Protein AF-A0A0K3CP54-F1 (afdb_monomer_lite)

InterPro domains:
  IPR011990 Tetratricopeptide-like helical domain superfamily [G3DSA:1.25.40.10] (167-336)

Structure (mmCIF, N/CA/C/O backbone):
data_AF-A0A0K3CP54-F1
#
_entry.id   AF-A0A0K3CP54-F1
#
loop_
_atom_site.group_PDB
_atom_site.id
_atom_site.type_symbol
_atom_site.label_atom_id
_atom_site.label_alt_id
_atom_site.label_comp_id
_atom_site.label_asym_id
_atom_site.label_entity_id
_atom_site.label_seq_id
_atom_site.pdbx_PDB_ins_code
_atom_site.Cartn_x
_atom_site.Cartn_y
_atom_site.Cartn_z
_atom_site.occupancy
_atom_site.B_iso_or_equiv
_atom_site.auth_seq_id
_atom_site.auth_comp_id
_atom_site.auth_asym_id
_atom_site.auth_atom_id
_atom_site.pdbx_PDB_model_num
ATOM 1 N N . MET A 1 1 ? 7.993 -23.540 60.158 1.00 32.91 1 MET A N 1
ATOM 2 C CA . MET A 1 1 ? 7.077 -23.022 61.196 1.00 32.91 1 MET A CA 1
ATOM 3 C C . MET A 1 1 ? 5.688 -22.881 60.593 1.00 32.91 1 MET A C 1
ATOM 5 O O . MET A 1 1 ? 5.549 -22.289 59.534 1.00 32.91 1 MET A O 1
ATOM 9 N N . LEU A 1 2 ? 4.711 -23.529 61.226 1.00 31.48 2 LEU A N 1
ATOM 10 C CA . LEU A 1 2 ? 3.292 -23.616 60.858 1.00 31.48 2 LEU A CA 1
ATOM 11 C C . LEU A 1 2 ? 2.544 -22.287 61.078 1.00 31.48 2 LEU A C 1
ATOM 13 O O . LEU A 1 2 ? 2.799 -21.629 62.081 1.00 31.48 2 LEU A O 1
ATOM 17 N N . ARG A 1 3 ? 1.497 -22.018 60.279 1.00 30.53 3 ARG A N 1
ATOM 18 C CA . ARG A 1 3 ? 0.096 -22.155 60.741 1.00 30.53 3 ARG A CA 1
ATOM 19 C C . ARG A 1 3 ? -0.923 -22.136 59.591 1.00 30.53 3 ARG A C 1
ATOM 21 O O . ARG A 1 3 ? -0.921 -21.265 58.734 1.00 30.53 3 ARG A O 1
ATOM 28 N N . LEU A 1 4 ? -1.781 -23.154 59.642 1.00 38.19 4 LEU A N 1
ATOM 29 C CA . LEU A 1 4 ? -2.969 -23.432 58.834 1.00 38.19 4 LEU A CA 1
ATOM 30 C C . LEU A 1 4 ? -4.186 -22.630 59.327 1.00 38.19 4 LEU A C 1
ATOM 32 O O . LEU A 1 4 ? -4.289 -22.325 60.515 1.00 38.19 4 LEU A O 1
ATOM 36 N N . SER A 1 5 ? -5.175 -22.419 58.455 1.00 34.72 5 SER A N 1
ATOM 37 C CA . SER A 1 5 ? -6.580 -22.191 58.835 1.00 34.72 5 SER A CA 1
ATOM 38 C C . SER A 1 5 ? -7.512 -22.811 57.787 1.00 34.72 5 SER A C 1
ATOM 40 O O . SER A 1 5 ? -7.303 -22.646 56.589 1.00 34.72 5 SER A O 1
ATOM 42 N N . ARG A 1 6 ? -8.493 -23.578 58.272 1.00 33.97 6 ARG A N 1
ATOM 43 C CA . ARG A 1 6 ? -9.498 -24.387 57.556 1.00 33.97 6 ARG A CA 1
ATOM 44 C C . ARG A 1 6 ? -10.851 -23.657 57.450 1.00 33.97 6 ARG A C 1
ATOM 46 O O . ARG A 1 6 ? -11.073 -22.723 58.212 1.00 33.97 6 ARG A O 1
ATOM 53 N N . LEU A 1 7 ? -11.754 -24.275 56.663 1.00 30.67 7 LEU A N 1
ATOM 54 C CA . LEU A 1 7 ? -13.245 -24.283 56.669 1.00 30.67 7 LEU A CA 1
ATOM 55 C C . LEU A 1 7 ? -13.860 -23.602 55.429 1.00 30.67 7 LEU A C 1
ATOM 57 O O . LEU A 1 7 ? -13.413 -22.531 55.052 1.00 30.67 7 LEU A O 1
ATOM 61 N N . ALA A 1 8 ? -14.900 -24.105 54.754 1.00 28.83 8 ALA A N 1
ATOM 62 C CA . ALA A 1 8 ? -15.665 -25.357 54.789 1.00 28.83 8 ALA A CA 1
ATOM 63 C C . ALA A 1 8 ? -16.544 -25.403 53.510 1.00 28.83 8 ALA A C 1
ATOM 65 O O . ALA A 1 8 ? -17.031 -24.361 53.080 1.00 28.83 8 ALA A O 1
ATOM 66 N N . LEU A 1 9 ? -16.789 -26.582 52.928 1.00 28.34 9 LEU A N 1
ATOM 67 C CA . LEU A 1 9 ? -17.832 -26.804 51.912 1.00 28.34 9 LEU A CA 1
ATOM 68 C C . LEU A 1 9 ? -18.626 -28.060 52.290 1.00 28.34 9 LEU A C 1
ATOM 70 O O . LEU A 1 9 ? -18.034 -29.095 52.592 1.00 28.34 9 LEU A O 1
ATOM 74 N N . CYS A 1 10 ? -19.956 -27.942 52.287 1.00 26.70 10 CYS A N 1
ATOM 75 C CA . CYS A 1 10 ? -20.904 -29.045 52.456 1.00 26.70 10 CYS A CA 1
ATOM 76 C C . CYS A 1 10 ? -21.560 -29.435 51.111 1.00 26.70 10 CYS A C 1
ATOM 78 O O . CYS A 1 10 ? -21.581 -28.607 50.199 1.00 26.70 10 CYS A O 1
ATOM 80 N N . PRO A 1 11 ? -22.086 -30.673 50.982 1.00 53.22 11 PRO A N 1
ATOM 81 C CA . PRO A 1 11 ? -22.366 -31.347 49.709 1.00 53.22 11 PRO A CA 1
ATOM 82 C C . PRO A 1 11 ? -23.869 -31.602 49.454 1.00 53.22 11 PRO A C 1
ATOM 84 O O . PRO A 1 11 ? -24.658 -31.489 50.383 1.00 53.22 11 PRO A O 1
ATOM 87 N N . CYS A 1 12 ? -24.235 -31.989 48.218 1.00 27.94 12 CYS A N 1
ATOM 88 C CA . CYS A 1 12 ? -25.393 -32.813 47.771 1.00 27.94 12 CYS A CA 1
ATOM 89 C C . CYS A 1 12 ? -25.499 -32.695 46.224 1.00 27.94 12 CYS A C 1
ATOM 91 O O . CYS A 1 12 ? -25.242 -31.614 45.712 1.00 27.94 12 CYS A O 1
ATOM 93 N N . ALA A 1 13 ? -25.923 -33.637 45.372 1.00 31.17 13 ALA A N 1
ATOM 94 C CA . ALA A 1 13 ? -26.057 -35.097 45.342 1.00 31.17 13 ALA A CA 1
ATOM 95 C C . ALA A 1 13 ? -26.439 -35.492 43.877 1.00 31.17 13 ALA A C 1
ATOM 97 O O . ALA A 1 13 ? -27.272 -34.822 43.283 1.00 31.17 13 ALA A O 1
ATOM 98 N N . THR A 1 14 ? -25.810 -36.549 43.325 1.00 33.56 14 THR A N 1
ATOM 99 C CA . THR A 1 14 ? -26.279 -37.607 42.367 1.00 33.56 14 THR A CA 1
ATOM 100 C C . THR A 1 14 ? -27.307 -37.293 41.244 1.00 33.56 14 THR A C 1
ATOM 102 O O . THR A 1 14 ? -28.375 -36.778 41.545 1.00 33.56 14 THR A O 1
ATOM 105 N N . ARG A 1 15 ? -27.165 -37.716 39.961 1.00 32.69 15 ARG A N 1
ATOM 106 C CA . ARG A 1 15 ? -27.228 -39.105 39.385 1.00 32.69 15 ARG A CA 1
ATOM 107 C C . ARG A 1 15 ? -27.112 -39.065 37.804 1.00 32.69 15 ARG A C 1
ATOM 109 O O . ARG A 1 15 ? -26.959 -37.963 37.295 1.00 32.69 15 ARG A O 1
ATOM 116 N N . PRO A 1 16 ? -27.165 -40.170 37.003 1.00 49.22 16 PRO A N 1
ATOM 117 C CA . PRO A 1 16 ? -26.013 -40.849 36.370 1.00 49.22 16 PRO A CA 1
ATOM 118 C C . PRO A 1 16 ? -25.980 -40.923 34.804 1.00 49.22 16 PRO A C 1
ATOM 120 O O . PRO A 1 16 ? -26.909 -40.508 34.122 1.00 49.22 16 PRO A O 1
ATOM 123 N N . LEU A 1 17 ? -24.879 -41.504 34.282 1.00 35.12 17 LEU A N 1
ATOM 124 C CA . LEU A 1 17 ? -24.493 -41.840 32.880 1.00 35.12 17 LEU A CA 1
ATOM 125 C C . LEU A 1 17 ? -25.379 -42.919 32.190 1.00 35.12 17 LEU A C 1
ATOM 127 O O . LEU A 1 17 ? -26.227 -43.499 32.874 1.00 35.12 17 LEU A O 1
ATOM 131 N N . PRO A 1 18 ? -25.167 -43.263 30.883 1.00 50.66 18 PRO A N 1
ATOM 132 C CA . PRO A 1 18 ? -24.215 -44.347 30.499 1.00 50.66 18 PRO A CA 1
ATOM 133 C C . PRO A 1 18 ? -23.519 -44.113 29.093 1.00 50.66 18 PRO A C 1
ATOM 135 O O . PRO A 1 18 ? -23.537 -42.979 28.626 1.00 50.66 18 PRO A O 1
ATOM 138 N N . PRO A 1 19 ? -22.802 -45.074 28.436 1.00 56.16 19 PRO A N 1
ATOM 139 C CA . PRO A 1 19 ? -21.325 -45.054 28.346 1.00 56.16 19 PRO A CA 1
ATOM 140 C C . PRO A 1 19 ? -20.718 -45.388 26.942 1.00 56.16 19 PRO A C 1
ATOM 142 O O . PRO A 1 19 ? -21.448 -45.607 25.980 1.00 56.16 19 PRO A O 1
ATOM 145 N N . ARG A 1 20 ? -19.374 -45.563 26.904 1.00 31.34 20 ARG A N 1
ATOM 146 C CA . ARG A 1 20 ? -18.455 -46.154 25.873 1.00 31.34 20 ARG A CA 1
ATOM 147 C C . ARG A 1 20 ? -17.582 -45.096 25.171 1.00 31.34 20 ARG A C 1
ATOM 149 O O . ARG A 1 20 ? -18.106 -44.095 24.721 1.00 31.34 20 ARG A O 1
ATOM 156 N N . SER A 1 21 ? -16.258 -45.212 25.035 1.00 30.94 21 SER A N 1
ATOM 157 C CA . SER A 1 21 ? -15.296 -46.312 25.217 1.00 30.94 21 SER A CA 1
ATOM 158 C C . SER A 1 21 ? -13.885 -45.744 25.461 1.00 30.94 21 SER A C 1
ATOM 160 O O . SER A 1 21 ? -13.481 -44.800 24.788 1.00 30.94 21 SER A O 1
ATOM 162 N N . LEU A 1 22 ? -13.140 -46.346 26.392 1.00 31.72 22 LEU A N 1
ATOM 163 C CA . LEU A 1 22 ? -11.732 -46.064 26.703 1.00 31.72 22 LEU A CA 1
ATOM 164 C C . LEU A 1 22 ? -10.788 -46.968 25.894 1.00 31.72 22 LEU A C 1
ATOM 166 O O . LEU A 1 22 ? -11.054 -48.161 25.767 1.00 31.72 22 LEU A O 1
ATOM 170 N N . ALA A 1 23 ? -9.644 -46.419 25.480 1.00 28.14 23 ALA A N 1
ATOM 171 C CA . ALA A 1 23 ? -8.369 -47.126 25.316 1.00 28.14 23 ALA A CA 1
ATOM 172 C C . ALA A 1 23 ? -7.199 -46.127 25.532 1.00 28.14 23 ALA A C 1
ATOM 174 O O . ALA A 1 23 ? -7.413 -44.925 25.364 1.00 28.14 23 ALA A O 1
ATOM 175 N N . PRO A 1 24 ? -6.012 -46.569 25.998 1.00 47.62 24 PRO A N 1
ATOM 176 C CA . PRO A 1 24 ? -5.316 -45.883 27.090 1.00 47.62 24 PRO A CA 1
ATOM 177 C C . PRO A 1 24 ? -3.963 -45.226 26.742 1.00 47.62 24 PRO A C 1
ATOM 179 O O . PRO A 1 24 ? -3.268 -45.635 25.822 1.00 47.62 24 PRO A O 1
ATOM 182 N N . LEU A 1 25 ? -3.617 -44.237 27.581 1.00 31.56 25 LEU A N 1
ATOM 183 C CA . LEU A 1 25 ? -2.307 -43.891 28.168 1.00 31.56 25 LEU A CA 1
ATOM 184 C C . LEU A 1 25 ? -1.015 -44.166 27.377 1.00 31.56 25 LEU A C 1
ATOM 186 O O . LEU A 1 25 ? -0.634 -45.316 27.209 1.00 31.56 25 LEU A O 1
ATOM 190 N N . LEU A 1 26 ? -0.218 -43.106 27.187 1.00 28.73 26 LEU A N 1
ATOM 191 C CA . LEU A 1 26 ? 1.211 -43.093 27.540 1.00 28.73 26 LEU A CA 1
ATOM 192 C C . LEU A 1 26 ? 1.627 -41.670 27.967 1.00 28.73 26 LEU A C 1
ATOM 194 O O . LEU A 1 26 ? 1.696 -40.746 27.162 1.00 28.73 26 LEU A O 1
ATOM 198 N N . LEU A 1 27 ? 1.863 -41.512 29.271 1.00 31.23 27 LEU A N 1
ATOM 199 C CA . LEU A 1 27 ? 2.502 -40.366 29.923 1.00 31.23 27 LEU A CA 1
ATOM 200 C C . LEU A 1 27 ? 4.019 -40.571 29.916 1.00 31.23 27 LEU A C 1
ATOM 202 O O . LEU A 1 27 ? 4.474 -41.640 30.320 1.00 31.23 27 LEU A O 1
ATOM 206 N N . SER A 1 28 ? 4.799 -39.549 29.559 1.00 28.50 28 SER A N 1
ATOM 207 C CA . SER A 1 28 ? 6.195 -39.389 30.004 1.00 28.50 28 SER A CA 1
ATOM 208 C C . SER A 1 28 ? 6.710 -37.969 29.666 1.00 28.50 28 SER A C 1
ATOM 210 O O . SER A 1 28 ? 6.070 -37.274 28.877 1.00 28.50 28 SER A O 1
ATOM 212 N N . PRO A 1 29 ? 7.753 -37.456 30.348 1.00 41.09 29 PRO A N 1
ATOM 213 C CA . PRO A 1 29 ? 7.616 -36.249 31.153 1.00 41.09 29 PRO A CA 1
ATOM 214 C C . PRO A 1 29 ? 8.476 -35.060 30.698 1.00 41.09 29 PRO A C 1
ATOM 216 O O . PRO A 1 29 ? 9.462 -35.182 29.976 1.00 41.09 29 PRO A O 1
ATOM 219 N N . SER A 1 30 ? 8.113 -33.893 31.226 1.00 36.06 30 SER A N 1
ATOM 220 C CA . SER A 1 30 ? 8.940 -32.688 31.325 1.00 36.06 30 SER A CA 1
ATOM 221 C C . SER A 1 30 ? 10.283 -32.937 32.023 1.00 36.06 30 SER A C 1
ATOM 223 O O . SER A 1 30 ? 10.314 -33.676 33.012 1.00 36.06 30 SER A O 1
ATOM 225 N N . PRO A 1 31 ? 11.320 -32.156 31.680 1.00 40.69 31 PRO A N 1
ATOM 226 C CA . PRO A 1 31 ? 12.270 -31.717 32.689 1.00 40.69 31 PRO A CA 1
ATOM 227 C C . PRO A 1 31 ? 12.441 -30.194 32.681 1.00 40.69 31 PRO A C 1
ATOM 229 O O . PRO A 1 31 ? 12.885 -29.577 31.715 1.00 40.69 31 PRO A O 1
ATOM 232 N N . SER A 1 32 ? 12.116 -29.601 33.822 1.00 32.12 32 SER A N 1
ATOM 233 C CA . SER A 1 32 ? 12.707 -28.361 34.308 1.00 32.12 32 SER A CA 1
ATOM 234 C C . SER A 1 32 ? 14.060 -28.649 34.970 1.00 32.12 32 SER A C 1
ATOM 236 O O . SER A 1 32 ? 14.199 -29.685 35.624 1.00 32.12 32 SER A O 1
ATOM 238 N N . SER A 1 33 ? 14.965 -27.663 34.885 1.00 31.12 33 SER A N 1
ATOM 239 C CA . SER A 1 33 ? 16.016 -27.295 35.860 1.00 31.12 33 SER A CA 1
ATOM 240 C C . SER A 1 33 ? 17.469 -27.353 35.358 1.00 31.12 33 SER A C 1
ATOM 242 O O . SER A 1 33 ? 18.035 -28.418 35.147 1.00 31.12 33 SER A O 1
ATOM 244 N N . SER A 1 34 ? 18.069 -26.156 35.327 1.00 29.42 34 SER A N 1
ATOM 245 C CA . SER A 1 34 ? 19.401 -25.823 35.862 1.00 29.42 34 SER A CA 1
ATOM 246 C C . SER A 1 34 ? 20.653 -26.432 35.222 1.00 29.42 34 SER A C 1
ATOM 248 O O . SER A 1 34 ? 20.990 -27.577 35.489 1.00 29.42 34 SER A O 1
ATOM 250 N N . LEU A 1 35 ? 21.470 -25.590 34.574 1.00 28.02 35 LEU A N 1
ATOM 251 C CA . LEU A 1 35 ? 22.932 -25.688 34.683 1.00 28.02 35 LEU A CA 1
ATOM 252 C C . LEU A 1 35 ? 23.609 -24.337 34.403 1.00 28.02 35 LEU A C 1
ATOM 254 O O . LEU A 1 35 ? 23.318 -23.651 33.426 1.00 28.02 35 LEU A O 1
ATOM 258 N N . ALA A 1 36 ? 24.486 -23.970 35.332 1.00 29.69 36 ALA A N 1
ATOM 259 C CA . ALA A 1 36 ? 25.336 -22.791 35.342 1.00 29.69 36 ALA A CA 1
ATOM 260 C C . ALA A 1 36 ? 26.689 -23.049 34.644 1.00 29.69 36 ALA A C 1
ATOM 262 O O . ALA A 1 36 ? 27.081 -24.201 34.474 1.00 29.69 36 ALA A O 1
ATOM 263 N N . LEU A 1 37 ? 27.419 -21.944 34.400 1.00 29.53 37 LEU A N 1
ATOM 264 C CA . LEU A 1 37 ? 28.841 -21.803 34.006 1.00 29.53 37 LEU A CA 1
ATOM 265 C C . LEU A 1 37 ? 29.150 -22.154 32.532 1.00 29.53 37 LEU A C 1
ATOM 267 O O . LEU A 1 37 ? 28.876 -23.244 32.064 1.00 29.53 37 LEU A O 1
ATOM 271 N N . ALA A 1 38 ? 29.720 -21.265 31.714 1.00 26.95 38 ALA A N 1
ATOM 272 C CA . ALA A 1 38 ? 31.077 -20.743 31.845 1.00 26.95 38 ALA A CA 1
ATOM 273 C C . ALA A 1 38 ? 31.374 -19.731 30.716 1.00 26.95 38 ALA A C 1
ATOM 275 O O . ALA A 1 38 ? 30.832 -19.804 29.614 1.00 26.95 38 ALA A O 1
ATOM 276 N N . LEU A 1 39 ? 32.279 -18.807 31.025 1.00 32.72 39 LEU A N 1
ATOM 277 C CA . LEU A 1 39 ? 32.849 -17.768 30.173 1.00 32.72 39 LEU A CA 1
ATOM 278 C C . LEU A 1 39 ? 33.627 -18.338 28.976 1.00 32.72 39 LEU A C 1
ATOM 280 O O . LEU A 1 39 ? 34.475 -19.206 29.157 1.00 32.72 39 LEU A O 1
ATOM 284 N N . ALA A 1 40 ? 33.459 -17.736 27.796 1.00 27.14 40 ALA A N 1
ATOM 285 C CA . ALA A 1 40 ? 34.523 -17.653 26.794 1.00 27.14 40 ALA A CA 1
ATOM 286 C C . ALA A 1 40 ? 34.302 -16.439 25.879 1.00 27.14 40 ALA A C 1
ATOM 288 O O . ALA A 1 40 ? 33.509 -16.456 24.940 1.00 27.14 40 ALA A O 1
ATOM 289 N N . SER A 1 41 ? 35.041 -15.367 26.163 1.00 33.88 41 SER A N 1
ATOM 290 C CA . SER A 1 41 ? 35.313 -14.298 25.211 1.00 33.88 41 SER A CA 1
ATOM 291 C C . SER A 1 41 ? 36.081 -14.863 24.019 1.00 33.88 41 SER A C 1
ATOM 293 O O . SER A 1 41 ? 37.152 -15.427 24.221 1.00 33.88 41 SER A O 1
ATOM 295 N N . THR A 1 42 ? 35.627 -14.645 22.787 1.00 29.69 42 THR A N 1
ATOM 296 C CA . THR A 1 42 ? 36.548 -14.581 21.645 1.00 29.69 42 THR A CA 1
ATOM 297 C C . THR A 1 42 ? 36.055 -13.613 20.580 1.00 29.69 42 THR A C 1
ATOM 299 O O . THR A 1 42 ? 34.870 -13.432 20.312 1.00 29.69 42 THR A O 1
ATOM 302 N N . SER A 1 43 ? 37.048 -12.920 20.053 1.00 31.47 43 SER A N 1
ATOM 303 C CA . SER A 1 43 ? 37.048 -11.788 19.151 1.00 31.47 43 SER A CA 1
ATOM 304 C C . SER A 1 43 ? 36.542 -12.093 17.740 1.00 31.47 43 SER A C 1
ATOM 306 O O . SER A 1 43 ? 36.691 -13.190 17.210 1.00 31.47 43 SER A O 1
ATOM 308 N N . ARG A 1 44 ? 36.031 -11.034 17.100 1.00 36.78 44 ARG A N 1
ATOM 309 C CA . ARG A 1 44 ? 35.786 -10.923 15.653 1.00 36.78 44 ARG A CA 1
ATOM 310 C C . ARG A 1 44 ? 37.010 -11.350 14.829 1.00 36.78 44 ARG A C 1
ATOM 312 O O . ARG A 1 44 ? 38.133 -11.044 15.231 1.00 36.78 44 ARG A O 1
ATOM 319 N N . PRO A 1 45 ? 36.787 -11.813 13.587 1.00 45.56 45 PRO A N 1
ATOM 320 C CA . PRO A 1 45 ? 37.645 -11.334 12.511 1.00 45.56 45 PRO A CA 1
ATOM 321 C C . PRO A 1 45 ? 36.882 -10.801 11.293 1.00 45.56 45 PRO A C 1
ATOM 323 O O . PRO A 1 45 ? 35.780 -11.218 10.941 1.00 45.56 45 PRO A O 1
ATOM 326 N N . PHE A 1 46 ? 37.541 -9.823 10.678 1.00 32.09 46 PHE A N 1
ATOM 327 C CA . PHE A 1 46 ? 37.236 -9.173 9.413 1.00 32.09 46 PHE A CA 1
ATOM 328 C C . PHE A 1 46 ? 37.218 -10.162 8.238 1.00 32.09 46 PHE A C 1
ATOM 330 O O . PHE A 1 46 ? 38.063 -11.048 8.143 1.00 32.09 46 PHE A O 1
ATOM 337 N N . SER A 1 47 ? 36.301 -9.944 7.293 1.00 30.67 47 SER A N 1
ATOM 338 C CA . SER A 1 47 ? 36.272 -10.625 5.999 1.00 30.67 47 SER A CA 1
ATOM 339 C C . SER A 1 47 ? 37.188 -9.924 4.990 1.00 30.67 47 SER A C 1
ATOM 341 O O . SER A 1 47 ? 36.901 -8.803 4.563 1.00 30.67 47 SER A O 1
ATOM 343 N N . THR A 1 48 ? 38.249 -10.602 4.562 1.00 31.75 48 THR A N 1
ATOM 344 C CA . THR A 1 48 ? 39.012 -10.283 3.349 1.00 31.75 48 THR A CA 1
ATOM 345 C C . THR A 1 48 ? 38.524 -11.135 2.176 1.00 31.75 48 THR A C 1
ATOM 347 O O . THR A 1 48 ? 38.275 -12.332 2.288 1.00 31.75 48 THR A O 1
ATOM 350 N N . THR A 1 49 ? 38.368 -10.480 1.029 1.00 39.59 49 THR A N 1
ATOM 351 C CA . THR A 1 49 ? 38.022 -11.041 -0.281 1.00 39.59 49 THR A CA 1
ATOM 352 C C . THR A 1 49 ? 39.066 -12.048 -0.768 1.00 39.59 49 THR A C 1
ATOM 354 O O . THR A 1 49 ? 40.220 -11.673 -0.968 1.00 39.59 49 THR A O 1
ATOM 357 N N . ALA A 1 50 ? 38.654 -13.291 -1.039 1.00 34.50 50 ALA A N 1
ATOM 358 C CA . ALA A 1 50 ? 39.476 -14.306 -1.699 1.00 34.50 50 ALA A CA 1
ATOM 359 C C . ALA A 1 50 ? 38.833 -14.760 -3.021 1.00 34.50 50 ALA A C 1
ATOM 361 O O . ALA A 1 50 ? 37.657 -15.122 -3.074 1.00 34.50 50 ALA A O 1
ATOM 362 N N . ALA A 1 51 ? 39.626 -14.724 -4.093 1.00 40.22 51 ALA A N 1
ATOM 363 C CA . ALA A 1 51 ? 39.283 -15.228 -5.416 1.00 40.22 51 ALA A CA 1
ATOM 364 C C . ALA A 1 51 ? 39.203 -16.767 -5.405 1.00 40.22 51 ALA A C 1
ATOM 366 O O . ALA A 1 51 ? 40.121 -17.445 -4.947 1.00 40.22 51 ALA A O 1
ATOM 367 N N . LEU A 1 52 ? 38.100 -17.320 -5.915 1.00 38.03 52 LEU A N 1
ATOM 368 C CA . LEU A 1 52 ? 37.815 -18.757 -5.907 1.00 38.03 52 LEU A CA 1
ATOM 369 C C . LEU A 1 52 ? 38.439 -19.474 -7.115 1.00 38.03 52 LEU A C 1
ATOM 371 O O . LEU A 1 52 ? 38.032 -19.273 -8.261 1.00 38.03 52 LEU A O 1
ATOM 375 N N . ALA A 1 53 ? 39.399 -20.355 -6.828 1.00 45.31 53 ALA A N 1
ATOM 376 C CA . ALA A 1 53 ? 39.899 -21.383 -7.735 1.00 45.31 53 ALA A CA 1
ATOM 377 C C . ALA A 1 53 ? 38.863 -22.510 -7.927 1.00 45.31 53 ALA A C 1
ATOM 379 O O . ALA A 1 53 ? 38.023 -22.761 -7.061 1.00 45.31 53 ALA A O 1
ATOM 380 N N . LYS A 1 54 ? 38.919 -23.194 -9.080 1.00 48.47 54 LYS A N 1
ATOM 381 C CA . LYS A 1 54 ? 38.022 -24.313 -9.422 1.00 48.47 54 LYS A CA 1
ATOM 382 C C . LYS A 1 54 ? 38.116 -25.441 -8.379 1.00 48.47 54 LYS A C 1
ATOM 384 O O . LYS A 1 54 ? 39.226 -25.749 -7.942 1.00 48.47 54 LYS A O 1
ATOM 389 N N . PRO A 1 55 ? 36.992 -26.090 -8.022 1.00 56.00 55 PRO A N 1
ATOM 390 C CA . PRO A 1 55 ? 37.013 -27.195 -7.076 1.00 56.00 55 PRO A CA 1
ATOM 391 C C . PRO A 1 55 ? 37.788 -28.393 -7.654 1.00 56.00 55 PRO A C 1
ATOM 393 O O . PRO A 1 55 ? 37.731 -28.639 -8.865 1.00 56.00 55 PRO A O 1
ATOM 396 N N . PRO A 1 56 ? 38.527 -29.136 -6.814 1.00 64.62 56 PRO A N 1
ATOM 397 C CA . PRO A 1 56 ? 39.230 -30.337 -7.240 1.00 64.62 56 PRO A CA 1
ATOM 398 C C . PRO A 1 56 ? 38.242 -31.419 -7.715 1.00 64.62 56 PRO A C 1
ATOM 400 O O . PRO A 1 56 ? 37.132 -31.505 -7.185 1.00 64.62 56 PRO A O 1
ATOM 403 N N . PRO A 1 57 ? 38.645 -32.267 -8.683 1.00 71.00 57 PRO A N 1
ATOM 404 C CA . PRO A 1 57 ? 37.804 -33.343 -9.194 1.00 71.00 57 PRO A CA 1
ATOM 405 C C . PRO A 1 57 ? 37.423 -34.304 -8.073 1.00 71.00 57 PRO A C 1
ATOM 407 O O . PRO A 1 57 ? 38.263 -34.647 -7.227 1.00 71.00 57 PRO A O 1
ATOM 410 N N . THR A 1 58 ? 36.164 -34.732 -8.092 1.00 81.50 58 THR A N 1
ATOM 411 C CA . THR A 1 58 ? 35.582 -35.582 -7.049 1.00 81.50 58 THR A CA 1
ATOM 412 C C . THR A 1 58 ? 36.285 -36.940 -6.997 1.00 81.50 58 THR A C 1
ATOM 414 O O . THR A 1 58 ? 36.916 -37.389 -7.961 1.00 81.50 58 THR A O 1
ATOM 417 N N . LEU A 1 59 ? 36.196 -37.626 -5.853 1.00 79.44 59 LEU A N 1
ATOM 418 C CA . LEU A 1 59 ? 36.754 -38.973 -5.689 1.00 79.44 59 LEU A CA 1
ATOM 419 C C . LEU A 1 59 ? 36.245 -39.928 -6.790 1.00 79.44 59 LEU A C 1
ATOM 421 O O . LEU A 1 59 ? 37.028 -40.705 -7.335 1.00 79.44 59 LEU A O 1
ATOM 425 N N . ALA A 1 60 ? 34.974 -39.783 -7.179 1.00 80.00 60 ALA A N 1
ATOM 426 C CA . ALA A 1 60 ? 34.338 -40.540 -8.252 1.00 80.00 60 ALA A CA 1
ATOM 427 C C . ALA A 1 60 ? 34.993 -40.287 -9.622 1.00 80.00 60 ALA A C 1
ATOM 429 O O . ALA A 1 60 ? 35.311 -41.234 -10.338 1.00 80.00 60 ALA A O 1
ATOM 430 N N . GLU A 1 61 ? 35.302 -39.033 -9.970 1.00 74.75 61 GLU A N 1
ATOM 431 C CA . GLU A 1 61 ? 36.017 -38.713 -11.216 1.00 74.75 61 GLU A CA 1
ATOM 432 C C . GLU A 1 61 ? 37.441 -39.279 -11.225 1.00 74.75 61 GLU A C 1
ATOM 434 O O . GLU A 1 61 ? 37.922 -39.771 -12.251 1.00 74.75 61 GLU A O 1
ATOM 439 N N . ARG A 1 62 ? 38.130 -39.256 -10.077 1.00 83.44 62 ARG A N 1
ATOM 440 C CA . ARG A 1 62 ? 39.467 -39.859 -9.952 1.00 83.44 62 ARG A CA 1
ATOM 441 C C . ARG A 1 62 ? 39.412 -41.378 -10.111 1.00 83.44 62 ARG A C 1
ATOM 443 O O . ARG A 1 62 ? 40.288 -41.943 -10.769 1.00 83.44 62 ARG A O 1
ATOM 450 N N . GLN A 1 63 ? 38.394 -42.028 -9.552 1.00 88.69 63 GLN A N 1
ATOM 451 C CA . GLN A 1 63 ? 38.179 -43.469 -9.683 1.00 88.69 63 GLN A CA 1
ATOM 452 C C . GLN A 1 63 ? 37.792 -43.858 -11.116 1.00 88.69 63 GLN A C 1
ATOM 454 O O . GLN A 1 63 ? 38.409 -44.764 -11.670 1.00 88.69 63 GLN A O 1
ATOM 459 N N . ALA A 1 64 ? 36.908 -43.108 -11.780 1.00 81.06 64 ALA A N 1
ATOM 460 C CA . ALA A 1 64 ? 36.554 -43.328 -13.186 1.00 81.06 64 ALA A CA 1
ATOM 461 C C . ALA A 1 64 ? 37.766 -43.174 -14.122 1.00 81.06 64 ALA A C 1
ATOM 463 O O . ALA A 1 64 ? 37.955 -43.943 -15.068 1.00 81.06 64 ALA A O 1
ATOM 464 N N . ARG A 1 65 ? 38.648 -42.209 -13.834 1.00 82.06 65 ARG A N 1
ATOM 465 C CA . ARG A 1 65 ? 39.876 -42.000 -14.613 1.00 82.06 65 ARG A CA 1
ATOM 466 C C . ARG A 1 65 ? 40.904 -43.112 -14.393 1.00 82.06 65 ARG A C 1
ATOM 468 O O . ARG A 1 65 ? 41.619 -43.459 -15.333 1.00 82.06 65 ARG A O 1
ATOM 475 N N . LYS A 1 66 ? 40.970 -43.689 -13.187 1.00 89.06 66 LYS A N 1
ATOM 476 C CA . LYS A 1 66 ? 41.766 -44.897 -12.912 1.00 89.06 66 LYS A CA 1
ATOM 477 C C . LYS A 1 66 ? 41.174 -46.125 -13.611 1.00 89.06 66 LYS A C 1
ATOM 479 O O . LYS A 1 66 ? 41.925 -46.835 -14.269 1.00 89.06 66 LYS A O 1
ATOM 484 N N . ALA A 1 67 ? 39.853 -46.303 -13.573 1.00 86.69 67 ALA A N 1
ATOM 485 C CA . ALA A 1 67 ? 39.158 -47.405 -14.237 1.00 86.69 67 ALA A CA 1
ATOM 486 C C . ALA A 1 67 ? 39.365 -47.390 -15.761 1.00 86.69 67 ALA A C 1
ATOM 488 O O . ALA A 1 67 ? 39.697 -48.416 -16.339 1.00 86.69 67 ALA A O 1
ATOM 489 N N . ARG A 1 68 ? 39.295 -46.219 -16.413 1.00 84.69 68 ARG A N 1
ATOM 490 C CA . ARG A 1 68 ? 39.588 -46.096 -17.857 1.00 84.69 68 ARG A CA 1
ATOM 491 C C . ARG A 1 68 ? 41.035 -46.442 -18.207 1.00 84.69 68 ARG A C 1
ATOM 493 O O . ARG A 1 68 ? 41.283 -47.073 -19.229 1.00 84.69 68 ARG A O 1
ATOM 500 N N . LYS A 1 69 ? 41.996 -4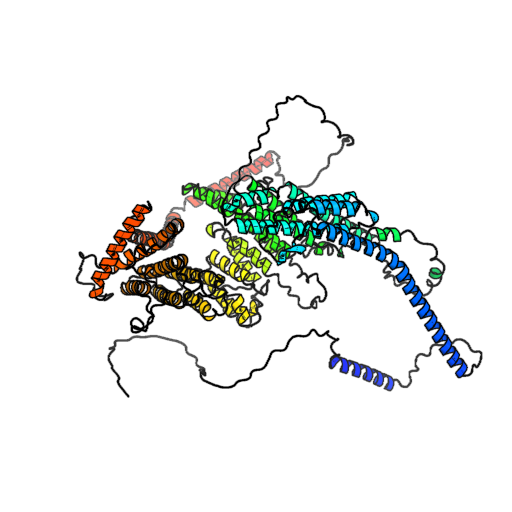6.046 -17.366 1.00 87.06 69 LYS A N 1
ATOM 501 C CA . LYS A 1 69 ? 43.409 -46.406 -17.568 1.00 87.06 69 LYS A CA 1
ATOM 502 C C . LYS A 1 69 ? 43.652 -47.900 -17.370 1.00 87.06 69 LYS A C 1
ATOM 504 O O . LYS A 1 69 ? 44.449 -48.468 -18.107 1.00 87.06 69 LYS A O 1
ATOM 509 N N . GLN A 1 70 ? 42.971 -48.514 -16.406 1.00 88.06 70 GLN A N 1
ATOM 510 C CA . GLN A 1 70 ? 43.055 -49.951 -16.173 1.00 88.06 70 GLN A CA 1
ATOM 511 C C . GLN A 1 70 ? 42.414 -50.729 -17.326 1.00 88.06 70 GLN A C 1
ATOM 513 O O . GLN A 1 70 ? 43.071 -51.582 -17.899 1.00 88.06 70 GLN A O 1
ATOM 518 N N . ALA A 1 71 ? 41.221 -50.333 -17.780 1.00 84.06 71 ALA A N 1
ATOM 519 C CA . ALA A 1 71 ? 40.556 -50.939 -18.933 1.00 84.06 71 ALA A CA 1
ATOM 520 C C . ALA A 1 71 ? 41.397 -50.851 -20.218 1.00 84.06 71 ALA A C 1
ATOM 522 O O . ALA A 1 71 ? 41.432 -51.795 -20.998 1.00 84.06 71 ALA A O 1
ATOM 523 N N . HIS A 1 72 ? 42.121 -49.747 -20.428 1.00 80.88 72 HIS A N 1
ATOM 524 C CA . HIS A 1 72 ? 43.034 -49.626 -21.565 1.00 80.88 72 HIS A CA 1
ATOM 525 C C . HIS A 1 72 ? 44.261 -50.546 -21.440 1.00 80.88 72 HIS A C 1
ATOM 527 O O . HIS A 1 72 ? 44.687 -51.131 -22.433 1.00 80.88 72 HIS A O 1
ATOM 533 N N . ARG A 1 73 ? 44.806 -50.722 -20.228 1.00 84.19 73 ARG A N 1
ATOM 534 C CA . ARG A 1 73 ? 45.897 -51.678 -19.969 1.00 84.19 73 ARG A CA 1
ATOM 535 C C . ARG A 1 73 ? 45.442 -53.122 -20.142 1.00 84.19 73 ARG A C 1
ATOM 537 O O . ARG A 1 73 ? 46.144 -53.894 -20.782 1.00 84.19 73 ARG A O 1
ATOM 544 N N . ASP A 1 74 ? 44.260 -53.456 -19.642 1.00 82.94 74 ASP A N 1
ATOM 545 C CA . ASP A 1 74 ? 43.676 -54.788 -19.779 1.00 82.94 74 ASP A CA 1
ATOM 546 C C . ASP A 1 74 ? 43.324 -55.081 -21.247 1.00 82.94 74 ASP A C 1
ATOM 548 O O . ASP A 1 74 ? 43.478 -56.207 -21.709 1.00 82.94 74 ASP A O 1
ATOM 552 N N . TRP A 1 75 ? 42.913 -54.064 -22.012 1.00 83.06 75 TRP A N 1
ATOM 553 C CA . TRP A 1 75 ? 42.691 -54.184 -23.454 1.00 83.06 75 TRP A CA 1
ATOM 554 C C . TRP A 1 75 ? 43.990 -54.456 -24.225 1.00 83.06 75 TRP A C 1
ATOM 556 O O . TRP A 1 75 ? 43.996 -55.328 -25.092 1.00 83.06 75 TRP A O 1
ATOM 566 N N . LEU A 1 76 ? 45.090 -53.771 -23.883 1.00 78.00 76 LEU A N 1
ATOM 567 C CA . LEU A 1 76 ? 46.414 -54.031 -24.466 1.00 78.00 76 LEU A CA 1
ATOM 568 C C . LEU A 1 76 ? 46.937 -55.426 -24.091 1.00 78.00 76 LEU A C 1
ATOM 570 O O . LEU A 1 76 ? 47.473 -56.124 -24.943 1.00 78.00 76 LEU A O 1
ATOM 574 N N . ALA A 1 77 ? 46.721 -55.866 -22.848 1.00 76.94 77 ALA A N 1
ATOM 575 C CA . ALA A 1 77 ? 47.123 -57.196 -22.389 1.00 76.94 77 ALA A CA 1
ATOM 576 C C . ALA A 1 77 ? 46.337 -58.334 -23.067 1.00 76.94 77 ALA A C 1
ATOM 578 O O . ALA A 1 77 ? 46.870 -59.425 -23.243 1.00 76.94 77 ALA A O 1
ATOM 579 N N . ARG A 1 78 ? 45.080 -58.088 -23.464 1.00 80.69 78 ARG A N 1
ATOM 580 C CA . ARG A 1 78 ? 44.232 -59.066 -24.172 1.00 80.69 78 ARG A CA 1
ATOM 581 C C . ARG A 1 78 ? 44.450 -59.106 -25.685 1.00 80.69 78 ARG A C 1
ATOM 583 O O . ARG A 1 78 ? 43.924 -60.005 -26.328 1.00 80.69 78 ARG A O 1
ATOM 590 N N . ASN A 1 79 ? 45.181 -58.149 -26.258 1.00 73.56 79 ASN A N 1
ATOM 591 C CA . ASN A 1 79 ? 45.425 -58.070 -27.702 1.00 73.56 79 ASN A CA 1
ATOM 592 C C . ASN A 1 79 ? 46.925 -57.878 -28.008 1.00 73.56 79 ASN A C 1
ATOM 594 O O . ASN A 1 79 ? 47.281 -56.873 -28.628 1.00 73.56 79 ASN A O 1
ATOM 598 N N . PRO A 1 80 ? 47.810 -58.804 -27.583 1.00 71.31 80 PRO A N 1
ATOM 599 C CA . PRO A 1 80 ? 49.258 -58.667 -27.775 1.00 71.31 80 PRO A CA 1
ATOM 600 C C . PRO A 1 80 ? 49.683 -58.683 -29.255 1.00 71.31 80 PRO A C 1
ATOM 602 O O . PRO A 1 80 ? 50.729 -58.132 -29.586 1.00 71.31 80 PRO A O 1
ATOM 605 N N . ASP A 1 81 ? 48.844 -59.226 -30.144 1.00 63.84 81 ASP A N 1
ATOM 606 C CA . ASP A 1 81 ? 49.174 -59.450 -31.559 1.00 63.84 81 ASP A CA 1
ATOM 607 C C . ASP A 1 81 ? 48.555 -58.425 -32.522 1.00 63.84 81 ASP A C 1
ATOM 609 O O . ASP A 1 81 ? 48.593 -58.609 -33.739 1.00 63.84 81 ASP A O 1
ATOM 613 N N . ARG A 1 82 ? 47.965 -57.330 -32.019 1.00 47.72 82 ARG A N 1
ATOM 614 C CA . ARG A 1 82 ? 47.414 -56.276 -32.886 1.00 47.72 82 ARG A CA 1
ATOM 615 C C . ARG A 1 82 ? 48.503 -55.246 -33.222 1.00 47.72 82 ARG A C 1
ATOM 617 O O . ARG A 1 82 ? 48.862 -54.458 -32.345 1.00 47.72 82 ARG A O 1
ATOM 624 N N . PRO A 1 83 ? 49.022 -55.194 -34.464 1.00 48.31 83 PRO A N 1
ATOM 625 C CA . PRO A 1 83 ? 49.983 -54.170 -34.847 1.00 48.31 83 PRO A CA 1
ATOM 626 C C . PRO A 1 83 ? 49.300 -52.797 -34.841 1.00 48.31 83 PRO A C 1
ATOM 628 O O . PRO A 1 83 ? 48.215 -52.626 -35.401 1.00 48.31 83 PRO A O 1
ATOM 631 N N . GLU A 1 84 ? 49.938 -51.810 -34.207 1.00 42.84 84 GLU A N 1
ATOM 632 C CA . GLU A 1 84 ? 49.563 -50.399 -34.346 1.00 42.84 84 GLU A CA 1
ATOM 633 C C . GLU A 1 84 ? 49.420 -50.036 -35.837 1.00 42.84 84 GLU A C 1
ATOM 635 O O . GLU A 1 84 ? 50.232 -50.493 -36.652 1.00 42.84 84 GLU A O 1
ATOM 640 N N . PRO A 1 85 ? 48.438 -49.200 -36.226 1.00 45.09 85 PRO A N 1
ATOM 641 C CA . PRO A 1 85 ? 48.285 -48.784 -37.611 1.00 45.09 85 PRO A CA 1
ATOM 642 C C . PRO A 1 85 ? 49.496 -47.941 -38.024 1.00 45.09 85 PRO A C 1
ATOM 644 O O . PRO A 1 85 ? 49.601 -46.747 -37.737 1.00 45.09 85 PRO A O 1
ATOM 647 N N . ARG A 1 86 ? 50.441 -48.593 -38.707 1.00 38.22 86 ARG A N 1
ATOM 648 C CA . ARG A 1 86 ? 51.533 -47.948 -39.428 1.00 38.22 86 ARG A CA 1
ATOM 649 C C . ARG A 1 86 ? 50.941 -47.186 -40.610 1.00 38.22 86 ARG A C 1
ATOM 651 O O . ARG A 1 86 ? 50.417 -47.783 -41.544 1.00 38.22 86 ARG A O 1
ATOM 658 N N . LEU A 1 87 ? 51.080 -45.864 -40.568 1.00 38.94 87 LEU A N 1
ATOM 659 C CA . LEU A 1 87 ? 50.977 -44.989 -41.732 1.00 38.94 87 LEU A CA 1
ATOM 660 C C . LEU A 1 87 ? 51.946 -45.482 -42.816 1.00 38.94 87 LEU A C 1
ATOM 662 O O . LEU A 1 87 ? 53.157 -45.568 -42.592 1.00 38.94 87 LEU A O 1
ATOM 666 N N . ALA A 1 88 ? 51.387 -45.828 -43.969 1.00 36.56 88 ALA A N 1
ATOM 667 C CA . ALA A 1 88 ? 52.108 -46.315 -45.127 1.00 36.56 88 ALA A CA 1
ATOM 668 C C . ALA A 1 88 ? 52.866 -45.189 -45.854 1.00 36.56 88 ALA A C 1
ATOM 670 O O . ALA A 1 88 ? 52.339 -44.110 -46.109 1.00 36.56 88 ALA A O 1
ATOM 671 N N . SER A 1 89 ? 54.122 -45.513 -46.165 1.00 38.38 89 SER A N 1
ATOM 672 C CA . SER A 1 89 ? 54.868 -45.246 -47.403 1.00 38.38 89 SER A CA 1
ATOM 673 C C . SER A 1 89 ? 54.806 -43.871 -48.080 1.00 38.38 89 SER A C 1
ATOM 675 O O . SER A 1 89 ? 53.825 -43.514 -48.722 1.00 38.38 89 SER A O 1
ATOM 677 N N . SER A 1 90 ? 55.975 -43.231 -48.164 1.00 35.03 90 SER A N 1
ATOM 678 C CA . SER A 1 90 ? 56.497 -42.727 -49.441 1.00 35.03 90 SER A CA 1
ATOM 679 C C . SER A 1 90 ? 57.984 -42.378 -49.312 1.00 35.03 90 SER A C 1
ATOM 681 O O . SER A 1 90 ? 58.399 -41.752 -48.338 1.00 35.03 90 SER A O 1
ATOM 683 N N . SER A 1 91 ? 58.747 -42.741 -50.345 1.00 33.94 91 SER A N 1
ATOM 684 C CA . SER A 1 91 ? 60.143 -42.394 -50.663 1.00 33.94 91 SER A CA 1
ATOM 685 C C . SER A 1 91 ? 61.281 -43.184 -49.988 1.00 33.94 91 SER A C 1
ATOM 687 O O . SER A 1 91 ? 61.836 -42.828 -48.951 1.00 33.94 91 SER A O 1
ATOM 689 N N . VAL A 1 92 ? 61.699 -44.238 -50.695 1.00 42.12 92 VAL A N 1
ATOM 690 C CA . VAL A 1 92 ? 63.081 -44.729 -50.742 1.00 42.12 92 VAL A CA 1
ATOM 691 C C . VAL A 1 92 ? 63.913 -43.710 -51.525 1.00 42.12 92 VAL A C 1
ATOM 693 O O . VAL A 1 92 ? 63.659 -43.516 -52.708 1.00 42.12 92 VAL A O 1
ATOM 696 N N . ALA A 1 93 ? 64.873 -43.056 -50.868 1.00 47.69 93 ALA A N 1
ATOM 697 C CA . ALA A 1 93 ? 66.222 -42.771 -51.379 1.00 47.69 93 ALA A CA 1
ATOM 698 C C . ALA A 1 93 ? 66.954 -41.786 -50.450 1.00 47.69 93 ALA A C 1
ATOM 700 O O . ALA A 1 93 ? 66.425 -40.733 -50.104 1.00 47.69 93 ALA A O 1
ATOM 701 N N . ARG A 1 94 ? 68.225 -42.105 -50.169 1.00 45.22 94 ARG A N 1
ATOM 702 C CA . ARG A 1 94 ? 69.230 -41.383 -49.359 1.00 45.22 94 ARG A CA 1
ATOM 703 C C . ARG A 1 94 ? 69.222 -41.740 -47.869 1.00 45.22 94 ARG A C 1
ATOM 705 O O . ARG A 1 94 ? 68.504 -41.157 -47.062 1.00 45.22 94 ARG A O 1
ATOM 712 N N . LEU A 1 95 ? 70.108 -42.678 -47.520 1.00 48.69 95 LEU A N 1
ATOM 713 C CA . LEU A 1 95 ? 70.597 -42.915 -46.162 1.00 48.69 95 LEU A CA 1
ATOM 714 C C . LEU A 1 95 ? 71.265 -41.635 -45.638 1.00 48.69 95 LEU A C 1
ATOM 716 O O . LEU A 1 95 ? 72.463 -41.425 -45.800 1.00 48.69 95 LEU A O 1
ATOM 720 N N . LYS A 1 96 ? 70.463 -40.760 -45.034 1.00 56.31 96 LYS A N 1
ATOM 721 C CA . LYS A 1 96 ? 70.947 -39.748 -44.098 1.00 56.31 96 LYS A CA 1
ATOM 722 C C . LYS A 1 96 ? 71.206 -40.445 -42.764 1.00 56.31 96 LYS A C 1
ATOM 724 O O . LYS A 1 96 ? 70.381 -41.250 -42.326 1.00 56.31 96 LYS A O 1
ATOM 729 N N . THR A 1 97 ? 72.339 -40.168 -42.125 1.00 67.25 97 THR A N 1
ATOM 730 C CA . THR A 1 97 ? 72.641 -40.691 -40.783 1.00 67.25 97 THR A CA 1
ATOM 731 C C . THR A 1 97 ? 71.535 -40.281 -39.801 1.00 67.25 97 THR A C 1
ATOM 733 O O . THR A 1 97 ? 70.866 -39.262 -39.991 1.00 67.25 97 THR A O 1
ATOM 736 N N . LEU A 1 98 ? 71.287 -41.074 -38.751 1.00 67.12 98 LEU A N 1
ATOM 737 C CA . LEU A 1 98 ? 70.215 -40.797 -37.777 1.00 67.12 98 LEU A CA 1
ATOM 738 C C . LEU A 1 98 ? 70.289 -39.375 -37.196 1.00 67.12 98 LEU A C 1
ATOM 740 O O . LEU A 1 98 ? 69.247 -38.780 -36.910 1.00 67.12 98 LEU A O 1
ATOM 744 N N . ASP A 1 99 ? 71.493 -38.815 -37.091 1.00 69.31 99 ASP A N 1
ATOM 745 C CA . ASP A 1 99 ? 71.710 -37.439 -36.651 1.00 69.31 99 ASP A CA 1
ATOM 746 C C . ASP A 1 99 ? 71.243 -36.411 -37.684 1.00 69.31 99 ASP A C 1
ATOM 748 O O . ASP A 1 99 ? 70.518 -35.490 -37.318 1.00 69.31 99 ASP A O 1
ATOM 752 N N . GLN A 1 100 ? 71.484 -36.631 -38.980 1.00 72.06 100 GLN A N 1
ATOM 753 C CA . GLN A 1 100 ? 70.924 -35.787 -40.043 1.00 72.06 100 GLN A CA 1
ATOM 754 C C . GLN A 1 100 ? 69.390 -35.840 -40.083 1.00 72.06 100 GLN A C 1
ATOM 756 O O . GLN A 1 100 ? 68.742 -34.833 -40.356 1.00 72.06 100 GLN A O 1
ATOM 761 N N . ILE A 1 101 ? 68.771 -36.985 -39.774 1.00 76.56 101 ILE A N 1
ATOM 762 C CA . ILE A 1 101 ? 67.303 -37.088 -39.691 1.00 76.56 101 ILE A CA 1
ATOM 763 C C . ILE A 1 101 ? 66.772 -36.343 -38.459 1.00 76.56 101 ILE A C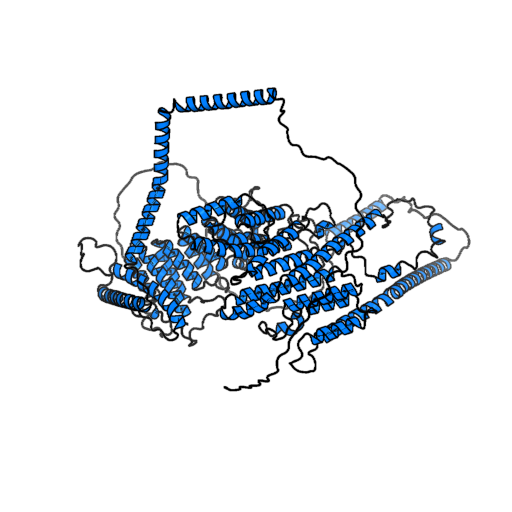 1
ATOM 765 O O . ILE A 1 101 ? 65.709 -35.717 -38.521 1.00 76.56 101 ILE A O 1
ATOM 769 N N . ARG A 1 102 ? 67.479 -36.408 -37.324 1.00 77.50 102 ARG A N 1
ATOM 770 C CA . ARG A 1 102 ? 67.114 -35.666 -36.107 1.00 77.50 102 ARG A CA 1
ATOM 771 C C . ARG A 1 102 ? 67.252 -34.166 -36.315 1.00 77.50 102 ARG A C 1
ATOM 773 O O . ARG A 1 102 ? 66.335 -33.436 -35.942 1.00 77.50 102 ARG A O 1
ATOM 780 N N . GLU A 1 103 ? 68.327 -33.740 -36.959 1.00 82.69 103 GLU A N 1
ATOM 781 C CA . GLU A 1 103 ? 68.585 -32.349 -37.306 1.00 82.69 103 GLU A CA 1
ATOM 782 C C . GLU A 1 103 ? 67.549 -31.832 -38.308 1.00 82.69 103 GLU A C 1
ATOM 784 O O . GLU A 1 103 ? 66.887 -30.835 -38.039 1.00 82.69 103 GLU A O 1
ATOM 789 N N . GLU A 1 104 ? 67.249 -32.579 -39.372 1.00 81.62 104 GLU A N 1
ATOM 790 C CA . GLU A 1 104 ? 66.226 -32.188 -40.348 1.00 81.62 104 GLU A CA 1
ATOM 791 C C . GLU A 1 104 ? 64.813 -32.163 -39.732 1.00 81.62 104 GLU A C 1
ATOM 793 O O . GLU A 1 104 ? 63.975 -31.326 -40.080 1.00 81.62 104 GLU A O 1
ATOM 798 N N . ARG A 1 105 ? 64.514 -33.047 -38.769 1.00 84.62 105 ARG A N 1
ATOM 799 C CA . ARG A 1 105 ? 63.255 -32.997 -38.003 1.00 84.62 105 ARG A CA 1
ATOM 800 C C . ARG A 1 105 ? 63.217 -31.813 -37.041 1.00 84.62 105 ARG A C 1
ATOM 802 O O . ARG A 1 105 ? 62.146 -31.224 -36.877 1.00 84.62 105 ARG A O 1
ATOM 809 N N . ALA A 1 106 ? 64.335 -31.474 -36.403 1.00 83.06 106 ALA A N 1
ATOM 810 C CA . ALA A 1 106 ? 64.448 -30.297 -35.549 1.00 83.06 106 ALA A CA 1
ATOM 811 C C . ALA A 1 106 ? 64.279 -29.019 -36.378 1.00 83.06 106 ALA A C 1
ATOM 813 O O . ALA A 1 106 ? 63.488 -28.155 -36.003 1.00 83.06 106 ALA A O 1
ATOM 814 N N . GLU A 1 107 ? 64.893 -28.959 -37.557 1.00 85.81 107 GLU A N 1
ATOM 815 C CA . GLU A 1 107 ? 64.782 -27.845 -38.490 1.00 85.81 107 GLU A CA 1
ATOM 816 C C . GLU A 1 107 ? 63.361 -27.728 -39.061 1.00 85.81 107 GLU A C 1
ATOM 818 O O . GLU A 1 107 ? 62.775 -26.648 -39.046 1.00 85.81 107 GLU A O 1
ATOM 823 N N . LYS A 1 108 ? 62.718 -28.836 -39.457 1.00 86.12 108 LYS A N 1
ATOM 824 C CA . LYS A 1 108 ? 61.301 -28.830 -39.879 1.00 86.12 108 LYS A CA 1
ATOM 825 C C . LYS A 1 108 ? 60.365 -28.392 -38.753 1.00 86.12 108 LYS A C 1
ATOM 827 O O . LYS A 1 108 ? 59.396 -27.675 -39.009 1.00 86.12 108 LYS A O 1
ATOM 832 N N . LYS A 1 109 ? 60.632 -28.788 -37.502 1.00 87.56 109 LYS A N 1
ATOM 833 C CA . LYS A 1 109 ? 59.871 -28.309 -36.335 1.00 87.56 109 LYS A CA 1
ATOM 834 C C . LYS A 1 109 ? 60.117 -26.823 -36.079 1.00 87.56 109 LYS A C 1
ATOM 836 O O . LYS A 1 109 ? 59.154 -26.112 -35.802 1.00 87.56 109 LYS A O 1
ATOM 841 N N . ALA A 1 110 ? 61.354 -26.351 -36.211 1.00 84.75 110 ALA A N 1
ATOM 842 C CA . ALA A 1 110 ? 61.706 -24.944 -36.074 1.00 84.75 110 ALA A CA 1
ATOM 843 C C . ALA A 1 110 ? 61.035 -24.097 -37.163 1.00 84.75 110 ALA A C 1
ATOM 845 O O . ALA A 1 110 ? 60.381 -23.114 -36.832 1.00 84.75 110 ALA A O 1
ATOM 846 N N . ARG A 1 111 ? 61.062 -24.538 -38.428 1.00 86.81 111 ARG A N 1
ATOM 847 C CA . ARG A 1 111 ? 60.368 -23.887 -39.551 1.00 86.81 111 ARG A CA 1
ATOM 848 C C . ARG A 1 111 ? 58.855 -23.852 -39.349 1.00 86.81 111 ARG A C 1
ATOM 850 O O . ARG A 1 111 ? 58.265 -22.786 -39.450 1.00 86.81 111 ARG A O 1
ATOM 857 N N . LYS A 1 112 ? 58.219 -24.964 -38.955 1.00 89.06 112 LYS A N 1
ATOM 858 C CA . LYS A 1 112 ? 56.774 -24.972 -38.639 1.00 89.06 112 LYS A CA 1
ATOM 859 C C . LYS A 1 112 ? 56.428 -24.079 -37.446 1.00 89.06 112 LYS A C 1
ATOM 861 O O . LYS A 1 112 ? 55.349 -23.492 -37.412 1.00 89.06 112 LYS A O 1
ATOM 866 N N . LYS A 1 113 ? 57.309 -23.985 -36.446 1.00 90.56 113 LYS A N 1
ATOM 867 C CA . LYS A 1 113 ? 57.123 -23.096 -35.292 1.00 90.56 113 LYS A CA 1
ATOM 868 C C . LYS A 1 113 ? 57.284 -21.628 -35.694 1.00 90.56 113 LYS A C 1
ATOM 870 O O . LYS A 1 113 ? 56.466 -20.819 -35.269 1.00 90.56 113 LYS A O 1
ATOM 875 N N . ALA A 1 114 ? 58.266 -21.310 -36.534 1.00 86.81 114 ALA A N 1
ATOM 876 C CA . ALA A 1 114 ? 58.474 -19.981 -37.100 1.00 86.81 114 ALA A CA 1
ATOM 877 C C . ALA A 1 114 ? 57.288 -19.562 -37.979 1.00 86.81 114 ALA A C 1
ATOM 879 O O . ALA A 1 114 ? 56.729 -18.498 -37.763 1.00 86.81 114 ALA A O 1
ATOM 880 N N . GLU A 1 115 ? 56.803 -20.440 -38.858 1.00 90.81 115 GLU A N 1
ATOM 881 C CA . GLU A 1 115 ? 55.630 -20.178 -39.701 1.00 90.81 115 GLU A CA 1
ATOM 882 C C . GLU A 1 115 ? 54.352 -19.989 -38.864 1.00 90.81 115 GLU A C 1
ATOM 884 O O . GLU A 1 115 ? 53.522 -19.129 -39.157 1.00 90.81 115 GLU A O 1
ATOM 889 N N . LYS A 1 116 ? 54.178 -20.761 -37.780 1.00 90.31 116 LYS A N 1
ATOM 890 C CA . LYS A 1 116 ? 53.069 -20.554 -36.833 1.00 90.31 116 LYS A CA 1
ATOM 891 C C . LYS A 1 116 ? 53.180 -19.220 -36.098 1.00 90.31 116 LYS A C 1
ATOM 893 O O . LYS A 1 116 ? 52.155 -18.567 -35.914 1.00 90.31 116 LYS A O 1
ATOM 898 N N . LEU A 1 117 ? 54.383 -18.829 -35.680 1.00 89.31 117 LEU A N 1
ATOM 899 C CA . LEU A 1 117 ? 54.627 -17.534 -35.045 1.00 89.31 117 LEU A CA 1
ATOM 900 C C . LEU A 1 117 ? 54.372 -16.386 -36.021 1.00 89.31 117 LEU A C 1
ATOM 902 O O . LEU A 1 117 ? 53.640 -15.472 -35.671 1.00 89.31 117 LEU A O 1
ATOM 906 N N . GLU A 1 118 ? 54.847 -16.485 -37.258 1.00 92.06 118 GLU A N 1
ATOM 907 C CA . GLU A 1 118 ? 54.610 -15.497 -38.312 1.00 92.06 118 GLU A CA 1
ATOM 908 C C . GLU A 1 118 ? 53.117 -15.391 -38.662 1.00 92.06 118 GLU A C 1
ATOM 910 O O . GLU A 1 118 ? 52.578 -14.294 -38.806 1.00 92.06 118 GLU A O 1
ATOM 915 N N . LYS A 1 119 ? 52.390 -16.516 -38.740 1.00 89.88 119 LYS A N 1
ATOM 916 C CA . LYS A 1 119 ? 50.928 -16.505 -38.925 1.00 89.88 119 LYS A CA 1
ATOM 917 C C . LYS A 1 119 ? 50.209 -15.879 -37.732 1.00 89.88 119 LYS A C 1
ATOM 919 O O . LYS A 1 119 ? 49.270 -15.110 -37.939 1.00 89.88 119 LYS A O 1
ATOM 924 N N . ALA A 1 120 ? 50.633 -16.178 -36.505 1.00 85.62 120 ALA A N 1
ATOM 925 C CA . ALA A 1 120 ? 50.074 -15.573 -35.300 1.00 85.62 120 ALA A CA 1
ATOM 926 C C . ALA A 1 120 ? 50.357 -14.064 -35.245 1.00 85.62 120 ALA A C 1
ATOM 928 O O . ALA A 1 120 ? 49.459 -13.288 -34.925 1.00 85.62 120 ALA A O 1
ATOM 929 N N . GLU A 1 121 ? 51.559 -13.639 -35.628 1.00 88.94 121 GLU A N 1
ATOM 930 C CA . GLU A 1 121 ? 51.970 -12.239 -35.690 1.00 88.94 121 GLU A CA 1
ATOM 931 C C . GLU A 1 121 ? 51.205 -11.485 -36.777 1.00 88.94 121 GLU A C 1
ATOM 933 O O . GLU A 1 121 ? 50.612 -10.451 -36.490 1.00 88.94 121 GLU A O 1
ATOM 938 N N . ARG A 1 122 ? 51.057 -12.057 -37.978 1.00 85.12 122 ARG A N 1
ATOM 939 C CA . ARG A 1 122 ? 50.197 -11.502 -39.036 1.00 85.12 122 ARG A CA 1
ATOM 940 C C . ARG A 1 122 ? 48.731 -11.427 -38.616 1.00 85.12 122 ARG A C 1
ATOM 942 O O . ARG A 1 122 ? 48.051 -10.462 -38.959 1.00 85.12 122 ARG A O 1
ATOM 949 N N . GLN A 1 123 ? 48.209 -12.411 -37.881 1.00 77.69 123 GLN A N 1
ATOM 950 C CA . GLN A 1 123 ? 46.850 -12.339 -37.333 1.00 77.69 123 GLN A CA 1
ATOM 951 C C . GLN A 1 123 ? 46.724 -11.247 -36.270 1.00 77.69 123 GLN A C 1
ATOM 953 O O . GLN A 1 123 ? 45.726 -10.527 -36.246 1.00 77.69 123 GLN A O 1
ATOM 958 N N . LEU A 1 124 ? 47.726 -11.101 -35.409 1.00 76.06 124 LEU A N 1
ATOM 959 C CA . LEU A 1 124 ? 47.761 -10.081 -34.371 1.00 76.06 124 LEU A CA 1
ATOM 960 C C . LEU A 1 124 ? 47.918 -8.682 -34.976 1.00 76.06 124 LEU A C 1
ATOM 962 O O . LEU A 1 124 ? 47.253 -7.751 -34.533 1.00 76.06 124 LEU A O 1
ATOM 966 N N . GLU A 1 125 ? 48.697 -8.539 -36.043 1.00 76.69 125 GLU A N 1
ATOM 967 C CA . GLU A 1 125 ? 48.845 -7.301 -36.800 1.00 76.69 125 GLU A CA 1
ATOM 968 C C . GLU A 1 125 ? 47.577 -6.964 -37.592 1.00 76.69 125 GLU A C 1
ATOM 970 O O . GLU A 1 125 ? 47.143 -5.816 -37.582 1.00 76.69 125 GLU A O 1
ATOM 975 N N . ARG A 1 126 ? 46.902 -7.952 -38.196 1.00 73.31 126 ARG A N 1
ATOM 976 C CA . ARG A 1 126 ? 45.571 -7.759 -38.802 1.00 73.31 126 ARG A CA 1
ATOM 977 C C . ARG A 1 126 ? 44.538 -7.328 -37.765 1.00 73.31 126 ARG A C 1
ATOM 979 O O . ARG A 1 126 ? 43.766 -6.413 -38.042 1.00 73.31 126 ARG A O 1
ATOM 986 N N . LYS A 1 127 ? 44.552 -7.926 -36.568 1.00 69.88 127 LYS A N 1
ATOM 987 C CA . LYS A 1 127 ? 43.710 -7.496 -35.442 1.00 69.88 127 LYS A CA 1
ATOM 988 C C . LYS A 1 127 ? 44.050 -6.066 -35.025 1.00 69.88 127 LYS A C 1
ATOM 990 O O . LYS A 1 127 ? 43.136 -5.261 -34.951 1.00 69.88 127 LYS A O 1
ATOM 995 N N . ARG A 1 128 ? 45.334 -5.719 -34.859 1.00 66.69 128 ARG A N 1
ATOM 996 C CA . ARG A 1 128 ? 45.788 -4.353 -34.529 1.00 66.69 128 ARG A CA 1
ATOM 997 C C . ARG A 1 128 ? 45.377 -3.336 -35.598 1.00 66.69 128 ARG A C 1
ATOM 999 O O . ARG A 1 128 ? 44.770 -2.327 -35.268 1.00 66.69 128 ARG A O 1
ATOM 1006 N N . ARG A 1 129 ? 45.626 -3.600 -36.883 1.00 68.75 129 ARG A N 1
ATOM 1007 C CA . ARG A 1 129 ? 45.241 -2.698 -37.986 1.00 68.75 129 ARG A CA 1
ATOM 1008 C C . ARG A 1 129 ? 43.720 -2.548 -38.117 1.00 68.75 129 ARG A C 1
ATOM 1010 O O . ARG A 1 129 ? 43.259 -1.483 -38.511 1.00 68.75 129 ARG A O 1
ATOM 1017 N N . ALA A 1 130 ? 42.941 -3.575 -37.769 1.00 62.12 130 ALA A N 1
ATOM 1018 C CA . ALA A 1 130 ? 41.481 -3.498 -37.743 1.00 62.12 130 ALA A CA 1
ATOM 1019 C C . ALA A 1 130 ? 40.934 -2.756 -36.508 1.00 62.12 130 ALA A C 1
ATOM 1021 O O . ALA A 1 130 ? 39.933 -2.056 -36.626 1.00 62.12 130 ALA A O 1
ATOM 1022 N N . THR A 1 131 ? 41.580 -2.862 -35.340 1.00 55.88 131 THR A N 1
ATOM 1023 C CA . THR A 1 131 ? 41.097 -2.240 -34.094 1.00 55.88 131 THR A CA 1
ATOM 1024 C C . THR A 1 131 ? 41.558 -0.797 -33.890 1.00 55.88 131 THR A C 1
ATOM 1026 O O . THR A 1 131 ? 40.833 -0.025 -33.263 1.00 55.88 131 THR A O 1
ATOM 1029 N N . LEU A 1 132 ? 42.719 -0.398 -34.418 1.00 52.81 132 LEU A N 1
ATOM 1030 C CA . LEU A 1 132 ? 43.303 0.933 -34.195 1.00 52.81 132 LEU A CA 1
ATOM 1031 C C . LEU A 1 132 ? 42.412 2.121 -34.632 1.00 52.81 132 LEU A C 1
ATOM 1033 O O . LEU A 1 132 ? 42.215 3.019 -33.810 1.00 52.81 132 LEU A O 1
ATOM 1037 N N . PRO A 1 133 ? 41.818 2.164 -35.846 1.00 57.75 133 PRO A N 1
ATOM 1038 C CA . PRO A 1 133 ? 40.981 3.303 -36.247 1.00 57.75 133 PRO A CA 1
ATOM 1039 C C . PRO A 1 133 ? 39.653 3.379 -35.470 1.00 57.75 133 PRO A C 1
ATOM 1041 O O . PRO A 1 133 ? 39.168 4.471 -35.178 1.00 57.75 133 PRO A O 1
ATOM 1044 N N . PHE A 1 134 ? 39.094 2.234 -35.066 1.00 53.56 134 PHE A N 1
ATOM 1045 C CA . PHE A 1 134 ? 37.867 2.168 -34.263 1.00 53.56 134 PHE A CA 1
ATOM 1046 C C . PHE A 1 134 ? 38.092 2.635 -32.816 1.00 53.56 134 PHE A C 1
ATOM 1048 O O . PHE A 1 134 ? 37.273 3.360 -32.249 1.00 53.56 134 PHE A O 1
ATOM 1055 N N . GLN A 1 135 ? 39.226 2.263 -32.214 1.00 57.44 135 GLN A N 1
ATOM 1056 C CA . GLN A 1 135 ? 39.572 2.681 -30.854 1.00 57.44 135 GLN A CA 1
ATOM 1057 C C . GLN A 1 135 ? 39.877 4.181 -30.761 1.00 57.44 135 GLN A C 1
ATOM 1059 O O . GLN A 1 135 ? 39.508 4.800 -29.765 1.00 57.44 135 GLN A O 1
ATOM 1064 N N . ALA A 1 136 ? 40.493 4.774 -31.790 1.00 61.56 136 ALA A N 1
ATOM 1065 C CA . ALA A 1 136 ? 40.759 6.212 -31.832 1.00 61.56 136 ALA A CA 1
ATOM 1066 C C . ALA A 1 136 ? 39.459 7.039 -31.885 1.00 61.56 136 ALA A C 1
ATOM 1068 O O . ALA A 1 136 ? 39.271 7.932 -31.064 1.00 61.56 136 ALA A O 1
ATOM 1069 N N . SER A 1 137 ? 38.518 6.681 -32.768 1.00 66.75 137 SER A N 1
ATOM 1070 C CA . SER A 1 137 ? 37.225 7.376 -32.883 1.00 66.75 137 SER A CA 1
ATOM 1071 C C . SER A 1 137 ? 36.374 7.261 -31.608 1.00 66.75 137 SER A C 1
ATOM 1073 O O . SER A 1 137 ? 35.859 8.264 -31.115 1.00 66.75 137 SER A O 1
ATOM 1075 N N . ASN A 1 138 ? 36.293 6.072 -30.997 1.00 72.19 138 ASN A N 1
ATOM 1076 C CA . ASN A 1 138 ? 35.554 5.908 -29.741 1.00 72.19 138 ASN A CA 1
ATOM 1077 C C . ASN A 1 138 ? 36.204 6.651 -28.569 1.00 72.19 138 ASN A C 1
ATOM 1079 O O . ASN A 1 138 ? 35.496 7.199 -27.722 1.00 72.19 138 ASN A O 1
ATOM 1083 N N . ARG A 1 139 ? 37.541 6.699 -28.508 1.00 78.75 139 ARG A N 1
ATOM 1084 C CA . ARG A 1 139 ? 38.260 7.458 -27.477 1.00 78.75 139 ARG A CA 1
ATOM 1085 C C . ARG A 1 139 ? 37.935 8.948 -27.569 1.00 78.75 139 ARG A C 1
ATOM 1087 O O . ARG A 1 139 ? 37.659 9.555 -26.535 1.00 78.75 139 ARG A O 1
ATOM 1094 N N . ASP A 1 140 ? 37.876 9.490 -28.779 1.00 86.06 140 ASP A N 1
ATOM 1095 C CA . ASP A 1 140 ? 37.495 10.877 -29.044 1.00 86.06 140 ASP A CA 1
ATOM 1096 C C . ASP A 1 140 ? 36.043 11.169 -28.637 1.00 86.06 140 ASP A C 1
ATOM 1098 O O . ASP A 1 140 ? 35.781 12.164 -27.958 1.00 86.06 140 ASP A O 1
ATOM 1102 N N . SER A 1 141 ? 35.094 10.284 -28.960 1.00 85.75 141 SER A N 1
ATOM 1103 C CA . SER A 1 141 ? 33.697 10.433 -28.526 1.00 85.75 141 SER A CA 1
ATOM 1104 C C . SER A 1 141 ? 33.547 10.341 -27.005 1.00 85.75 141 SER A C 1
ATOM 1106 O O . SER A 1 141 ? 32.790 11.103 -26.407 1.00 85.75 141 SER A O 1
ATOM 1108 N N . HIS A 1 142 ? 34.291 9.460 -26.332 1.00 87.69 142 HIS A N 1
ATOM 1109 C CA . HIS A 1 142 ? 34.289 9.403 -24.868 1.00 87.69 142 HIS A CA 1
ATOM 1110 C C . HIS A 1 142 ? 34.892 10.663 -24.240 1.00 87.69 142 HIS A C 1
ATOM 1112 O O . HIS A 1 142 ? 34.338 11.178 -23.268 1.00 87.69 142 HIS A O 1
ATOM 1118 N N . GLN A 1 143 ? 35.978 11.197 -24.806 1.00 92.12 143 GLN A N 1
ATOM 1119 C CA . GLN A 1 143 ? 36.546 12.474 -24.376 1.00 92.12 143 GLN A CA 1
ATOM 1120 C C . GLN A 1 143 ? 35.539 13.614 -24.563 1.00 92.12 143 GLN A C 1
ATOM 1122 O O . GLN A 1 143 ? 35.300 14.361 -23.614 1.00 92.12 143 GLN A O 1
ATOM 1127 N N . LEU A 1 144 ? 34.865 13.681 -25.715 1.00 92.31 144 LEU A N 1
ATOM 1128 C CA . LEU A 1 144 ? 33.802 14.653 -25.970 1.00 92.31 144 LEU A CA 1
ATOM 1129 C C . LEU A 1 144 ? 32.642 14.509 -24.970 1.00 92.31 144 LEU A C 1
ATOM 1131 O O . LEU A 1 144 ? 32.163 15.495 -24.423 1.00 92.31 144 LEU A O 1
ATOM 1135 N N . ALA A 1 145 ? 32.225 13.286 -24.638 1.00 91.44 145 ALA A N 1
ATOM 1136 C CA . ALA A 1 145 ? 31.209 13.064 -23.609 1.00 91.44 145 ALA A CA 1
ATOM 1137 C C . ALA A 1 145 ? 31.669 13.558 -22.222 1.00 91.44 145 ALA A C 1
ATOM 1139 O O . ALA A 1 145 ? 30.872 14.113 -21.462 1.00 91.44 145 ALA A O 1
ATOM 1140 N N . THR A 1 146 ? 32.953 13.393 -21.877 1.00 92.19 146 THR A N 1
ATOM 1141 C CA . THR A 1 146 ? 33.499 13.906 -20.609 1.00 92.19 146 THR A CA 1
ATOM 1142 C C . THR A 1 146 ? 33.617 15.428 -20.576 1.00 92.19 146 THR A C 1
ATOM 1144 O O . THR A 1 146 ? 33.367 16.016 -19.523 1.00 92.19 146 THR A O 1
ATOM 1147 N N . THR A 1 147 ? 33.942 16.082 -21.695 1.00 93.88 147 THR A N 1
ATOM 1148 C CA . THR A 1 147 ? 33.986 17.550 -21.777 1.00 93.88 147 THR A CA 1
ATOM 1149 C C . THR A 1 147 ? 32.583 18.143 -21.741 1.00 93.88 147 THR A C 1
ATOM 1151 O O . THR A 1 147 ? 32.350 19.057 -20.959 1.00 93.88 147 THR A O 1
ATOM 1154 N N . VAL A 1 148 ? 31.621 17.554 -22.459 1.00 92.69 148 VAL A N 1
ATOM 1155 C CA . VAL A 1 148 ? 30.186 17.881 -22.360 1.00 92.69 148 VAL A CA 1
ATOM 1156 C C . VAL A 1 148 ? 29.699 17.761 -20.918 1.00 92.69 148 VAL A C 1
ATOM 1158 O O . VAL A 1 148 ? 29.052 18.670 -20.404 1.00 92.69 148 VAL A O 1
ATOM 1161 N N . LYS A 1 149 ? 30.058 16.671 -20.227 1.00 91.12 149 LYS A N 1
ATOM 1162 C CA . LYS A 1 149 ? 29.737 16.488 -18.807 1.00 91.12 149 LYS A CA 1
ATOM 1163 C C . LYS A 1 149 ? 30.348 17.576 -17.932 1.00 91.12 149 LYS A C 1
ATOM 1165 O O . LYS A 1 149 ? 29.676 18.065 -17.031 1.00 91.12 149 LYS A O 1
ATOM 1170 N N . ARG A 1 150 ? 31.608 17.942 -18.178 1.00 90.19 150 ARG A N 1
ATOM 1171 C CA . ARG A 1 150 ? 32.298 18.989 -17.420 1.00 90.19 150 ARG A CA 1
ATOM 1172 C C . ARG A 1 150 ? 31.649 20.352 -17.638 1.00 90.19 150 ARG A C 1
ATOM 1174 O O . ARG A 1 150 ? 31.395 21.017 -16.650 1.00 90.19 150 ARG A O 1
ATOM 1181 N N . LEU A 1 151 ? 31.337 20.728 -18.879 1.00 89.88 151 LEU A N 1
ATOM 1182 C CA . LEU A 1 151 ? 30.661 21.993 -19.192 1.00 89.88 151 LEU A CA 1
ATOM 1183 C C . LEU A 1 151 ? 29.265 22.057 -18.573 1.00 89.88 151 LEU A C 1
ATOM 1185 O O . LEU A 1 151 ? 28.912 23.049 -17.951 1.00 89.88 151 LEU A O 1
ATOM 1189 N N . PHE A 1 152 ? 28.500 20.967 -18.669 1.00 87.19 152 PHE A N 1
ATOM 1190 C CA . PHE A 1 152 ? 27.164 20.905 -18.085 1.00 87.19 152 PHE A CA 1
ATOM 1191 C C . PHE A 1 152 ? 27.175 21.016 -16.552 1.00 87.19 152 PHE A C 1
ATOM 1193 O O . PHE A 1 152 ? 26.253 21.582 -15.974 1.00 87.19 152 PHE A O 1
ATOM 1200 N N . LEU A 1 153 ? 28.198 20.460 -15.893 1.00 84.06 153 LEU A N 1
ATOM 1201 C CA . LEU A 1 153 ? 28.349 20.493 -14.433 1.00 84.06 153 LEU A CA 1
ATOM 1202 C C . LEU A 1 153 ? 29.166 21.687 -13.922 1.00 84.06 153 LEU A C 1
ATOM 1204 O O . LEU A 1 153 ? 29.246 21.875 -12.710 1.00 84.06 153 LEU A O 1
ATOM 1208 N N . SER A 1 154 ? 29.798 22.464 -14.803 1.00 84.00 154 SER A N 1
ATOM 1209 C CA . SER A 1 154 ? 30.624 23.594 -14.396 1.00 84.00 154 SER A CA 1
ATOM 1210 C C . SER A 1 154 ? 29.709 24.694 -13.858 1.00 84.00 154 SER A C 1
ATOM 1212 O O . SER A 1 154 ? 28.862 25.182 -14.609 1.00 84.00 154 SER A O 1
ATOM 1214 N N . PRO A 1 155 ? 29.857 25.123 -12.590 1.00 67.38 155 PRO A N 1
ATOM 1215 C CA . PRO A 1 155 ? 29.200 26.338 -12.137 1.00 67.38 155 PRO A CA 1
ATOM 1216 C C . PRO A 1 155 ? 29.715 27.472 -13.022 1.00 67.38 155 PRO A C 1
ATOM 1218 O O . PRO A 1 155 ? 30.927 27.613 -13.206 1.00 67.38 155 PRO A O 1
ATOM 1221 N N . ALA A 1 156 ? 28.808 28.219 -13.649 1.00 61.69 156 ALA A N 1
ATOM 1222 C CA . ALA A 1 156 ? 29.194 29.337 -14.494 1.00 61.69 156 ALA A CA 1
ATOM 1223 C C . ALA A 1 156 ? 30.104 30.262 -13.672 1.00 61.69 156 ALA A C 1
ATOM 1225 O O . ALA A 1 156 ? 29.717 30.723 -12.600 1.00 61.69 156 ALA A O 1
ATOM 1226 N N . ALA A 1 157 ? 31.321 30.518 -14.155 1.00 58.91 157 ALA A N 1
ATOM 1227 C CA . ALA A 1 157 ? 32.318 31.319 -13.442 1.00 58.91 157 ALA A CA 1
ATOM 1228 C C . ALA A 1 157 ? 31.874 32.785 -13.205 1.00 58.91 157 ALA A C 1
ATOM 1230 O O . ALA A 1 157 ? 32.565 33.539 -12.528 1.00 58.91 157 ALA A O 1
ATOM 1231 N N . GLY A 1 158 ? 30.711 33.190 -13.731 1.00 58.38 158 GLY A N 1
ATOM 1232 C CA . GLY A 1 158 ? 30.100 34.504 -13.548 1.00 58.38 158 GLY A CA 1
ATOM 1233 C C . GLY A 1 158 ? 28.904 34.489 -12.595 1.00 58.38 158 GLY A C 1
ATOM 1234 O O . GLY A 1 158 ? 27.771 34.563 -13.054 1.00 58.38 158 GLY A O 1
ATOM 1235 N N . GLY A 1 159 ? 29.162 34.453 -11.282 1.00 58.75 159 GLY A N 1
ATOM 1236 C CA . GLY A 1 159 ? 28.218 34.834 -10.218 1.00 58.75 159 GLY A CA 1
ATOM 1237 C C . GLY A 1 159 ? 26.945 33.983 -10.052 1.00 58.75 159 GLY A C 1
ATOM 1238 O O . GLY A 1 159 ? 26.437 33.354 -10.973 1.00 58.75 159 GLY A O 1
ATOM 1239 N N . ALA A 1 160 ? 26.360 34.012 -8.851 1.00 59.94 160 ALA A N 1
ATOM 1240 C CA . ALA A 1 160 ? 25.171 33.238 -8.457 1.00 59.94 160 ALA A CA 1
ATOM 1241 C C . ALA A 1 160 ? 23.876 33.519 -9.268 1.00 59.94 160 ALA A C 1
ATOM 1243 O O . ALA A 1 160 ? 22.824 32.968 -8.952 1.00 59.94 160 ALA A O 1
ATOM 1244 N N . ALA A 1 161 ? 23.929 34.374 -10.295 1.00 58.56 161 ALA A N 1
ATOM 1245 C CA . ALA A 1 161 ? 22.787 34.785 -11.111 1.00 58.56 161 ALA A CA 1
ATOM 1246 C C . ALA A 1 161 ? 22.666 34.034 -12.454 1.00 58.56 161 ALA A C 1
ATOM 1248 O O . ALA A 1 161 ? 21.615 34.100 -13.093 1.00 58.56 161 ALA A O 1
ATOM 1249 N N . ALA A 1 162 ? 23.701 33.315 -12.900 1.00 60.38 162 ALA A N 1
ATOM 1250 C CA . ALA A 1 162 ? 23.630 32.533 -14.132 1.00 60.38 162 ALA A CA 1
ATOM 1251 C C . ALA A 1 162 ? 22.858 31.226 -13.883 1.00 60.38 162 ALA A C 1
ATOM 1253 O O . ALA A 1 162 ? 23.362 30.285 -13.272 1.00 60.38 162 ALA A O 1
ATOM 1254 N N . GLY A 1 163 ? 21.603 31.179 -14.339 1.00 63.44 163 GLY A N 1
ATOM 1255 C CA . GLY A 1 163 ? 20.751 29.999 -14.211 1.00 63.44 163 GLY A CA 1
ATOM 1256 C C . GLY A 1 163 ? 21.351 28.744 -14.874 1.00 63.44 163 GLY A C 1
ATOM 1257 O O . GLY A 1 163 ? 22.188 28.834 -15.775 1.00 63.44 163 GLY A O 1
ATOM 1258 N N . PRO A 1 164 ? 20.868 27.545 -14.508 1.00 63.56 164 PRO A N 1
ATOM 1259 C CA . PRO A 1 164 ? 21.407 26.248 -14.947 1.00 63.56 164 PRO A CA 1
ATOM 1260 C C . PRO A 1 164 ? 21.255 25.983 -16.461 1.00 63.56 164 PRO A C 1
ATOM 1262 O O . PRO A 1 164 ? 21.651 24.937 -16.968 1.00 63.56 164 PRO A O 1
ATOM 1265 N N . THR A 1 165 ? 20.629 26.898 -17.201 1.00 71.12 165 THR A N 1
ATOM 1266 C CA . THR A 1 165 ? 20.421 26.818 -18.649 1.00 71.12 165 THR A CA 1
ATOM 1267 C C . THR A 1 165 ? 21.667 27.184 -19.454 1.00 71.12 165 THR A C 1
ATOM 1269 O O . THR A 1 165 ? 21.760 26.766 -20.607 1.00 71.12 165 THR A O 1
ATOM 1272 N N . VAL A 1 166 ? 22.626 27.916 -18.872 1.00 79.19 166 VAL A N 1
ATOM 1273 C CA . VAL A 1 166 ? 23.836 28.375 -19.582 1.00 79.19 166 VAL A CA 1
ATOM 1274 C C . VAL A 1 166 ? 24.732 27.191 -19.969 1.00 79.19 166 VAL A C 1
ATOM 1276 O O . VAL A 1 166 ? 25.028 27.009 -21.150 1.00 79.19 166 VAL A O 1
ATOM 1279 N N . GLY A 1 167 ? 25.038 26.297 -19.021 1.00 83.94 167 GLY A N 1
ATOM 1280 C CA . GLY A 1 167 ? 25.856 25.102 -19.283 1.00 83.94 167 GLY A CA 1
ATOM 1281 C C . GLY A 1 167 ? 25.221 24.118 -20.277 1.00 83.94 167 GLY A C 1
ATOM 1282 O O . GLY A 1 167 ? 25.928 23.412 -20.994 1.00 83.94 167 GLY A O 1
ATOM 1283 N N . LEU A 1 168 ? 23.885 24.098 -20.389 1.00 86.31 168 LEU A N 1
ATOM 1284 C CA . LEU A 1 168 ? 23.177 23.304 -21.401 1.00 86.31 168 LEU A CA 1
ATOM 1285 C C . LEU A 1 168 ? 23.444 23.831 -22.819 1.00 86.31 168 LEU A C 1
ATOM 1287 O O . LEU A 1 168 ? 23.665 23.037 -23.733 1.00 86.31 168 LEU A O 1
ATOM 1291 N N . GLY A 1 169 ? 23.409 25.155 -23.000 1.00 89.50 169 GLY A N 1
ATOM 1292 C CA . GLY A 1 169 ? 23.663 25.801 -24.287 1.00 89.50 169 GLY A CA 1
ATOM 1293 C C . GLY A 1 169 ? 25.103 25.603 -24.755 1.00 89.50 169 GLY A C 1
ATOM 1294 O O . GLY A 1 169 ? 25.325 25.229 -25.904 1.00 89.50 169 GLY A O 1
ATOM 1295 N N . GLU A 1 170 ? 26.073 25.773 -23.855 1.00 91.56 170 GLU A N 1
ATOM 1296 C CA . GLU A 1 170 ? 27.496 25.553 -24.143 1.00 91.56 170 GLU A CA 1
ATOM 1297 C C . GLU A 1 170 ? 27.798 24.094 -24.486 1.00 91.56 170 GLU A C 1
ATOM 1299 O O . GLU A 1 170 ? 28.454 23.814 -25.489 1.00 91.56 170 GLU A O 1
ATOM 1304 N N . ALA A 1 171 ? 27.259 23.154 -23.703 1.00 92.12 171 ALA A N 1
ATOM 1305 C CA . ALA A 1 171 ? 27.383 21.729 -23.976 1.00 92.12 171 ALA A CA 1
ATOM 1306 C C . ALA A 1 171 ? 26.785 21.358 -25.342 1.00 92.12 171 ALA A C 1
ATOM 1308 O O . ALA A 1 171 ? 27.418 20.639 -26.116 1.00 92.12 171 ALA A O 1
ATOM 1309 N N . LEU A 1 172 ? 25.600 21.885 -25.674 1.00 92.69 172 LEU A N 1
ATOM 1310 C CA . LEU A 1 172 ? 25.000 21.705 -26.995 1.00 92.69 172 LEU A CA 1
ATOM 1311 C C . LEU A 1 172 ? 25.881 22.287 -28.095 1.00 92.69 172 LEU A C 1
ATOM 1313 O O . LEU A 1 172 ? 26.147 21.598 -29.072 1.00 92.69 172 LEU A O 1
ATOM 1317 N N . ASN A 1 173 ? 26.366 23.517 -27.946 1.00 94.25 173 ASN A N 1
ATOM 1318 C CA . ASN A 1 173 ? 27.221 24.151 -28.945 1.00 94.25 173 ASN A CA 1
ATOM 1319 C C . ASN A 1 173 ? 28.534 23.382 -29.153 1.00 94.25 173 ASN A C 1
ATOM 1321 O O . ASN A 1 173 ? 28.970 23.248 -30.294 1.00 94.25 173 ASN A O 1
ATOM 1325 N N . LEU A 1 174 ? 29.108 22.798 -28.096 1.00 94.94 174 LEU A N 1
ATOM 1326 C CA . LEU A 1 174 ? 30.283 21.931 -28.200 1.00 94.94 174 LEU A CA 1
ATOM 1327 C C . LEU A 1 174 ? 29.986 20.651 -28.995 1.00 94.94 174 LEU A C 1
ATOM 1329 O O . LEU A 1 174 ? 30.766 20.265 -29.864 1.00 94.94 174 LEU A O 1
ATOM 1333 N N . ILE A 1 175 ? 28.849 20.000 -28.729 1.00 93.88 175 ILE A N 1
ATOM 1334 C CA . ILE A 1 175 ? 28.404 18.835 -29.511 1.00 93.88 175 ILE A CA 1
ATOM 1335 C C . ILE A 1 175 ? 28.178 19.242 -30.972 1.00 93.88 175 ILE A C 1
ATOM 1337 O O . ILE A 1 175 ? 28.519 18.497 -31.890 1.00 93.88 175 ILE A O 1
ATOM 1341 N N . ARG A 1 176 ? 27.628 20.442 -31.198 1.00 94.06 176 ARG A N 1
ATOM 1342 C CA . ARG A 1 176 ? 27.354 20.958 -32.540 1.00 94.06 176 ARG A CA 1
ATOM 1343 C C . ARG A 1 176 ? 28.621 21.228 -33.340 1.00 94.06 176 ARG A C 1
ATOM 1345 O O . ARG A 1 176 ? 28.615 20.905 -34.525 1.00 94.06 176 ARG A O 1
ATOM 1352 N N . SER A 1 177 ? 29.663 21.772 -32.708 1.00 94.31 177 SER A N 1
ATOM 1353 C CA . SER A 1 177 ? 30.953 22.066 -33.344 1.00 94.31 177 SER A CA 1
ATOM 1354 C C . SER A 1 177 ? 31.808 20.825 -33.606 1.00 94.31 177 SER A C 1
ATOM 1356 O O . SER A 1 177 ? 32.709 20.877 -34.433 1.00 94.31 177 SER A O 1
ATOM 1358 N N . HIS A 1 178 ? 31.506 19.701 -32.951 1.00 92.81 178 HIS A N 1
ATOM 1359 C CA . HIS A 1 178 ? 32.205 18.426 -33.122 1.00 92.81 178 HIS A CA 1
ATOM 1360 C C . HIS A 1 178 ? 31.279 17.352 -33.717 1.00 92.81 178 HIS A C 1
ATOM 1362 O O . HIS A 1 178 ? 31.246 16.224 -33.217 1.00 92.81 178 HIS A O 1
ATOM 1368 N N . SER A 1 179 ? 30.519 17.689 -34.770 1.00 86.81 179 SER A N 1
ATOM 1369 C CA . SER A 1 179 ? 29.536 16.792 -35.410 1.00 86.81 179 SER A CA 1
ATOM 1370 C C . SER A 1 179 ? 30.099 15.409 -35.721 1.00 86.81 179 SER A C 1
ATOM 1372 O O . SER A 1 179 ? 29.455 14.407 -35.429 1.00 86.81 179 SER A O 1
ATOM 1374 N N . ASP A 1 180 ? 31.331 15.363 -36.218 1.00 86.25 180 ASP A N 1
ATOM 1375 C CA . ASP A 1 180 ? 31.966 14.144 -36.724 1.00 86.25 180 ASP A CA 1
ATOM 1376 C C . ASP A 1 180 ? 32.363 13.184 -35.592 1.00 86.25 180 ASP A C 1
ATOM 1378 O O . ASP A 1 180 ? 32.535 11.985 -35.799 1.00 86.25 180 ASP A O 1
ATOM 1382 N N . LYS A 1 181 ? 32.499 13.712 -34.368 1.00 87.25 181 LYS A N 1
ATOM 1383 C CA . LYS A 1 181 ? 32.870 12.964 -33.155 1.00 87.25 181 LYS A CA 1
ATOM 1384 C C . LYS A 1 181 ? 31.672 12.718 -32.233 1.00 87.25 181 LYS A C 1
ATOM 1386 O O . LYS A 1 181 ? 31.754 11.893 -31.317 1.00 87.25 181 LYS A O 1
ATOM 1391 N N . ALA A 1 182 ? 30.564 13.425 -32.453 1.00 88.12 182 ALA A N 1
ATOM 1392 C CA . ALA A 1 182 ? 29.348 13.387 -31.651 1.00 88.12 182 ALA A CA 1
ATOM 1393 C C . ALA A 1 182 ? 28.461 12.180 -31.997 1.00 88.12 182 ALA A C 1
ATOM 1395 O O . ALA A 1 182 ? 27.346 12.332 -32.492 1.00 88.12 182 ALA A O 1
ATOM 1396 N N . ASN A 1 183 ? 28.945 10.971 -31.710 1.00 90.94 183 ASN A N 1
ATOM 1397 C CA . ASN A 1 183 ? 28.184 9.739 -31.918 1.00 90.94 183 ASN A CA 1
ATOM 1398 C C . ASN A 1 183 ? 27.079 9.533 -30.854 1.00 90.94 183 ASN A C 1
ATOM 1400 O O . ASN A 1 183 ? 26.957 10.287 -29.883 1.00 90.94 183 ASN A O 1
ATOM 1404 N N . VAL A 1 184 ? 26.294 8.459 -31.002 1.00 87.69 184 VAL A N 1
ATOM 1405 C CA . VAL A 1 184 ? 25.194 8.077 -30.091 1.00 87.69 184 VAL A CA 1
ATOM 1406 C C . VAL A 1 184 ? 25.623 8.024 -28.613 1.00 87.69 184 VAL A C 1
ATOM 1408 O O . VAL A 1 184 ? 24.824 8.316 -27.724 1.00 87.69 184 VAL A O 1
ATOM 1411 N N . VAL A 1 185 ? 26.888 7.703 -28.310 1.00 88.31 185 VAL A N 1
ATOM 1412 C CA . VAL A 1 185 ? 27.402 7.652 -26.929 1.00 88.31 185 VAL A CA 1
ATOM 1413 C C . VAL A 1 185 ? 27.423 9.041 -26.291 1.00 88.31 185 VAL A C 1
ATOM 1415 O O . VAL A 1 185 ? 27.018 9.181 -25.135 1.00 88.31 185 VAL A O 1
ATOM 1418 N N . VAL A 1 186 ? 27.847 10.067 -27.037 1.00 92.31 186 VAL A N 1
ATOM 1419 C CA . VAL A 1 186 ? 27.875 11.463 -26.569 1.00 92.31 186 VAL A CA 1
ATOM 1420 C C . VAL A 1 186 ? 26.457 11.951 -26.285 1.00 92.31 186 VAL A C 1
ATOM 1422 O O . VAL A 1 186 ? 26.194 12.472 -25.200 1.00 92.31 186 VAL A O 1
ATOM 1425 N N . TRP A 1 187 ? 25.523 11.703 -27.208 1.00 93.94 187 TRP A N 1
ATOM 1426 C CA . TRP A 1 187 ? 24.114 12.077 -27.044 1.00 93.94 187 TRP A CA 1
ATOM 1427 C C . TRP A 1 187 ? 23.442 11.347 -25.883 1.00 93.94 187 TRP A C 1
ATOM 1429 O O . TRP A 1 187 ? 22.746 11.976 -25.091 1.00 93.94 187 TRP A O 1
ATOM 1439 N N . ASN A 1 188 ? 23.709 10.052 -25.707 1.00 93.12 188 ASN A N 1
ATOM 1440 C CA . ASN A 1 188 ? 23.203 9.287 -24.566 1.00 93.12 188 ASN A CA 1
ATOM 1441 C C . ASN A 1 188 ? 23.771 9.795 -23.238 1.00 93.12 188 ASN A C 1
ATOM 1443 O O . ASN A 1 188 ? 23.034 9.915 -22.258 1.00 93.12 188 ASN A O 1
ATOM 1447 N N . GLY A 1 189 ? 25.064 10.131 -23.202 1.00 92.00 189 GLY A N 1
ATOM 1448 C CA . GLY A 1 189 ? 25.687 10.778 -22.051 1.00 92.00 189 GLY A CA 1
ATOM 1449 C C . GLY A 1 189 ? 25.015 12.110 -21.721 1.00 92.00 189 GLY A C 1
ATOM 1450 O O . GLY A 1 189 ? 24.702 12.372 -20.560 1.00 92.00 189 GLY A O 1
ATOM 1451 N N . PHE A 1 190 ? 24.717 12.914 -22.740 1.00 93.62 190 PHE A N 1
ATOM 1452 C CA . PHE A 1 190 ? 24.073 14.211 -22.574 1.00 93.62 190 PHE A CA 1
ATOM 1453 C C . PHE A 1 190 ? 22.607 14.105 -22.124 1.00 93.62 190 PHE A C 1
ATOM 1455 O O . PHE A 1 190 ? 22.218 14.750 -21.151 1.00 93.62 190 PHE A O 1
ATOM 1462 N N . LEU A 1 191 ? 21.813 13.216 -22.732 1.00 93.94 191 LEU A N 1
ATOM 1463 C CA . LEU A 1 191 ? 20.450 12.896 -22.288 1.00 93.94 191 LEU A CA 1
ATOM 1464 C C . LEU A 1 191 ? 20.428 12.427 -20.830 1.00 93.94 191 LEU A C 1
ATOM 1466 O O . LEU A 1 191 ? 19.592 12.873 -20.042 1.00 93.94 191 LEU A O 1
ATOM 1470 N N . HIS A 1 192 ? 21.370 11.559 -20.452 1.00 92.00 192 HIS A N 1
ATOM 1471 C CA . HIS A 1 192 ? 21.488 11.078 -19.082 1.00 92.00 192 HIS A CA 1
ATOM 1472 C C . HIS A 1 192 ? 21.777 12.218 -18.095 1.00 92.00 192 HIS A C 1
ATOM 1474 O O . HIS A 1 192 ? 21.195 12.238 -17.014 1.00 92.00 192 HIS A O 1
ATOM 1480 N N . LEU A 1 193 ? 22.647 13.171 -18.446 1.00 90.38 193 LEU A N 1
ATOM 1481 C CA . LEU A 1 193 ? 22.946 14.335 -17.601 1.00 90.38 193 LEU A CA 1
ATOM 1482 C C . LEU A 1 193 ? 21.724 15.235 -17.408 1.00 90.38 193 LEU A C 1
ATOM 1484 O O . LEU A 1 193 ? 21.430 15.632 -16.282 1.00 90.38 193 LEU A O 1
ATOM 1488 N N . ILE A 1 194 ? 20.976 15.491 -18.484 1.00 91.25 194 ILE A N 1
ATOM 1489 C CA . ILE A 1 194 ? 19.760 16.306 -18.427 1.00 91.25 194 ILE A CA 1
ATOM 1490 C C . ILE A 1 194 ? 18.698 15.622 -17.577 1.00 91.25 194 ILE A C 1
ATOM 1492 O O . ILE A 1 194 ? 18.028 16.286 -16.792 1.00 91.25 194 ILE A O 1
ATOM 1496 N N . LEU A 1 195 ? 18.522 14.306 -17.700 1.00 90.38 195 LEU A N 1
ATOM 1497 C CA . LEU A 1 195 ? 17.449 13.593 -17.013 1.00 90.38 195 LEU A CA 1
ATOM 1498 C C . LEU A 1 195 ? 17.808 13.139 -15.587 1.00 90.38 195 LEU A C 1
ATOM 1500 O O . LEU A 1 195 ? 16.895 13.022 -14.774 1.00 90.38 195 LEU A O 1
ATOM 1504 N N . ASN A 1 196 ? 19.089 12.962 -15.247 1.00 86.06 196 ASN A N 1
ATOM 1505 C CA . ASN A 1 196 ? 19.555 12.502 -13.928 1.00 86.06 196 ASN A CA 1
ATOM 1506 C C . ASN A 1 196 ? 20.584 13.468 -13.283 1.00 86.06 196 ASN A C 1
ATOM 1508 O O . ASN A 1 196 ? 21.755 13.111 -13.138 1.00 86.06 196 ASN A O 1
ATOM 1512 N N . PRO A 1 197 ? 20.177 14.665 -12.819 1.00 65.69 197 PRO A N 1
ATOM 1513 C CA . PRO A 1 197 ? 21.082 15.667 -12.239 1.00 65.69 197 PRO A CA 1
ATOM 1514 C C . PRO A 1 197 ? 21.569 15.290 -10.828 1.00 65.69 197 PRO A C 1
ATOM 1516 O O . PRO A 1 197 ? 22.522 15.865 -10.316 1.00 65.69 197 PRO A O 1
ATOM 1519 N N . VAL A 1 198 ? 20.941 14.287 -10.206 1.00 60.47 198 VAL A N 1
ATOM 1520 C CA . VAL A 1 198 ? 21.125 13.865 -8.803 1.00 60.47 198 VAL A CA 1
ATOM 1521 C C . VAL A 1 198 ? 22.531 13.309 -8.505 1.00 60.47 198 VAL A C 1
ATOM 1523 O O . VAL A 1 198 ? 22.893 13.137 -7.345 1.00 60.47 198 VAL A O 1
ATOM 1526 N N . LEU A 1 199 ? 23.369 13.059 -9.517 1.00 53.69 199 LEU A N 1
ATOM 1527 C CA . LEU A 1 199 ? 24.706 12.489 -9.307 1.00 53.69 199 LEU A CA 1
ATOM 1528 C C . LEU A 1 199 ? 25.781 13.487 -8.839 1.00 53.69 199 LEU A C 1
ATOM 1530 O O . LEU A 1 199 ? 26.870 13.028 -8.505 1.00 53.69 199 LEU A O 1
ATOM 1534 N N . ALA A 1 200 ? 25.512 14.797 -8.786 1.00 51.66 200 ALA A N 1
ATOM 1535 C CA . ALA A 1 200 ? 26.517 15.778 -8.355 1.00 51.66 200 ALA A CA 1
ATOM 1536 C C . ALA A 1 200 ? 26.435 16.146 -6.855 1.00 51.66 200 ALA A C 1
ATOM 1538 O O . ALA A 1 200 ? 27.446 16.020 -6.173 1.00 51.66 200 ALA A O 1
ATOM 1539 N N . ASP A 1 201 ? 25.255 16.479 -6.303 1.00 51.69 201 ASP A N 1
ATOM 1540 C CA . ASP A 1 201 ? 25.176 17.123 -4.965 1.00 51.69 201 ASP A CA 1
ATOM 1541 C C . ASP A 1 201 ? 24.229 16.469 -3.931 1.00 51.69 201 ASP A C 1
ATOM 1543 O O . ASP A 1 201 ? 24.180 16.869 -2.765 1.00 51.69 201 ASP A O 1
ATOM 1547 N N . ALA A 1 202 ? 23.497 15.410 -4.291 1.00 50.03 202 ALA A N 1
ATOM 1548 C CA . ALA A 1 202 ? 22.390 14.893 -3.471 1.00 50.03 202 ALA A CA 1
ATOM 1549 C C . ALA A 1 202 ? 22.787 14.187 -2.156 1.00 50.03 202 ALA A C 1
ATOM 1551 O O . ALA A 1 202 ? 21.922 13.911 -1.325 1.00 50.03 202 ALA A O 1
ATOM 1552 N N . LYS A 1 203 ? 24.074 13.894 -1.920 1.00 54.59 203 LYS A N 1
ATOM 1553 C CA . LYS A 1 203 ? 24.497 13.244 -0.664 1.00 54.59 203 LYS A CA 1
ATOM 1554 C C . LYS A 1 203 ? 24.487 14.178 0.548 1.00 54.59 203 LYS A C 1
ATOM 1556 O O . LYS A 1 203 ? 24.471 13.670 1.663 1.00 54.59 203 LYS A O 1
ATOM 1561 N N . LYS A 1 204 ? 24.499 15.504 0.360 1.00 55.44 204 LYS A N 1
ATOM 1562 C CA . LYS A 1 204 ? 24.622 16.451 1.483 1.00 55.44 204 LYS A CA 1
ATOM 1563 C C . LYS A 1 204 ? 23.332 17.163 1.873 1.00 55.44 204 LYS A C 1
ATOM 1565 O O . LYS A 1 204 ? 23.278 17.681 2.981 1.00 55.44 204 LYS A O 1
ATOM 1570 N N . ASN A 1 205 ? 22.294 17.178 1.034 1.00 55.44 205 ASN A N 1
ATOM 1571 C CA . ASN A 1 205 ? 21.083 17.917 1.381 1.00 55.44 205 ASN A CA 1
ATOM 1572 C C . ASN A 1 205 ? 19.824 17.325 0.721 1.00 55.44 205 ASN A C 1
ATOM 1574 O O . ASN A 1 205 ? 19.438 17.722 -0.374 1.00 55.44 205 ASN A O 1
ATOM 1578 N N . LYS A 1 206 ? 19.170 16.368 1.400 1.00 57.09 206 LYS A N 1
ATOM 1579 C CA . LYS A 1 206 ? 17.894 15.752 0.965 1.00 57.09 206 LYS A CA 1
ATOM 1580 C C . LYS A 1 206 ? 16.771 16.778 0.743 1.00 57.09 206 LYS A C 1
ATOM 1582 O O . LYS A 1 206 ? 15.839 16.486 0.006 1.00 57.09 206 LYS A O 1
ATOM 1587 N N . TYR A 1 207 ? 16.888 17.955 1.364 1.00 48.56 207 TYR A N 1
ATOM 1588 C CA . TYR A 1 207 ? 15.895 19.030 1.341 1.00 48.56 207 TYR A CA 1
ATOM 1589 C C . TYR A 1 207 ? 16.393 20.328 0.709 1.00 48.56 207 TYR A C 1
ATOM 1591 O O . TYR A 1 207 ? 15.642 21.303 0.687 1.00 48.56 207 TYR A O 1
ATOM 1599 N N . ALA A 1 208 ? 17.608 20.360 0.146 1.00 47.38 208 ALA A N 1
ATOM 1600 C CA . ALA A 1 208 ? 17.906 21.415 -0.810 1.00 47.38 208 ALA A CA 1
ATOM 1601 C C . ALA A 1 208 ? 17.067 21.127 -2.056 1.00 47.38 208 ALA A C 1
ATOM 1603 O O . ALA A 1 208 ? 17.520 20.488 -3.005 1.00 47.38 208 ALA A O 1
ATOM 1604 N N . GLN A 1 209 ? 15.824 21.620 -2.048 1.00 49.19 209 GLN A N 1
ATOM 1605 C CA . GLN A 1 209 ? 15.254 22.209 -3.246 1.00 49.19 209 GLN A CA 1
ATOM 1606 C C . GLN A 1 209 ? 16.387 23.032 -3.828 1.00 49.19 209 GLN A C 1
ATOM 1608 O O . GLN A 1 209 ? 16.741 24.034 -3.225 1.00 49.19 209 GLN A O 1
ATOM 1613 N N . VAL A 1 210 ? 17.049 22.561 -4.882 1.00 42.50 210 VAL A N 1
ATOM 1614 C CA . VAL A 1 210 ? 18.049 23.378 -5.559 1.00 42.50 210 VAL A CA 1
ATOM 1615 C C . VAL A 1 210 ? 17.253 24.580 -6.056 1.00 42.50 210 VAL A C 1
ATOM 1617 O O . VAL A 1 210 ? 16.461 24.402 -6.994 1.00 42.50 210 VAL A O 1
ATOM 1620 N N . PRO A 1 211 ? 17.367 25.765 -5.426 1.00 34.59 211 PRO A N 1
ATOM 1621 C CA . PRO A 1 211 ? 16.650 26.943 -5.863 1.00 34.59 211 PRO A CA 1
ATOM 1622 C C . PRO A 1 211 ? 17.386 27.342 -7.138 1.00 34.59 211 PRO A C 1
ATOM 1624 O O . PRO A 1 211 ? 18.460 27.931 -7.090 1.00 34.59 211 PRO A O 1
ATOM 1627 N N . GLY A 1 212 ? 16.893 26.849 -8.276 1.00 49.16 212 GLY A N 1
ATOM 1628 C CA . GLY A 1 212 ? 17.571 26.966 -9.564 1.00 49.16 212 GLY A CA 1
ATOM 1629 C C . GLY A 1 212 ? 18.034 25.667 -10.232 1.00 49.16 212 GLY A C 1
ATOM 1630 O O . GLY A 1 212 ? 18.818 25.772 -11.161 1.00 49.16 212 GLY A O 1
ATOM 1631 N N . SER A 1 213 ? 17.583 24.455 -9.865 1.00 54.28 213 SER A N 1
ATOM 1632 C CA . SER A 1 213 ? 17.707 23.303 -10.793 1.00 54.28 213 SER A CA 1
ATOM 1633 C C . SER A 1 213 ? 16.599 23.363 -11.846 1.00 54.28 213 SER A C 1
ATOM 1635 O O . SER A 1 213 ? 15.488 23.792 -11.537 1.00 54.28 213 SER A O 1
ATOM 1637 N N . LEU A 1 214 ? 16.875 22.951 -13.093 1.00 58.19 214 LEU A N 1
ATOM 1638 C CA . LEU A 1 214 ? 15.837 22.785 -14.120 1.00 58.19 214 LEU A CA 1
ATOM 1639 C C . LEU A 1 214 ? 14.659 22.008 -13.507 1.00 58.19 214 LEU A C 1
ATOM 1641 O O . LEU A 1 214 ? 14.824 20.829 -13.182 1.00 58.19 214 LEU A O 1
ATOM 1645 N N . GLY A 1 215 ? 13.490 22.645 -13.354 1.00 79.06 215 GLY A N 1
ATOM 1646 C CA . GLY A 1 215 ? 12.297 21.981 -12.819 1.00 79.06 215 GLY A CA 1
ATOM 1647 C C . GLY A 1 215 ? 12.055 20.647 -13.535 1.00 79.06 215 GLY A C 1
ATOM 1648 O O . GLY A 1 215 ? 12.337 20.533 -14.729 1.00 79.06 215 GLY A O 1
ATOM 1649 N N . HIS A 1 216 ? 11.576 19.615 -12.829 1.00 85.62 216 HIS A N 1
ATOM 1650 C CA . HIS A 1 216 ? 11.526 18.242 -13.361 1.00 85.62 216 HIS A CA 1
ATOM 1651 C C . HIS A 1 216 ? 10.883 18.145 -14.754 1.00 85.62 216 HIS A C 1
ATOM 1653 O O . HIS A 1 216 ? 11.445 17.496 -15.635 1.00 85.62 216 HIS A O 1
ATOM 1659 N N . ALA A 1 217 ? 9.773 18.851 -14.975 1.00 86.88 217 ALA A N 1
ATOM 1660 C CA . ALA A 1 217 ? 9.122 18.952 -16.278 1.00 86.88 217 ALA A CA 1
ATOM 1661 C C . ALA A 1 217 ? 9.991 19.640 -17.345 1.00 86.88 217 ALA A C 1
ATOM 1663 O O . ALA A 1 217 ? 10.106 19.167 -18.475 1.00 86.88 217 ALA A O 1
ATOM 1664 N N . PHE A 1 218 ? 10.650 20.742 -16.982 1.00 88.50 218 PHE A N 1
ATOM 1665 C CA . PHE A 1 218 ? 11.531 21.484 -17.881 1.00 88.50 218 PHE A CA 1
ATOM 1666 C C . PHE A 1 218 ? 12.733 20.639 -18.321 1.00 88.50 218 PHE A C 1
ATOM 1668 O O . PHE A 1 218 ? 13.107 20.671 -19.490 1.00 88.50 218 PHE A O 1
ATOM 1675 N N . ALA A 1 219 ? 13.290 19.815 -17.433 1.00 89.62 219 ALA A N 1
ATOM 1676 C CA . ALA A 1 219 ? 14.350 18.882 -17.797 1.00 89.62 219 ALA A CA 1
ATOM 1677 C C . ALA A 1 219 ? 13.890 17.828 -18.820 1.00 89.62 219 ALA A C 1
ATOM 1679 O O . ALA A 1 219 ? 14.615 17.558 -19.773 1.00 89.62 219 ALA A O 1
ATOM 1680 N N . VAL A 1 220 ? 12.680 17.272 -18.678 1.00 92.12 220 VAL A N 1
ATOM 1681 C CA . VAL A 1 220 ? 12.114 16.348 -19.681 1.00 92.12 220 VAL A CA 1
ATOM 1682 C C . VAL A 1 220 ? 11.869 17.078 -21.009 1.00 92.12 220 VAL A C 1
ATOM 1684 O O . VAL A 1 220 ? 12.230 16.564 -22.068 1.00 92.12 220 VAL A O 1
ATOM 1687 N N . LYS A 1 221 ? 11.362 18.319 -20.970 1.00 93.56 221 LYS A N 1
ATOM 1688 C CA . LYS A 1 221 ? 11.205 19.169 -22.164 1.00 93.56 221 LYS A CA 1
ATOM 1689 C C . LYS A 1 221 ? 12.543 19.397 -22.875 1.00 93.56 221 LYS A C 1
ATOM 1691 O O . LYS A 1 221 ? 12.614 19.236 -24.090 1.00 93.56 221 LYS A O 1
ATOM 1696 N N . LYS A 1 222 ? 13.612 19.704 -22.133 1.00 92.56 222 LYS A N 1
ATOM 1697 C CA . LYS A 1 222 ? 14.965 19.871 -22.687 1.00 92.56 222 LYS A CA 1
ATOM 1698 C C . LYS A 1 222 ? 15.561 18.573 -23.210 1.00 92.56 222 LYS A C 1
ATOM 1700 O O . LYS A 1 222 ? 16.149 18.580 -24.285 1.00 92.56 222 LYS A O 1
ATOM 1705 N N . ALA A 1 223 ? 15.355 17.454 -22.524 1.00 94.81 223 ALA A N 1
ATOM 1706 C CA . ALA A 1 223 ? 15.767 16.155 -23.039 1.00 94.81 223 ALA A CA 1
ATOM 1707 C C . ALA A 1 223 ? 15.085 15.847 -24.381 1.00 94.81 223 ALA A C 1
ATOM 1709 O O . ALA A 1 223 ? 15.723 15.299 -25.273 1.00 94.81 223 ALA A O 1
ATOM 1710 N N . TYR A 1 224 ? 13.817 16.237 -24.556 1.00 96.25 224 TYR A N 1
ATOM 1711 C CA . TYR A 1 224 ? 13.106 16.060 -25.824 1.00 96.25 224 TYR A CA 1
ATOM 1712 C C . TYR A 1 224 ? 13.662 16.962 -26.937 1.00 96.25 224 TYR A C 1
ATOM 1714 O O . TYR A 1 224 ? 13.796 16.530 -28.078 1.00 96.25 224 TYR A O 1
ATOM 1722 N N . GLU A 1 225 ? 14.053 18.200 -26.624 1.00 95.19 225 GLU A N 1
ATOM 1723 C CA . GLU A 1 225 ? 14.745 19.068 -27.590 1.00 95.19 225 GLU A CA 1
ATOM 1724 C C . GLU A 1 225 ? 1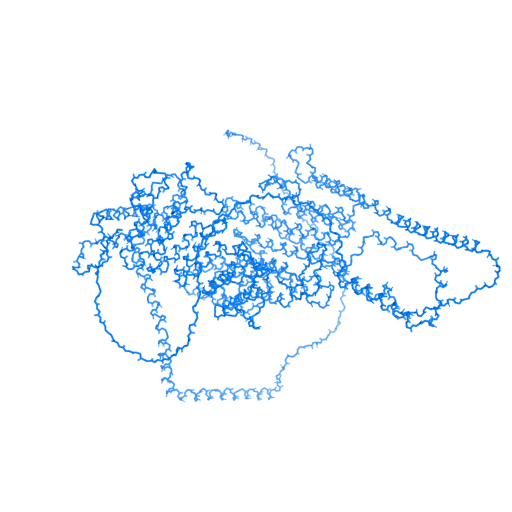6.068 18.443 -28.065 1.00 95.19 225 GLU A C 1
ATOM 1726 O O . GLU A 1 225 ? 16.354 18.439 -29.264 1.00 95.19 225 GLU A O 1
ATOM 1731 N N . VAL A 1 226 ? 16.836 17.860 -27.138 1.00 94.56 226 VAL A N 1
ATOM 1732 C CA . VAL A 1 226 ? 18.077 17.124 -27.428 1.00 94.56 226 VAL A CA 1
ATOM 1733 C C . VAL A 1 226 ? 17.807 15.861 -28.244 1.00 94.56 226 VAL A C 1
ATOM 1735 O O . VAL A 1 226 ? 18.533 15.586 -29.196 1.00 94.56 226 VAL A O 1
ATOM 1738 N N . TRP A 1 227 ? 16.739 15.129 -27.926 1.00 95.88 227 TRP A N 1
ATOM 1739 C CA . TRP A 1 227 ? 16.285 13.971 -28.696 1.00 95.88 227 TRP A CA 1
ATOM 1740 C C . TRP A 1 227 ? 16.002 14.336 -30.158 1.00 95.88 227 TRP A C 1
ATOM 1742 O O . TRP A 1 227 ? 16.476 13.674 -31.080 1.00 95.88 227 TRP A O 1
ATOM 1752 N N . MET A 1 228 ? 15.269 15.429 -30.383 1.00 96.50 228 MET A N 1
ATOM 1753 C CA . MET A 1 228 ? 14.959 15.899 -31.732 1.00 96.50 228 MET A CA 1
ATOM 1754 C C . MET A 1 228 ? 16.201 16.409 -32.468 1.00 96.50 228 MET A C 1
ATOM 1756 O O . MET A 1 228 ? 16.320 16.187 -33.669 1.00 96.50 228 MET A O 1
ATOM 1760 N N . GLU A 1 229 ? 17.143 17.050 -31.774 1.00 94.88 229 GLU A N 1
ATOM 1761 C CA . GLU A 1 229 ? 18.417 17.475 -32.367 1.00 94.88 229 GLU A CA 1
ATOM 1762 C C . GLU A 1 229 ? 19.279 16.286 -32.811 1.00 94.88 229 GLU A C 1
ATOM 1764 O O . GLU A 1 229 ? 19.831 16.315 -33.910 1.00 94.88 229 GLU A O 1
ATOM 1769 N N . MET A 1 230 ? 19.338 15.222 -32.006 1.00 94.38 230 MET A N 1
ATOM 1770 C CA . MET A 1 230 ? 20.012 13.974 -32.374 1.00 94.38 230 MET A CA 1
ATOM 1771 C C . MET A 1 230 ? 19.447 13.423 -33.694 1.00 94.38 230 MET A C 1
ATOM 1773 O O . MET A 1 230 ? 20.205 13.135 -34.619 1.00 94.38 230 MET A O 1
ATOM 1777 N N . LYS A 1 231 ? 18.113 13.396 -33.838 1.00 94.44 231 LYS A N 1
ATOM 1778 C CA . LYS A 1 231 ? 17.451 12.969 -35.082 1.00 94.44 231 LYS A CA 1
ATOM 1779 C C . LYS A 1 231 ? 17.733 13.894 -36.268 1.00 94.44 231 LYS A C 1
ATOM 1781 O O . LYS A 1 231 ? 17.989 13.399 -37.360 1.00 94.44 231 LYS A O 1
ATOM 1786 N N . ARG A 1 232 ? 17.713 15.221 -36.077 1.00 94.75 232 ARG A N 1
ATOM 1787 C CA . ARG A 1 232 ? 18.027 16.194 -37.150 1.00 94.75 232 ARG A CA 1
ATOM 1788 C C . ARG A 1 232 ? 19.429 16.001 -37.721 1.00 94.75 232 ARG A C 1
ATOM 1790 O O . ARG A 1 232 ? 19.657 16.308 -38.882 1.00 94.75 232 ARG A O 1
ATOM 1797 N N . ARG A 1 233 ? 20.355 15.487 -36.912 1.00 91.19 233 ARG A N 1
ATOM 1798 C CA . ARG A 1 233 ? 21.744 15.216 -37.302 1.00 91.19 233 ARG A CA 1
ATOM 1799 C C . ARG A 1 233 ? 21.943 13.849 -37.959 1.00 91.19 233 ARG A C 1
ATOM 1801 O O . ARG A 1 233 ? 23.081 13.448 -38.160 1.00 91.19 233 ARG A O 1
ATOM 1808 N N . GLY A 1 234 ? 20.863 13.125 -38.262 1.00 92.31 234 GLY A N 1
ATOM 1809 C CA . GLY A 1 234 ? 20.935 11.788 -38.855 1.00 92.31 234 GLY A CA 1
ATOM 1810 C C . GLY A 1 234 ? 21.452 10.717 -37.892 1.00 92.31 234 GLY A C 1
ATOM 1811 O O . GLY A 1 234 ? 21.778 9.613 -38.313 1.00 92.31 234 GLY A O 1
ATOM 1812 N N . ILE A 1 235 ? 21.532 11.020 -36.593 1.00 91.88 235 ILE A N 1
ATOM 1813 C CA . ILE A 1 235 ? 21.986 10.061 -35.591 1.00 91.88 235 ILE A CA 1
ATOM 1814 C C . ILE A 1 235 ? 20.782 9.226 -35.177 1.00 91.88 235 ILE A C 1
ATOM 1816 O O . ILE A 1 235 ? 19.854 9.716 -34.529 1.00 91.88 235 ILE A O 1
ATOM 1820 N N . THR A 1 236 ? 20.802 7.954 -35.565 1.00 90.38 236 THR A N 1
ATOM 1821 C CA . THR A 1 236 ? 19.732 7.012 -35.238 1.00 90.38 236 THR A CA 1
ATOM 1822 C C . THR A 1 236 ? 19.785 6.673 -33.741 1.00 90.38 236 THR A C 1
ATOM 1824 O O . THR A 1 236 ? 20.811 6.171 -33.274 1.00 90.38 236 THR A O 1
ATOM 1827 N N . PRO A 1 237 ? 18.717 6.951 -32.963 1.00 93.31 237 PRO A N 1
ATOM 1828 C CA . PRO A 1 237 ? 18.641 6.526 -31.571 1.00 93.31 237 PRO A CA 1
ATOM 1829 C C . PRO A 1 237 ? 18.739 5.002 -31.461 1.00 93.31 237 PRO A C 1
ATOM 1831 O O . PRO A 1 237 ? 18.130 4.288 -32.254 1.00 93.31 237 PRO A O 1
ATOM 1834 N N . ASN A 1 238 ? 19.449 4.520 -30.445 1.00 91.19 238 ASN A N 1
ATOM 1835 C CA . ASN A 1 238 ? 19.622 3.092 -30.179 1.00 91.19 238 ASN A CA 1
ATOM 1836 C C . ASN A 1 238 ? 18.809 2.656 -28.940 1.00 91.19 238 ASN A C 1
ATOM 1838 O O . ASN A 1 238 ? 18.243 3.512 -28.248 1.00 91.19 238 ASN A O 1
ATOM 1842 N N . VAL A 1 239 ? 18.750 1.358 -28.612 1.00 88.94 239 VAL A N 1
ATOM 1843 C CA . VAL A 1 239 ? 18.000 0.832 -27.440 1.00 88.94 239 VAL A CA 1
ATOM 1844 C C . VAL A 1 239 ? 18.352 1.610 -26.166 1.00 88.94 239 VAL A C 1
ATOM 1846 O O . VAL A 1 239 ? 17.480 2.018 -25.394 1.00 88.94 239 VAL A O 1
ATOM 1849 N N . ARG A 1 240 ? 19.643 1.910 -25.976 1.00 89.44 240 ARG A N 1
ATOM 1850 C CA . ARG A 1 240 ? 20.138 2.680 -24.828 1.00 89.44 240 ARG A CA 1
ATOM 1851 C C . ARG A 1 240 ? 19.643 4.129 -24.827 1.00 89.44 240 ARG A C 1
ATOM 1853 O O . ARG A 1 240 ? 19.402 4.665 -23.743 1.00 89.44 240 ARG A O 1
ATOM 1860 N N . SER A 1 241 ? 19.477 4.766 -25.987 1.00 93.38 241 SER A N 1
ATOM 1861 C CA . SER A 1 241 ? 18.892 6.108 -26.110 1.00 93.38 241 SER A CA 1
ATOM 1862 C C . SER A 1 241 ? 17.450 6.124 -25.614 1.00 93.38 241 SER A C 1
ATOM 1864 O O . SER A 1 241 ? 17.122 6.919 -24.728 1.00 93.38 241 SER A O 1
ATOM 1866 N N . TYR A 1 242 ? 16.612 5.212 -26.121 1.00 93.94 242 TYR A N 1
ATOM 1867 C CA . TYR A 1 242 ? 15.212 5.085 -25.701 1.00 93.94 242 TYR A CA 1
ATOM 1868 C C . TYR A 1 242 ? 15.103 4.777 -24.208 1.00 93.94 242 TYR A C 1
ATOM 1870 O O . TYR A 1 242 ? 14.384 5.464 -23.479 1.00 93.94 242 TYR A O 1
ATOM 1878 N N . GLN A 1 243 ? 15.889 3.811 -23.724 1.00 92.00 243 GLN A N 1
ATOM 1879 C CA . GLN A 1 243 ? 15.934 3.460 -22.310 1.00 92.00 243 GLN A CA 1
ATOM 1880 C C . GLN A 1 243 ? 16.335 4.658 -21.442 1.00 92.00 243 GLN A C 1
ATOM 1882 O O . GLN A 1 243 ? 15.689 4.917 -20.429 1.00 92.00 243 GLN A O 1
ATOM 1887 N N . THR A 1 244 ? 17.374 5.407 -21.824 1.00 92.50 244 THR A N 1
ATOM 1888 C CA . THR A 1 244 ? 17.849 6.576 -21.063 1.00 92.50 244 THR A CA 1
ATOM 1889 C C . THR A 1 244 ? 16.770 7.651 -20.982 1.00 92.50 244 THR A C 1
ATOM 1891 O O . THR A 1 244 ? 16.506 8.172 -19.896 1.00 92.50 244 THR A O 1
ATOM 1894 N N . PHE A 1 245 ? 16.117 7.947 -22.109 1.00 95.38 245 PHE A N 1
ATOM 1895 C CA . PHE A 1 245 ? 15.069 8.957 -22.182 1.00 95.38 245 PHE A CA 1
ATOM 1896 C C . PHE A 1 245 ? 13.840 8.580 -21.344 1.00 95.38 245 PHE A C 1
ATOM 1898 O O . PHE A 1 245 ? 13.402 9.355 -20.488 1.00 95.38 245 PHE A O 1
ATOM 1905 N N . LEU A 1 246 ? 13.301 7.375 -21.554 1.00 93.50 246 LEU A N 1
ATOM 1906 C CA . LEU A 1 246 ? 12.074 6.922 -20.897 1.00 93.50 246 LEU A CA 1
ATOM 1907 C C . LEU A 1 246 ? 12.299 6.670 -19.402 1.00 93.50 246 LEU A C 1
ATOM 1909 O O . LEU A 1 246 ? 11.524 7.161 -18.585 1.00 93.50 246 LEU A O 1
ATOM 1913 N N . THR A 1 247 ? 13.414 6.034 -19.017 1.00 90.50 247 THR A N 1
ATOM 1914 C CA . THR A 1 247 ? 13.775 5.843 -17.596 1.00 90.50 247 THR A CA 1
ATOM 1915 C C . THR A 1 247 ? 13.954 7.182 -16.888 1.00 90.50 247 THR A C 1
ATOM 1917 O O . THR A 1 247 ? 13.488 7.373 -15.765 1.00 90.50 247 THR A O 1
ATOM 1920 N N . GLY A 1 248 ? 14.656 8.125 -17.522 1.00 90.94 248 GLY A N 1
ATOM 1921 C CA . GLY A 1 248 ? 14.883 9.447 -16.953 1.00 90.94 248 GLY A CA 1
ATOM 1922 C C . GLY A 1 248 ? 13.584 10.237 -16.774 1.00 90.94 248 GLY A C 1
ATOM 1923 O O . GLY A 1 248 ? 13.375 10.857 -15.731 1.00 90.94 248 GLY A O 1
ATOM 1924 N N . SER A 1 249 ? 12.679 10.152 -17.750 1.00 91.88 249 SER A N 1
ATOM 1925 C CA . SER A 1 249 ? 11.349 10.769 -17.683 1.00 91.88 249 SER A CA 1
ATOM 1926 C C . SER A 1 249 ? 10.488 10.140 -16.582 1.00 91.88 249 SER A C 1
ATOM 1928 O O . SER A 1 249 ? 9.907 10.867 -15.776 1.00 91.88 249 SER A O 1
ATOM 1930 N N . ALA A 1 250 ? 10.469 8.807 -16.480 1.00 88.81 250 ALA A N 1
ATOM 1931 C CA . ALA A 1 250 ? 9.737 8.071 -15.450 1.00 88.81 250 ALA A CA 1
ATOM 1932 C C . ALA A 1 250 ? 10.236 8.392 -14.035 1.00 88.81 250 ALA A C 1
ATOM 1934 O O . ALA A 1 250 ? 9.437 8.701 -13.153 1.00 88.81 250 ALA A O 1
ATOM 1935 N N . LYS A 1 251 ? 11.559 8.416 -13.818 1.00 88.94 251 LYS A N 1
ATOM 1936 C CA . LYS A 1 251 ? 12.156 8.811 -12.529 1.00 88.94 251 LYS A CA 1
ATOM 1937 C C . LYS A 1 251 ? 11.755 10.224 -12.122 1.00 88.94 251 LYS A C 1
ATOM 1939 O O . LYS A 1 251 ? 11.453 10.468 -10.960 1.00 88.94 251 LYS A O 1
ATOM 1944 N N . ARG A 1 252 ? 11.738 11.164 -13.068 1.00 89.12 252 ARG A N 1
ATOM 1945 C CA . ARG A 1 252 ? 11.318 12.543 -12.795 1.00 89.12 252 ARG A CA 1
ATOM 1946 C C . ARG A 1 252 ? 9.834 12.648 -12.471 1.00 89.12 252 ARG A C 1
ATOM 1948 O O . ARG A 1 252 ? 9.503 13.385 -11.549 1.00 89.12 252 ARG A O 1
ATOM 1955 N N . ALA A 1 253 ? 8.982 11.898 -13.169 1.00 87.31 253 ALA A N 1
ATOM 1956 C CA . ALA A 1 253 ? 7.560 11.805 -12.845 1.00 87.31 253 ALA A CA 1
ATOM 1957 C C . ALA A 1 253 ? 7.362 11.229 -11.435 1.00 87.31 253 ALA A C 1
ATOM 1959 O O . ALA A 1 253 ? 6.599 11.776 -10.647 1.00 87.31 253 ALA A O 1
ATOM 1960 N N . LYS A 1 254 ? 8.128 10.188 -11.078 1.00 87.62 254 LYS A N 1
ATOM 1961 C CA . LYS A 1 254 ? 8.122 9.589 -9.740 1.00 87.62 254 LYS A CA 1
ATOM 1962 C C . LYS A 1 254 ? 8.476 10.594 -8.646 1.00 87.62 254 LYS A C 1
ATOM 1964 O O . LYS A 1 254 ? 7.744 10.694 -7.671 1.00 87.62 254 LYS A O 1
ATOM 1969 N N . PHE A 1 255 ? 9.567 11.347 -8.806 1.00 85.94 255 PHE A N 1
ATOM 1970 C CA . PHE A 1 255 ? 9.961 12.360 -7.819 1.00 85.94 255 PHE A CA 1
ATOM 1971 C C . PHE A 1 255 ? 8.878 13.421 -7.624 1.00 85.94 255 PHE A C 1
ATOM 1973 O O . PHE A 1 255 ? 8.648 13.867 -6.506 1.00 85.94 255 PHE A O 1
ATOM 1980 N N . VAL A 1 256 ? 8.192 13.804 -8.702 1.00 85.44 256 VAL A N 1
ATOM 1981 C CA . VAL A 1 256 ? 7.079 14.754 -8.631 1.00 85.44 256 VAL A CA 1
ATOM 1982 C C . VAL A 1 256 ? 5.886 14.135 -7.907 1.00 85.44 256 VAL A C 1
ATOM 1984 O O . VAL A 1 256 ? 5.327 14.786 -7.034 1.00 85.44 256 VAL A O 1
ATOM 1987 N N . ALA A 1 257 ? 5.544 12.876 -8.191 1.00 82.31 257 ALA A N 1
ATOM 1988 C CA . ALA A 1 257 ? 4.494 12.147 -7.479 1.00 82.31 257 ALA A CA 1
ATOM 1989 C C . ALA A 1 257 ? 4.785 12.028 -5.972 1.00 82.31 257 ALA A C 1
ATOM 1991 O O . ALA A 1 257 ? 3.910 12.278 -5.147 1.00 82.31 257 ALA A O 1
ATOM 1992 N N . GLU A 1 258 ? 6.023 11.691 -5.602 1.00 84.75 258 GLU A N 1
ATOM 1993 C CA . GLU A 1 258 ? 6.458 11.611 -4.202 1.00 84.75 258 GLU A CA 1
ATOM 1994 C C . GLU A 1 258 ? 6.416 12.983 -3.518 1.00 84.75 258 GLU A C 1
ATOM 1996 O O . GLU A 1 258 ? 5.892 13.092 -2.412 1.00 84.75 258 GLU A O 1
ATOM 2001 N N . ALA A 1 259 ? 6.873 14.041 -4.195 1.00 83.06 259 ALA A N 1
ATOM 2002 C CA . ALA A 1 259 ? 6.821 15.407 -3.680 1.00 83.06 259 ALA A CA 1
ATOM 2003 C C . ALA A 1 259 ? 5.377 15.905 -3.490 1.00 83.06 259 ALA A C 1
ATOM 2005 O O . ALA A 1 259 ? 5.078 16.564 -2.497 1.00 83.06 259 ALA A O 1
ATOM 2006 N N . VAL A 1 260 ? 4.474 15.571 -4.418 1.00 82.56 260 VAL A N 1
ATOM 2007 C CA . VAL A 1 260 ? 3.033 15.852 -4.311 1.00 82.56 260 VAL A CA 1
ATOM 2008 C C . VAL A 1 260 ? 2.440 15.129 -3.104 1.00 82.56 260 VAL A C 1
ATOM 2010 O O . VAL A 1 260 ? 1.715 15.742 -2.323 1.00 82.56 260 VAL A O 1
ATOM 2013 N N . LYS A 1 261 ? 2.797 13.856 -2.901 1.00 82.50 261 LYS A N 1
ATOM 2014 C CA . LYS A 1 261 ? 2.336 13.065 -1.757 1.00 82.50 261 LYS A CA 1
ATOM 2015 C C . LYS A 1 261 ? 2.828 13.626 -0.420 1.00 82.50 261 LYS A C 1
ATOM 2017 O O . LYS A 1 261 ? 2.047 13.701 0.515 1.00 82.50 261 LYS A O 1
ATOM 2022 N N . GLU A 1 262 ? 4.092 14.035 -0.334 1.00 82.00 262 GLU A N 1
ATOM 2023 C CA . GLU A 1 262 ? 4.676 14.615 0.886 1.00 82.00 262 GLU A CA 1
ATOM 2024 C C . GLU A 1 262 ? 4.114 16.014 1.197 1.00 82.00 262 GLU A C 1
ATOM 2026 O O . GLU A 1 262 ? 3.960 16.389 2.356 1.00 82.00 262 GLU A O 1
ATOM 2031 N N . MET A 1 263 ? 3.791 16.806 0.168 1.00 78.38 263 MET A N 1
ATOM 2032 C CA . MET A 1 263 ? 3.221 18.146 0.340 1.00 78.38 263 MET A CA 1
ATOM 2033 C C . MET A 1 263 ? 1.711 18.150 0.598 1.00 78.38 263 MET A C 1
ATOM 2035 O O . MET A 1 263 ? 1.231 19.115 1.188 1.00 78.38 263 MET A O 1
ATOM 2039 N N . GLY A 1 264 ? 0.974 17.115 0.180 1.00 70.19 264 GLY A N 1
ATOM 2040 C CA . GLY A 1 264 ? -0.486 17.029 0.320 1.00 70.19 264 GLY A CA 1
ATOM 2041 C C . GLY A 1 264 ? -0.994 17.129 1.763 1.00 70.19 264 GLY A C 1
ATOM 2042 O O . GLY A 1 264 ? -2.096 17.624 1.989 1.00 70.19 264 GLY A O 1
ATOM 2043 N N . ASP A 1 265 ? -0.167 16.764 2.742 1.00 69.81 265 ASP A N 1
ATOM 2044 C CA . ASP A 1 265 ? -0.508 16.880 4.164 1.00 69.81 265 ASP A CA 1
ATOM 2045 C C . ASP A 1 265 ? -0.411 18.330 4.690 1.00 69.81 265 ASP A C 1
ATOM 2047 O O . ASP A 1 265 ? -0.866 18.628 5.793 1.00 69.81 265 ASP A O 1
ATOM 2051 N N . ASN A 1 266 ? 0.150 19.259 3.905 1.00 74.38 266 ASN A N 1
ATOM 2052 C CA . ASN A 1 266 ? 0.473 20.620 4.328 1.00 74.38 266 ASN A CA 1
ATOM 2053 C C . ASN A 1 266 ? -0.288 21.660 3.482 1.00 74.38 266 ASN A C 1
ATOM 2055 O O . ASN A 1 266 ? 0.143 22.026 2.385 1.00 74.38 266 ASN A O 1
ATOM 2059 N N . ARG A 1 267 ? -1.423 22.160 3.997 1.00 70.12 267 ARG A N 1
ATOM 2060 C CA . ARG A 1 267 ? -2.325 23.091 3.277 1.00 70.12 267 ARG A CA 1
ATOM 2061 C C . ARG A 1 267 ? -1.616 24.335 2.728 1.00 70.12 267 ARG A C 1
ATOM 2063 O O . ARG A 1 267 ? -1.909 24.752 1.611 1.00 70.12 267 ARG A O 1
ATOM 2070 N N . ASP A 1 268 ? -0.627 24.861 3.446 1.00 72.88 268 ASP A N 1
ATOM 2071 C CA . ASP A 1 268 ? 0.101 26.077 3.055 1.00 72.88 268 ASP A CA 1
ATOM 2072 C C . ASP A 1 268 ? 0.977 25.891 1.801 1.00 72.88 268 ASP A C 1
ATOM 2074 O O . ASP A 1 268 ? 1.406 26.860 1.173 1.00 72.88 268 ASP A O 1
ATOM 2078 N N . ARG A 1 269 ? 1.232 24.641 1.381 1.00 73.31 269 ARG A N 1
ATOM 2079 C CA . ARG A 1 269 ? 2.071 24.317 0.214 1.00 73.31 269 ARG A CA 1
ATOM 2080 C C . ARG A 1 269 ? 1.289 24.102 -1.084 1.00 73.31 269 ARG A C 1
ATOM 2082 O O . ARG A 1 269 ? 1.910 23.841 -2.117 1.00 73.31 269 ARG A O 1
ATOM 2089 N N . ALA A 1 270 ? -0.035 24.268 -1.076 1.00 70.44 270 ALA A N 1
ATOM 2090 C CA . ALA A 1 270 ? -0.888 24.057 -2.250 1.00 70.44 270 ALA A CA 1
ATOM 2091 C C . ALA A 1 270 ? -0.459 24.890 -3.478 1.00 70.44 270 ALA A C 1
ATOM 2093 O O . ALA A 1 270 ? -0.438 24.381 -4.598 1.00 70.44 270 ALA A O 1
ATOM 2094 N N . ASN A 1 271 ? -0.017 26.137 -3.278 1.00 72.44 271 ASN A N 1
ATOM 2095 C CA . ASN A 1 271 ? 0.451 27.008 -4.368 1.00 72.44 271 ASN A CA 1
ATOM 2096 C C . ASN A 1 271 ? 1.754 26.512 -5.019 1.00 72.44 271 ASN A C 1
ATOM 2098 O O . ASN A 1 271 ? 1.932 26.611 -6.235 1.00 72.44 271 ASN A O 1
ATOM 2102 N N . THR A 1 272 ? 2.672 25.957 -4.224 1.00 73.44 272 THR A N 1
ATOM 2103 C CA . THR A 1 272 ? 3.914 25.354 -4.731 1.00 73.44 272 THR A CA 1
ATOM 2104 C C . THR A 1 272 ? 3.604 24.089 -5.522 1.00 73.44 272 THR A C 1
ATOM 2106 O O . THR A 1 272 ? 4.162 23.876 -6.597 1.00 73.44 272 THR A O 1
ATOM 2109 N N . LEU A 1 273 ? 2.666 23.286 -5.022 1.00 69.81 273 LEU A N 1
ATOM 2110 C CA . LEU A 1 273 ? 2.202 22.066 -5.669 1.00 69.81 273 LEU A CA 1
ATOM 2111 C C . LEU A 1 273 ? 1.537 22.360 -7.020 1.00 69.81 273 LEU A C 1
ATOM 2113 O O . LEU A 1 273 ? 1.886 21.726 -8.014 1.00 69.81 273 LEU A O 1
ATOM 2117 N N . ALA A 1 274 ? 0.688 23.391 -7.091 1.00 71.25 274 ALA A N 1
ATOM 2118 C CA . ALA A 1 274 ? 0.090 23.852 -8.342 1.00 71.25 274 ALA A CA 1
ATOM 2119 C C . ALA A 1 274 ? 1.160 24.201 -9.392 1.00 71.25 274 ALA A C 1
ATOM 2121 O O . ALA A 1 274 ? 1.114 23.672 -10.499 1.00 71.25 274 ALA A O 1
ATOM 2122 N N . ARG A 1 275 ? 2.190 24.979 -9.023 1.00 71.25 275 ARG A N 1
ATOM 2123 C CA . ARG A 1 275 ? 3.300 25.338 -9.932 1.00 71.25 275 ARG A CA 1
ATOM 2124 C C . ARG A 1 275 ? 4.127 24.135 -10.385 1.00 71.25 275 ARG A C 1
ATOM 2126 O O . ARG A 1 275 ? 4.549 24.079 -11.539 1.00 71.25 275 ARG A O 1
ATOM 2133 N N . VAL A 1 276 ? 4.388 23.182 -9.487 1.00 69.81 276 VAL A N 1
ATOM 2134 C CA . VAL A 1 276 ? 5.105 21.942 -9.828 1.00 69.81 276 VAL A CA 1
ATOM 2135 C C . VAL A 1 276 ? 4.294 21.118 -10.830 1.00 69.81 276 VAL A C 1
ATOM 2137 O O . VAL A 1 276 ? 4.867 20.585 -11.781 1.00 69.81 276 VAL A O 1
ATOM 2140 N N . MET A 1 277 ? 2.974 21.054 -10.653 1.00 69.31 277 MET A N 1
ATOM 2141 C CA . MET A 1 277 ? 2.065 20.325 -11.539 1.00 69.31 277 MET A CA 1
ATOM 2142 C C . MET A 1 277 ? 1.830 21.029 -12.881 1.00 69.31 277 MET A C 1
ATOM 2144 O O . MET A 1 277 ? 1.704 20.343 -13.889 1.00 69.31 277 MET A O 1
ATOM 2148 N N . ASP A 1 278 ? 1.836 22.365 -12.934 1.00 70.44 278 ASP A N 1
ATOM 2149 C CA . ASP A 1 278 ? 1.615 23.139 -14.170 1.00 70.44 278 ASP A CA 1
ATOM 2150 C C . ASP A 1 278 ? 2.649 22.824 -15.263 1.00 70.44 278 ASP A C 1
ATOM 2152 O O . ASP A 1 278 ? 2.347 22.875 -16.456 1.00 70.44 278 ASP A O 1
ATOM 2156 N N . GLY A 1 279 ? 3.868 22.440 -14.870 1.00 71.12 279 GLY A N 1
ATOM 2157 C CA . GLY A 1 279 ? 4.895 21.988 -15.808 1.00 71.12 279 GLY A CA 1
ATOM 2158 C C . GLY A 1 279 ? 4.617 20.608 -16.420 1.00 71.12 279 GLY A C 1
ATOM 2159 O O . GLY A 1 279 ? 5.078 20.325 -17.526 1.00 71.12 279 GLY A O 1
ATOM 2160 N N . TRP A 1 280 ? 3.864 19.748 -15.732 1.00 77.81 280 TRP A N 1
ATOM 2161 C CA . TRP A 1 280 ? 3.535 18.381 -16.152 1.00 77.81 280 TRP A CA 1
ATOM 2162 C C . TRP A 1 280 ? 2.227 18.345 -16.952 1.00 77.81 280 TRP A C 1
ATOM 2164 O O . TRP A 1 280 ? 1.245 17.702 -16.589 1.00 77.81 280 TRP A O 1
ATOM 2174 N N . ASN A 1 281 ? 2.213 19.080 -18.062 1.00 78.19 281 ASN A N 1
ATOM 2175 C CA . ASN A 1 281 ? 1.037 19.256 -18.909 1.00 78.19 281 ASN A CA 1
ATOM 2176 C C . ASN A 1 281 ? 0.861 18.127 -19.954 1.00 78.19 281 ASN A C 1
ATOM 2178 O O . ASN A 1 281 ? 1.700 17.236 -20.117 1.00 78.19 281 ASN A O 1
ATOM 2182 N N . ALA A 1 282 ? -0.260 18.166 -20.684 1.00 79.19 282 ALA A N 1
ATOM 2183 C CA . ALA A 1 282 ? -0.552 17.238 -21.783 1.00 79.19 282 ALA A CA 1
ATOM 2184 C C . ALA A 1 282 ? 0.516 17.266 -22.895 1.00 79.19 282 ALA A C 1
ATOM 2186 O O . ALA A 1 282 ? 0.840 16.225 -23.459 1.00 79.19 282 ALA A O 1
ATOM 2187 N N . GLU A 1 283 ? 1.130 18.425 -23.156 1.00 85.25 283 GLU A N 1
ATOM 2188 C CA . GLU A 1 283 ? 2.208 18.572 -24.144 1.00 85.25 283 GLU A CA 1
ATOM 2189 C C . GLU A 1 283 ? 3.431 17.711 -23.785 1.00 85.25 283 GLU A C 1
ATOM 2191 O O . GLU A 1 283 ? 3.998 17.037 -24.645 1.00 85.25 283 GLU A O 1
ATOM 2196 N N . LEU A 1 284 ? 3.846 17.698 -22.513 1.00 87.00 284 LEU A N 1
ATOM 2197 C CA . LEU A 1 284 ? 4.974 16.879 -22.073 1.00 87.00 284 LEU A CA 1
ATOM 2198 C C . LEU A 1 284 ? 4.668 15.383 -22.205 1.00 87.00 284 LEU A C 1
ATOM 2200 O O . LEU A 1 284 ? 5.533 14.617 -22.633 1.00 87.00 284 LEU A O 1
ATOM 2204 N N . ARG A 1 285 ? 3.432 14.979 -21.890 1.00 85.50 285 ARG A N 1
ATOM 2205 C CA . ARG A 1 285 ? 2.961 13.600 -22.082 1.00 85.50 285 ARG A CA 1
ATOM 2206 C C . ARG A 1 285 ? 3.007 13.201 -23.555 1.00 85.50 285 ARG A C 1
ATOM 2208 O O . ARG A 1 285 ? 3.632 12.191 -23.867 1.00 85.50 285 ARG A O 1
ATOM 2215 N N . ALA A 1 286 ? 2.483 14.040 -24.449 1.00 89.56 286 ALA A N 1
ATOM 2216 C CA . ALA A 1 286 ? 2.520 13.811 -25.893 1.00 89.56 286 ALA A CA 1
ATOM 2217 C C . ALA A 1 286 ? 3.957 13.670 -26.431 1.00 89.56 286 ALA A C 1
ATOM 2219 O O . ALA A 1 286 ? 4.232 12.837 -27.296 1.00 89.56 286 ALA A O 1
ATOM 2220 N N . LYS A 1 287 ? 4.917 14.433 -25.889 1.00 92.56 287 LYS A N 1
ATOM 2221 C CA . LYS A 1 287 ? 6.343 14.308 -26.245 1.00 92.56 287 LYS A CA 1
ATOM 2222 C C . LYS A 1 287 ? 6.939 12.970 -25.821 1.00 92.56 287 LYS A C 1
ATOM 2224 O O . LYS A 1 287 ? 7.634 12.336 -26.612 1.00 92.56 287 LYS A O 1
ATOM 2229 N N . VAL A 1 288 ? 6.679 12.530 -24.590 1.00 91.69 288 VAL A N 1
ATOM 2230 C CA . VAL A 1 288 ? 7.180 11.237 -24.095 1.00 91.69 288 VAL A CA 1
ATOM 2231 C C . VAL A 1 288 ? 6.517 10.075 -24.839 1.00 91.69 288 VAL A C 1
ATOM 2233 O O . VAL A 1 288 ? 7.204 9.139 -25.240 1.00 91.69 288 VAL A O 1
ATOM 2236 N N . GLU A 1 289 ? 5.218 10.175 -25.115 1.00 90.62 289 GLU A N 1
ATOM 2237 C CA . GLU A 1 289 ? 4.481 9.232 -25.959 1.00 90.62 289 GLU A CA 1
ATOM 2238 C C . GLU A 1 289 ? 5.051 9.165 -27.380 1.00 90.62 289 GLU A C 1
ATOM 2240 O O . GLU A 1 289 ? 5.228 8.079 -27.921 1.00 90.62 289 GLU A O 1
ATOM 2245 N N . THR A 1 290 ? 5.424 10.303 -27.970 1.00 94.38 290 THR A N 1
ATOM 2246 C CA . THR A 1 290 ? 6.075 10.334 -29.288 1.00 94.38 290 THR A CA 1
ATOM 2247 C C . THR A 1 290 ? 7.384 9.541 -29.285 1.00 94.38 290 THR A C 1
ATOM 2249 O O . THR A 1 290 ? 7.655 8.799 -30.228 1.00 94.38 290 THR A O 1
ATOM 2252 N N . VAL A 1 291 ? 8.197 9.655 -28.228 1.00 93.31 291 VAL A N 1
ATOM 2253 C CA . VAL A 1 291 ? 9.432 8.859 -28.093 1.00 93.31 291 VAL A CA 1
ATOM 2254 C C . VAL A 1 291 ? 9.119 7.371 -27.906 1.00 93.31 291 VAL A C 1
ATOM 2256 O O . VAL A 1 291 ? 9.813 6.534 -28.477 1.00 93.31 291 VAL A O 1
ATOM 2259 N N . HIS A 1 292 ? 8.058 7.026 -27.174 1.00 92.62 292 HIS A N 1
ATOM 2260 C CA . HIS A 1 292 ? 7.617 5.639 -27.023 1.00 92.62 292 HIS A CA 1
ATOM 2261 C C . HIS A 1 292 ? 7.103 5.029 -28.340 1.00 92.62 292 HIS A C 1
ATOM 2263 O O . HIS A 1 292 ? 7.513 3.934 -28.708 1.00 92.62 292 HIS A O 1
ATOM 2269 N N . LYS A 1 293 ? 6.295 5.754 -29.122 1.00 93.38 293 LYS A N 1
ATOM 2270 C CA . LYS A 1 293 ? 5.871 5.310 -30.464 1.00 93.38 293 LYS A CA 1
ATOM 2271 C C . LYS A 1 293 ? 7.069 5.087 -31.392 1.00 93.38 293 LYS A C 1
ATOM 2273 O O . LYS A 1 293 ? 7.104 4.122 -32.147 1.00 93.38 293 LYS A O 1
ATOM 2278 N N . GLN A 1 294 ? 8.088 5.946 -31.299 1.00 93.19 294 GLN A N 1
ATOM 2279 C CA . GLN A 1 294 ? 9.344 5.765 -32.038 1.00 93.19 294 GLN A CA 1
ATOM 2280 C C . GLN A 1 294 ? 10.115 4.513 -31.599 1.00 93.19 294 GLN A C 1
ATOM 2282 O O . GLN A 1 294 ? 10.742 3.878 -32.446 1.00 93.19 294 GLN A O 1
ATOM 2287 N N . TRP A 1 295 ? 10.050 4.154 -30.312 1.00 91.94 295 TRP A N 1
ATOM 2288 C CA . TRP A 1 295 ? 10.601 2.906 -29.783 1.00 91.94 295 TRP A CA 1
ATOM 2289 C C . TRP A 1 295 ? 9.875 1.677 -30.347 1.00 91.94 295 TRP A C 1
ATOM 2291 O O . TRP A 1 295 ? 10.539 0.780 -30.852 1.00 91.94 295 TRP A O 1
ATOM 2301 N N . LEU A 1 296 ? 8.539 1.660 -30.354 1.00 88.31 296 LEU A N 1
ATOM 2302 C CA . LEU A 1 296 ? 7.768 0.540 -30.915 1.00 88.31 296 LEU A CA 1
ATOM 2303 C C . LEU A 1 296 ? 8.077 0.325 -32.403 1.00 88.31 296 LEU A C 1
ATOM 2305 O O . LEU A 1 296 ? 8.471 -0.767 -32.804 1.00 88.31 296 LEU A O 1
ATOM 2309 N N . ALA A 1 297 ? 8.059 1.403 -33.193 1.00 91.56 297 ALA A N 1
ATOM 2310 C CA . ALA A 1 297 ? 8.442 1.347 -34.604 1.00 91.56 297 ALA A CA 1
ATOM 2311 C C . ALA A 1 297 ? 9.906 0.902 -34.804 1.00 91.56 297 ALA A C 1
ATOM 2313 O O . ALA A 1 297 ? 10.285 0.420 -35.869 1.00 91.56 297 ALA A O 1
ATOM 2314 N N . HIS A 1 298 ? 10.774 1.122 -33.812 1.00 88.12 298 HIS A N 1
ATOM 2315 C CA . HIS A 1 298 ? 12.151 0.635 -33.834 1.00 88.12 298 HIS A CA 1
ATOM 2316 C C . HIS A 1 298 ? 12.236 -0.871 -33.583 1.00 88.12 298 HIS A C 1
ATOM 2318 O O . HIS A 1 298 ? 12.941 -1.545 -34.330 1.00 88.12 298 HIS A O 1
ATOM 2324 N N . CYS A 1 299 ? 11.485 -1.397 -32.614 1.00 84.94 299 CYS A N 1
ATOM 2325 C CA . CYS A 1 299 ? 11.360 -2.838 -32.385 1.00 84.94 299 CYS A CA 1
ATOM 2326 C C . CYS A 1 299 ? 10.869 -3.569 -33.637 1.00 84.94 299 CYS A C 1
ATOM 2328 O O . CYS A 1 299 ? 11.505 -4.530 -34.058 1.00 84.94 299 CYS A O 1
ATOM 2330 N N . GLU A 1 300 ? 9.811 -3.064 -34.277 1.00 88.31 300 GLU A N 1
ATOM 2331 C CA . GLU A 1 300 ? 9.266 -3.633 -35.518 1.00 88.31 300 GLU A CA 1
ATOM 2332 C C . GLU A 1 300 ? 10.318 -3.682 -36.633 1.00 88.31 300 GLU A C 1
ATOM 2334 O O . GLU A 1 300 ? 10.521 -4.720 -37.257 1.00 88.31 300 GLU A O 1
ATOM 2339 N N . ARG A 1 301 ? 11.066 -2.588 -36.849 1.00 88.62 301 ARG A N 1
ATOM 2340 C CA . ARG A 1 301 ? 12.141 -2.554 -37.858 1.00 88.62 301 ARG A CA 1
ATOM 2341 C C . ARG A 1 301 ? 13.269 -3.542 -37.568 1.00 88.62 301 ARG A C 1
ATOM 2343 O O . ARG A 1 301 ? 13.861 -4.061 -38.511 1.00 88.62 301 ARG A O 1
ATOM 2350 N N . VAL A 1 302 ? 13.621 -3.748 -36.299 1.00 85.94 302 VAL A N 1
ATOM 2351 C CA . VAL A 1 302 ? 14.645 -4.731 -35.909 1.00 85.94 302 VAL A CA 1
ATOM 2352 C C . VAL A 1 302 ? 14.126 -6.154 -36.134 1.00 85.94 302 VAL A C 1
ATOM 2354 O O . VAL A 1 302 ? 14.874 -6.970 -36.666 1.00 85.94 302 VAL A O 1
ATOM 2357 N N . GLY A 1 303 ? 12.853 -6.420 -35.824 1.00 82.62 303 GLY A N 1
ATOM 2358 C CA . GLY A 1 303 ? 12.196 -7.702 -36.099 1.00 82.62 303 GLY A CA 1
ATOM 2359 C C . GLY A 1 303 ? 12.145 -8.031 -37.593 1.00 82.62 303 GLY A C 1
ATOM 2360 O O . GLY A 1 303 ? 12.624 -9.083 -38.001 1.00 82.62 303 GLY A O 1
ATOM 2361 N N . ILE A 1 304 ? 11.684 -7.096 -38.433 1.00 88.00 304 ILE A N 1
ATOM 2362 C CA . ILE A 1 304 ? 11.632 -7.282 -39.897 1.00 88.00 304 ILE A CA 1
ATOM 2363 C C . ILE A 1 304 ? 13.026 -7.580 -40.462 1.00 88.00 304 ILE A C 1
ATOM 2365 O O . ILE A 1 304 ? 13.201 -8.532 -41.213 1.00 88.00 304 ILE A O 1
ATOM 2369 N N . LYS A 1 305 ? 14.050 -6.819 -40.055 1.00 85.12 305 LYS A N 1
ATOM 2370 C CA . LYS A 1 305 ? 15.430 -7.051 -40.517 1.00 85.12 305 LYS A CA 1
ATOM 2371 C C . LYS A 1 305 ? 15.984 -8.405 -40.091 1.00 85.12 305 LYS A C 1
ATOM 2373 O O . LYS A 1 305 ? 16.819 -8.961 -40.799 1.00 85.12 305 LYS A O 1
ATOM 2378 N N . ALA A 1 306 ? 15.588 -8.903 -38.926 1.00 82.81 306 ALA A N 1
ATOM 2379 C CA . ALA A 1 306 ? 16.011 -10.215 -38.465 1.00 82.81 306 ALA A CA 1
ATOM 2380 C C . ALA A 1 306 ? 15.314 -11.340 -39.228 1.00 82.81 306 ALA A C 1
ATOM 2382 O O . ALA A 1 306 ? 15.987 -12.285 -39.631 1.00 82.81 306 ALA A O 1
ATOM 2383 N N . ALA A 1 307 ? 14.018 -11.188 -39.512 1.00 84.19 307 ALA A N 1
ATOM 2384 C CA . ALA A 1 307 ? 13.278 -12.095 -40.382 1.00 84.19 307 ALA A CA 1
ATOM 2385 C C . ALA A 1 307 ? 13.888 -12.135 -41.795 1.00 84.19 307 ALA A C 1
ATOM 2387 O O . ALA A 1 307 ? 14.218 -13.209 -42.286 1.00 84.19 307 ALA A O 1
ATOM 2388 N N . GLU A 1 308 ? 14.179 -10.977 -42.398 1.00 87.56 308 GLU A N 1
ATOM 2389 C CA . GLU A 1 308 ? 14.870 -10.892 -43.696 1.00 87.56 308 GLU A CA 1
ATOM 2390 C C . GLU A 1 308 ? 16.259 -11.563 -43.662 1.00 87.56 308 GLU A C 1
ATOM 2392 O O . GLU A 1 308 ? 16.678 -12.213 -44.621 1.00 87.56 308 GLU A O 1
ATOM 2397 N N . GLN A 1 309 ? 17.005 -11.430 -42.559 1.00 81.12 309 GLN A N 1
ATOM 2398 C CA . GLN A 1 309 ? 18.302 -12.098 -42.389 1.00 81.12 309 GLN A CA 1
ATOM 2399 C C . GLN A 1 309 ? 18.173 -13.617 -42.234 1.00 81.12 309 GLN A C 1
ATOM 2401 O O . GLN A 1 309 ? 19.053 -14.342 -42.703 1.00 81.12 309 GLN A O 1
ATOM 2406 N N . ALA A 1 310 ? 17.100 -14.091 -41.601 1.00 81.75 310 ALA A N 1
ATOM 2407 C CA . ALA A 1 310 ? 16.791 -15.510 -41.496 1.00 81.75 310 ALA A CA 1
ATOM 2408 C C . ALA A 1 310 ? 16.382 -16.091 -42.862 1.00 81.75 310 ALA A C 1
ATOM 2410 O O . ALA A 1 310 ? 16.922 -17.117 -43.271 1.00 81.75 310 ALA A O 1
ATOM 2411 N N . GLU A 1 311 ? 15.511 -15.402 -43.606 1.00 86.31 311 GLU A N 1
ATOM 2412 C CA . GLU A 1 311 ? 15.043 -15.820 -44.936 1.00 86.31 311 GLU A CA 1
ATOM 2413 C C . GLU A 1 311 ? 16.152 -15.809 -45.989 1.00 86.31 311 GLU A C 1
ATOM 2415 O O . GLU A 1 311 ? 16.235 -16.701 -46.830 1.00 86.31 311 GLU A O 1
ATOM 2420 N N . THR A 1 312 ? 17.051 -14.822 -45.941 1.00 84.31 312 THR A N 1
ATOM 2421 C CA . THR A 1 312 ? 18.142 -14.720 -46.921 1.00 84.31 312 THR A CA 1
ATOM 2422 C C . THR A 1 312 ? 19.216 -15.799 -46.765 1.00 84.31 312 THR A C 1
ATOM 2424 O O . THR A 1 312 ? 20.158 -15.814 -47.561 1.00 84.31 312 THR A O 1
ATOM 2427 N N . GLY A 1 313 ? 19.112 -16.696 -45.770 1.00 64.88 313 GLY A N 1
ATOM 2428 C CA . GLY A 1 313 ? 19.939 -17.905 -45.640 1.00 64.88 313 GLY A CA 1
ATOM 2429 C C . GLY A 1 313 ? 21.450 -17.646 -45.584 1.00 64.88 313 GLY A C 1
ATOM 2430 O O . GLY A 1 313 ? 22.259 -18.561 -45.713 1.00 64.88 313 GLY A O 1
ATOM 2431 N N . ARG A 1 314 ? 21.874 -16.386 -45.417 1.00 57.44 314 ARG A N 1
ATOM 2432 C CA . ARG A 1 314 ? 23.275 -15.972 -45.582 1.00 57.44 314 ARG A CA 1
ATOM 2433 C C . ARG A 1 314 ? 24.113 -16.143 -44.322 1.00 57.44 314 ARG A C 1
ATOM 2435 O O . ARG A 1 314 ? 25.278 -15.746 -44.304 1.00 57.44 314 ARG A O 1
ATOM 2442 N N . PHE A 1 315 ? 23.549 -16.771 -43.297 1.00 51.53 315 PHE A N 1
ATOM 2443 C CA . PHE A 1 315 ? 24.320 -17.516 -42.315 1.00 51.53 315 PHE A CA 1
ATOM 2444 C C . PHE A 1 315 ? 24.506 -18.934 -42.845 1.00 51.53 315 PHE A C 1
ATOM 2446 O O . PHE A 1 315 ? 23.842 -19.871 -42.418 1.00 51.53 315 PHE A O 1
ATOM 2453 N N . GLY A 1 316 ? 25.431 -19.063 -43.798 1.00 49.34 316 GLY A N 1
ATOM 2454 C CA . GLY A 1 316 ? 25.975 -20.347 -44.216 1.00 49.34 316 GLY A CA 1
ATOM 2455 C C . GLY A 1 316 ? 26.695 -21.007 -43.045 1.00 49.34 316 GLY A C 1
ATOM 2456 O O . GLY A 1 316 ? 27.908 -20.882 -42.897 1.00 49.34 316 GLY A O 1
ATOM 2457 N N . ILE A 1 317 ? 25.939 -21.699 -42.206 1.00 51.09 317 ILE A N 1
ATOM 2458 C CA . ILE A 1 317 ? 26.383 -22.975 -41.672 1.00 51.09 317 ILE A CA 1
ATOM 2459 C C . ILE A 1 317 ? 25.833 -23.966 -42.688 1.00 51.09 317 ILE A C 1
ATOM 2461 O O . ILE A 1 317 ? 24.676 -24.359 -42.617 1.00 51.09 317 ILE A O 1
ATOM 2465 N N . GLY A 1 318 ? 26.630 -24.251 -43.718 1.00 46.34 318 GLY A N 1
ATOM 2466 C CA . GLY A 1 318 ? 26.361 -25.407 -44.557 1.00 46.34 318 GLY A CA 1
ATOM 2467 C C . GLY A 1 318 ? 26.424 -26.634 -43.656 1.00 46.34 318 GLY A C 1
ATOM 2468 O O . GLY A 1 318 ? 27.512 -27.051 -43.274 1.00 46.34 318 GLY A O 1
ATOM 2469 N N . GLU A 1 319 ? 25.258 -27.141 -43.265 1.00 50.75 319 GLU A N 1
ATOM 2470 C CA . GLU A 1 319 ? 25.069 -28.529 -42.835 1.00 50.75 319 GLU A CA 1
ATOM 2471 C C . GLU A 1 319 ? 24.840 -29.445 -44.047 1.00 50.75 319 GLU A C 1
ATOM 2473 O O . GLU A 1 319 ? 24.449 -30.595 -43.888 1.00 50.75 319 GLU A O 1
ATOM 2478 N N . ASP A 1 320 ? 25.143 -28.969 -45.260 1.00 45.56 320 ASP A N 1
ATOM 2479 C CA . ASP A 1 320 ? 25.480 -29.880 -46.340 1.00 45.56 320 ASP A CA 1
ATOM 2480 C C . ASP A 1 320 ? 26.845 -30.476 -46.002 1.00 45.56 320 ASP A C 1
ATOM 2482 O O . ASP A 1 320 ? 27.898 -29.840 -46.114 1.00 45.56 320 ASP A O 1
ATOM 2486 N N . GLU A 1 321 ? 26.773 -31.709 -45.521 1.00 48.97 321 GLU A N 1
ATOM 2487 C CA . GLU A 1 321 ? 27.795 -32.743 -45.521 1.00 48.97 321 GLU A CA 1
ATOM 2488 C C . GLU A 1 321 ? 28.338 -32.911 -46.956 1.00 48.97 321 GLU A C 1
ATOM 2490 O O . GLU A 1 321 ? 28.076 -33.888 -47.646 1.00 48.97 321 GLU A O 1
ATOM 2495 N N . ILE A 1 322 ? 29.052 -31.896 -47.455 1.00 49.09 322 ILE A N 1
ATOM 2496 C CA . ILE A 1 322 ? 29.802 -31.971 -48.702 1.00 49.09 322 ILE A CA 1
ATOM 2497 C C . ILE A 1 322 ? 31.003 -32.851 -48.394 1.00 49.09 322 ILE A C 1
ATOM 2499 O O . ILE A 1 322 ? 31.958 -32.442 -47.728 1.00 49.09 322 ILE A O 1
ATOM 2503 N N . GLU A 1 323 ? 30.871 -34.085 -48.856 1.00 46.78 323 GLU A N 1
ATOM 2504 C CA . GLU A 1 323 ? 31.906 -35.083 -49.056 1.00 46.78 323 GLU A CA 1
ATOM 2505 C C . GLU A 1 323 ? 33.239 -34.396 -49.408 1.00 46.78 323 GLU A C 1
ATOM 2507 O O . GLU A 1 323 ? 33.414 -33.765 -50.455 1.00 46.78 323 GLU A O 1
ATOM 2512 N N . TYR A 1 324 ? 34.162 -34.423 -48.447 1.00 51.84 324 TYR A N 1
ATOM 2513 C CA . TYR A 1 324 ? 35.507 -33.891 -48.597 1.00 51.84 324 TYR A CA 1
ATOM 2514 C C . TYR A 1 324 ? 36.258 -34.782 -49.577 1.00 51.84 324 TYR A C 1
ATOM 2516 O O . TYR A 1 324 ? 36.758 -35.813 -49.143 1.00 51.84 324 TYR A O 1
ATOM 2524 N N . GLU A 1 325 ? 36.421 -34.367 -50.835 1.00 52.00 325 GLU A N 1
ATOM 2525 C CA . GLU A 1 325 ? 37.633 -34.781 -51.554 1.00 52.00 325 GLU A CA 1
ATOM 2526 C C . GLU A 1 325 ? 38.199 -33.826 -52.624 1.00 52.00 325 GLU A C 1
ATOM 2528 O O . GLU A 1 325 ? 39.413 -33.846 -52.772 1.00 52.00 325 GLU A O 1
ATOM 2533 N N . ASP A 1 326 ? 37.466 -32.880 -53.244 1.00 51.19 326 ASP A N 1
ATOM 2534 C CA . ASP A 1 326 ? 38.055 -32.147 -54.404 1.00 51.19 326 ASP A CA 1
ATOM 2535 C C . ASP A 1 326 ? 37.955 -30.601 -54.458 1.00 51.19 326 ASP A C 1
ATOM 2537 O O . ASP A 1 326 ? 38.454 -29.979 -55.395 1.00 51.19 326 ASP A O 1
ATOM 2541 N N . VAL A 1 327 ? 37.395 -29.909 -53.456 1.00 49.88 327 VAL A N 1
ATOM 2542 C CA . VAL A 1 327 ? 37.134 -28.444 -53.569 1.00 49.88 327 VAL A CA 1
ATOM 2543 C C . VAL A 1 327 ? 38.198 -27.552 -52.890 1.00 49.88 327 VAL A C 1
ATOM 2545 O O . VAL A 1 327 ? 38.171 -26.321 -52.993 1.00 49.88 327 VAL A O 1
ATOM 2548 N N . GLU A 1 328 ? 39.207 -28.127 -52.226 1.00 52.56 328 GLU A N 1
ATOM 2549 C CA . GLU A 1 328 ? 40.213 -27.336 -51.488 1.00 52.56 328 GLU A CA 1
ATOM 2550 C C . GLU A 1 328 ? 41.215 -26.584 -52.396 1.00 52.56 328 GLU A C 1
ATOM 2552 O O . GLU A 1 328 ? 41.883 -25.643 -51.943 1.00 52.56 328 GLU A O 1
ATOM 2557 N N . GLU A 1 329 ? 41.316 -26.941 -53.682 1.00 53.72 329 GLU A N 1
ATOM 2558 C CA . GLU A 1 329 ? 42.291 -26.335 -54.600 1.00 53.72 329 GLU A CA 1
ATOM 2559 C C . GLU A 1 329 ? 41.755 -25.101 -55.347 1.00 53.72 329 GLU A C 1
ATOM 2561 O O . GLU A 1 329 ? 42.495 -24.134 -55.568 1.00 53.72 329 GLU A O 1
ATOM 2566 N N . GLU A 1 330 ? 40.452 -25.048 -55.632 1.00 47.22 330 GLU A N 1
ATOM 2567 C CA . GLU A 1 330 ? 39.848 -23.926 -56.362 1.00 47.22 330 GLU A CA 1
ATOM 2568 C C . GLU A 1 330 ? 39.608 -22.699 -55.460 1.00 47.22 330 GLU A C 1
ATOM 2570 O O . GLU A 1 330 ? 39.781 -21.547 -55.877 1.00 47.22 330 GLU A O 1
ATOM 2575 N N . TYR A 1 331 ? 39.380 -22.917 -54.159 1.00 52.91 331 TYR A N 1
ATOM 2576 C CA . TYR A 1 331 ? 39.260 -21.827 -53.182 1.00 52.91 331 TYR A CA 1
ATOM 2577 C C . TYR A 1 331 ? 40.589 -21.096 -52.901 1.00 52.91 331 TYR A C 1
ATOM 2579 O O . TYR A 1 331 ? 40.585 -19.953 -52.426 1.00 52.91 331 TYR A O 1
ATOM 2587 N N . ARG A 1 332 ? 41.746 -21.695 -53.233 1.00 54.56 332 ARG A N 1
ATOM 2588 C CA . ARG A 1 332 ? 43.062 -21.043 -53.073 1.00 54.56 332 ARG A CA 1
ATOM 2589 C C . ARG A 1 332 ? 43.418 -20.074 -54.201 1.00 54.56 332 ARG A C 1
ATOM 2591 O O . ARG A 1 332 ? 44.237 -19.187 -53.959 1.00 54.56 332 ARG A O 1
ATOM 2598 N N . ARG A 1 333 ? 42.815 -20.173 -55.392 1.00 52.03 333 ARG A N 1
ATOM 2599 C CA . ARG A 1 333 ? 43.202 -19.333 -56.548 1.00 52.03 333 ARG A CA 1
ATOM 2600 C C . ARG A 1 333 ? 42.316 -18.097 -56.782 1.00 52.03 333 ARG A C 1
ATOM 2602 O O . ARG A 1 333 ? 42.744 -17.192 -57.490 1.00 52.03 333 ARG A O 1
ATOM 2609 N N . GLY A 1 334 ? 41.146 -17.980 -56.140 1.00 44.50 334 GLY A N 1
ATOM 2610 C CA . GLY A 1 334 ? 40.141 -16.957 -56.498 1.00 44.50 334 GLY A CA 1
ATOM 2611 C C . GLY A 1 334 ? 39.863 -15.785 -55.534 1.00 44.50 334 GLY A C 1
ATOM 2612 O O . GLY A 1 334 ? 39.041 -14.930 -55.863 1.00 44.50 334 GLY A O 1
ATOM 2613 N N . SER A 1 335 ? 40.483 -15.676 -54.349 1.00 47.41 335 SER A N 1
ATOM 2614 C CA . SER A 1 335 ? 40.023 -14.715 -53.307 1.00 47.41 335 SER A CA 1
ATOM 2615 C C . SER A 1 335 ? 40.595 -13.281 -53.373 1.00 47.41 335 SER A C 1
ATOM 2617 O O . SER A 1 335 ? 40.501 -12.519 -52.411 1.00 47.41 335 SER A O 1
ATOM 2619 N N . GLY A 1 336 ? 41.160 -12.858 -54.508 1.00 51.31 336 GLY A N 1
ATOM 2620 C CA . GLY A 1 336 ? 41.877 -11.578 -54.615 1.00 51.31 336 GLY A CA 1
ATOM 2621 C C . GLY A 1 336 ? 41.029 -10.304 -54.756 1.00 51.31 336 GLY A C 1
ATOM 2622 O O . GLY A 1 336 ? 41.580 -9.209 -54.653 1.00 51.31 336 GLY A O 1
ATOM 2623 N N . ARG A 1 337 ? 39.714 -10.381 -55.023 1.00 49.84 337 ARG A N 1
ATOM 2624 C CA . ARG A 1 337 ? 38.976 -9.182 -55.484 1.00 49.84 337 ARG A CA 1
ATOM 2625 C C . ARG A 1 337 ? 37.496 -9.072 -55.106 1.00 49.84 337 ARG A C 1
ATOM 2627 O O . ARG A 1 337 ? 36.748 -8.393 -55.803 1.00 49.84 337 ARG A O 1
ATOM 2634 N N . LYS A 1 338 ? 37.053 -9.664 -53.993 1.00 47.88 338 LYS A N 1
ATOM 2635 C CA . LYS A 1 338 ? 35.696 -9.421 -53.465 1.00 47.88 338 LYS A CA 1
ATOM 2636 C C . LYS A 1 338 ? 35.719 -8.507 -52.235 1.00 47.88 338 LYS A C 1
ATOM 2638 O O . LYS A 1 338 ? 36.118 -8.910 -51.151 1.00 47.88 338 LYS A O 1
ATOM 2643 N N . GLY A 1 339 ? 35.229 -7.280 -52.431 1.00 48.66 339 GLY A N 1
ATOM 2644 C CA . GLY A 1 339 ? 34.430 -6.574 -51.424 1.00 48.66 339 GLY A CA 1
ATOM 2645 C C . GLY A 1 339 ? 35.151 -5.635 -50.456 1.00 48.66 339 GLY A C 1
ATOM 2646 O O . GLY A 1 339 ? 35.043 -5.804 -49.248 1.00 48.66 339 GLY A O 1
ATOM 2647 N N . ARG A 1 340 ? 35.793 -4.569 -50.952 1.00 49.59 340 ARG A N 1
ATOM 2648 C CA . ARG A 1 340 ? 36.223 -3.429 -50.111 1.00 49.59 340 ARG A CA 1
ATOM 2649 C C . ARG A 1 340 ? 35.046 -2.553 -49.621 1.00 49.59 340 ARG A C 1
ATOM 2651 O O . ARG A 1 340 ? 35.270 -1.662 -48.816 1.00 49.59 340 ARG A O 1
ATOM 2658 N N . GLY A 1 341 ? 33.814 -2.811 -50.076 1.00 47.97 341 GLY A N 1
ATOM 2659 C CA . GLY A 1 341 ? 32.629 -1.974 -49.824 1.00 47.97 341 GLY A CA 1
ATOM 2660 C C . GLY A 1 341 ? 31.781 -2.316 -48.590 1.00 47.97 341 GLY A C 1
ATOM 2661 O O . GLY A 1 341 ? 30.814 -1.617 -48.326 1.00 47.97 341 GLY A O 1
ATOM 2662 N N . THR A 1 342 ? 32.093 -3.365 -47.820 1.00 50.81 342 THR A N 1
ATOM 2663 C CA . THR A 1 342 ? 31.277 -3.740 -46.642 1.00 50.81 342 THR A CA 1
ATOM 2664 C C . THR A 1 342 ? 31.758 -3.130 -45.324 1.00 50.81 342 THR A C 1
ATOM 2666 O O . THR A 1 342 ? 30.972 -3.041 -44.386 1.00 50.81 342 THR A O 1
ATOM 2669 N N . LYS A 1 343 ? 33.002 -2.633 -45.248 1.00 50.38 343 LYS A N 1
ATOM 2670 C CA . LYS A 1 343 ? 33.543 -2.009 -44.023 1.00 50.38 343 LYS A CA 1
ATOM 2671 C C . LYS A 1 343 ? 32.999 -0.610 -43.730 1.00 50.38 343 LYS A C 1
ATOM 2673 O O . LYS A 1 343 ? 32.985 -0.214 -42.569 1.00 50.38 343 LYS A O 1
ATOM 2678 N N . ASP A 1 344 ? 32.507 0.109 -44.736 1.00 51.03 344 ASP A N 1
ATOM 2679 C CA . ASP A 1 344 ? 31.831 1.393 -44.503 1.00 51.03 344 ASP A CA 1
ATOM 2680 C C . ASP A 1 344 ? 30.427 1.203 -43.904 1.00 51.03 344 ASP A C 1
ATOM 2682 O O . ASP A 1 344 ? 29.935 2.087 -43.215 1.00 51.03 344 ASP A O 1
ATOM 2686 N N . ARG A 1 345 ? 29.829 0.009 -44.035 1.00 46.94 345 ARG A N 1
ATOM 2687 C CA . ARG A 1 345 ? 28.544 -0.332 -43.401 1.00 46.94 345 ARG A CA 1
ATOM 2688 C C . ARG A 1 345 ? 28.672 -0.639 -41.903 1.00 46.94 345 ARG A C 1
ATOM 2690 O O . ARG A 1 345 ? 27.723 -0.444 -41.157 1.00 46.94 345 ARG A O 1
ATOM 2697 N N . GLU A 1 346 ? 29.853 -1.058 -41.442 1.00 46.72 346 GLU A N 1
ATOM 2698 C CA . GLU A 1 346 ? 30.158 -1.229 -40.010 1.00 46.72 346 GLU A CA 1
ATOM 2699 C C . GLU A 1 346 ? 30.414 0.116 -39.295 1.00 46.72 346 GLU A C 1
ATOM 2701 O O . GLU A 1 346 ? 30.366 0.177 -38.064 1.00 46.72 346 GLU A O 1
ATOM 2706 N N . ARG A 1 347 ? 30.655 1.213 -40.040 1.00 47.12 347 ARG A N 1
ATOM 2707 C CA . ARG A 1 347 ? 30.811 2.570 -39.477 1.00 47.12 347 ARG A CA 1
ATOM 2708 C C . ARG A 1 347 ? 29.493 3.191 -38.999 1.00 47.12 347 ARG A C 1
ATOM 2710 O O . ARG A 1 347 ? 29.545 4.091 -38.167 1.00 47.12 347 ARG A O 1
ATOM 2717 N N . GLU A 1 348 ? 28.337 2.701 -39.450 1.00 49.31 348 GLU A N 1
ATOM 2718 C CA . GLU A 1 348 ? 27.011 3.257 -39.110 1.00 49.31 348 GLU A CA 1
ATOM 2719 C C . GLU A 1 348 ? 26.395 2.709 -37.806 1.00 49.31 348 GLU A C 1
ATOM 2721 O O . GLU A 1 348 ? 25.239 2.979 -37.487 1.00 49.31 348 GLU A O 1
ATOM 2726 N N . GLY A 1 349 ? 27.189 2.015 -36.987 1.00 56.94 349 GLY A N 1
ATOM 2727 C CA . GLY A 1 349 ? 26.732 1.400 -35.742 1.00 56.94 349 GLY A CA 1
ATOM 2728 C C . GLY A 1 349 ? 26.346 -0.055 -35.971 1.00 56.94 349 GLY A C 1
ATOM 2729 O O . GLY A 1 349 ? 25.773 -0.408 -36.997 1.00 56.94 349 GLY A O 1
ATOM 2730 N N . SER A 1 350 ? 26.714 -0.929 -35.032 1.00 62.00 350 SER A N 1
ATOM 2731 C CA . SER A 1 350 ? 26.342 -2.341 -35.112 1.00 62.00 350 SER A CA 1
ATOM 2732 C C . SER A 1 350 ? 24.831 -2.449 -35.299 1.00 62.00 350 SER A C 1
ATOM 2734 O O . SER A 1 350 ? 24.087 -1.856 -34.515 1.00 62.00 350 SER A O 1
ATOM 2736 N N . PHE A 1 351 ? 24.390 -3.191 -36.317 1.00 69.19 351 PHE A N 1
ATOM 2737 C CA . PHE A 1 351 ? 22.983 -3.545 -36.456 1.00 69.19 351 PHE A CA 1
ATOM 2738 C C . PHE A 1 351 ? 22.532 -4.173 -35.139 1.00 69.19 351 PHE A C 1
ATOM 2740 O O . PHE A 1 351 ? 23.087 -5.186 -34.718 1.00 69.19 351 PHE A O 1
ATOM 2747 N N . GLU A 1 352 ? 21.595 -3.517 -34.458 1.00 81.44 352 GLU A N 1
ATOM 2748 C CA . GLU A 1 352 ? 20.983 -4.088 -33.267 1.00 81.44 352 GLU A CA 1
ATOM 2749 C C . GLU A 1 352 ? 20.275 -5.367 -33.687 1.00 81.44 352 GLU A C 1
ATOM 2751 O O . GLU A 1 352 ? 19.507 -5.385 -34.652 1.00 81.44 352 GLU A O 1
ATOM 2756 N N . THR A 1 353 ? 20.596 -6.447 -32.993 1.00 83.62 353 THR A N 1
ATOM 2757 C CA . THR A 1 353 ? 19.940 -7.730 -33.200 1.00 83.62 353 THR A CA 1
ATOM 2758 C C . THR A 1 353 ? 18.638 -7.751 -32.395 1.00 83.62 353 THR A C 1
ATOM 2760 O O . THR A 1 353 ? 18.534 -7.035 -31.394 1.00 83.62 353 THR A O 1
ATOM 2763 N N . PRO A 1 354 ? 17.650 -8.601 -32.730 1.00 80.00 354 PRO A N 1
ATOM 2764 C CA . PRO A 1 354 ? 16.500 -8.840 -31.849 1.00 80.00 354 PRO A CA 1
ATOM 2765 C C . PRO A 1 354 ? 16.926 -9.217 -30.429 1.00 80.00 354 PRO A C 1
ATOM 2767 O O . PRO A 1 354 ? 16.228 -8.945 -29.456 1.00 80.00 354 PRO A O 1
ATOM 2770 N N . GLY A 1 355 ? 18.124 -9.800 -30.304 1.00 76.75 355 GLY A N 1
ATOM 2771 C CA . GLY A 1 355 ? 18.740 -10.128 -29.033 1.00 76.75 355 GLY A CA 1
ATOM 2772 C C . GLY A 1 355 ? 18.992 -8.924 -28.116 1.00 76.75 355 GLY A C 1
ATOM 2773 O O . GLY A 1 355 ? 18.991 -9.092 -26.895 1.00 76.75 355 GLY A O 1
ATOM 2774 N N . ASP A 1 356 ? 19.169 -7.736 -28.690 1.00 79.31 356 ASP A N 1
ATOM 2775 C CA . ASP A 1 356 ? 19.444 -6.486 -27.979 1.00 79.31 356 ASP A CA 1
ATOM 2776 C C . ASP A 1 356 ? 18.160 -5.738 -27.572 1.00 79.31 356 ASP A C 1
ATOM 2778 O O . ASP A 1 356 ? 18.213 -4.817 -26.749 1.00 79.31 356 ASP A O 1
ATOM 2782 N N . LEU A 1 357 ? 16.999 -6.129 -28.118 1.00 80.50 357 LEU A N 1
ATOM 2783 C CA . LEU A 1 357 ? 15.706 -5.563 -27.737 1.00 80.50 357 LEU A CA 1
ATOM 2784 C C . LEU A 1 357 ? 15.357 -5.940 -26.292 1.00 80.50 357 LEU A C 1
ATOM 2786 O O . LEU A 1 357 ? 15.658 -7.026 -25.796 1.00 80.50 357 LEU A O 1
ATOM 2790 N N . SER A 1 358 ? 14.708 -5.013 -25.595 1.00 77.94 358 SER A N 1
ATOM 2791 C CA . SER A 1 358 ? 14.398 -5.137 -24.174 1.00 77.94 358 SER A CA 1
ATOM 2792 C C . SER A 1 358 ? 12.990 -4.617 -23.902 1.00 77.94 358 SER A C 1
ATOM 2794 O O . SER A 1 358 ? 12.629 -3.595 -24.477 1.00 77.94 358 SER A O 1
ATOM 2796 N N . PRO A 1 359 ? 12.211 -5.217 -22.983 1.00 78.19 359 PRO A N 1
ATOM 2797 C CA . PRO A 1 359 ? 10.903 -4.680 -22.602 1.00 78.19 359 PRO A CA 1
ATOM 2798 C C . PRO A 1 359 ? 11.054 -3.424 -21.734 1.00 78.19 359 PRO A C 1
ATOM 2800 O O . PRO A 1 359 ? 10.099 -2.684 -21.514 1.00 78.19 359 PRO A O 1
ATOM 2803 N N . VAL A 1 360 ? 12.266 -3.162 -21.223 1.00 79.62 360 VAL A N 1
ATOM 2804 C CA . VAL A 1 360 ? 12.546 -2.095 -20.261 1.00 79.62 360 VAL A CA 1
ATOM 2805 C C . VAL A 1 360 ? 12.050 -0.725 -20.732 1.00 79.62 360 VAL A C 1
ATOM 2807 O O . VAL A 1 360 ? 11.410 -0.064 -19.920 1.00 79.62 360 VAL A O 1
ATOM 2810 N N . PRO A 1 361 ? 12.278 -0.256 -21.975 1.00 84.19 361 PRO A N 1
ATOM 2811 C CA . PRO A 1 361 ? 11.783 1.050 -22.403 1.00 84.19 361 PRO A CA 1
ATOM 2812 C C . PRO A 1 361 ? 10.251 1.156 -22.307 1.00 84.19 361 PRO A C 1
ATOM 2814 O O . PRO A 1 361 ? 9.756 2.142 -21.759 1.00 84.19 361 PRO A O 1
ATOM 2817 N N . THR A 1 362 ? 9.513 0.119 -22.714 1.00 85.44 362 THR A N 1
ATOM 2818 C CA . THR A 1 362 ? 8.047 0.040 -22.579 1.00 85.44 362 THR A CA 1
ATOM 2819 C C . THR A 1 362 ? 7.623 0.022 -21.108 1.00 85.44 362 THR A C 1
ATOM 2821 O O . THR A 1 362 ? 6.781 0.818 -20.697 1.00 85.44 362 THR A O 1
ATOM 2824 N N . THR A 1 363 ? 8.282 -0.774 -20.260 1.00 87.12 363 THR A N 1
ATOM 2825 C CA . THR A 1 363 ? 8.040 -0.787 -18.804 1.00 87.12 363 THR A CA 1
ATOM 2826 C C . THR A 1 363 ? 8.272 0.583 -18.162 1.00 87.12 363 THR A C 1
ATOM 2828 O O . THR A 1 363 ? 7.533 0.994 -17.268 1.00 87.12 363 THR A O 1
ATOM 2831 N N . GLN A 1 364 ? 9.294 1.320 -18.602 1.00 88.88 364 GLN A N 1
ATOM 2832 C CA . GLN A 1 364 ? 9.582 2.667 -18.102 1.00 88.88 364 GLN A CA 1
ATOM 2833 C C . GLN A 1 364 ? 8.559 3.685 -18.606 1.00 88.88 364 GLN A C 1
ATOM 2835 O O . GLN A 1 364 ? 8.210 4.600 -17.866 1.00 88.88 364 GLN A O 1
ATOM 2840 N N . TYR A 1 365 ? 8.037 3.517 -19.822 1.00 91.00 365 TYR A N 1
ATOM 2841 C CA . TYR A 1 365 ? 6.923 4.322 -20.310 1.00 91.00 365 TYR A CA 1
ATOM 2842 C C . TYR A 1 365 ? 5.635 4.066 -19.510 1.00 91.00 365 TYR A C 1
ATOM 2844 O O . TYR A 1 365 ? 5.015 5.025 -19.052 1.00 91.00 365 TYR A O 1
ATOM 2852 N N . LEU A 1 366 ? 5.297 2.804 -19.221 1.00 90.19 366 LEU A N 1
ATOM 2853 C CA . LEU A 1 366 ? 4.203 2.465 -18.300 1.00 90.19 366 LEU A CA 1
ATOM 2854 C C . LEU A 1 366 ? 4.427 3.092 -16.916 1.00 90.19 366 LEU A C 1
ATOM 2856 O O . LEU A 1 366 ? 3.512 3.681 -16.348 1.00 90.19 366 LEU A O 1
ATOM 2860 N N . GLY A 1 367 ? 5.658 3.038 -16.394 1.00 87.94 367 GLY A N 1
ATOM 2861 C CA . GLY A 1 367 ? 6.024 3.688 -15.133 1.00 87.94 367 GLY A CA 1
ATOM 2862 C C . GLY A 1 367 ? 5.841 5.207 -15.178 1.00 87.94 367 GLY A C 1
ATOM 2863 O O . GLY A 1 367 ? 5.306 5.796 -14.243 1.00 87.94 367 GLY A O 1
ATOM 2864 N N . PHE A 1 368 ? 6.224 5.853 -16.282 1.00 91.62 368 PHE A N 1
ATOM 2865 C CA . PHE A 1 368 ? 5.961 7.271 -16.513 1.00 91.62 368 PHE A CA 1
ATOM 2866 C C . PHE A 1 368 ? 4.459 7.571 -16.482 1.00 91.62 368 PHE A C 1
ATOM 2868 O O . PHE A 1 368 ? 4.056 8.486 -15.765 1.00 91.62 368 PHE A O 1
ATOM 2875 N N . LEU A 1 369 ? 3.633 6.808 -17.203 1.00 91.12 369 LEU A N 1
ATOM 2876 C CA . LEU A 1 369 ? 2.180 6.990 -17.206 1.00 91.12 369 LEU A CA 1
ATOM 2877 C C . LEU A 1 369 ? 1.583 6.784 -15.807 1.00 91.12 369 LEU A C 1
ATOM 2879 O O . LEU A 1 369 ? 0.828 7.636 -15.349 1.00 91.12 369 LEU A O 1
ATOM 2883 N N . ALA A 1 370 ? 1.990 5.733 -15.090 1.00 92.38 370 ALA A N 1
ATOM 2884 C CA . ALA A 1 370 ? 1.531 5.449 -13.731 1.00 92.38 370 ALA A CA 1
ATOM 2885 C C . ALA A 1 370 ? 1.886 6.582 -12.754 1.00 92.38 370 ALA A C 1
ATOM 2887 O O . ALA A 1 370 ? 1.051 7.016 -11.968 1.00 92.38 370 ALA A O 1
ATOM 2888 N N . HIS A 1 371 ? 3.104 7.124 -12.827 1.00 91.44 371 HIS A N 1
ATOM 2889 C CA . HIS A 1 371 ? 3.503 8.250 -11.982 1.00 91.44 371 HIS A CA 1
ATOM 2890 C C . HIS A 1 371 ? 2.775 9.550 -12.342 1.00 91.44 371 HIS A C 1
ATOM 2892 O O . HIS A 1 371 ? 2.448 10.323 -11.446 1.00 91.44 371 HIS A O 1
ATOM 2898 N N . ASN A 1 372 ? 2.483 9.792 -13.624 1.00 88.88 372 ASN A N 1
ATOM 2899 C CA . ASN A 1 372 ? 1.632 10.916 -14.024 1.00 88.88 372 ASN A CA 1
ATOM 2900 C C . ASN A 1 372 ? 0.197 10.735 -13.515 1.00 88.88 372 ASN A C 1
ATOM 2902 O O . ASN A 1 372 ? -0.393 11.701 -13.039 1.00 88.88 372 ASN A O 1
ATOM 2906 N N . LEU A 1 373 ? -0.343 9.514 -13.572 1.00 91.31 373 LEU A N 1
ATOM 2907 C CA . LEU A 1 373 ? -1.652 9.203 -13.008 1.00 91.31 373 LEU A CA 1
ATOM 2908 C C . LEU A 1 373 ? -1.668 9.508 -11.508 1.00 91.31 373 LEU A C 1
ATOM 2910 O O . LEU A 1 373 ? -2.515 10.278 -11.081 1.00 91.31 373 LEU A O 1
ATOM 2914 N N . ALA A 1 374 ? -0.681 9.024 -10.746 1.00 90.19 374 ALA A N 1
ATOM 2915 C CA . ALA A 1 374 ? -0.543 9.302 -9.314 1.00 90.19 374 ALA A CA 1
ATOM 2916 C C . ALA A 1 374 ? -0.488 10.808 -8.985 1.00 90.19 374 ALA A C 1
ATOM 2918 O O . ALA A 1 374 ? -1.039 11.252 -7.981 1.00 90.19 374 ALA A O 1
ATOM 2919 N N . VAL A 1 375 ? 0.169 11.609 -9.834 1.00 86.81 375 VAL A N 1
ATOM 2920 C CA . VAL A 1 375 ? 0.203 13.076 -9.702 1.00 86.81 375 VAL A CA 1
ATOM 2921 C C . VAL A 1 375 ? -1.184 13.681 -9.927 1.00 86.81 375 VAL A C 1
ATOM 2923 O O . VAL A 1 375 ? -1.589 14.570 -9.182 1.00 86.81 375 VAL A O 1
ATOM 2926 N N . VAL A 1 376 ? -1.925 13.206 -10.931 1.00 87.56 376 VAL A N 1
ATOM 2927 C CA . VAL A 1 376 ? -3.267 13.712 -11.265 1.00 87.56 376 VAL A CA 1
ATOM 2928 C C . VAL A 1 376 ? -4.321 13.271 -10.240 1.00 87.56 376 VAL A C 1
ATOM 2930 O O . VAL A 1 376 ? -5.216 14.054 -9.916 1.00 87.56 376 VAL A O 1
ATOM 2933 N N . THR A 1 377 ? -4.205 12.056 -9.698 1.00 88.12 377 THR A N 1
ATOM 2934 C CA . THR A 1 377 ? -5.142 11.472 -8.721 1.00 88.12 377 THR A CA 1
ATOM 2935 C C . THR A 1 377 ? -4.877 11.886 -7.277 1.00 88.12 377 THR A C 1
ATOM 2937 O O . THR A 1 377 ? -5.670 11.553 -6.394 1.00 88.12 377 THR A O 1
ATOM 2940 N N . ALA A 1 378 ? -3.787 12.609 -7.012 1.00 85.06 378 ALA A N 1
ATOM 2941 C CA . ALA A 1 378 ? -3.437 13.028 -5.665 1.00 85.06 378 ALA A CA 1
ATOM 2942 C C . ALA A 1 378 ? -4.551 13.880 -5.014 1.00 85.06 378 ALA A C 1
ATOM 2944 O O . ALA A 1 378 ? -5.104 14.784 -5.652 1.00 85.06 378 ALA A O 1
ATOM 2945 N N . PRO A 1 379 ? -4.877 13.634 -3.730 1.00 75.19 379 PRO A N 1
ATOM 2946 C CA . PRO A 1 379 ? -5.902 14.388 -3.020 1.00 75.19 379 PRO A CA 1
ATOM 2947 C C . PRO A 1 379 ? -5.517 15.873 -2.952 1.00 75.19 379 PRO A C 1
ATOM 2949 O O . PRO A 1 379 ? -4.443 16.221 -2.473 1.00 75.19 379 PRO A O 1
ATOM 2952 N N . GLY A 1 380 ? -6.396 16.749 -3.447 1.00 70.12 380 GLY A N 1
ATOM 2953 C CA . GLY A 1 380 ? -6.160 18.198 -3.523 1.00 70.12 380 GLY A CA 1
ATOM 2954 C C . GLY A 1 380 ? -6.120 18.766 -4.945 1.00 70.12 380 GLY A C 1
ATOM 2955 O O . GLY A 1 380 ? -6.153 19.983 -5.104 1.00 70.12 380 GLY A O 1
ATOM 2956 N N . SER A 1 381 ? -6.138 17.924 -5.986 1.00 64.94 381 SER A N 1
ATOM 2957 C CA . SER A 1 381 ? -6.301 18.355 -7.383 1.00 64.94 381 SER A CA 1
ATOM 2958 C C . SER A 1 381 ? -7.758 18.747 -7.708 1.00 64.94 381 SER A C 1
ATOM 2960 O O . SER A 1 381 ? -8.408 18.200 -8.594 1.00 64.94 381 SER A O 1
ATOM 2962 N N . THR A 1 382 ? -8.330 19.705 -6.977 1.00 57.88 382 THR A N 1
ATOM 2963 C CA . THR A 1 382 ? -9.697 20.180 -7.239 1.00 57.88 382 THR A CA 1
ATOM 2964 C C . THR A 1 382 ? -9.729 21.039 -8.510 1.00 57.88 382 THR A C 1
ATOM 2966 O O . THR A 1 382 ? -9.152 22.124 -8.531 1.00 57.88 382 THR A O 1
ATOM 2969 N N . GLY A 1 383 ? -10.379 20.561 -9.580 1.00 65.38 383 GLY A N 1
ATOM 2970 C CA . GLY A 1 383 ? -10.644 21.329 -10.808 1.00 65.38 383 GLY A CA 1
ATOM 2971 C C . GLY A 1 383 ? -10.624 20.502 -12.103 1.00 65.38 383 GLY A C 1
ATOM 2972 O O . GLY A 1 383 ? -10.484 19.277 -12.077 1.00 65.38 383 GLY A O 1
ATOM 2973 N N . SER A 1 384 ? -10.689 21.203 -13.246 1.00 58.97 384 SER A N 1
ATOM 2974 C CA . SER A 1 384 ? -10.618 20.681 -14.635 1.00 58.97 384 SER A CA 1
ATOM 2975 C C . SER A 1 384 ? -9.448 19.707 -14.896 1.00 58.97 384 SER A C 1
ATOM 2977 O O . SER A 1 384 ? -9.470 18.926 -15.842 1.00 58.97 384 SER A O 1
ATOM 2979 N N . ARG A 1 385 ? -8.441 19.686 -14.016 1.00 59.62 385 ARG A N 1
ATOM 2980 C CA . ARG A 1 385 ? -7.247 18.833 -14.100 1.00 59.62 385 ARG A CA 1
ATOM 2981 C C . ARG A 1 385 ? -7.522 17.349 -13.834 1.00 59.62 385 ARG A C 1
ATOM 2983 O O . ARG A 1 385 ? -6.782 16.514 -14.348 1.00 59.62 385 ARG A O 1
ATOM 2990 N N . SER A 1 386 ? -8.581 17.018 -13.092 1.00 66.06 386 SER A N 1
ATOM 2991 C CA . SER A 1 386 ? -8.996 15.622 -12.868 1.00 66.06 386 SER A CA 1
ATOM 2992 C C . SER A 1 386 ? -9.417 14.910 -14.164 1.00 66.06 386 SER A C 1
ATOM 2994 O O . SER A 1 386 ? -9.243 13.697 -14.271 1.00 66.06 386 SER A O 1
ATOM 2996 N N . ALA A 1 387 ? -9.850 15.665 -15.184 1.00 76.00 387 ALA A N 1
ATOM 2997 C CA . ALA A 1 387 ? -10.289 15.135 -16.476 1.00 76.00 387 ALA A CA 1
ATOM 2998 C C . ALA A 1 387 ? -9.172 14.432 -17.268 1.00 76.00 387 ALA A C 1
ATOM 3000 O O . ALA A 1 387 ? -9.447 13.617 -18.137 1.00 76.00 387 ALA A O 1
ATOM 3001 N N . GLY A 1 388 ? -7.896 14.711 -16.970 1.00 84.94 388 GLY A N 1
ATOM 3002 C CA . GLY A 1 388 ? -6.777 14.050 -17.647 1.00 84.94 388 GLY A CA 1
ATOM 3003 C C . GLY A 1 388 ? -6.480 12.637 -17.138 1.00 84.94 388 GLY A C 1
ATOM 3004 O O . GLY A 1 388 ? -5.761 11.897 -17.805 1.00 84.94 388 GLY A O 1
ATOM 3005 N N . GLY A 1 389 ? -6.982 12.277 -15.956 1.00 90.12 389 GLY A N 1
ATOM 3006 C CA . GLY A 1 389 ? -6.695 11.006 -15.297 1.00 90.12 389 GLY A CA 1
ATOM 3007 C C . GLY A 1 389 ? -7.229 9.773 -16.039 1.00 90.12 389 GLY A C 1
ATOM 3008 O O . GLY A 1 389 ? -6.440 8.865 -16.308 1.00 90.12 389 GLY A O 1
ATOM 3009 N N . PRO A 1 390 ? -8.513 9.751 -16.447 1.00 92.06 390 PRO A N 1
ATOM 3010 C CA . PRO A 1 390 ? -9.088 8.644 -17.211 1.00 92.06 390 PRO A CA 1
ATOM 3011 C C . PRO A 1 390 ? -8.351 8.362 -18.522 1.00 92.06 390 PRO A C 1
ATOM 3013 O O . PRO A 1 390 ? -7.997 7.216 -18.790 1.00 92.06 390 PRO A O 1
ATOM 3016 N N . ALA A 1 391 ? -8.018 9.406 -19.287 1.00 89.56 391 ALA A N 1
ATOM 3017 C CA . ALA A 1 391 ? -7.247 9.272 -20.522 1.00 89.56 391 ALA A CA 1
ATOM 3018 C C . ALA A 1 391 ? -5.842 8.683 -20.280 1.00 89.56 391 ALA A C 1
ATOM 3020 O O . ALA A 1 391 ? -5.386 7.834 -21.044 1.00 89.56 391 ALA A O 1
ATOM 3021 N N . ILE A 1 392 ? -5.156 9.079 -19.194 1.00 91.19 392 ILE A N 1
ATOM 3022 C CA . ILE A 1 392 ? -3.850 8.496 -18.825 1.00 91.19 392 ILE A CA 1
ATOM 3023 C C . ILE A 1 392 ? -3.998 7.013 -18.484 1.00 91.19 392 ILE A C 1
ATOM 3025 O O . ILE A 1 392 ? -3.175 6.208 -18.919 1.00 91.19 392 ILE A O 1
ATOM 3029 N N . LEU A 1 393 ? -5.023 6.653 -17.706 1.00 94.56 393 LEU A N 1
ATOM 3030 C CA . LEU A 1 393 ? -5.276 5.265 -17.339 1.00 94.56 393 LEU A CA 1
ATOM 3031 C C . LEU A 1 393 ? -5.598 4.418 -18.575 1.00 94.56 393 LEU A C 1
ATOM 3033 O O . LEU A 1 393 ? -4.986 3.373 -18.754 1.00 94.56 393 LEU A O 1
ATOM 3037 N N . SER A 1 394 ? -6.489 4.890 -19.449 1.00 93.25 394 SER A N 1
ATOM 3038 C CA . SER A 1 394 ? -6.839 4.215 -20.704 1.00 93.25 394 SER A CA 1
ATOM 3039 C C . SER A 1 394 ? -5.608 4.000 -21.591 1.00 93.25 394 SER A C 1
ATOM 3041 O O . SER A 1 394 ? -5.340 2.880 -22.021 1.00 93.25 394 SER A O 1
ATOM 3043 N N . ALA A 1 395 ? -4.777 5.032 -21.779 1.00 90.81 395 ALA A N 1
ATOM 3044 C CA . ALA A 1 395 ? -3.529 4.913 -22.533 1.00 90.81 395 ALA A CA 1
ATOM 3045 C C . ALA A 1 395 ? -2.553 3.899 -21.909 1.00 90.81 395 ALA A C 1
ATOM 3047 O O . ALA A 1 395 ? -1.901 3.142 -22.632 1.00 90.81 395 ALA A O 1
ATOM 3048 N N . LEU A 1 396 ? -2.457 3.860 -20.576 1.00 94.50 396 LEU A N 1
ATOM 3049 C CA . LEU A 1 396 ? -1.631 2.895 -19.851 1.00 94.50 396 LEU A CA 1
ATOM 3050 C C . LEU A 1 396 ? -2.135 1.463 -20.054 1.00 94.50 396 LEU A C 1
ATOM 3052 O O . LEU A 1 396 ? -1.325 0.589 -20.352 1.00 94.50 396 LEU A O 1
ATOM 3056 N N . LEU A 1 397 ? -3.445 1.232 -19.918 1.00 95.19 397 LEU A N 1
ATOM 3057 C CA . LEU A 1 397 ? -4.059 -0.086 -20.093 1.00 95.19 397 LEU A CA 1
ATOM 3058 C C . LEU A 1 397 ? -3.911 -0.577 -21.535 1.00 95.19 397 LEU A C 1
ATOM 3060 O O . LEU A 1 397 ? -3.367 -1.656 -21.730 1.00 95.19 397 LEU A O 1
ATOM 3064 N N . ARG A 1 398 ? -4.229 0.258 -22.535 1.00 93.50 398 ARG A N 1
ATOM 3065 C CA . ARG A 1 398 ? -4.032 -0.072 -23.959 1.00 93.50 398 ARG A CA 1
ATOM 3066 C C . ARG A 1 398 ? -2.575 -0.414 -24.281 1.00 93.50 398 ARG A C 1
ATOM 3068 O O . ARG A 1 398 ? -2.304 -1.367 -25.001 1.00 93.50 398 ARG A O 1
ATOM 3075 N N . THR A 1 399 ? -1.623 0.347 -23.730 1.00 91.69 399 THR A N 1
ATOM 3076 C CA . THR A 1 399 ? -0.187 0.072 -23.925 1.00 91.69 399 THR A CA 1
ATOM 3077 C C . THR A 1 399 ? 0.236 -1.245 -23.275 1.00 91.69 399 THR A C 1
ATOM 3079 O O . THR A 1 399 ? 1.120 -1.929 -23.778 1.00 91.69 399 THR A O 1
ATOM 3082 N N . PHE A 1 400 ? -0.354 -1.591 -22.133 1.00 94.69 400 PHE A N 1
ATOM 3083 C CA . PHE A 1 400 ? -0.077 -2.851 -21.456 1.00 94.69 400 PHE A CA 1
ATOM 3084 C C . PHE A 1 400 ? -0.696 -4.049 -22.190 1.00 94.69 400 PHE A C 1
ATOM 3086 O O . PHE A 1 400 ? -0.040 -5.075 -22.344 1.00 94.69 400 PHE A O 1
ATOM 3093 N N . GLU A 1 401 ? -1.929 -3.910 -22.672 1.00 94.38 401 GLU A N 1
ATOM 3094 C CA . GLU A 1 401 ? -2.640 -4.930 -23.450 1.00 94.38 401 GLU A CA 1
ATOM 3095 C C . GLU A 1 401 ? -1.965 -5.205 -24.795 1.00 94.38 401 GLU A C 1
ATOM 3097 O O . GLU A 1 401 ? -1.969 -6.344 -25.249 1.00 94.38 401 GLU A O 1
ATOM 3102 N N . SER A 1 402 ? -1.320 -4.200 -25.398 1.00 91.19 402 SER A N 1
ATOM 3103 C CA . SER A 1 402 ? -0.554 -4.372 -26.635 1.00 91.19 402 SER A CA 1
ATOM 3104 C C . SER A 1 402 ? 0.789 -5.090 -26.447 1.00 91.19 402 SER A C 1
ATOM 3106 O O . SER A 1 402 ? 1.491 -5.319 -27.430 1.00 91.19 402 SER A O 1
ATOM 3108 N N . MET A 1 403 ? 1.216 -5.368 -25.209 1.00 90.62 403 MET A N 1
ATOM 3109 C CA . MET A 1 403 ? 2.437 -6.140 -24.963 1.00 90.62 403 MET A CA 1
ATOM 3110 C C . MET A 1 403 ? 2.149 -7.637 -25.137 1.00 90.62 403 MET A C 1
ATOM 3112 O O . MET A 1 403 ? 1.116 -8.099 -24.648 1.00 90.62 403 MET A O 1
ATOM 3116 N N . PRO A 1 404 ? 3.062 -8.411 -25.753 1.00 91.19 404 PRO A N 1
ATOM 3117 C CA . PRO A 1 404 ? 2.872 -9.849 -25.896 1.00 91.19 404 PRO A CA 1
ATOM 3118 C C . PRO A 1 404 ? 2.864 -10.547 -24.529 1.00 91.19 404 PRO A C 1
ATOM 3120 O O . PRO A 1 404 ? 3.437 -10.058 -23.545 1.00 91.19 404 PRO A O 1
ATOM 3123 N N . ASP A 1 405 ? 2.209 -11.700 -24.459 1.00 91.69 405 ASP A N 1
ATOM 3124 C CA . ASP A 1 405 ? 2.218 -12.537 -23.261 1.00 91.69 405 ASP A CA 1
ATOM 3125 C C . ASP A 1 405 ? 3.540 -13.315 -23.150 1.00 91.69 405 ASP A C 1
ATOM 3127 O O . ASP A 1 405 ? 4.297 -13.449 -24.111 1.00 91.69 405 ASP A O 1
ATOM 3131 N N . ALA A 1 406 ? 3.864 -13.803 -21.949 1.00 86.31 406 ALA A N 1
ATOM 3132 C CA . ALA A 1 406 ? 5.149 -14.467 -21.700 1.00 86.31 406 ALA A CA 1
ATOM 3133 C C . ALA A 1 406 ? 5.335 -15.770 -22.501 1.00 86.31 406 ALA A C 1
ATOM 3135 O O . ALA A 1 406 ? 6.472 -16.139 -22.796 1.00 86.31 406 ALA A O 1
ATOM 3136 N N . ASP A 1 407 ? 4.230 -16.427 -22.860 1.00 85.44 407 ASP A N 1
ATOM 3137 C CA . ASP A 1 407 ? 4.210 -17.701 -23.588 1.00 85.44 407 ASP A CA 1
ATOM 3138 C C . ASP A 1 407 ? 3.974 -17.528 -25.095 1.00 85.44 407 ASP A C 1
ATOM 3140 O O . ASP A 1 407 ? 3.616 -18.490 -25.780 1.00 85.44 407 ASP A O 1
ATOM 3144 N N . ASP A 1 408 ? 4.131 -16.310 -25.621 1.00 85.88 408 ASP A N 1
ATOM 3145 C CA . ASP A 1 408 ? 3.956 -16.061 -27.047 1.00 85.88 408 ASP A CA 1
ATOM 3146 C C . ASP A 1 408 ? 4.899 -16.957 -27.875 1.00 85.88 408 ASP A C 1
ATOM 3148 O O . ASP A 1 408 ? 6.080 -17.138 -27.552 1.00 85.88 408 ASP A O 1
ATOM 3152 N N . LYS A 1 409 ? 4.354 -17.562 -28.938 1.00 83.12 409 LYS A N 1
ATOM 3153 C CA . LYS A 1 409 ? 5.068 -18.528 -29.790 1.00 83.12 409 LYS A CA 1
ATOM 3154 C C . LYS A 1 409 ? 6.257 -17.875 -30.484 1.00 83.12 409 LYS A C 1
ATOM 3156 O O . LYS A 1 409 ? 7.267 -18.541 -30.742 1.00 83.12 409 LYS A O 1
ATOM 3161 N N . ASP A 1 410 ? 6.157 -16.574 -30.721 1.00 80.38 410 ASP A N 1
ATOM 3162 C CA . ASP A 1 410 ? 7.219 -15.768 -31.289 1.00 80.38 410 ASP A CA 1
ATOM 3163 C C . ASP A 1 410 ? 8.304 -15.534 -30.231 1.00 80.38 410 ASP A C 1
ATOM 3165 O O . ASP A 1 410 ? 8.313 -14.545 -29.496 1.00 80.38 410 ASP A O 1
ATOM 3169 N N . ARG A 1 411 ? 9.270 -16.465 -30.163 1.00 70.25 411 ARG A N 1
ATOM 3170 C CA . ARG A 1 411 ? 10.415 -16.426 -29.227 1.00 70.25 411 ARG A CA 1
ATOM 3171 C C . ARG A 1 411 ? 11.172 -15.093 -29.237 1.00 70.25 411 ARG A C 1
ATOM 3173 O O . ARG A 1 411 ? 11.811 -14.748 -28.241 1.00 70.25 411 ARG A O 1
ATOM 3180 N N . GLU A 1 412 ? 11.136 -14.365 -30.350 1.00 68.19 412 GLU A N 1
ATOM 3181 C CA . GLU A 1 412 ? 11.737 -13.035 -30.476 1.00 68.19 412 GLU A CA 1
ATOM 3182 C C . GLU A 1 412 ? 10.927 -11.962 -29.729 1.00 68.19 412 GLU A C 1
ATOM 3184 O O . GLU A 1 412 ? 11.510 -11.131 -29.027 1.00 68.19 412 GLU A O 1
ATOM 3189 N N . MET A 1 413 ? 9.593 -12.039 -29.782 1.00 72.31 413 MET A N 1
ATOM 3190 C CA . MET A 1 413 ? 8.665 -11.137 -29.089 1.00 72.31 413 MET A CA 1
ATOM 3191 C C . MET A 1 413 ? 8.489 -11.481 -27.610 1.00 72.31 413 MET A C 1
ATOM 3193 O O . MET A 1 413 ? 8.242 -10.579 -26.810 1.00 72.31 413 MET A O 1
ATOM 3197 N N . ALA A 1 414 ? 8.738 -12.730 -27.205 1.00 75.69 414 ALA A N 1
ATOM 3198 C CA . ALA A 1 414 ? 8.719 -13.151 -25.800 1.00 75.69 414 ALA A CA 1
ATOM 3199 C C . ALA A 1 414 ? 9.658 -12.312 -24.903 1.00 75.69 414 ALA A C 1
ATOM 3201 O O . ALA A 1 414 ? 9.438 -12.174 -23.700 1.00 75.69 414 ALA A O 1
ATOM 3202 N N . ARG A 1 415 ? 10.699 -11.683 -25.471 1.00 74.62 415 ARG A N 1
ATOM 3203 C CA . ARG A 1 415 ? 11.563 -10.740 -24.734 1.00 74.62 415 ARG A CA 1
ATOM 3204 C C . ARG A 1 415 ? 10.880 -9.411 -24.438 1.00 74.62 415 ARG A C 1
ATOM 3206 O O . ARG A 1 415 ? 11.212 -8.782 -23.441 1.00 74.62 415 ARG A O 1
ATOM 3213 N N . LEU A 1 416 ? 9.953 -8.980 -25.287 1.00 78.00 416 LEU A N 1
ATOM 3214 C CA . LEU A 1 416 ? 9.136 -7.780 -25.108 1.00 78.00 416 LEU A CA 1
ATOM 3215 C C . LEU A 1 416 ? 7.874 -8.048 -24.274 1.00 78.00 416 LEU A C 1
ATOM 3217 O O . LEU A 1 416 ? 7.089 -7.125 -24.060 1.00 78.00 416 LEU A O 1
ATOM 3221 N N . ALA A 1 417 ? 7.692 -9.283 -23.802 1.00 87.19 417 ALA A N 1
ATOM 3222 C CA . ALA A 1 417 ? 6.492 -9.700 -23.108 1.00 87.19 417 ALA A CA 1
ATOM 3223 C C . ALA A 1 417 ? 6.263 -8.986 -21.776 1.00 87.19 417 ALA A C 1
ATOM 3225 O O . ALA A 1 417 ? 7.163 -8.392 -21.165 1.00 87.19 417 ALA A O 1
ATOM 3226 N N . LYS A 1 418 ? 5.022 -9.086 -21.299 1.00 92.19 418 LYS A N 1
ATOM 3227 C CA . LYS A 1 418 ? 4.635 -8.662 -19.955 1.00 92.19 418 LYS A CA 1
ATOM 3228 C C . LYS A 1 418 ? 5.529 -9.353 -18.921 1.00 92.19 418 LYS A C 1
ATOM 3230 O O . LYS A 1 418 ? 5.644 -10.571 -18.851 1.00 92.19 418 LYS A O 1
ATOM 3235 N N . THR A 1 419 ? 6.157 -8.549 -18.075 1.00 90.31 419 THR A N 1
ATOM 3236 C CA . THR A 1 419 ? 7.001 -8.991 -16.957 1.00 90.31 419 THR A CA 1
ATOM 3237 C C . THR A 1 419 ? 6.296 -8.749 -15.625 1.00 90.31 419 THR A C 1
ATOM 3239 O O . THR A 1 419 ? 5.427 -7.879 -15.527 1.00 90.31 419 THR A O 1
ATOM 3242 N N . GLY A 1 420 ? 6.723 -9.416 -14.548 1.00 89.75 420 GLY A N 1
ATOM 3243 C CA . GLY A 1 420 ? 6.196 -9.136 -13.203 1.00 89.75 420 GLY A CA 1
ATOM 3244 C C . GLY A 1 420 ? 6.280 -7.646 -12.828 1.00 89.75 420 GLY A C 1
ATOM 3245 O O . GLY A 1 420 ? 5.358 -7.095 -12.231 1.00 89.75 420 GLY A O 1
ATOM 3246 N N . VAL A 1 421 ? 7.326 -6.946 -13.286 1.00 89.94 421 VAL A N 1
ATOM 3247 C CA . VAL A 1 421 ? 7.473 -5.494 -13.095 1.00 89.94 421 VAL A CA 1
ATOM 3248 C C . VAL A 1 421 ? 6.372 -4.713 -13.815 1.00 89.94 421 VAL A C 1
ATOM 3250 O O . VAL A 1 421 ? 5.806 -3.798 -13.221 1.00 89.94 421 VAL A O 1
ATOM 3253 N N . THR A 1 422 ? 6.033 -5.068 -15.061 1.00 92.94 422 THR A N 1
ATOM 3254 C CA . THR A 1 422 ? 4.940 -4.398 -15.792 1.00 92.94 422 THR A CA 1
ATOM 3255 C C . THR A 1 422 ? 3.595 -4.589 -15.099 1.00 92.94 422 THR A C 1
ATOM 3257 O O . THR A 1 422 ? 2.901 -3.599 -14.879 1.00 92.94 422 THR A O 1
ATOM 3260 N N . TYR A 1 423 ? 3.280 -5.802 -14.627 1.00 95.38 423 TYR A N 1
ATOM 3261 C CA . TYR A 1 423 ? 2.077 -6.046 -13.823 1.00 95.38 423 TYR A CA 1
ATOM 3262 C C . TYR A 1 423 ? 2.074 -5.215 -12.538 1.00 95.38 423 TYR A C 1
ATOM 3264 O O . TYR A 1 423 ? 1.080 -4.571 -12.215 1.00 95.38 423 TYR A O 1
ATOM 3272 N N . GLY A 1 424 ? 3.203 -5.157 -11.825 1.00 94.50 424 GLY A N 1
ATOM 3273 C CA . GLY A 1 424 ? 3.334 -4.347 -10.615 1.00 94.50 424 GLY A CA 1
ATOM 3274 C C . GLY A 1 424 ? 3.079 -2.851 -10.850 1.00 94.50 424 GLY A C 1
ATOM 3275 O O . GLY A 1 424 ? 2.456 -2.199 -10.008 1.00 94.50 424 GLY A O 1
ATOM 3276 N N . VAL A 1 425 ? 3.521 -2.309 -11.992 1.00 93.94 425 VAL A N 1
ATOM 3277 C CA . VAL A 1 425 ? 3.249 -0.918 -12.401 1.00 93.94 425 VAL A CA 1
ATOM 3278 C C . VAL A 1 425 ? 1.762 -0.715 -12.695 1.00 93.94 425 VAL A C 1
ATOM 3280 O O . VAL A 1 425 ? 1.173 0.238 -12.184 1.00 93.94 425 VAL A O 1
ATOM 3283 N N . VAL A 1 426 ? 1.144 -1.620 -13.457 1.00 96.56 426 VAL A N 1
ATOM 3284 C CA . VAL A 1 426 ? -0.280 -1.545 -13.821 1.00 96.56 426 VAL A CA 1
ATOM 3285 C C . VAL A 1 426 ? -1.178 -1.664 -12.592 1.00 96.56 426 VAL A C 1
ATOM 3287 O O . VAL A 1 426 ? -2.072 -0.843 -12.412 1.00 96.56 426 VAL A O 1
ATOM 3290 N N . PHE A 1 427 ? -0.907 -2.603 -11.683 1.00 97.44 427 PHE A N 1
ATOM 3291 C CA . PHE A 1 427 ? -1.645 -2.711 -10.421 1.00 97.44 427 PHE A CA 1
ATOM 3292 C C . PHE A 1 427 ? -1.477 -1.471 -9.538 1.00 97.44 427 PHE A C 1
ATOM 3294 O O . PHE A 1 427 ? -2.426 -1.054 -8.875 1.00 97.44 427 PHE A O 1
ATOM 3301 N N . GLY A 1 428 ? -0.297 -0.843 -9.553 1.00 95.62 428 GLY A N 1
ATOM 3302 C CA . GLY A 1 428 ? -0.086 0.460 -8.921 1.00 95.62 428 GLY A CA 1
ATOM 3303 C C . GLY A 1 428 ? -0.987 1.548 -9.514 1.00 95.62 428 GLY A C 1
ATOM 3304 O O . GLY A 1 428 ? -1.677 2.234 -8.768 1.00 95.62 428 GLY A O 1
ATOM 3305 N N . ALA A 1 429 ? -1.043 1.651 -10.843 1.00 95.88 429 ALA A N 1
ATOM 3306 C CA . ALA A 1 429 ? -1.890 2.622 -11.535 1.00 95.88 429 ALA A CA 1
ATOM 3307 C C . ALA A 1 429 ? -3.390 2.381 -11.291 1.00 95.88 429 ALA A C 1
ATOM 3309 O O . ALA A 1 429 ? -4.129 3.323 -11.010 1.00 95.88 429 ALA A O 1
ATOM 3310 N N . LEU A 1 430 ? -3.839 1.122 -11.328 1.00 96.94 430 LEU A N 1
ATOM 3311 C CA . LEU A 1 430 ? -5.219 0.749 -11.004 1.00 96.94 430 LEU A CA 1
ATOM 3312 C C . LEU A 1 430 ? -5.574 1.124 -9.561 1.00 96.94 430 LEU A C 1
ATOM 3314 O O . LEU A 1 430 ? -6.650 1.662 -9.311 1.00 96.94 430 LEU A O 1
ATOM 3318 N N . LYS A 1 431 ? -4.655 0.924 -8.609 1.00 96.31 431 LYS A N 1
ATOM 3319 C CA . LYS A 1 431 ? -4.836 1.374 -7.222 1.00 96.31 431 LYS A CA 1
ATOM 3320 C C . LYS A 1 431 ? -5.015 2.891 -7.127 1.00 96.31 431 LYS A C 1
ATOM 3322 O O . LYS A 1 431 ? -5.898 3.353 -6.405 1.00 96.31 431 LYS A O 1
ATOM 3327 N N . ASP A 1 432 ? -4.190 3.657 -7.836 1.00 94.31 432 ASP A N 1
ATOM 3328 C CA . ASP A 1 432 ? -4.256 5.121 -7.835 1.00 94.31 432 ASP A CA 1
ATOM 3329 C C . ASP A 1 432 ? -5.559 5.629 -8.479 1.00 94.31 432 ASP A C 1
ATOM 3331 O O . ASP A 1 432 ? -6.157 6.585 -7.985 1.00 94.31 432 ASP A O 1
ATOM 3335 N N . ALA A 1 433 ? -6.056 4.948 -9.517 1.00 95.19 433 ALA A N 1
ATOM 3336 C CA . ALA A 1 433 ? -7.371 5.215 -10.101 1.00 95.19 433 ALA A CA 1
ATOM 3337 C C . ALA A 1 433 ? -8.513 4.931 -9.109 1.00 95.19 433 ALA A C 1
ATOM 3339 O O . ALA A 1 433 ? -9.405 5.760 -8.929 1.00 95.19 433 ALA A O 1
ATOM 3340 N N . VAL A 1 434 ? -8.455 3.810 -8.383 1.00 95.12 434 VAL A N 1
ATOM 3341 C CA . VAL A 1 434 ? -9.432 3.490 -7.327 1.00 95.12 434 VAL A CA 1
ATOM 3342 C C . VAL A 1 434 ? -9.411 4.543 -6.210 1.00 95.12 434 VAL A C 1
ATOM 3344 O O . VAL A 1 434 ? -10.470 4.960 -5.735 1.00 95.12 434 VAL A O 1
ATOM 3347 N N . HIS A 1 435 ? -8.231 5.039 -5.821 1.00 92.31 435 HIS A N 1
ATOM 3348 C CA . HIS A 1 435 ? -8.107 6.149 -4.870 1.00 92.31 435 HIS A CA 1
ATOM 3349 C C . HIS A 1 435 ? -8.787 7.436 -5.353 1.00 92.31 435 HIS A C 1
ATOM 3351 O O . HIS A 1 435 ? -9.320 8.166 -4.518 1.00 92.31 435 HIS A O 1
ATOM 3357 N N . ALA A 1 436 ? -8.800 7.707 -6.660 1.00 91.19 436 ALA A N 1
ATOM 3358 C CA . ALA A 1 436 ? -9.461 8.882 -7.226 1.00 91.19 436 ALA A CA 1
ATOM 3359 C C . ALA A 1 436 ? -10.995 8.769 -7.212 1.00 91.19 436 ALA A C 1
ATOM 3361 O O . ALA A 1 436 ? -11.683 9.757 -6.958 1.00 91.19 436 ALA A O 1
ATOM 3362 N N . ILE A 1 437 ? -11.532 7.567 -7.438 1.00 91.94 437 ILE A N 1
ATOM 3363 C CA . ILE A 1 437 ? -12.981 7.324 -7.535 1.00 91.94 437 ILE A CA 1
ATOM 3364 C C . ILE A 1 437 ? -13.657 7.339 -6.157 1.00 91.94 437 ILE A C 1
ATOM 3366 O O . ILE A 1 437 ? -14.743 7.895 -5.993 1.00 91.94 437 ILE A O 1
ATOM 3370 N N . VAL A 1 438 ? -13.027 6.746 -5.136 1.00 90.88 438 VAL A N 1
ATOM 3371 C CA . VAL A 1 438 ? -13.662 6.527 -3.820 1.00 90.88 438 VAL A CA 1
ATOM 3372 C C . VAL A 1 438 ? -14.142 7.825 -3.136 1.00 90.88 438 VAL A C 1
ATOM 3374 O O . VAL A 1 438 ? -15.267 7.837 -2.630 1.00 90.88 438 VAL A O 1
ATOM 3377 N N . PRO A 1 439 ? -13.365 8.927 -3.088 1.00 86.69 439 PRO A N 1
ATOM 3378 C CA . PRO A 1 439 ? -13.831 10.189 -2.515 1.00 86.69 439 PRO A CA 1
ATOM 3379 C C . PRO A 1 439 ? -14.979 10.824 -3.305 1.00 86.69 439 PRO A C 1
ATOM 3381 O O . PRO A 1 439 ? -15.863 11.413 -2.688 1.00 86.69 439 PRO A O 1
ATOM 3384 N N . ALA A 1 440 ? -14.982 10.694 -4.637 1.00 79.94 440 ALA A N 1
ATOM 3385 C CA . ALA A 1 440 ? -16.053 11.212 -5.486 1.00 79.94 440 ALA A CA 1
ATOM 3386 C C . ALA A 1 440 ? -17.379 10.497 -5.188 1.00 79.94 440 ALA A C 1
ATOM 3388 O O . ALA A 1 440 ? -18.389 11.156 -4.961 1.00 79.94 440 ALA A O 1
ATOM 3389 N N . GLY A 1 441 ? -17.342 9.166 -5.043 1.00 77.50 441 GLY A N 1
ATOM 3390 C CA . GLY A 1 441 ? -18.510 8.384 -4.631 1.00 77.50 441 GLY A CA 1
ATOM 3391 C C . GLY A 1 441 ? -19.021 8.756 -3.236 1.00 77.50 441 GLY A C 1
ATOM 3392 O O . GLY A 1 441 ? -20.225 8.863 -3.028 1.00 77.50 441 GLY A O 1
ATOM 3393 N N . LYS A 1 442 ? -18.122 9.029 -2.277 1.00 81.50 442 LYS A N 1
ATOM 3394 C CA . LYS A 1 442 ? -18.527 9.488 -0.936 1.00 81.50 442 LYS A CA 1
ATOM 3395 C C . LYS A 1 442 ? -19.200 10.859 -0.945 1.00 81.50 442 LYS A C 1
ATOM 3397 O O . LYS A 1 442 ? -20.097 11.064 -0.141 1.00 81.50 442 LYS A O 1
ATOM 3402 N N . ARG A 1 443 ? -18.761 11.787 -1.803 1.00 80.12 443 ARG A N 1
ATOM 3403 C CA . ARG A 1 443 ? -19.401 13.106 -1.936 1.00 80.12 443 ARG A CA 1
ATOM 3404 C C . ARG A 1 443 ? -20.778 12.986 -2.572 1.00 80.12 443 ARG A C 1
ATOM 3406 O O . ARG A 1 443 ? -21.726 13.487 -1.991 1.00 80.12 443 ARG A O 1
ATOM 3413 N N . ALA A 1 444 ? -20.895 12.222 -3.658 1.00 76.12 444 ALA A N 1
ATOM 3414 C CA . ALA A 1 444 ? -22.184 11.961 -4.295 1.00 76.12 444 ALA A CA 1
ATOM 3415 C C . ALA A 1 444 ? -23.193 11.315 -3.324 1.00 76.12 444 ALA A C 1
ATOM 3417 O O . ALA A 1 444 ? -24.355 11.708 -3.288 1.00 76.12 444 ALA A O 1
ATOM 3418 N N . MET A 1 445 ? -22.742 10.375 -2.480 1.00 75.88 445 MET A N 1
ATOM 3419 C CA . MET A 1 445 ? -23.592 9.783 -1.435 1.00 75.88 445 MET A CA 1
ATOM 3420 C C . MET A 1 445 ? -23.880 10.716 -0.252 1.00 75.88 445 MET A C 1
ATOM 3422 O O . MET A 1 445 ? -24.880 10.527 0.424 1.00 75.88 445 MET A O 1
ATOM 3426 N N . ALA A 1 446 ? -23.011 11.685 0.044 1.00 80.69 446 ALA A N 1
ATOM 3427 C CA . ALA A 1 446 ? -23.260 12.666 1.103 1.00 80.69 446 ALA A CA 1
ATOM 3428 C C . ALA A 1 446 ? -24.202 13.790 0.643 1.00 80.69 446 ALA A C 1
ATOM 3430 O O . ALA A 1 446 ? -24.906 14.356 1.464 1.00 80.69 446 ALA A O 1
ATOM 3431 N N . GLU A 1 447 ? -24.214 14.109 -0.654 1.00 78.62 447 GLU A N 1
ATOM 3432 C CA . GLU A 1 447 ? -25.121 15.096 -1.258 1.00 78.62 447 GLU A CA 1
ATOM 3433 C C . GLU A 1 447 ? -26.537 14.534 -1.478 1.00 78.62 447 GLU A C 1
ATOM 3435 O O . GLU A 1 447 ? -27.492 15.296 -1.591 1.00 78.62 447 GLU A O 1
ATOM 3440 N N . THR A 1 448 ? -26.689 13.207 -1.495 1.00 75.69 448 THR A N 1
ATOM 3441 C CA . THR A 1 448 ? -27.980 12.509 -1.559 1.00 75.69 448 THR A CA 1
ATOM 3442 C C . THR A 1 448 ? -28.392 12.054 -0.155 1.00 75.69 448 THR A C 1
ATOM 3444 O O . THR A 1 448 ? -28.305 10.878 0.179 1.00 75.69 448 THR A O 1
ATOM 3447 N N . GLU A 1 449 ? -28.793 12.995 0.708 1.00 72.88 449 GLU A N 1
ATOM 3448 C CA . GLU A 1 449 ? -29.193 12.680 2.095 1.00 72.88 449 GLU A CA 1
ATOM 3449 C C . GLU A 1 449 ? -30.494 11.855 2.184 1.00 72.88 449 GLU A C 1
ATOM 3451 O O . GLU A 1 449 ? -30.720 11.164 3.182 1.00 72.88 449 GLU A O 1
ATOM 3456 N N . ASP A 1 450 ? -31.316 11.847 1.131 1.00 81.75 450 ASP A N 1
ATOM 3457 C CA . ASP A 1 450 ? -32.557 11.075 1.096 1.00 81.75 450 ASP A CA 1
ATOM 3458 C C . ASP A 1 450 ? -32.276 9.575 0.923 1.00 81.75 450 ASP A C 1
ATOM 3460 O O . ASP A 1 450 ? -31.605 9.146 -0.018 1.00 81.75 450 ASP A O 1
ATOM 3464 N N . ALA A 1 451 ? -32.839 8.744 1.809 1.00 74.44 451 ALA A N 1
ATOM 3465 C CA . ALA A 1 451 ? -32.681 7.284 1.779 1.00 74.44 451 ALA A CA 1
ATOM 3466 C C . ALA A 1 451 ? -33.084 6.663 0.426 1.00 74.44 451 ALA A C 1
ATOM 3468 O O . ALA A 1 451 ? -32.489 5.678 -0.020 1.00 74.44 451 ALA A O 1
ATOM 3469 N N . GLU A 1 452 ? -34.063 7.270 -0.247 1.00 80.19 452 GLU A N 1
ATOM 3470 C CA . GLU A 1 452 ? -34.493 6.899 -1.593 1.00 80.19 452 GLU A CA 1
ATOM 3471 C C . GLU A 1 452 ? -33.452 7.285 -2.656 1.00 80.19 452 GLU A C 1
ATOM 3473 O O . GLU A 1 452 ? -33.158 6.489 -3.548 1.00 80.19 452 GLU A O 1
ATOM 3478 N N . GLY A 1 453 ? -32.800 8.441 -2.495 1.00 73.88 453 GLY A N 1
ATOM 3479 C CA . GLY A 1 453 ? -31.671 8.883 -3.313 1.00 73.88 453 GLY A CA 1
ATOM 3480 C C . GLY A 1 453 ? -30.448 7.975 -3.171 1.00 73.88 453 GLY A C 1
ATOM 3481 O O . GLY A 1 453 ? -29.836 7.616 -4.174 1.00 73.88 453 GLY A O 1
ATOM 3482 N N . VAL A 1 454 ? -30.140 7.504 -1.958 1.00 72.81 454 VAL A N 1
ATOM 3483 C CA . VAL A 1 454 ? -29.064 6.521 -1.725 1.00 72.81 454 VAL A CA 1
ATOM 3484 C C . VAL A 1 454 ? -29.385 5.179 -2.392 1.00 72.81 454 VAL A C 1
ATOM 3486 O O . VAL A 1 454 ? -28.506 4.567 -3.006 1.00 72.81 454 VAL A O 1
ATOM 3489 N N . ALA A 1 455 ? -30.635 4.712 -2.306 1.00 76.25 455 ALA A N 1
ATOM 3490 C CA . ALA A 1 455 ? -31.068 3.479 -2.964 1.00 76.25 455 ALA A CA 1
ATOM 3491 C C . ALA A 1 455 ? -31.046 3.605 -4.498 1.00 76.25 455 ALA A C 1
ATOM 3493 O O . ALA A 1 455 ? -30.576 2.693 -5.178 1.00 76.25 455 ALA A O 1
ATOM 3494 N N . ALA A 1 456 ? -31.488 4.738 -5.047 1.00 75.75 456 ALA A N 1
ATOM 3495 C CA . ALA A 1 456 ? -31.440 5.024 -6.479 1.00 75.75 456 ALA A CA 1
ATOM 3496 C C . ALA A 1 456 ? -30.000 5.162 -6.995 1.00 75.75 456 ALA A C 1
ATOM 3498 O O . ALA A 1 456 ? -29.657 4.556 -8.006 1.00 75.75 456 ALA A O 1
ATOM 3499 N N . ALA A 1 457 ? -29.127 5.869 -6.269 1.00 69.94 457 ALA A N 1
ATOM 3500 C CA . ALA A 1 457 ? -27.705 5.977 -6.595 1.00 69.94 457 ALA A CA 1
ATOM 3501 C C . ALA A 1 457 ? -27.010 4.609 -6.565 1.00 69.94 457 ALA A C 1
ATOM 3503 O O . ALA A 1 457 ? -26.123 4.342 -7.375 1.00 69.94 457 ALA A O 1
ATOM 3504 N N . ARG A 1 458 ? -27.431 3.718 -5.658 1.00 71.88 458 ARG A N 1
ATOM 3505 C CA . ARG A 1 458 ? -26.945 2.339 -5.614 1.00 71.88 458 ARG A CA 1
ATOM 3506 C C . ARG A 1 458 ? -27.420 1.517 -6.813 1.00 71.88 458 ARG A C 1
ATOM 3508 O O . ARG A 1 458 ? -26.584 0.846 -7.402 1.00 71.88 458 ARG A O 1
ATOM 3515 N N . ARG A 1 459 ? -28.697 1.615 -7.208 1.00 75.62 459 ARG A N 1
ATOM 3516 C CA . ARG A 1 459 ? -29.217 0.950 -8.421 1.00 75.62 459 ARG A CA 1
ATOM 3517 C C . ARG A 1 459 ? -28.527 1.461 -9.683 1.00 75.62 459 ARG A C 1
ATOM 3519 O O . ARG A 1 459 ? -28.030 0.659 -10.452 1.00 75.62 459 ARG A O 1
ATOM 3526 N N . ALA A 1 460 ? -28.360 2.775 -9.828 1.00 70.88 460 ALA A N 1
ATOM 3527 C CA . ALA A 1 460 ? -27.635 3.361 -10.956 1.00 70.88 460 ALA A CA 1
ATOM 3528 C C . ALA A 1 460 ? -26.165 2.905 -11.017 1.00 70.88 460 ALA A C 1
ATOM 3530 O O . ALA A 1 460 ? -25.616 2.701 -12.097 1.00 70.88 460 ALA A O 1
ATOM 3531 N N . LEU A 1 461 ? -25.519 2.718 -9.859 1.00 68.12 461 LEU A N 1
ATOM 3532 C CA . LEU A 1 461 ? -24.168 2.158 -9.789 1.00 68.12 461 LEU A CA 1
ATOM 3533 C C . LEU A 1 461 ? -24.141 0.658 -10.127 1.00 68.12 461 LEU A C 1
ATOM 3535 O O . LEU A 1 461 ? -23.131 0.181 -10.639 1.00 68.12 461 LEU A O 1
ATOM 3539 N N . GLU A 1 462 ? -25.202 -0.085 -9.807 1.00 69.81 462 GLU A N 1
ATOM 3540 C CA . GLU A 1 462 ? -25.361 -1.508 -10.127 1.00 69.81 462 GLU A CA 1
ATOM 3541 C C . GLU A 1 462 ? -25.651 -1.714 -11.624 1.00 69.81 462 GLU A C 1
ATOM 3543 O O . GLU A 1 462 ? -24.944 -2.500 -12.250 1.00 69.81 462 GLU A O 1
ATOM 3548 N N . ASP A 1 463 ? -26.553 -0.932 -12.218 1.00 69.69 463 ASP A N 1
ATOM 3549 C CA . ASP A 1 463 ? -26.891 -0.978 -13.649 1.00 69.69 463 ASP A CA 1
ATOM 3550 C C . ASP A 1 463 ? -25.699 -0.572 -14.537 1.00 69.69 463 ASP A C 1
ATOM 3552 O O . ASP A 1 463 ? -25.475 -1.140 -15.603 1.00 69.69 463 ASP A O 1
ATOM 3556 N N . ALA A 1 464 ? -24.849 0.348 -14.065 1.00 64.25 464 ALA A N 1
ATOM 3557 C CA . ALA A 1 464 ? -23.617 0.736 -14.756 1.00 64.25 464 ALA A CA 1
ATOM 3558 C C . ALA A 1 464 ? -22.494 -0.329 -14.709 1.00 64.25 464 ALA A C 1
ATOM 3560 O O . ALA A 1 464 ? -21.415 -0.098 -15.256 1.00 64.25 464 ALA A O 1
ATOM 3561 N N . ASN A 1 465 ? -22.681 -1.472 -14.033 1.00 60.62 465 ASN A N 1
ATOM 3562 C CA . ASN A 1 465 ? -21.633 -2.496 -13.891 1.00 60.62 465 ASN A CA 1
ATOM 3563 C C . ASN A 1 465 ? -21.652 -3.611 -14.951 1.00 60.62 465 ASN A C 1
ATOM 3565 O O . ASN A 1 465 ? -20.699 -4.411 -14.961 1.00 60.62 465 ASN A O 1
ATOM 3569 N N . ASP A 1 466 ? -22.681 -3.676 -15.802 1.00 56.72 466 ASP A N 1
ATOM 3570 C CA . ASP A 1 466 ? -22.874 -4.793 -16.740 1.00 56.72 466 ASP A CA 1
ATOM 3571 C C . ASP A 1 466 ? -22.307 -4.563 -18.151 1.00 56.72 466 ASP A C 1
ATOM 3573 O O . ASP A 1 466 ? -21.980 -5.543 -18.821 1.00 56.72 466 ASP A O 1
ATOM 3577 N N . GLU A 1 467 ? -22.018 -3.325 -18.564 1.00 59.66 467 GLU A N 1
ATOM 3578 C CA . GLU A 1 467 ? -21.297 -3.054 -19.819 1.00 59.66 467 GLU A CA 1
ATOM 3579 C C . GLU A 1 467 ? -19.857 -2.582 -19.563 1.00 59.66 467 GLU A C 1
ATOM 3581 O O . GLU A 1 467 ? -19.592 -1.466 -19.122 1.00 59.66 467 GLU A O 1
ATOM 3586 N N . LEU A 1 468 ? -18.890 -3.456 -19.872 1.00 56.22 468 LEU A N 1
ATOM 3587 C CA . LEU A 1 468 ? -17.455 -3.144 -19.960 1.00 56.22 468 LEU A CA 1
ATOM 3588 C C . LEU A 1 468 ? -17.120 -2.462 -21.299 1.00 56.22 468 LEU A C 1
ATOM 3590 O O . LEU A 1 468 ? -16.105 -2.781 -21.919 1.00 56.22 468 LEU A O 1
ATOM 3594 N N . ASP A 1 469 ? -17.969 -1.553 -21.775 1.00 59.75 469 ASP A N 1
ATOM 3595 C CA . ASP A 1 469 ? -17.643 -0.802 -22.980 1.00 59.75 469 ASP A CA 1
ATOM 3596 C C . ASP A 1 469 ? -16.761 0.391 -22.596 1.00 59.75 469 ASP A C 1
ATOM 3598 O O . ASP A 1 469 ? -17.197 1.339 -21.939 1.00 59.75 469 ASP A O 1
ATOM 3602 N N . PHE A 1 470 ? -15.486 0.355 -22.993 1.00 57.56 470 PHE A N 1
ATOM 3603 C CA . PHE A 1 470 ? -14.581 1.509 -22.926 1.00 57.56 470 PHE A CA 1
ATOM 3604 C C . PHE A 1 470 ? -14.938 2.533 -24.023 1.00 57.56 470 PHE A C 1
ATOM 3606 O O . PHE A 1 470 ? -14.050 3.030 -24.726 1.00 57.56 470 PHE A O 1
ATOM 3613 N N . GLY A 1 471 ? -16.236 2.818 -24.181 1.00 54.41 471 GLY A N 1
ATOM 3614 C CA . GLY A 1 471 ? -16.790 3.737 -25.164 1.00 54.41 471 GLY A CA 1
ATOM 3615 C C . GLY A 1 471 ? -16.124 5.110 -25.090 1.00 54.41 471 GLY A C 1
ATOM 3616 O O . GLY A 1 471 ? -15.601 5.519 -24.054 1.00 54.41 471 GLY A O 1
ATOM 3617 N N . GLU A 1 472 ? -16.119 5.816 -26.220 1.00 56.38 472 GLU A N 1
ATOM 3618 C CA . GLU A 1 472 ? -15.240 6.948 -26.564 1.00 56.38 472 GLU A CA 1
ATOM 3619 C C . GLU A 1 472 ? -15.264 8.175 -25.626 1.00 56.38 472 GLU A C 1
ATOM 3621 O O . GLU A 1 472 ? -14.541 9.146 -25.864 1.00 56.38 472 GLU A O 1
ATOM 3626 N N . SER A 1 473 ? -16.038 8.174 -24.537 1.00 59.62 473 SER A N 1
ATOM 3627 C CA . SER A 1 473 ? -15.978 9.241 -23.542 1.00 59.62 473 SER A CA 1
ATOM 3628 C C . SER A 1 473 ? -14.713 9.111 -22.681 1.00 59.62 473 SER A C 1
ATOM 3630 O O . SER A 1 473 ? -14.743 8.630 -21.549 1.00 59.62 473 SER A O 1
ATOM 3632 N N . GLU A 1 474 ? -13.583 9.612 -23.186 1.00 69.62 474 GLU A N 1
ATOM 3633 C CA . GLU A 1 474 ? -12.295 9.705 -22.468 1.00 69.62 474 GLU A CA 1
ATOM 3634 C C . GLU A 1 474 ? -12.339 10.597 -21.199 1.00 69.62 474 GLU A C 1
ATOM 3636 O O . GLU A 1 474 ? -11.311 10.841 -20.563 1.00 69.62 474 GLU A O 1
ATOM 3641 N N . SER A 1 475 ? -13.515 11.107 -20.819 1.00 80.12 475 SER A N 1
ATOM 3642 C CA . SER A 1 475 ? -13.723 12.094 -19.758 1.00 80.12 475 SER A CA 1
ATOM 3643 C C . SER A 1 475 ? -13.965 11.504 -18.364 1.00 80.12 475 SER A C 1
ATOM 3645 O O . SER A 1 475 ? -13.762 12.218 -17.379 1.00 80.12 475 SER A O 1
ATOM 3647 N N . SER A 1 476 ? -14.354 10.229 -18.237 1.00 88.31 476 SER A N 1
ATOM 3648 C CA . SER A 1 476 ? -14.693 9.601 -16.948 1.00 88.31 476 SER A CA 1
ATOM 3649 C C . SER A 1 476 ? -13.877 8.344 -16.662 1.00 88.31 476 SER A C 1
ATOM 3651 O O . SER A 1 476 ? -13.573 7.562 -17.558 1.00 88.31 476 SER A O 1
ATOM 3653 N N . TYR A 1 477 ? -13.530 8.128 -15.388 1.00 90.56 477 TYR A N 1
ATOM 3654 C CA . TYR A 1 477 ? -12.912 6.869 -14.970 1.00 90.56 477 TYR A CA 1
ATOM 3655 C C . TYR A 1 477 ? -13.886 5.697 -15.170 1.00 90.56 477 TYR A C 1
ATOM 3657 O O . TYR A 1 477 ? -15.084 5.884 -14.947 1.00 90.56 477 TYR A O 1
ATOM 3665 N N . PRO A 1 478 ? -13.386 4.488 -15.491 1.00 92.50 478 PRO A N 1
ATOM 3666 C CA . PRO A 1 478 ? -14.197 3.277 -15.426 1.00 92.50 478 PRO A CA 1
ATOM 3667 C C . PRO A 1 478 ? -14.781 3.075 -14.022 1.00 92.50 478 PRO A C 1
ATOM 3669 O O . PRO A 1 478 ? -14.205 3.543 -13.031 1.00 92.50 478 PRO A O 1
ATOM 3672 N N . SER A 1 479 ? -15.897 2.349 -13.921 1.00 92.31 479 SER A N 1
ATOM 3673 C CA . SER A 1 479 ? -16.517 2.051 -12.626 1.00 92.31 479 SER A CA 1
ATOM 3674 C C . SER A 1 479 ? -15.546 1.309 -11.694 1.00 92.31 479 SER A C 1
ATOM 3676 O O . SER A 1 479 ? -14.618 0.620 -12.132 1.00 92.31 479 SER A O 1
ATOM 3678 N N . LEU A 1 480 ? -15.756 1.422 -10.376 1.00 93.25 480 LEU A N 1
ATOM 3679 C CA . LEU A 1 480 ? -14.926 0.712 -9.394 1.00 93.25 480 LEU A CA 1
ATOM 3680 C C . LEU A 1 480 ? -14.937 -0.804 -9.645 1.00 93.25 480 LEU A C 1
ATOM 3682 O O . LEU A 1 480 ? -13.890 -1.446 -9.561 1.00 93.25 480 LEU A O 1
ATOM 3686 N N . ALA A 1 481 ? -16.100 -1.375 -9.974 1.00 92.94 481 ALA A N 1
ATOM 3687 C CA . ALA A 1 481 ? -16.213 -2.794 -10.282 1.00 92.94 481 ALA A CA 1
ATOM 3688 C C . ALA A 1 481 ? -15.459 -3.153 -11.569 1.00 92.94 481 ALA A C 1
ATOM 3690 O O . ALA A 1 481 ? -14.760 -4.163 -11.576 1.00 92.94 481 ALA A O 1
ATOM 3691 N N . ALA A 1 482 ? -15.536 -2.320 -12.615 1.00 93.81 482 ALA A N 1
ATOM 3692 C CA . ALA A 1 482 ? -14.794 -2.521 -13.858 1.00 93.81 482 ALA A CA 1
ATOM 3693 C C . ALA A 1 482 ? -13.279 -2.543 -13.611 1.00 93.81 482 ALA A C 1
ATOM 3695 O O . ALA A 1 482 ? -12.615 -3.498 -14.000 1.00 93.81 482 ALA A O 1
ATOM 3696 N N . LEU A 1 483 ? -12.735 -1.572 -12.866 1.00 95.81 483 LEU A N 1
ATOM 3697 C CA . LEU A 1 483 ? -11.303 -1.543 -12.538 1.00 95.81 483 LEU A CA 1
ATOM 3698 C C . LEU A 1 483 ? -10.844 -2.779 -11.758 1.00 95.81 483 LEU A C 1
ATOM 3700 O O . LEU A 1 483 ? -9.756 -3.303 -12.003 1.00 95.81 483 LEU A O 1
ATOM 3704 N N . LEU A 1 484 ? -11.661 -3.250 -10.813 1.00 96.19 484 LEU A N 1
ATOM 3705 C CA . LEU A 1 484 ? -11.361 -4.453 -10.041 1.00 96.19 484 LEU A CA 1
ATOM 3706 C C . LEU A 1 484 ? -11.476 -5.726 -10.895 1.00 96.19 484 LEU A C 1
ATOM 3708 O O . LEU A 1 484 ? -10.614 -6.593 -10.765 1.00 96.19 484 LEU A O 1
ATOM 3712 N N . LYS A 1 485 ? -12.467 -5.814 -11.798 1.00 96.25 485 LYS A N 1
ATOM 3713 C CA . LYS A 1 485 ? -12.599 -6.896 -12.793 1.00 96.25 485 LYS A CA 1
ATOM 3714 C C . LYS A 1 485 ? -11.374 -6.937 -13.720 1.00 96.25 485 LYS A C 1
ATOM 3716 O O . LYS A 1 485 ? -10.785 -8.001 -13.910 1.00 96.25 485 LYS A O 1
ATOM 3721 N N . THR A 1 486 ? -10.927 -5.786 -14.226 1.00 96.44 486 THR A N 1
ATOM 3722 C CA . THR A 1 486 ? -9.698 -5.671 -15.029 1.00 96.44 486 THR A CA 1
ATOM 3723 C C . THR A 1 486 ? -8.473 -6.122 -14.234 1.00 96.44 486 THR A C 1
ATOM 3725 O O . THR A 1 486 ? -7.669 -6.908 -14.730 1.00 96.44 486 THR A O 1
ATOM 3728 N N . ALA A 1 487 ? -8.344 -5.701 -12.969 1.00 97.25 487 ALA A N 1
ATOM 3729 C CA . ALA A 1 487 ? -7.248 -6.146 -12.110 1.00 97.25 487 ALA A CA 1
ATOM 3730 C C . ALA A 1 487 ? -7.244 -7.673 -11.924 1.00 97.25 487 ALA A C 1
ATOM 3732 O O . ALA A 1 487 ? -6.181 -8.288 -11.996 1.00 97.25 487 ALA A O 1
ATOM 3733 N N . THR A 1 488 ? -8.411 -8.292 -11.696 1.00 96.81 488 THR A N 1
ATOM 3734 C CA . THR A 1 488 ? -8.523 -9.755 -11.564 1.00 96.81 488 THR A CA 1
ATOM 3735 C C . THR A 1 488 ? -8.182 -10.475 -12.863 1.00 96.81 488 THR A C 1
ATOM 3737 O O . THR A 1 488 ? -7.433 -11.444 -12.824 1.00 96.81 488 THR A O 1
ATOM 3740 N N . ALA A 1 489 ? -8.628 -9.960 -14.014 1.00 96.75 489 ALA A N 1
ATOM 3741 C CA . ALA A 1 489 ? -8.301 -10.538 -15.316 1.00 96.75 489 ALA A CA 1
ATOM 3742 C C . ALA A 1 489 ? -6.788 -10.502 -15.593 1.00 96.75 489 ALA A C 1
ATOM 3744 O O . ALA A 1 489 ? -6.213 -11.483 -16.058 1.00 96.75 489 ALA A O 1
ATOM 3745 N N . TYR A 1 490 ? -6.112 -9.406 -15.240 1.00 96.94 490 TYR A N 1
ATOM 3746 C CA . TYR A 1 490 ? -4.654 -9.314 -15.359 1.00 96.94 490 TYR A CA 1
ATOM 3747 C C . TYR A 1 490 ? -3.916 -10.224 -14.384 1.00 96.94 490 TYR A C 1
ATOM 3749 O O . TYR A 1 490 ? -2.872 -10.766 -14.735 1.00 96.94 490 TYR A O 1
ATOM 3757 N N . TRP A 1 491 ? -4.434 -10.417 -13.171 1.00 96.81 491 TRP A N 1
ATOM 3758 C CA . TRP A 1 491 ? -3.875 -11.412 -12.261 1.00 96.81 491 TRP A CA 1
ATOM 3759 C C . TRP A 1 491 ? -3.981 -12.825 -12.849 1.00 96.81 491 TRP A C 1
ATOM 3761 O O . TRP A 1 491 ? -3.013 -13.581 -12.817 1.00 96.81 491 TRP A O 1
ATOM 3771 N N . ASP A 1 492 ? -5.121 -13.161 -13.446 1.00 96.38 492 ASP A N 1
ATOM 3772 C CA . ASP A 1 492 ? -5.343 -14.473 -14.052 1.00 96.38 492 ASP A CA 1
ATOM 3773 C C . ASP A 1 492 ? -4.441 -14.689 -15.277 1.00 96.38 492 ASP A C 1
ATOM 3775 O O . ASP A 1 492 ? -3.810 -15.740 -15.391 1.00 96.38 492 ASP A O 1
ATOM 3779 N N . ASN A 1 493 ? -4.281 -13.665 -16.125 1.00 95.50 493 ASN A N 1
ATOM 3780 C CA . ASN A 1 493 ? -3.334 -13.670 -17.247 1.00 95.50 493 ASN A CA 1
ATOM 3781 C C . ASN A 1 493 ? -1.880 -13.831 -16.761 1.00 95.50 493 ASN A C 1
ATOM 3783 O O . ASN A 1 493 ? -1.142 -14.630 -17.328 1.00 95.50 493 ASN A O 1
ATOM 3787 N N . LEU A 1 494 ? -1.483 -13.179 -15.660 1.00 94.81 494 LEU A N 1
ATOM 3788 C CA . LEU A 1 494 ? -0.160 -13.357 -15.046 1.00 94.81 494 LEU A CA 1
ATOM 3789 C C . LEU A 1 494 ? 0.070 -14.783 -14.527 1.00 94.81 494 LEU A C 1
ATOM 3791 O O . LEU A 1 494 ? 1.176 -15.312 -14.631 1.00 94.81 494 LEU A O 1
ATOM 3795 N N . VAL A 1 495 ? -0.945 -15.394 -13.911 1.00 94.06 495 VAL A N 1
ATOM 3796 C CA . VAL A 1 495 ? -0.842 -16.755 -13.365 1.00 94.06 495 VAL A CA 1
ATOM 3797 C C . VAL A 1 495 ? -0.808 -17.800 -14.479 1.00 94.06 495 VAL A C 1
ATOM 3799 O O . VAL A 1 495 ? -0.096 -18.797 -14.318 1.00 94.06 495 VAL A O 1
ATOM 3802 N N . ALA A 1 496 ? -1.552 -17.569 -15.566 1.00 93.94 496 ALA A N 1
ATOM 3803 C CA . ALA A 1 496 ? -1.561 -18.405 -16.762 1.00 93.94 496 ALA A CA 1
ATOM 3804 C C . ALA A 1 496 ? -0.244 -18.291 -17.545 1.00 93.94 496 ALA A C 1
ATOM 3806 O O . ALA A 1 496 ? 0.354 -19.315 -17.859 1.00 93.94 496 ALA A O 1
ATOM 3807 N N . HIS A 1 497 ? 0.238 -17.065 -17.763 1.00 91.31 497 HIS A N 1
ATOM 3808 C CA . HIS A 1 497 ? 1.436 -16.747 -18.542 1.00 91.31 497 HIS A CA 1
ATOM 3809 C C . HIS A 1 497 ? 2.542 -16.217 -17.643 1.00 91.31 497 HIS A C 1
ATOM 3811 O O . HIS A 1 497 ? 2.890 -15.030 -17.663 1.00 91.31 497 HIS A O 1
ATOM 3817 N N . ARG A 1 498 ? 3.077 -17.095 -16.790 1.00 89.31 498 ARG A N 1
ATOM 3818 C CA . ARG A 1 498 ? 4.067 -16.675 -15.798 1.00 89.31 498 ARG A CA 1
ATOM 3819 C C . ARG A 1 498 ? 5.329 -16.202 -16.507 1.00 89.31 498 ARG A C 1
ATOM 3821 O O . ARG A 1 498 ? 5.987 -17.015 -17.157 1.00 89.31 498 ARG A O 1
ATOM 3828 N N . PRO A 1 499 ? 5.736 -14.934 -16.328 1.00 82.38 499 PRO A N 1
ATOM 3829 C CA . PRO A 1 499 ? 7.002 -14.488 -16.867 1.00 82.38 499 PRO A CA 1
ATOM 3830 C C . PRO A 1 499 ? 8.100 -15.347 -16.249 1.00 82.38 499 PRO A C 1
ATOM 3832 O O . PRO A 1 499 ? 8.200 -15.438 -15.021 1.00 82.38 499 PRO A O 1
ATOM 3835 N N . LEU A 1 500 ? 8.914 -15.979 -17.100 1.00 73.25 500 LEU A N 1
ATOM 3836 C CA . LEU A 1 500 ? 10.135 -16.659 -16.673 1.00 73.25 500 LEU A CA 1
ATOM 3837 C C . LEU A 1 500 ? 10.867 -15.707 -15.735 1.00 73.25 500 LEU A C 1
ATOM 3839 O O . LEU A 1 500 ? 11.087 -14.555 -16.116 1.00 73.25 500 LEU A O 1
ATOM 3843 N N . ALA A 1 501 ? 11.181 -16.149 -14.510 1.00 62.50 501 ALA A N 1
ATOM 3844 C CA . ALA A 1 501 ? 11.827 -15.293 -13.524 1.00 62.50 501 ALA A CA 1
ATOM 3845 C C . ALA A 1 501 ? 13.104 -14.749 -14.160 1.00 62.50 501 ALA A C 1
ATOM 3847 O O . ALA A 1 501 ? 14.091 -15.471 -14.318 1.00 62.50 501 ALA A O 1
ATOM 3848 N N . THR A 1 502 ? 13.045 -13.501 -14.627 1.00 52.97 502 THR A N 1
ATOM 3849 C CA . THR A 1 502 ? 14.114 -12.919 -15.421 1.00 52.97 502 THR A CA 1
ATOM 3850 C C . THR A 1 502 ? 15.318 -12.889 -14.508 1.00 52.97 502 THR A C 1
ATOM 3852 O O . THR A 1 502 ? 15.334 -12.121 -13.541 1.00 52.97 502 THR A O 1
ATOM 3855 N N . ALA A 1 503 ? 16.302 -13.752 -14.773 1.00 46.25 503 ALA A N 1
ATOM 3856 C CA . ALA A 1 503 ? 17.592 -13.653 -14.120 1.00 46.25 503 ALA A CA 1
ATOM 3857 C C . ALA A 1 503 ? 18.022 -12.185 -14.256 1.00 46.25 503 ALA A C 1
ATOM 3859 O O . ALA A 1 503 ? 17.909 -11.637 -15.360 1.00 46.25 503 ALA A O 1
ATOM 3860 N N . PRO A 1 504 ? 18.421 -11.509 -13.164 1.00 47.88 504 PRO A N 1
ATOM 3861 C CA . PRO A 1 504 ? 18.804 -10.112 -13.245 1.00 47.88 504 PRO A CA 1
ATOM 3862 C C . PRO A 1 504 ? 19.825 -9.978 -14.374 1.00 47.88 504 PRO A C 1
ATOM 3864 O O . PRO A 1 504 ? 20.825 -10.693 -14.396 1.00 47.88 504 PRO A O 1
ATOM 3867 N N . LEU A 1 505 ? 19.551 -9.082 -15.327 1.00 45.44 505 LEU A N 1
ATOM 3868 C CA . LEU A 1 505 ? 20.350 -8.860 -16.543 1.00 45.44 505 LEU A CA 1
ATOM 3869 C C . LEU A 1 505 ? 21.827 -8.493 -16.252 1.00 45.44 505 LEU A C 1
ATOM 3871 O O . LEU A 1 505 ? 22.622 -8.309 -17.170 1.00 45.44 505 LEU A O 1
ATOM 3875 N N . SER A 1 506 ? 22.230 -8.408 -14.983 1.00 39.22 506 SER A N 1
ATOM 3876 C CA . SER A 1 506 ? 23.614 -8.319 -14.536 1.00 39.22 506 SER A CA 1
ATOM 3877 C C . SER A 1 506 ? 24.219 -9.711 -14.291 1.00 39.22 506 SER A C 1
ATOM 3879 O O . SER A 1 506 ? 24.179 -10.238 -13.184 1.00 39.22 506 SER A O 1
ATOM 3881 N N . THR A 1 507 ? 24.819 -10.269 -15.343 1.00 40.09 507 THR A N 1
ATOM 3882 C CA . THR A 1 507 ? 26.047 -11.090 -15.328 1.00 40.09 507 THR A CA 1
ATOM 3883 C C . THR A 1 507 ? 26.203 -12.199 -14.263 1.00 40.09 507 THR A C 1
ATOM 3885 O O . THR A 1 507 ? 26.470 -11.950 -13.091 1.00 40.09 507 THR A O 1
ATOM 3888 N N . THR A 1 508 ? 26.287 -13.441 -14.763 1.00 37.81 508 THR A N 1
ATOM 3889 C CA . THR A 1 508 ? 27.017 -14.606 -14.204 1.00 37.81 508 THR A CA 1
ATOM 3890 C C . THR A 1 508 ? 26.396 -15.407 -13.053 1.00 37.81 508 THR A C 1
ATOM 3892 O O . THR A 1 508 ? 27.004 -15.587 -12.006 1.00 37.81 508 THR A O 1
ATOM 3895 N N . ARG A 1 509 ? 25.233 -16.016 -13.301 1.00 38.53 509 ARG A N 1
ATOM 3896 C CA . ARG A 1 509 ? 24.972 -17.467 -13.139 1.00 38.53 509 ARG A CA 1
ATOM 3897 C C . ARG A 1 509 ? 23.473 -17.683 -13.299 1.00 38.53 509 ARG A C 1
ATOM 3899 O O . ARG A 1 509 ? 22.706 -17.385 -12.393 1.00 38.53 509 ARG A O 1
ATOM 3906 N N . ILE A 1 510 ? 23.074 -18.204 -14.455 1.00 45.19 510 ILE A N 1
ATOM 3907 C CA . ILE A 1 510 ? 21.756 -18.817 -14.619 1.00 45.19 510 ILE A CA 1
ATOM 3908 C C . ILE A 1 510 ? 21.758 -20.032 -13.673 1.00 45.19 510 ILE A C 1
ATOM 3910 O O . ILE A 1 510 ? 22.650 -20.877 -13.812 1.00 45.19 510 ILE A O 1
ATOM 3914 N N . PRO A 1 511 ? 20.869 -20.105 -12.666 1.00 45.34 511 PRO A N 1
ATOM 3915 C CA . PRO A 1 511 ? 20.702 -21.318 -11.873 1.00 45.34 511 PRO A CA 1
ATOM 3916 C C . PRO A 1 511 ? 20.421 -22.486 -12.822 1.00 45.34 511 PRO A C 1
ATOM 3918 O O . PRO A 1 511 ? 19.708 -22.314 -13.808 1.00 45.34 511 PRO A O 1
ATOM 3921 N N . SER A 1 512 ? 21.014 -23.653 -12.570 1.00 46.38 512 SER A N 1
ATOM 3922 C CA . SER A 1 512 ? 20.819 -24.847 -13.400 1.00 46.38 512 SER A CA 1
ATOM 3923 C C . SER A 1 512 ? 19.328 -25.088 -13.661 1.00 46.38 512 SER A C 1
ATOM 3925 O O . SER A 1 512 ? 18.560 -25.130 -12.702 1.00 46.38 512 SER A O 1
ATOM 3927 N N . LEU A 1 513 ? 18.962 -25.283 -14.934 1.00 50.75 513 LEU A N 1
ATOM 3928 C CA . LEU A 1 513 ? 17.613 -25.476 -15.506 1.00 50.75 513 LEU A CA 1
ATOM 3929 C C . LEU A 1 513 ? 16.724 -26.572 -14.854 1.00 50.75 513 LEU A C 1
ATOM 3931 O O . LEU A 1 513 ? 15.663 -26.883 -15.379 1.00 50.75 513 LEU A O 1
ATOM 3935 N N . GLY A 1 514 ? 17.137 -27.189 -13.744 1.00 47.66 514 GLY A N 1
ATOM 3936 C CA . GLY A 1 514 ? 16.471 -28.336 -13.123 1.00 47.66 514 GLY A CA 1
ATOM 3937 C C . GLY A 1 514 ? 15.461 -28.023 -12.013 1.00 47.66 514 GLY A C 1
ATOM 3938 O O . GLY A 1 514 ? 14.754 -28.934 -11.598 1.00 47.66 514 GLY A O 1
ATOM 3939 N N . SER A 1 515 ? 15.355 -26.785 -11.513 1.00 50.28 515 SER A N 1
ATOM 3940 C CA . SER A 1 515 ? 14.302 -26.423 -10.547 1.00 50.28 515 SER A CA 1
ATOM 3941 C C . SER A 1 515 ? 13.162 -25.695 -11.262 1.00 50.28 515 SER A C 1
ATOM 3943 O O . SER A 1 515 ? 13.147 -24.470 -11.334 1.00 50.28 515 SER A O 1
ATOM 3945 N N . SER A 1 516 ? 12.219 -26.472 -11.795 1.00 48.62 516 SER A N 1
ATOM 3946 C CA . SER A 1 516 ? 11.019 -26.060 -12.550 1.00 48.62 516 SER A CA 1
ATOM 3947 C C . SER A 1 516 ? 10.037 -25.132 -11.803 1.00 48.62 516 SER A C 1
ATOM 3949 O O . SER A 1 516 ? 8.972 -24.813 -12.326 1.00 48.62 516 SER A O 1
ATOM 3951 N N . GLU A 1 517 ? 10.341 -24.696 -10.583 1.00 63.25 517 GLU A N 1
ATOM 3952 C CA . GLU A 1 517 ? 9.428 -23.910 -9.750 1.00 63.25 517 GLU A CA 1
ATOM 3953 C C . GLU A 1 517 ? 9.938 -22.471 -9.645 1.00 63.25 517 GLU A C 1
ATOM 3955 O O . GLU A 1 517 ? 10.553 -22.066 -8.659 1.00 63.25 517 GLU A O 1
ATOM 3960 N N . TYR A 1 518 ? 9.727 -21.691 -10.706 1.00 67.06 518 TYR A N 1
ATOM 3961 C CA . TYR A 1 518 ? 9.905 -20.244 -10.633 1.00 67.06 518 TYR A CA 1
ATOM 3962 C C . TYR A 1 518 ? 8.750 -19.641 -9.832 1.00 67.06 518 TYR A C 1
ATOM 3964 O O . TYR A 1 518 ? 7.594 -19.678 -10.261 1.00 67.06 518 TYR A O 1
ATOM 3972 N N . ASN A 1 519 ? 9.073 -19.083 -8.668 1.00 81.50 519 ASN A N 1
ATOM 3973 C CA . ASN A 1 519 ? 8.113 -18.350 -7.854 1.00 81.50 519 ASN A CA 1
ATOM 3974 C C . ASN A 1 519 ? 7.891 -16.949 -8.435 1.00 81.50 519 ASN A C 1
ATOM 3976 O O . ASN A 1 519 ? 8.836 -16.269 -8.840 1.00 81.50 519 ASN A O 1
ATOM 3980 N N . LEU A 1 520 ? 6.631 -16.525 -8.455 1.00 90.12 520 LEU A N 1
ATOM 3981 C CA . LEU A 1 520 ? 6.224 -15.163 -8.760 1.00 90.12 520 LEU A CA 1
ATOM 3982 C C . LEU A 1 520 ? 6.826 -14.198 -7.727 1.00 90.12 520 LEU A C 1
ATOM 3984 O O . LEU A 1 520 ? 6.911 -14.520 -6.542 1.00 90.12 520 LEU A O 1
ATOM 3988 N N . ASP A 1 521 ? 7.217 -12.999 -8.164 1.00 90.69 521 ASP A N 1
ATOM 3989 C CA . ASP A 1 521 ? 7.674 -11.954 -7.244 1.00 90.69 521 ASP A CA 1
ATOM 3990 C C . ASP A 1 521 ? 6.526 -11.571 -6.278 1.00 90.69 521 ASP A C 1
ATOM 3992 O O . ASP A 1 521 ? 5.471 -11.114 -6.743 1.00 90.69 521 ASP A O 1
ATOM 3996 N N . PRO A 1 522 ? 6.699 -11.728 -4.947 1.00 92.50 522 PRO A N 1
ATOM 3997 C CA . PRO A 1 522 ? 5.671 -11.409 -3.953 1.00 92.50 522 PRO A CA 1
ATOM 3998 C C . PRO A 1 522 ? 5.186 -9.964 -4.046 1.00 92.50 522 PRO A C 1
ATOM 4000 O O . PRO A 1 522 ? 4.015 -9.695 -3.780 1.00 92.50 522 PRO A O 1
ATOM 4003 N N . ILE A 1 523 ? 6.029 -9.037 -4.514 1.00 93.12 523 ILE A N 1
ATOM 4004 C CA . ILE A 1 523 ? 5.656 -7.630 -4.683 1.00 93.12 523 ILE A CA 1
ATOM 4005 C C . ILE A 1 523 ? 4.458 -7.492 -5.631 1.00 93.12 523 ILE A C 1
ATOM 4007 O O . ILE A 1 523 ? 3.608 -6.629 -5.410 1.00 93.12 523 ILE A O 1
ATOM 4011 N N . VAL A 1 524 ? 4.350 -8.332 -6.663 1.00 94.50 524 VAL A N 1
ATOM 4012 C CA . VAL A 1 524 ? 3.263 -8.251 -7.650 1.00 94.50 524 VAL A CA 1
ATOM 4013 C C . VAL A 1 524 ? 1.930 -8.670 -7.029 1.00 94.50 524 VAL A C 1
ATOM 4015 O O . VAL A 1 524 ? 0.950 -7.933 -7.145 1.00 94.50 524 VAL A O 1
ATOM 4018 N N . ALA A 1 525 ? 1.916 -9.786 -6.293 1.00 96.06 525 ALA A N 1
ATOM 4019 C CA . ALA A 1 525 ? 0.749 -10.249 -5.537 1.00 96.06 525 ALA A CA 1
ATOM 4020 C C . ALA A 1 525 ? 0.307 -9.215 -4.495 1.00 96.06 525 ALA A C 1
ATOM 4022 O O . ALA A 1 525 ? -0.868 -8.854 -4.407 1.00 96.06 525 ALA A O 1
ATOM 4023 N N . THR A 1 526 ? 1.271 -8.657 -3.764 1.00 96.81 526 THR A N 1
ATOM 4024 C CA . THR A 1 526 ? 1.034 -7.609 -2.773 1.00 96.81 526 THR A CA 1
ATOM 4025 C C . THR A 1 526 ? 0.423 -6.358 -3.403 1.00 96.81 526 THR A C 1
ATOM 4027 O O . THR A 1 526 ? -0.527 -5.788 -2.862 1.00 96.81 526 THR A O 1
ATOM 4030 N N . ARG A 1 527 ? 0.923 -5.924 -4.568 1.00 96.25 527 ARG A N 1
ATOM 4031 C CA . ARG A 1 527 ? 0.381 -4.764 -5.294 1.00 96.25 527 ARG A CA 1
ATOM 4032 C C . ARG A 1 527 ? -1.054 -5.004 -5.737 1.00 96.25 527 ARG A C 1
ATOM 4034 O O . ARG A 1 527 ? -1.882 -4.133 -5.467 1.00 96.25 527 ARG A O 1
ATOM 4041 N N . PHE A 1 528 ? -1.339 -6.166 -6.324 1.00 97.69 528 PHE A N 1
ATOM 4042 C CA . PHE A 1 528 ? -2.688 -6.573 -6.716 1.00 97.69 528 PHE A CA 1
ATOM 4043 C C . PHE A 1 528 ? -3.658 -6.537 -5.527 1.00 97.69 528 PHE A C 1
ATOM 4045 O O . PHE A 1 528 ? -4.636 -5.788 -5.546 1.00 97.69 528 PHE A O 1
ATOM 4052 N N . LEU A 1 529 ? -3.352 -7.257 -4.442 1.00 97.88 529 LEU A N 1
ATOM 4053 C CA . LEU A 1 529 ? -4.231 -7.312 -3.271 1.00 97.88 529 LEU A CA 1
ATOM 4054 C C . LEU A 1 529 ? -4.424 -5.929 -2.633 1.00 97.88 529 LEU A C 1
ATOM 4056 O O . LEU A 1 529 ? -5.490 -5.623 -2.098 1.00 97.88 529 LEU A O 1
ATOM 4060 N N . SER A 1 530 ? -3.423 -5.048 -2.730 1.00 97.31 530 SER A N 1
ATOM 4061 C CA . SER A 1 530 ? -3.517 -3.707 -2.156 1.00 97.31 530 SER A CA 1
ATOM 4062 C C . SER A 1 530 ? -4.575 -2.829 -2.834 1.00 97.31 530 SER A C 1
ATOM 4064 O O . SER A 1 530 ? -5.049 -1.889 -2.194 1.00 97.31 530 SER A O 1
ATOM 4066 N N . ILE A 1 531 ? -5.002 -3.147 -4.063 1.00 97.38 531 ILE A N 1
ATOM 4067 C CA . ILE A 1 531 ? -6.114 -2.467 -4.749 1.00 97.38 531 ILE A CA 1
ATOM 4068 C C . ILE A 1 531 ? -7.413 -2.654 -3.944 1.00 97.38 531 ILE A C 1
ATOM 4070 O O . ILE A 1 531 ? -8.131 -1.692 -3.675 1.00 97.38 531 ILE A O 1
ATOM 4074 N N . PHE A 1 532 ? -7.652 -3.865 -3.433 1.00 97.06 532 PHE A N 1
ATOM 4075 C CA . PHE A 1 532 ? -8.825 -4.216 -2.621 1.00 97.06 532 PHE A CA 1
ATOM 4076 C C . PHE A 1 532 ? -8.789 -3.626 -1.208 1.00 97.06 532 PHE A C 1
ATOM 4078 O O . PHE A 1 532 ? -9.803 -3.622 -0.507 1.00 97.06 532 PHE A O 1
ATOM 4085 N N . THR A 1 533 ? -7.640 -3.092 -0.780 1.00 95.69 533 THR A N 1
ATOM 4086 C CA . THR A 1 533 ? -7.478 -2.399 0.512 1.00 95.69 533 THR A CA 1
ATOM 4087 C C . THR A 1 533 ? -7.756 -0.895 0.450 1.00 95.69 533 THR A C 1
ATOM 4089 O O . THR A 1 533 ? -7.732 -0.224 1.481 1.00 95.69 533 THR A O 1
ATOM 4092 N N . VAL A 1 534 ? -8.076 -0.351 -0.724 1.00 94.38 534 VAL A N 1
ATOM 4093 C CA . VAL A 1 534 ? -8.411 1.070 -0.884 1.00 94.38 534 VAL A CA 1
ATOM 4094 C C . VAL A 1 534 ? -9.894 1.371 -0.624 1.00 94.38 534 VAL A C 1
ATOM 4096 O O . VAL A 1 534 ? -10.183 2.118 0.315 1.00 94.38 534 VAL A O 1
ATOM 4099 N N . PRO A 1 535 ? -10.853 0.804 -1.380 1.00 93.69 535 PRO A N 1
ATOM 4100 C CA . PRO A 1 535 ? -12.262 1.192 -1.285 1.00 93.69 535 PRO A CA 1
ATOM 4101 C C . PRO A 1 535 ? -12.887 0.745 0.043 1.00 93.69 535 PRO A C 1
ATOM 4103 O O . PRO A 1 535 ? -12.466 -0.264 0.597 1.00 93.69 535 PRO A O 1
ATOM 4106 N N . PRO A 1 536 ? -13.882 1.442 0.610 1.00 91.69 536 PRO A N 1
ATOM 4107 C CA . PRO A 1 536 ? -14.633 0.898 1.741 1.00 91.69 536 PRO A CA 1
ATOM 4108 C C . PRO A 1 536 ? -15.284 -0.442 1.355 1.00 91.69 536 PRO A C 1
ATOM 4110 O O . PRO A 1 536 ? -15.720 -0.610 0.219 1.00 91.69 536 PRO A O 1
ATOM 4113 N N . ALA A 1 537 ? -15.366 -1.387 2.300 1.00 88.94 537 ALA A N 1
ATOM 4114 C CA . ALA A 1 537 ? -15.869 -2.743 2.037 1.00 88.94 537 ALA A CA 1
ATOM 4115 C C . ALA A 1 537 ? -17.299 -2.762 1.461 1.00 88.94 537 ALA A C 1
ATOM 4117 O O . ALA A 1 537 ? -17.636 -3.657 0.699 1.00 88.94 537 ALA A O 1
ATOM 4118 N N . SER A 1 538 ? -18.109 -1.742 1.764 1.00 87.81 538 SER A N 1
ATOM 4119 C CA . SER A 1 538 ? -19.472 -1.581 1.246 1.00 87.81 538 SER A CA 1
ATOM 4120 C C . SER A 1 538 ? -19.556 -1.283 -0.253 1.00 87.81 538 SER A C 1
ATOM 4122 O O . SER A 1 538 ? -20.626 -1.445 -0.825 1.00 87.81 538 SER A O 1
ATOM 4124 N N . LEU A 1 539 ? -18.469 -0.819 -0.880 1.00 89.56 539 LEU A N 1
ATOM 4125 C CA . LEU A 1 539 ? -18.437 -0.480 -2.308 1.00 89.56 539 LEU A CA 1
ATOM 4126 C C . LEU A 1 539 ? -17.827 -1.587 -3.175 1.00 89.56 539 LEU A C 1
ATOM 4128 O O . LEU A 1 539 ? -17.811 -1.455 -4.395 1.00 89.56 539 LEU A O 1
ATOM 4132 N N . VAL A 1 540 ? -17.282 -2.650 -2.575 1.00 91.94 540 VAL A N 1
ATOM 4133 C CA . VAL A 1 540 ? -16.641 -3.728 -3.335 1.00 91.94 540 VAL A CA 1
ATOM 4134 C C . VAL A 1 540 ? -17.627 -4.877 -3.530 1.00 91.94 540 VAL A C 1
ATOM 4136 O O . VAL A 1 540 ? -18.099 -5.425 -2.533 1.00 91.94 540 VAL A O 1
ATOM 4139 N N . PRO A 1 541 ? -17.907 -5.297 -4.777 1.00 93.06 541 PRO A N 1
ATOM 4140 C CA . PRO A 1 541 ? -18.729 -6.473 -5.032 1.00 93.06 541 PRO A CA 1
ATOM 4141 C C . PRO A 1 541 ? -18.172 -7.717 -4.330 1.00 93.06 541 PRO A C 1
ATOM 4143 O O . PRO A 1 541 ? -16.985 -8.033 -4.454 1.00 93.06 541 PRO A O 1
ATOM 4146 N N . PHE A 1 542 ? -19.038 -8.451 -3.625 1.00 93.38 542 PHE A N 1
ATOM 4147 C CA . PHE A 1 542 ? -18.658 -9.647 -2.863 1.00 93.38 542 PHE A CA 1
ATOM 4148 C C . PHE A 1 542 ? -17.866 -10.689 -3.683 1.00 93.38 542 PHE A C 1
ATOM 4150 O O . PHE A 1 542 ? -16.842 -11.155 -3.175 1.00 93.38 542 PHE A O 1
ATOM 4157 N N . PRO A 1 543 ? -18.226 -11.006 -4.950 1.00 95.69 543 PRO A N 1
ATOM 4158 C CA . PRO A 1 543 ? -17.461 -11.961 -5.759 1.00 95.69 543 PRO A CA 1
ATOM 4159 C C . PRO A 1 543 ? -16.001 -11.543 -5.981 1.00 95.69 543 PRO A C 1
ATOM 4161 O O . PRO A 1 543 ? -15.101 -12.379 -5.972 1.00 95.69 543 PRO A O 1
ATOM 4164 N N . LEU A 1 544 ? -15.738 -10.241 -6.119 1.00 95.94 544 LEU A N 1
ATOM 4165 C CA . LEU A 1 544 ? -14.386 -9.722 -6.334 1.00 95.94 544 LEU A CA 1
ATOM 4166 C C . LEU A 1 544 ? -13.553 -9.768 -5.046 1.00 95.94 544 LEU A C 1
ATOM 4168 O O . LEU A 1 544 ? -12.355 -10.043 -5.096 1.00 95.94 544 LEU A O 1
ATOM 4172 N N . VAL A 1 545 ? -14.178 -9.562 -3.880 1.00 95.62 545 VAL A N 1
ATOM 4173 C CA . VAL A 1 545 ? -13.509 -9.754 -2.581 1.00 95.62 545 VAL A CA 1
ATOM 4174 C C . VAL A 1 545 ? -13.178 -11.230 -2.345 1.00 95.62 545 VAL A C 1
ATOM 4176 O O . VAL A 1 545 ? -12.079 -11.542 -1.886 1.00 95.62 545 VAL A O 1
ATOM 4179 N N . ALA A 1 546 ? -14.097 -12.138 -2.689 1.00 96.25 546 ALA A N 1
ATOM 4180 C CA . ALA A 1 546 ? -13.853 -13.577 -2.630 1.00 96.25 546 ALA A CA 1
ATOM 4181 C C . ALA A 1 546 ? -12.686 -13.979 -3.546 1.00 96.25 546 ALA A C 1
ATOM 4183 O O . ALA A 1 546 ? -11.779 -14.686 -3.109 1.00 96.25 546 ALA A O 1
ATOM 4184 N N . ARG A 1 547 ? -12.624 -13.424 -4.763 1.00 96.81 547 ARG A N 1
ATOM 4185 C CA . ARG A 1 547 ? -11.480 -13.637 -5.656 1.00 96.81 547 ARG A CA 1
ATOM 4186 C C . ARG A 1 547 ? -10.171 -13.123 -5.054 1.00 96.81 547 ARG A C 1
ATOM 4188 O O . ARG A 1 547 ? -9.168 -13.823 -5.100 1.00 96.81 547 ARG A O 1
ATOM 4195 N N . ALA A 1 548 ? -10.159 -11.944 -4.430 1.00 97.38 548 ALA A N 1
ATOM 4196 C CA . ALA A 1 548 ? -8.960 -11.429 -3.761 1.00 97.38 548 ALA A CA 1
ATOM 4197 C C . ALA A 1 548 ? -8.484 -12.339 -2.607 1.00 97.38 548 ALA A C 1
ATOM 4199 O O . ALA A 1 548 ? -7.281 -12.514 -2.412 1.00 97.38 548 ALA A O 1
ATOM 4200 N N . LEU A 1 549 ? -9.409 -12.964 -1.871 1.00 97.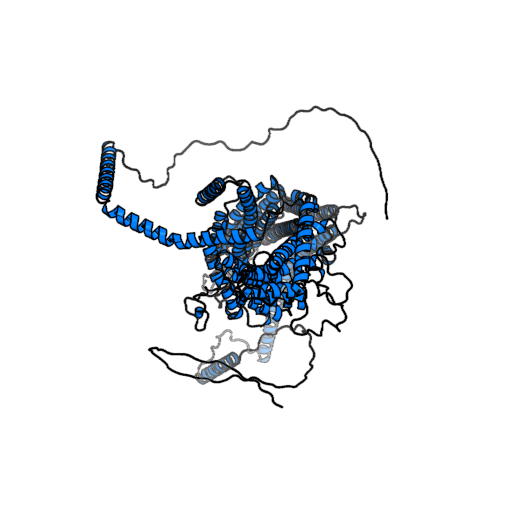44 549 LEU A N 1
ATOM 4201 C CA . LEU A 1 549 ? -9.086 -13.982 -0.866 1.00 97.44 549 LEU A CA 1
ATOM 4202 C C . LEU A 1 549 ? -8.436 -15.229 -1.483 1.00 97.44 549 LEU A C 1
ATOM 4204 O O . LEU A 1 549 ? -7.419 -15.698 -0.973 1.00 97.44 549 LEU A O 1
ATOM 4208 N N . GLU A 1 550 ? -8.981 -15.744 -2.587 1.00 97.19 550 GLU A N 1
ATOM 4209 C CA . GLU A 1 550 ? -8.393 -16.870 -3.331 1.00 97.19 550 GLU A CA 1
ATOM 4210 C C . GLU A 1 550 ? -6.991 -16.536 -3.852 1.00 97.19 550 GLU A C 1
ATOM 4212 O O . GLU A 1 550 ? -6.095 -17.386 -3.855 1.00 97.19 550 GLU A O 1
ATOM 4217 N N . VAL A 1 551 ? -6.767 -15.285 -4.262 1.00 96.94 551 VAL A N 1
ATOM 4218 C CA . VAL A 1 551 ? -5.437 -14.816 -4.650 1.00 96.94 551 VAL A CA 1
ATOM 4219 C C . VAL A 1 551 ? -4.486 -14.816 -3.459 1.00 96.94 551 VAL A C 1
ATOM 4221 O O . VAL A 1 551 ? -3.376 -15.313 -3.599 1.00 96.94 551 VAL A O 1
ATOM 4224 N N . ALA A 1 552 ? -4.891 -14.351 -2.275 1.00 97.44 552 ALA A N 1
ATOM 4225 C CA . ALA A 1 552 ? -4.038 -14.436 -1.086 1.00 97.44 552 ALA A CA 1
ATOM 4226 C C . ALA A 1 552 ? -3.671 -15.896 -0.743 1.00 97.44 552 ALA A C 1
ATOM 4228 O O . ALA A 1 552 ? -2.511 -16.193 -0.452 1.00 97.44 552 ALA A O 1
ATOM 4229 N N . GLN A 1 553 ? -4.632 -16.820 -0.847 1.00 97.00 553 GLN A N 1
ATOM 4230 C CA . GLN A 1 553 ? -4.412 -18.253 -0.624 1.00 97.00 553 GLN A CA 1
ATOM 4231 C C . GLN A 1 553 ? -3.469 -18.876 -1.654 1.00 97.00 553 GLN A C 1
ATOM 4233 O O . GLN A 1 553 ? -2.512 -19.550 -1.287 1.00 97.00 553 GLN A O 1
ATOM 4238 N N . SER A 1 554 ? -3.703 -18.643 -2.945 1.00 96.12 554 SER A N 1
ATOM 4239 C CA . SER A 1 554 ? -2.874 -19.213 -4.013 1.00 96.12 554 SER A CA 1
ATOM 4240 C C . SER A 1 554 ? -1.493 -18.560 -4.084 1.00 96.12 554 SER A C 1
ATOM 4242 O O . SER A 1 554 ? -0.487 -19.263 -4.168 1.00 96.12 554 SER A O 1
ATOM 4244 N N . ALA A 1 555 ? -1.414 -17.230 -3.991 1.00 95.94 555 ALA A N 1
ATOM 4245 C CA . ALA A 1 555 ? -0.160 -16.493 -4.062 1.00 95.94 555 ALA A CA 1
ATOM 4246 C C . ALA A 1 555 ? 0.753 -16.821 -2.882 1.00 95.94 555 ALA A C 1
ATOM 4248 O O . ALA A 1 555 ? 1.889 -17.225 -3.093 1.00 95.94 555 ALA A O 1
ATOM 4249 N N . PHE A 1 556 ? 0.265 -16.702 -1.649 1.00 96.50 556 PHE A N 1
ATOM 4250 C CA . PHE A 1 556 ? 1.113 -16.839 -0.463 1.00 96.50 556 PHE A CA 1
ATOM 4251 C C . PHE A 1 556 ? 0.974 -18.184 0.245 1.00 96.50 556 PHE A C 1
ATOM 4253 O O . PHE A 1 556 ? 1.721 -18.463 1.176 1.00 96.50 556 PHE A O 1
ATOM 4260 N N . GLY A 1 557 ? 0.063 -19.048 -0.199 1.00 95.88 557 GLY A N 1
ATOM 4261 C CA . GLY A 1 557 ? -0.134 -20.373 0.382 1.00 95.88 557 GLY A CA 1
ATOM 4262 C C . GLY A 1 557 ? -0.989 -20.365 1.644 1.00 95.88 557 GLY A C 1
ATOM 4263 O O . GLY A 1 557 ? -0.970 -21.360 2.367 1.00 95.88 557 GLY A O 1
ATOM 4264 N N . PHE A 1 558 ? -1.718 -19.286 1.941 1.00 97.69 558 PHE A N 1
ATOM 4265 C CA . PHE A 1 558 ? -2.662 -19.280 3.058 1.00 97.69 558 PHE A CA 1
ATOM 4266 C C . PHE A 1 558 ? -3.767 -20.322 2.861 1.00 97.69 558 PHE A C 1
ATOM 4268 O O . PHE A 1 558 ? -4.164 -20.626 1.738 1.00 97.69 558 PHE A O 1
ATOM 4275 N N . VAL A 1 559 ? -4.274 -20.860 3.967 1.00 97.25 559 VAL A N 1
ATOM 4276 C CA . VAL A 1 559 ? -5.291 -21.915 3.985 1.00 97.25 559 VAL A CA 1
ATOM 4277 C C . VAL A 1 559 ? -6.444 -21.451 4.884 1.00 97.25 559 VAL A C 1
ATOM 4279 O O . VAL A 1 559 ? -6.201 -20.724 5.852 1.00 97.25 559 VAL A O 1
ATOM 4282 N N . PRO A 1 560 ? -7.713 -21.766 4.567 1.00 97.31 560 PRO A N 1
ATOM 4283 C CA . PRO A 1 560 ? -8.825 -21.498 5.475 1.00 97.31 560 PRO A CA 1
ATOM 4284 C C . PRO A 1 560 ? -8.628 -22.176 6.846 1.00 97.31 560 PRO A C 1
ATOM 4286 O O . PRO A 1 560 ? -8.073 -23.272 6.891 1.00 97.31 560 PRO A O 1
ATOM 4289 N N . PRO A 1 561 ? -9.157 -21.614 7.950 1.00 96.31 561 PRO A N 1
ATOM 4290 C CA . PRO A 1 561 ? -9.057 -22.212 9.287 1.00 96.31 561 PRO A CA 1
ATOM 4291 C C . PRO A 1 561 ? -9.555 -23.664 9.362 1.00 96.31 561 PRO A C 1
ATOM 4293 O O . PRO A 1 561 ? -8.993 -24.479 10.082 1.00 96.31 561 PRO A O 1
ATOM 4296 N N . ASN A 1 562 ? -10.576 -24.010 8.571 1.00 96.62 562 ASN A N 1
ATOM 4297 C CA . ASN A 1 562 ? -11.152 -25.360 8.526 1.00 96.62 562 ASN A CA 1
ATOM 4298 C C . ASN A 1 562 ? -10.192 -26.413 7.943 1.00 96.62 562 ASN A C 1
ATOM 4300 O O . ASN A 1 562 ? -10.425 -27.605 8.098 1.00 96.62 562 ASN A O 1
ATOM 4304 N N . ASN A 1 563 ? -9.125 -25.966 7.285 1.00 96.19 563 ASN A N 1
ATOM 4305 C CA . ASN A 1 563 ? -8.162 -26.791 6.570 1.00 96.19 563 ASN A CA 1
ATOM 4306 C C . ASN A 1 563 ? -6.756 -26.676 7.188 1.00 96.19 563 ASN A C 1
ATOM 4308 O O . ASN A 1 563 ? -5.769 -27.015 6.544 1.00 96.19 563 ASN A O 1
ATOM 4312 N N . LEU A 1 564 ? -6.626 -26.191 8.431 1.00 94.88 564 LEU A N 1
ATOM 4313 C CA . LEU A 1 564 ? -5.318 -26.073 9.093 1.00 94.88 564 LEU A CA 1
ATOM 4314 C C . LEU A 1 564 ? -4.599 -27.424 9.227 1.00 94.88 564 LEU A C 1
ATOM 4316 O O . LEU A 1 564 ? -3.378 -27.455 9.126 1.00 94.88 564 LEU A O 1
ATOM 4320 N N . ALA A 1 565 ? -5.345 -28.525 9.362 1.00 94.75 565 ALA A N 1
ATOM 4321 C CA . ALA A 1 565 ? -4.795 -29.881 9.380 1.00 94.75 565 ALA A CA 1
ATOM 4322 C C . ALA A 1 565 ? -4.053 -30.246 8.079 1.00 94.75 565 ALA A C 1
ATOM 4324 O O . ALA A 1 565 ? -3.106 -31.025 8.114 1.00 94.75 565 ALA A O 1
ATOM 4325 N N . ASP A 1 566 ? -4.404 -29.629 6.941 1.00 94.62 566 ASP A N 1
ATOM 4326 C CA . ASP A 1 566 ? -3.703 -29.852 5.670 1.00 94.62 566 ASP A CA 1
ATOM 4327 C C . ASP A 1 566 ? -2.247 -29.339 5.727 1.00 94.62 566 ASP A C 1
ATOM 4329 O O . ASP A 1 566 ? -1.412 -29.720 4.908 1.00 94.62 566 ASP A O 1
ATOM 4333 N N . LEU A 1 567 ? -1.915 -28.455 6.678 1.00 94.19 567 LEU A N 1
ATOM 4334 C CA . LEU A 1 567 ? -0.559 -27.933 6.873 1.00 94.19 567 LEU A CA 1
ATOM 4335 C C . LEU A 1 567 ? 0.351 -28.894 7.639 1.00 94.19 567 LEU A C 1
ATOM 4337 O O . LEU A 1 567 ? 1.565 -28.691 7.633 1.00 94.19 567 LEU A O 1
ATOM 4341 N N . GLU A 1 568 ? -0.196 -29.924 8.278 1.00 94.38 568 GLU A N 1
ATOM 4342 C CA . GLU A 1 568 ? 0.594 -30.939 8.967 1.00 94.38 568 GLU A CA 1
ATOM 4343 C C . GLU A 1 568 ? 1.207 -31.920 7.954 1.00 94.38 568 GLU A C 1
ATOM 4345 O O . GLU A 1 568 ? 0.728 -32.081 6.827 1.00 94.38 568 GLU A O 1
ATOM 4350 N N . TYR A 1 569 ? 2.338 -32.531 8.310 1.00 89.75 569 TYR A N 1
ATOM 4351 C CA . TYR A 1 569 ? 2.984 -33.527 7.456 1.00 89.75 569 TYR A CA 1
ATOM 4352 C C . TYR A 1 569 ? 2.379 -34.915 7.725 1.00 89.75 569 TYR A C 1
ATOM 4354 O O . TYR A 1 569 ? 2.266 -35.291 8.892 1.00 89.75 569 TYR A O 1
ATOM 4362 N N . PRO A 1 570 ? 2.076 -35.723 6.693 1.00 92.12 570 PRO A N 1
ATOM 4363 C CA . PRO A 1 570 ? 2.283 -35.469 5.266 1.00 92.12 570 PRO A CA 1
ATOM 4364 C C . PRO A 1 570 ? 1.221 -34.540 4.661 1.00 92.12 570 PRO A C 1
ATOM 4366 O O . PRO A 1 570 ? 0.026 -34.731 4.864 1.00 92.12 570 PRO A O 1
ATOM 4369 N N . HIS A 1 571 ? 1.662 -33.572 3.853 1.00 92.56 571 HIS A N 1
ATOM 4370 C CA . HIS A 1 571 ? 0.750 -32.647 3.180 1.00 92.56 571 HIS A CA 1
ATOM 4371 C C . HIS A 1 571 ? -0.156 -33.385 2.180 1.00 92.56 571 HIS A C 1
ATOM 4373 O O . HIS A 1 571 ? 0.354 -34.183 1.382 1.00 92.56 571 HIS A O 1
ATOM 4379 N N . PRO A 1 572 ? -1.469 -33.095 2.147 1.00 93.88 572 PRO A N 1
ATOM 4380 C CA . PRO A 1 572 ? -2.352 -33.678 1.154 1.00 93.88 572 PRO A CA 1
ATOM 4381 C C . PRO A 1 572 ? -2.004 -33.152 -0.250 1.00 93.88 572 PRO A C 1
ATOM 4383 O O . PRO A 1 572 ? -1.586 -32.002 -0.401 1.00 93.88 572 PRO A O 1
ATOM 4386 N N . PRO A 1 573 ? -2.216 -33.951 -1.312 1.00 91.88 573 PRO A N 1
ATOM 4387 C CA . PRO A 1 573 ? -1.901 -33.548 -2.687 1.00 91.88 573 PRO A CA 1
ATOM 4388 C C . PRO A 1 573 ? -2.745 -32.359 -3.179 1.00 91.88 573 PRO A C 1
ATOM 4390 O O . PRO A 1 573 ? -2.372 -31.691 -4.141 1.00 91.88 573 PRO A O 1
ATOM 4393 N N . SER A 1 574 ? -3.871 -32.070 -2.515 1.00 91.81 574 SER A N 1
ATOM 4394 C CA . SER A 1 574 ? -4.707 -30.887 -2.758 1.00 91.81 574 SER A CA 1
ATOM 4395 C C . SER A 1 574 ? -4.029 -29.576 -2.343 1.00 91.81 574 SER A C 1
ATOM 4397 O O . SER A 1 574 ? -4.405 -28.503 -2.828 1.00 91.81 574 SER A O 1
ATOM 4399 N N . LEU A 1 575 ? -3.030 -29.643 -1.460 1.00 93.31 575 LEU A N 1
ATOM 4400 C CA . LEU A 1 575 ? -2.351 -28.487 -0.904 1.00 93.31 575 LEU A CA 1
ATOM 4401 C C . LEU A 1 575 ? -1.385 -27.885 -1.925 1.00 93.31 575 LEU A C 1
ATOM 4403 O O . LEU A 1 575 ? -0.229 -28.286 -2.057 1.00 93.31 575 LEU A O 1
ATOM 4407 N N . LYS A 1 576 ? -1.870 -26.882 -2.655 1.00 92.06 576 LYS A N 1
ATOM 4408 C CA . LYS A 1 576 ? -1.070 -26.177 -3.659 1.00 92.06 576 LYS A CA 1
ATOM 4409 C C . LYS A 1 576 ? 0.120 -25.472 -3.008 1.00 92.06 576 LYS A C 1
ATOM 4411 O O . LYS A 1 576 ? -0.016 -24.819 -1.971 1.00 92.06 576 LYS A O 1
ATOM 4416 N N . LYS A 1 577 ? 1.282 -25.567 -3.659 1.00 92.00 577 LYS A N 1
ATOM 4417 C CA . LYS A 1 577 ? 2.452 -24.760 -3.307 1.00 92.00 577 LYS A CA 1
ATOM 4418 C C . LYS A 1 577 ? 2.145 -23.271 -3.543 1.00 92.00 577 LYS A C 1
ATOM 4420 O O . LYS A 1 577 ? 1.504 -22.951 -4.549 1.00 92.00 577 LYS A O 1
ATOM 4425 N N . PRO A 1 578 ? 2.593 -22.373 -2.651 1.00 95.19 578 PRO A N 1
ATOM 4426 C CA . PRO A 1 578 ? 2.434 -20.933 -2.836 1.00 95.19 578 PRO A CA 1
ATOM 4427 C C . PRO A 1 578 ? 3.113 -20.467 -4.122 1.00 95.19 578 PRO A C 1
ATOM 4429 O O . PRO A 1 578 ? 4.245 -20.858 -4.405 1.00 95.19 578 PRO A O 1
ATOM 4432 N N . LEU A 1 579 ? 2.436 -19.609 -4.885 1.00 94.06 579 LEU A N 1
ATOM 4433 C CA . LEU A 1 579 ? 2.989 -19.078 -6.134 1.00 94.06 579 LEU A CA 1
ATOM 4434 C C . LEU A 1 579 ? 4.098 -18.051 -5.901 1.00 94.06 579 LEU A C 1
ATOM 4436 O O . LEU A 1 579 ? 4.975 -17.915 -6.747 1.00 94.06 579 LEU A O 1
ATOM 4440 N N . ALA A 1 580 ? 4.054 -17.321 -4.789 1.00 92.38 580 ALA A N 1
ATOM 4441 C CA . ALA A 1 580 ? 4.944 -16.224 -4.458 1.00 92.38 580 ALA A CA 1
ATOM 4442 C C . ALA A 1 580 ? 5.615 -16.468 -3.102 1.00 92.38 580 ALA A C 1
ATOM 4444 O O . ALA A 1 580 ? 5.010 -16.304 -2.042 1.00 92.38 580 ALA A O 1
ATOM 4445 N N . THR A 1 581 ? 6.891 -16.857 -3.139 1.00 90.69 581 THR A N 1
ATOM 4446 C CA . THR A 1 581 ? 7.734 -16.996 -1.945 1.00 90.69 581 THR A CA 1
ATOM 4447 C C . THR A 1 581 ? 9.100 -16.337 -2.168 1.00 90.69 581 THR A C 1
ATOM 4449 O O . THR A 1 581 ? 9.630 -16.397 -3.282 1.00 90.69 581 THR A O 1
ATOM 4452 N N . PRO A 1 582 ? 9.698 -15.716 -1.132 1.00 93.25 582 PRO A N 1
ATOM 4453 C CA . PRO A 1 582 ? 9.214 -15.641 0.252 1.00 93.25 582 PRO A CA 1
ATOM 4454 C C . PRO A 1 582 ? 8.059 -14.641 0.448 1.00 93.25 582 PRO A C 1
ATOM 4456 O O . PRO A 1 582 ? 7.964 -13.656 -0.279 1.00 93.25 582 PRO A O 1
ATOM 4459 N N . LEU A 1 583 ? 7.203 -14.879 1.447 1.00 94.56 583 LEU A N 1
ATOM 4460 C CA . LEU A 1 583 ? 6.177 -13.922 1.877 1.00 94.56 583 LEU A CA 1
ATOM 4461 C C . LEU A 1 583 ? 6.845 -12.645 2.403 1.00 94.56 583 LEU A C 1
ATOM 4463 O O . LEU A 1 583 ? 7.721 -12.707 3.267 1.00 94.56 583 LEU A O 1
ATOM 4467 N N . ASP A 1 584 ? 6.424 -11.482 1.910 1.00 93.06 584 ASP A N 1
ATOM 4468 C CA . ASP A 1 584 ? 6.895 -10.190 2.395 1.00 93.06 584 ASP A CA 1
ATOM 4469 C C . ASP A 1 584 ? 5.945 -9.598 3.454 1.00 93.06 584 ASP A C 1
ATOM 4471 O O . ASP A 1 584 ? 4.750 -9.890 3.507 1.00 93.06 584 ASP A O 1
ATOM 4475 N N . SER A 1 585 ? 6.473 -8.726 4.322 1.00 93.94 585 SER A N 1
ATOM 4476 C CA . SER A 1 585 ? 5.698 -8.134 5.430 1.00 93.94 585 SER A CA 1
ATOM 4477 C C . SER A 1 585 ? 4.500 -7.318 4.925 1.00 93.94 585 SER A C 1
ATOM 4479 O O . SER A 1 585 ? 3.435 -7.311 5.552 1.00 93.94 585 SER A O 1
ATOM 4481 N N . HIS A 1 586 ? 4.646 -6.657 3.770 1.00 95.44 586 HIS A N 1
ATOM 4482 C CA . HIS A 1 586 ? 3.555 -5.899 3.171 1.00 95.44 586 HIS A CA 1
ATOM 4483 C C . HIS A 1 586 ? 2.494 -6.827 2.570 1.00 95.44 586 HIS A C 1
ATOM 4485 O O . HIS A 1 586 ? 1.313 -6.615 2.840 1.00 95.44 586 HIS A O 1
ATOM 4491 N N . GLY A 1 587 ? 2.892 -7.888 1.857 1.00 96.38 587 GLY A N 1
ATOM 4492 C CA . GLY A 1 587 ? 1.979 -8.929 1.375 1.00 96.38 587 GLY A CA 1
ATOM 4493 C C . GLY A 1 587 ? 1.176 -9.575 2.488 1.00 96.38 587 GLY A C 1
ATOM 4494 O O . GLY A 1 587 ? -0.039 -9.731 2.357 1.00 96.38 587 GLY A O 1
ATOM 4495 N N . PHE A 1 588 ? 1.810 -9.838 3.631 1.00 97.62 588 PHE A N 1
ATOM 4496 C CA . PHE A 1 588 ? 1.117 -10.354 4.806 1.00 97.62 588 PHE A CA 1
ATOM 4497 C C . PHE A 1 588 ? 0.086 -9.356 5.361 1.00 97.62 588 PHE A C 1
ATOM 4499 O O . PHE A 1 588 ? -1.082 -9.703 5.516 1.00 97.62 588 PHE A O 1
ATOM 4506 N N . SER A 1 589 ? 0.473 -8.091 5.570 1.00 97.50 589 SER A N 1
ATOM 4507 C CA . SER A 1 589 ? -0.438 -7.029 6.044 1.00 97.50 589 SER A CA 1
ATOM 4508 C C . SER A 1 589 ? -1.650 -6.844 5.131 1.00 97.50 589 SER A C 1
ATOM 4510 O O . SER A 1 589 ? -2.795 -6.794 5.585 1.00 97.50 589 SER A O 1
ATOM 4512 N N . VAL A 1 590 ? -1.405 -6.790 3.822 1.00 97.56 590 VAL A N 1
ATOM 4513 C CA . VAL A 1 590 ? -2.452 -6.623 2.817 1.00 97.56 590 VAL A CA 1
ATOM 4514 C C . VAL A 1 590 ? -3.371 -7.848 2.779 1.00 97.56 590 VAL A C 1
ATOM 4516 O O . VAL A 1 590 ? -4.585 -7.675 2.718 1.00 97.56 590 VAL A O 1
ATOM 4519 N N . SER A 1 591 ? -2.832 -9.064 2.895 1.00 98.31 591 SER A N 1
ATOM 4520 C CA . SER A 1 591 ? -3.633 -10.297 2.952 1.00 98.31 591 SER A CA 1
ATOM 4521 C C . SER A 1 591 ? -4.567 -10.307 4.167 1.00 98.31 591 SER A C 1
ATOM 4523 O O . SER A 1 591 ? -5.768 -10.533 4.014 1.00 98.31 591 SER A O 1
ATOM 4525 N N . LEU A 1 592 ? -4.058 -9.961 5.357 1.00 98.38 592 LEU A N 1
ATOM 4526 C CA . LEU A 1 592 ? -4.876 -9.820 6.569 1.00 98.38 592 LEU A CA 1
ATOM 4527 C C . LEU A 1 592 ? -5.965 -8.748 6.400 1.00 98.38 592 LEU A C 1
ATOM 4529 O O . LEU A 1 592 ? -7.116 -8.949 6.791 1.00 98.38 592 LEU A O 1
ATOM 4533 N N . ALA A 1 593 ? -5.629 -7.611 5.784 1.00 97.56 593 ALA A N 1
ATOM 4534 C CA . ALA A 1 593 ? -6.587 -6.540 5.527 1.00 97.56 593 ALA A CA 1
ATOM 4535 C C . ALA A 1 593 ? -7.692 -6.959 4.542 1.00 97.56 593 ALA A C 1
ATOM 4537 O O . ALA A 1 593 ? -8.849 -6.584 4.743 1.00 97.56 593 ALA A O 1
ATOM 4538 N N . VAL A 1 594 ? -7.358 -7.734 3.504 1.00 97.62 594 VAL A N 1
ATOM 4539 C CA . VAL A 1 594 ? -8.332 -8.301 2.558 1.00 97.62 594 VAL A CA 1
ATOM 4540 C C . VAL A 1 594 ? -9.253 -9.294 3.269 1.00 97.62 594 VAL A C 1
ATOM 4542 O O . VAL A 1 594 ? -10.470 -9.169 3.141 1.00 97.62 594 VAL A O 1
ATOM 4545 N N . ALA A 1 595 ? -8.715 -10.204 4.088 1.00 98.12 595 ALA A N 1
ATOM 4546 C CA . ALA A 1 595 ? -9.527 -11.163 4.842 1.00 98.12 595 ALA A CA 1
ATOM 4547 C C . ALA A 1 595 ? -10.500 -10.490 5.815 1.00 98.12 595 ALA A C 1
ATOM 4549 O O . ALA A 1 595 ? -11.695 -10.798 5.820 1.00 98.12 595 ALA A O 1
ATOM 4550 N N . ARG A 1 596 ? -10.027 -9.484 6.555 1.00 97.00 596 ARG A N 1
ATOM 4551 C CA . ARG A 1 596 ? -10.880 -8.662 7.417 1.00 97.00 596 ARG A CA 1
ATOM 4552 C C . ARG A 1 596 ? -11.980 -7.945 6.629 1.00 97.00 596 ARG A C 1
ATOM 4554 O O . ARG A 1 596 ? -13.134 -7.925 7.044 1.00 97.00 596 ARG A O 1
ATOM 4561 N N . ARG A 1 597 ? -11.652 -7.364 5.470 1.00 94.25 597 ARG A N 1
ATOM 4562 C CA . ARG A 1 597 ? -12.633 -6.674 4.606 1.00 94.25 597 ARG A CA 1
ATOM 4563 C C . ARG A 1 597 ? -13.675 -7.610 4.012 1.00 94.25 597 ARG A C 1
ATOM 4565 O O . ARG A 1 597 ? -14.806 -7.185 3.813 1.00 94.25 597 ARG A O 1
ATOM 4572 N N . ALA A 1 598 ? -13.312 -8.867 3.789 1.00 95.81 598 ALA A N 1
ATOM 4573 C CA . ALA A 1 598 ? -14.232 -9.924 3.394 1.00 95.81 598 ALA A CA 1
ATOM 4574 C C . ALA A 1 598 ? -15.162 -10.394 4.529 1.00 95.81 598 ALA A C 1
ATOM 4576 O O . ALA A 1 598 ? -15.945 -11.322 4.330 1.00 95.81 598 ALA A O 1
ATOM 4577 N N . GLY A 1 599 ? -15.047 -9.817 5.732 1.00 95.50 599 GLY A N 1
ATOM 4578 C CA . GLY A 1 599 ? -15.771 -10.269 6.920 1.00 95.50 599 GLY A CA 1
ATOM 4579 C C . GLY A 1 599 ? -15.288 -11.625 7.447 1.00 95.50 599 GLY A C 1
ATOM 4580 O O . GLY A 1 599 ? -15.977 -12.248 8.250 1.00 95.50 599 GLY A O 1
ATOM 4581 N N . LYS A 1 600 ? -14.119 -12.107 7.005 1.00 97.31 600 LYS A N 1
ATOM 4582 C CA . LYS A 1 600 ? -13.515 -13.375 7.438 1.00 97.31 600 LYS A CA 1
ATOM 4583 C C . LYS A 1 600 ? -12.539 -13.133 8.584 1.00 97.31 600 LYS A C 1
ATOM 4585 O O . LYS A 1 600 ? -11.345 -13.388 8.474 1.00 97.31 600 LYS A O 1
ATOM 4590 N N . GLU A 1 601 ? -13.051 -12.610 9.691 1.00 96.88 601 GLU A N 1
ATOM 4591 C CA . GLU A 1 601 ? -12.219 -12.212 10.833 1.00 96.88 601 GLU A CA 1
ATOM 4592 C C . GLU A 1 601 ? -11.473 -13.410 11.442 1.00 96.88 601 GLU A C 1
ATOM 4594 O O . GLU A 1 601 ? -10.299 -13.299 11.793 1.00 96.88 601 GLU A O 1
ATOM 4599 N N . ASN A 1 602 ? -12.107 -14.586 11.487 1.00 96.62 602 ASN A N 1
ATOM 4600 C CA . ASN A 1 602 ? -11.479 -15.823 11.962 1.00 96.62 602 ASN A CA 1
ATOM 4601 C C . ASN A 1 602 ? -10.280 -16.255 11.098 1.00 96.62 602 ASN A C 1
ATOM 4603 O O . ASN A 1 602 ? -9.342 -16.863 11.606 1.00 96.62 602 ASN A O 1
ATOM 4607 N N . TRP A 1 603 ? -10.267 -15.903 9.807 1.00 97.88 603 TRP A N 1
ATOM 4608 C CA . TRP A 1 603 ? -9.126 -16.175 8.930 1.00 97.88 603 TRP A CA 1
ATOM 4609 C C . TRP A 1 603 ? -7.934 -15.286 9.272 1.00 97.88 603 TRP A C 1
ATOM 4611 O O . TRP A 1 603 ? -6.802 -15.732 9.156 1.00 97.88 603 TRP A O 1
ATOM 4621 N N . VAL A 1 604 ? -8.167 -14.051 9.723 1.00 98.19 604 VAL A N 1
ATOM 4622 C CA . VAL A 1 604 ? -7.100 -13.096 10.063 1.00 98.19 604 VAL A CA 1
ATOM 4623 C C . VAL A 1 604 ? -6.227 -13.644 11.194 1.00 98.19 604 VAL A C 1
ATOM 4625 O O . VAL A 1 604 ? -5.003 -13.635 11.076 1.00 98.19 604 VAL A O 1
ATOM 4628 N N . LYS A 1 605 ? -6.848 -14.167 12.262 1.00 97.06 605 LYS A N 1
ATOM 4629 C CA . LYS A 1 605 ? -6.126 -14.788 13.384 1.00 97.06 605 LYS A CA 1
ATOM 4630 C C . LYS A 1 605 ? -5.447 -16.095 12.962 1.00 97.06 605 LYS A C 1
ATOM 4632 O O . LYS A 1 605 ? -4.251 -16.253 13.176 1.00 97.06 605 LYS A O 1
ATOM 4637 N N . ALA A 1 606 ? -6.161 -16.974 12.257 1.00 97.38 606 ALA A N 1
ATOM 4638 C CA . ALA A 1 606 ? -5.586 -18.232 11.781 1.00 97.38 606 ALA A CA 1
ATOM 4639 C C . ALA A 1 606 ? -4.381 -18.012 10.851 1.00 97.38 606 ALA A C 1
ATOM 4641 O O . ALA A 1 606 ? -3.368 -18.682 10.982 1.00 97.38 606 ALA A O 1
ATOM 4642 N N . TRP A 1 607 ? -4.438 -17.047 9.927 1.00 97.94 607 TRP A N 1
ATOM 4643 C CA . TRP A 1 607 ? -3.312 -16.732 9.040 1.00 97.94 607 TRP A CA 1
ATOM 4644 C C . TRP A 1 607 ? -2.119 -16.151 9.795 1.00 97.94 607 TRP A C 1
ATOM 4646 O O . TRP A 1 607 ? -0.977 -16.383 9.402 1.00 97.94 607 TRP A O 1
ATOM 4656 N N . TRP A 1 608 ? -2.366 -15.424 10.885 1.00 97.50 608 TRP A N 1
ATOM 4657 C CA . TRP A 1 608 ? -1.316 -14.980 11.793 1.00 97.50 608 TRP A CA 1
ATOM 4658 C C . TRP A 1 608 ? -0.603 -16.144 12.482 1.00 97.50 608 TRP A C 1
ATOM 4660 O O . TRP A 1 608 ? 0.628 -16.215 12.445 1.00 97.50 608 TRP A O 1
ATOM 4670 N N . GLU A 1 609 ? -1.365 -17.087 13.025 1.00 96.31 609 GLU A N 1
ATOM 4671 C CA . GLU A 1 609 ? -0.846 -18.317 13.628 1.00 96.31 609 GLU A CA 1
ATOM 4672 C C . GLU A 1 609 ? -0.148 -19.205 12.587 1.00 96.31 609 GLU A C 1
ATOM 4674 O O . GLU A 1 609 ? 0.915 -19.758 12.851 1.00 96.31 609 GLU A O 1
ATOM 4679 N N . MET A 1 610 ? -0.663 -19.279 11.357 1.00 96.00 610 MET A N 1
ATOM 4680 C CA . MET A 1 610 ? -0.040 -20.044 10.275 1.00 96.00 610 MET A CA 1
ATOM 4681 C C . MET A 1 610 ? 1.377 -19.564 9.960 1.00 96.00 610 MET A C 1
ATOM 4683 O O . MET A 1 610 ? 2.271 -20.387 9.785 1.00 96.00 610 MET A O 1
ATOM 4687 N N . VAL A 1 611 ? 1.598 -18.247 9.879 1.00 95.75 611 VAL A N 1
ATOM 4688 C CA . VAL A 1 611 ? 2.944 -17.690 9.645 1.00 95.75 611 VAL A CA 1
ATOM 4689 C C . VAL A 1 611 ? 3.870 -17.997 10.823 1.00 95.75 611 VAL A C 1
ATOM 4691 O O . VAL A 1 611 ? 5.060 -18.216 10.613 1.00 95.75 611 VAL A O 1
ATOM 4694 N N . ALA A 1 612 ? 3.330 -18.053 12.044 1.00 93.44 612 ALA A N 1
ATOM 4695 C CA . ALA A 1 612 ? 4.081 -18.408 13.243 1.00 93.44 612 ALA A CA 1
ATOM 4696 C C . ALA A 1 612 ? 4.486 -19.892 13.280 1.00 93.44 612 ALA A C 1
ATOM 4698 O O . ALA A 1 612 ? 5.632 -20.204 13.594 1.00 93.44 612 ALA A O 1
ATOM 4699 N N . HIS A 1 613 ? 3.556 -20.797 12.968 1.00 94.25 613 HIS A N 1
ATOM 4700 C CA . HIS A 1 613 ? 3.741 -22.242 13.124 1.00 94.25 613 HIS A CA 1
ATOM 4701 C C . HIS A 1 613 ? 4.317 -22.928 11.880 1.00 94.25 613 HIS A C 1
ATOM 4703 O O . HIS A 1 613 ? 5.010 -23.935 12.007 1.00 94.25 613 HIS A O 1
ATOM 4709 N N . TYR A 1 614 ? 4.093 -22.374 10.684 1.00 94.88 614 TYR A N 1
ATOM 4710 C CA . TYR A 1 614 ? 4.503 -22.972 9.407 1.00 94.88 614 TYR A CA 1
ATOM 4711 C C . TYR A 1 614 ? 5.362 -22.032 8.537 1.00 94.88 614 TYR A C 1
ATOM 4713 O O . TYR A 1 614 ? 5.100 -21.895 7.336 1.00 94.88 614 TYR A O 1
ATOM 4721 N N . PRO A 1 615 ? 6.423 -21.392 9.069 1.00 94.12 615 PRO A N 1
ATOM 4722 C CA . PRO A 1 615 ? 7.197 -20.385 8.333 1.00 94.12 615 PRO A CA 1
ATOM 4723 C C . PRO A 1 615 ? 7.872 -20.944 7.067 1.00 94.12 615 PRO A C 1
ATOM 4725 O O . PRO A 1 615 ? 7.951 -20.256 6.044 1.00 94.12 615 PRO A O 1
ATOM 4728 N N . ALA A 1 616 ? 8.269 -22.223 7.080 1.00 92.38 616 ALA A N 1
ATOM 4729 C CA . ALA A 1 616 ? 8.885 -22.897 5.935 1.00 92.38 616 ALA A CA 1
ATOM 4730 C C . ALA A 1 616 ? 7.999 -22.868 4.676 1.00 92.38 616 ALA A C 1
ATOM 4732 O O . ALA A 1 616 ? 8.507 -22.703 3.565 1.00 92.38 616 ALA A O 1
ATOM 4733 N N . ARG A 1 617 ? 6.672 -22.955 4.848 1.00 92.38 617 ARG A N 1
ATOM 4734 C CA . ARG A 1 617 ? 5.699 -22.878 3.751 1.00 92.38 617 ARG A CA 1
ATOM 4735 C C . ARG A 1 617 ? 5.771 -21.539 3.029 1.00 92.38 617 ARG A C 1
ATOM 4737 O O . ARG A 1 617 ? 5.698 -21.492 1.810 1.00 92.38 617 ARG A O 1
ATOM 4744 N N . PHE A 1 618 ? 5.975 -20.461 3.773 1.00 93.69 618 PHE A N 1
ATOM 4745 C CA . PHE A 1 618 ? 6.035 -19.099 3.249 1.00 93.69 618 PHE A CA 1
ATOM 4746 C C . PHE A 1 618 ? 7.427 -18.725 2.714 1.00 93.69 618 PHE A C 1
ATOM 4748 O O . PHE A 1 618 ? 7.715 -17.548 2.493 1.00 93.69 618 PHE A O 1
ATOM 4755 N N . GLY A 1 619 ? 8.318 -19.707 2.520 1.00 91.69 619 GLY A N 1
ATOM 4756 C CA . GLY A 1 619 ? 9.704 -19.485 2.104 1.00 91.69 619 GLY A CA 1
ATOM 4757 C C . GLY A 1 619 ? 10.557 -18.795 3.170 1.00 91.69 619 GLY A C 1
ATOM 4758 O O . GLY A 1 619 ? 11.647 -18.300 2.867 1.00 91.69 619 GLY A O 1
ATOM 4759 N N . ILE A 1 620 ? 10.078 -18.750 4.414 1.00 90.75 620 ILE A N 1
ATOM 4760 C CA . ILE A 1 620 ? 10.806 -18.171 5.532 1.00 90.75 620 ILE A CA 1
ATOM 4761 C C . ILE A 1 620 ? 11.706 -19.267 6.086 1.00 90.75 620 ILE A C 1
ATOM 4763 O O . ILE A 1 620 ? 11.258 -20.280 6.623 1.00 90.75 620 ILE A O 1
ATOM 4767 N N . LYS A 1 621 ? 13.015 -19.102 5.899 1.00 87.12 621 LYS A N 1
ATOM 4768 C CA . LYS A 1 621 ? 13.993 -20.016 6.493 1.00 87.12 621 LYS A CA 1
ATOM 4769 C C . LYS A 1 621 ? 13.910 -19.848 8.003 1.00 87.12 621 LYS A C 1
ATOM 4771 O O . LYS A 1 621 ? 14.109 -18.718 8.440 1.00 87.12 621 LYS A O 1
ATOM 4776 N N . HIS A 1 622 ? 13.683 -20.938 8.749 1.00 75.50 622 HIS A N 1
ATOM 4777 C CA . HIS A 1 622 ? 13.668 -20.957 10.217 1.00 75.50 622 HIS A CA 1
ATOM 4778 C C . HIS A 1 622 ? 14.892 -20.227 10.776 1.00 75.50 622 HIS A C 1
ATOM 4780 O O . HIS A 1 622 ? 15.995 -20.763 10.898 1.00 75.50 622 HIS A O 1
ATOM 4786 N N . ARG A 1 623 ? 14.683 -18.953 11.061 1.00 76.69 623 ARG A N 1
ATOM 4787 C CA . ARG A 1 623 ? 15.568 -18.065 11.782 1.00 76.69 623 ARG A CA 1
ATOM 4788 C C . ARG A 1 623 ? 14.610 -17.295 12.670 1.00 76.69 623 ARG A C 1
ATOM 4790 O O . ARG A 1 623 ? 13.763 -16.602 12.105 1.00 76.69 623 ARG A O 1
ATOM 4797 N N . PRO A 1 624 ? 14.719 -17.417 14.002 1.00 74.69 624 PRO A N 1
ATOM 4798 C CA . PRO A 1 624 ? 13.786 -16.762 14.915 1.00 74.69 624 PRO A CA 1
ATOM 4799 C C . PRO A 1 624 ? 13.654 -15.264 14.599 1.00 74.69 624 PRO A C 1
ATOM 4801 O O . PRO A 1 624 ? 12.553 -14.733 14.595 1.00 74.69 624 PRO A O 1
ATOM 4804 N N . ASP A 1 625 ? 14.740 -14.618 14.166 1.00 75.38 625 ASP A N 1
ATOM 4805 C CA . ASP A 1 625 ? 14.745 -13.210 13.751 1.00 75.38 625 ASP A CA 1
ATOM 4806 C C . ASP A 1 625 ? 13.858 -12.902 12.526 1.00 75.38 625 ASP A C 1
ATOM 4808 O O . ASP A 1 625 ? 13.320 -11.804 12.411 1.00 75.38 625 ASP A O 1
ATOM 4812 N N . VAL A 1 626 ? 13.714 -13.834 11.573 1.00 71.19 626 VAL A N 1
ATOM 4813 C CA . VAL A 1 626 ? 12.995 -13.599 10.304 1.00 71.19 626 VAL A CA 1
ATOM 4814 C C . VAL A 1 626 ? 11.484 -13.698 10.476 1.00 71.19 626 VAL A C 1
ATOM 4816 O O . VAL A 1 626 ? 10.761 -12.882 9.902 1.00 71.19 626 VAL A O 1
ATOM 4819 N N . ASP A 1 627 ? 11.013 -14.613 11.321 1.00 71.62 627 ASP A N 1
ATOM 4820 C CA . ASP A 1 627 ? 9.587 -14.749 11.642 1.00 71.62 627 ASP A CA 1
ATOM 4821 C C . ASP A 1 627 ? 9.056 -13.489 12.347 1.00 71.62 627 ASP A C 1
ATOM 4823 O O . ASP A 1 627 ? 7.920 -13.057 12.117 1.00 71.62 627 ASP A O 1
ATOM 4827 N N . LEU A 1 628 ? 9.918 -12.834 13.133 1.00 80.31 628 LEU A N 1
ATOM 4828 C CA . LEU A 1 628 ? 9.641 -11.529 13.729 1.00 80.31 628 LEU A CA 1
ATOM 4829 C C . LEU A 1 628 ? 9.484 -10.453 12.652 1.00 80.31 628 LEU A C 1
ATOM 4831 O O . LEU A 1 628 ? 8.535 -9.678 12.682 1.00 80.31 628 LEU A O 1
ATOM 4835 N N . TYR A 1 629 ? 10.297 -10.444 11.595 1.00 85.12 629 TYR A N 1
ATOM 4836 C CA . TYR A 1 629 ? 10.174 -9.407 10.565 1.00 85.12 629 TYR A CA 1
ATOM 4837 C C . TYR A 1 629 ? 8.823 -9.367 9.832 1.00 85.12 629 TYR A C 1
ATOM 4839 O O . TYR A 1 629 ? 8.519 -8.316 9.255 1.00 85.12 629 TYR A O 1
ATOM 4847 N N . LEU A 1 630 ? 8.017 -10.433 9.828 1.00 91.06 630 LEU A N 1
ATOM 4848 C CA . LEU A 1 630 ? 6.687 -10.421 9.204 1.00 91.06 630 LEU A CA 1
ATOM 4849 C C . LEU A 1 630 ? 5.570 -10.020 10.168 1.00 91.06 630 LEU A C 1
ATOM 4851 O O . LEU A 1 630 ? 4.708 -9.223 9.792 1.00 91.06 630 LEU A O 1
ATOM 4855 N N . ARG A 1 631 ? 5.608 -10.523 11.405 1.00 94.06 631 ARG A N 1
ATOM 4856 C CA . ARG A 1 631 ? 4.594 -10.311 12.450 1.00 94.06 631 ARG A CA 1
ATOM 4857 C C . ARG A 1 631 ? 4.807 -8.994 13.208 1.00 94.06 631 ARG A C 1
ATOM 4859 O O . ARG A 1 631 ? 4.954 -8.959 14.426 1.00 94.06 631 ARG A O 1
ATOM 4866 N N . ARG A 1 632 ? 4.879 -7.874 12.481 1.00 94.38 632 ARG A N 1
ATOM 4867 C CA . ARG A 1 632 ? 5.122 -6.549 13.084 1.00 94.38 632 ARG A CA 1
ATOM 4868 C C . ARG A 1 632 ? 3.861 -5.981 13.729 1.00 94.38 632 ARG A C 1
ATOM 4870 O O . ARG A 1 632 ? 2.750 -6.472 13.534 1.00 94.38 632 ARG A O 1
ATOM 4877 N N . ARG A 1 633 ? 4.049 -4.872 14.447 1.00 95.31 633 ARG A N 1
ATOM 4878 C CA . ARG A 1 633 ? 2.981 -4.097 15.091 1.00 95.31 633 ARG A CA 1
ATOM 4879 C C . ARG A 1 633 ? 1.810 -3.780 14.158 1.00 95.31 633 ARG A C 1
ATOM 4881 O O . ARG A 1 633 ? 0.662 -3.910 14.558 1.00 95.31 633 ARG A O 1
ATOM 4888 N N . GLU A 1 634 ? 2.086 -3.402 12.910 1.00 95.06 634 GLU A N 1
ATOM 4889 C CA . GLU A 1 634 ? 1.041 -3.059 11.932 1.00 95.06 634 GLU A CA 1
ATOM 4890 C C . GLU A 1 634 ? 0.123 -4.247 11.616 1.00 95.06 634 GLU A C 1
ATOM 4892 O O . GLU A 1 634 ? -1.091 -4.083 11.524 1.00 95.06 634 GLU A O 1
ATOM 4897 N N . GLN A 1 635 ? 0.689 -5.448 11.471 1.00 96.75 635 GLN A N 1
ATOM 4898 C CA . GLN A 1 635 ? -0.075 -6.670 11.239 1.00 96.75 635 GLN A CA 1
ATOM 4899 C C . GLN A 1 635 ? -0.842 -7.077 12.503 1.00 96.75 635 GLN A C 1
ATOM 4901 O O . GLN A 1 635 ? -2.029 -7.385 12.409 1.00 96.75 635 GLN A O 1
ATOM 4906 N N . ALA A 1 636 ? -0.216 -6.980 13.680 1.00 97.06 636 ALA A N 1
ATOM 4907 C CA . ALA A 1 636 ? -0.873 -7.248 14.960 1.00 97.06 636 ALA A CA 1
ATOM 4908 C C . ALA A 1 636 ? -2.083 -6.326 15.198 1.00 97.06 636 ALA A C 1
ATOM 4910 O O . ALA A 1 636 ? -3.132 -6.790 15.625 1.00 97.06 636 ALA A O 1
ATOM 4911 N N . GLU A 1 637 ? -2.008 -5.039 14.839 1.00 97.44 637 GLU A N 1
ATOM 4912 C CA . GLU A 1 637 ? -3.153 -4.119 14.927 1.00 97.44 637 GLU A CA 1
ATOM 4913 C C . GLU A 1 637 ? -4.331 -4.527 14.023 1.00 97.44 637 GLU A C 1
ATOM 4915 O O . GLU A 1 637 ? -5.491 -4.260 14.355 1.00 97.44 637 GLU A O 1
ATOM 4920 N N . ILE A 1 638 ? -4.067 -5.173 12.880 1.00 97.62 638 ILE A N 1
ATOM 4921 C CA . ILE A 1 638 ? -5.125 -5.736 12.028 1.00 97.62 638 ILE A CA 1
ATOM 4922 C C . ILE A 1 638 ? -5.775 -6.932 12.732 1.00 97.62 638 ILE A C 1
ATOM 4924 O O . ILE A 1 638 ? -7.006 -6.999 12.765 1.00 97.62 638 ILE A O 1
ATOM 4928 N N . VAL A 1 639 ? -4.970 -7.814 13.335 1.00 98.19 639 VAL A N 1
ATOM 4929 C CA . VAL A 1 639 ? -5.447 -8.983 14.093 1.00 98.19 639 VAL A CA 1
ATOM 4930 C C . VAL A 1 639 ? -6.242 -8.552 15.328 1.00 98.19 639 VAL A C 1
ATOM 4932 O O . VAL A 1 639 ? -7.356 -9.024 15.511 1.00 98.19 639 VAL A O 1
ATOM 4935 N N . ILE A 1 640 ? -5.767 -7.575 16.108 1.00 98.31 640 ILE A N 1
ATOM 4936 C CA . ILE A 1 640 ? -6.476 -7.012 17.274 1.00 98.31 640 ILE A CA 1
ATOM 4937 C C . ILE A 1 640 ? -7.887 -6.553 16.888 1.00 98.31 640 ILE A C 1
ATOM 4939 O O . ILE A 1 640 ? -8.861 -6.863 17.574 1.00 98.31 640 ILE A O 1
ATOM 4943 N N . ARG A 1 641 ? -8.025 -5.845 15.758 1.00 97.62 641 ARG A N 1
ATOM 4944 C CA . ARG A 1 641 ? -9.337 -5.397 15.262 1.00 97.62 641 ARG A CA 1
ATOM 4945 C C . ARG A 1 641 ? -10.219 -6.566 14.820 1.00 97.62 641 ARG A C 1
ATOM 4947 O O . ARG A 1 641 ? -11.429 -6.488 15.011 1.00 97.62 641 ARG A O 1
ATOM 4954 N N . ALA A 1 642 ? -9.636 -7.619 14.248 1.00 97.62 642 ALA A N 1
ATOM 4955 C CA . ALA A 1 642 ? -10.360 -8.830 13.869 1.00 97.62 642 ALA A CA 1
ATOM 4956 C C . ALA A 1 642 ? -10.838 -9.634 15.091 1.00 97.62 642 ALA A C 1
ATOM 4958 O O . ALA A 1 642 ? -11.984 -10.087 15.122 1.00 97.62 642 ALA A O 1
ATOM 4959 N N . CYS A 1 643 ? -10.004 -9.752 16.128 1.00 98.00 643 CYS A N 1
ATOM 4960 C CA . CYS A 1 643 ? -10.373 -10.343 17.415 1.00 98.00 643 CYS A CA 1
ATOM 4961 C C . CYS A 1 643 ? -11.510 -9.546 18.071 1.00 98.00 643 CYS A C 1
ATOM 4963 O O . CYS A 1 643 ? -12.473 -10.128 18.566 1.00 98.00 643 CYS A O 1
ATOM 4965 N N . ALA A 1 644 ? -11.477 -8.212 17.971 1.00 97.06 644 ALA A N 1
ATOM 4966 C CA . ALA A 1 644 ? -12.562 -7.346 18.434 1.00 97.06 644 ALA A CA 1
ATOM 4967 C C . ALA A 1 644 ? -13.908 -7.664 17.766 1.00 97.06 644 ALA A C 1
ATOM 4969 O O . ALA A 1 644 ? -14.922 -7.789 18.454 1.00 97.06 644 ALA A O 1
ATOM 4970 N N . SER A 1 645 ? -13.926 -7.820 16.437 1.00 96.31 645 SER A N 1
ATOM 4971 C CA . SER A 1 645 ? -15.126 -8.208 15.684 1.00 96.31 645 SER A CA 1
ATOM 4972 C C . SER A 1 645 ? -15.662 -9.581 16.110 1.00 96.31 645 SER A C 1
ATOM 4974 O O . SER A 1 645 ? -16.874 -9.780 16.143 1.00 96.31 645 SER A O 1
ATOM 4976 N N . GLN A 1 646 ? -14.770 -10.508 16.472 1.00 96.94 646 GLN A N 1
ATOM 4977 C CA . GLN A 1 646 ? -15.113 -11.853 16.950 1.00 96.94 646 GLN A CA 1
ATOM 4978 C C . GLN A 1 646 ? -15.456 -11.920 18.441 1.00 96.94 646 GLN A C 1
ATOM 4980 O O . GLN A 1 646 ? -15.845 -12.980 18.918 1.00 96.94 646 GLN A O 1
ATOM 4985 N N . ARG A 1 647 ? -15.330 -10.809 19.180 1.00 97.12 647 ARG A N 1
ATOM 4986 C CA . ARG A 1 647 ? -15.437 -10.775 20.647 1.00 97.12 647 ARG A CA 1
ATOM 4987 C C . ARG A 1 647 ? -14.391 -11.642 21.369 1.00 97.12 647 ARG A C 1
ATOM 4989 O O . ARG A 1 647 ? -14.618 -12.060 22.500 1.00 97.12 647 ARG A O 1
ATOM 4996 N N . ASP A 1 648 ? -13.228 -11.851 20.752 1.00 97.56 648 ASP A N 1
ATOM 4997 C CA . ASP A 1 648 ? -12.099 -12.585 21.334 1.00 97.56 648 ASP A CA 1
ATOM 4998 C C . ASP A 1 648 ? -11.185 -11.635 22.130 1.00 97.56 648 ASP A C 1
ATOM 5000 O O . ASP A 1 648 ? -10.260 -11.022 21.592 1.00 97.56 648 ASP A O 1
ATOM 5004 N N . ALA A 1 649 ? -11.465 -11.476 23.427 1.00 97.75 649 ALA A N 1
ATOM 5005 C CA . ALA A 1 649 ? -10.638 -10.661 24.320 1.00 97.75 649 ALA A CA 1
ATOM 5006 C C . ALA A 1 649 ? -9.249 -11.274 24.566 1.00 97.75 649 ALA A C 1
ATOM 5008 O O . ALA A 1 649 ? -8.281 -10.529 24.727 1.00 97.75 649 ALA A O 1
ATOM 5009 N N . TYR A 1 650 ? -9.150 -12.607 24.564 1.00 97.38 650 TYR A N 1
ATOM 5010 C CA . TYR A 1 650 ? -7.897 -13.326 24.788 1.00 97.38 650 TYR A CA 1
ATOM 5011 C C . TYR A 1 650 ? -6.949 -13.152 23.603 1.00 97.38 650 TYR A C 1
ATOM 5013 O O . TYR A 1 650 ? -5.789 -12.814 23.794 1.00 97.38 650 TYR A O 1
ATOM 5021 N N . GLY A 1 651 ? -7.458 -13.240 22.372 1.00 97.19 651 GLY A N 1
ATOM 5022 C CA . GLY A 1 651 ? -6.664 -12.961 21.177 1.00 97.19 651 GLY A CA 1
ATOM 5023 C C . GLY A 1 651 ? -6.112 -11.532 21.131 1.00 97.19 651 GLY A C 1
ATOM 5024 O O . GLY A 1 651 ? -5.023 -11.321 20.612 1.00 97.19 651 GLY A O 1
ATOM 5025 N N . ILE A 1 652 ? -6.814 -10.531 21.682 1.00 98.06 652 ILE A N 1
ATOM 5026 C CA . ILE A 1 652 ? -6.262 -9.164 21.798 1.00 98.06 652 ILE A CA 1
ATOM 5027 C C . ILE A 1 652 ? -5.092 -9.135 22.786 1.00 98.06 652 ILE A C 1
ATOM 5029 O O . ILE A 1 652 ? -4.083 -8.484 22.520 1.00 98.06 652 ILE A O 1
ATOM 5033 N N . GLU A 1 653 ? -5.234 -9.822 23.917 1.00 97.25 653 GLU A N 1
ATOM 5034 C CA . GLU A 1 653 ? -4.191 -9.926 24.935 1.00 97.25 653 GLU A CA 1
ATOM 5035 C C . GLU A 1 653 ? -2.947 -10.636 24.402 1.00 97.25 653 GLU A C 1
ATOM 5037 O O . GLU A 1 653 ? -1.855 -10.089 24.505 1.00 97.25 653 GLU A O 1
ATOM 5042 N N . GLU A 1 654 ? -3.134 -11.773 23.735 1.00 97.12 654 GLU A N 1
ATOM 5043 C CA . GLU A 1 654 ? -2.086 -12.559 23.082 1.00 97.12 654 GLU A CA 1
ATOM 5044 C C . GLU A 1 654 ? -1.294 -11.720 22.065 1.00 97.12 654 GLU A C 1
ATOM 5046 O O . GLU A 1 654 ? -0.066 -11.773 22.017 1.00 97.12 654 GLU A O 1
ATOM 5051 N N . MET A 1 655 ? -1.971 -10.881 21.266 1.00 97.62 655 MET A N 1
ATOM 5052 C CA . MET A 1 655 ? -1.276 -9.983 20.336 1.00 97.62 655 MET A CA 1
ATOM 5053 C C . MET A 1 655 ? -0.449 -8.923 21.068 1.00 97.62 655 MET A C 1
ATOM 5055 O O . MET A 1 655 ? 0.638 -8.577 20.609 1.00 97.62 655 MET A O 1
ATOM 5059 N N . MET A 1 656 ? -0.947 -8.388 22.184 1.00 97.50 656 MET A N 1
ATOM 5060 C CA . MET A 1 656 ? -0.206 -7.402 22.973 1.00 97.50 656 MET A CA 1
ATOM 5061 C C . MET A 1 656 ? 0.992 -8.037 23.681 1.00 97.50 656 MET A C 1
ATOM 5063 O O . MET A 1 656 ? 2.071 -7.452 23.644 1.00 97.50 656 MET A O 1
ATOM 5067 N N . GLU A 1 657 ? 0.829 -9.237 24.236 1.00 95.88 657 GLU A N 1
ATOM 5068 C CA . GLU A 1 657 ? 1.905 -10.045 24.820 1.00 95.88 657 GLU A CA 1
ATOM 5069 C C . GLU A 1 657 ? 2.985 -10.354 23.779 1.00 95.88 657 GLU A C 1
ATOM 5071 O O . GLU A 1 657 ? 4.160 -10.068 23.994 1.00 95.88 657 GLU A O 1
ATOM 5076 N N . HIS A 1 658 ? 2.593 -10.782 22.576 1.00 94.94 658 HIS A N 1
ATOM 5077 C CA . HIS A 1 658 ? 3.539 -10.991 21.483 1.00 94.94 658 HIS A CA 1
ATOM 5078 C C . HIS A 1 658 ? 4.368 -9.730 21.171 1.00 94.94 658 HIS A C 1
ATOM 5080 O O . HIS A 1 658 ? 5.582 -9.814 20.959 1.00 94.94 658 HIS A O 1
ATOM 5086 N N . LEU A 1 659 ? 3.734 -8.551 21.135 1.00 95.31 659 LEU A N 1
ATOM 5087 C CA . LEU A 1 659 ? 4.419 -7.283 20.857 1.00 95.31 659 LEU A CA 1
ATOM 5088 C C . LEU A 1 659 ? 5.341 -6.836 22.000 1.00 95.31 659 LEU A C 1
ATOM 5090 O O . LEU A 1 659 ? 6.393 -6.246 21.731 1.00 95.31 659 LEU A O 1
ATOM 5094 N N . THR A 1 660 ? 4.972 -7.089 23.258 1.00 93.38 660 THR A N 1
ATOM 5095 C CA . THR A 1 660 ? 5.794 -6.733 24.422 1.00 93.38 660 THR A CA 1
ATOM 5096 C C . THR A 1 660 ? 6.984 -7.679 24.578 1.00 93.38 660 THR A C 1
ATOM 5098 O O . THR A 1 660 ? 8.107 -7.193 24.750 1.00 93.38 660 THR A O 1
ATOM 5101 N N . GLU A 1 661 ? 6.788 -8.988 24.403 1.00 92.62 661 GLU A N 1
ATOM 5102 C CA . GLU A 1 661 ? 7.850 -10.006 24.423 1.00 92.62 661 GLU A CA 1
ATOM 5103 C C . GLU A 1 661 ? 8.936 -9.733 23.375 1.00 92.62 661 GLU A C 1
ATOM 5105 O O . GLU A 1 661 ? 10.132 -9.822 23.656 1.00 92.62 661 GLU A O 1
ATOM 5110 N N . HIS A 1 662 ? 8.535 -9.322 22.169 1.00 89.94 662 HIS A N 1
ATOM 5111 C CA . HIS A 1 662 ? 9.448 -9.108 21.041 1.00 89.94 662 HIS A CA 1
ATOM 5112 C C . HIS A 1 662 ? 9.847 -7.636 20.850 1.00 89.94 662 HIS A C 1
ATOM 5114 O O . HIS A 1 662 ? 10.400 -7.251 19.813 1.00 89.94 662 HIS A O 1
ATOM 5120 N N . SER A 1 663 ? 9.614 -6.796 21.864 1.00 82.56 663 SER A N 1
ATOM 5121 C CA . SER A 1 663 ? 9.851 -5.345 21.835 1.00 82.56 663 SER A CA 1
ATOM 5122 C C . SER A 1 663 ? 11.321 -4.926 21.667 1.00 82.56 663 SER A C 1
ATOM 5124 O O . SER A 1 663 ? 11.594 -3.743 21.445 1.00 82.56 663 SER A O 1
ATOM 5126 N N . ILE A 1 664 ? 12.264 -5.880 21.697 1.00 78.44 664 ILE A N 1
ATOM 5127 C CA . ILE A 1 664 ? 13.695 -5.670 21.414 1.00 78.44 664 ILE A CA 1
ATOM 5128 C C . ILE A 1 664 ? 13.889 -4.989 20.052 1.00 78.44 664 ILE A C 1
ATOM 5130 O O . ILE A 1 664 ? 14.778 -4.147 19.892 1.00 78.44 664 ILE A O 1
ATOM 5134 N N . HIS A 1 665 ? 13.037 -5.294 19.069 1.00 79.19 665 HIS A N 1
ATOM 5135 C CA . HIS A 1 665 ? 13.043 -4.566 17.807 1.00 79.19 665 HIS A CA 1
ATOM 5136 C C . HIS A 1 665 ? 12.023 -3.424 17.840 1.00 79.19 665 HIS A C 1
ATOM 5138 O O . HIS A 1 665 ? 10.832 -3.623 18.084 1.00 79.19 665 HIS A O 1
ATOM 5144 N N . ASN A 1 666 ? 12.471 -2.220 17.473 1.00 81.56 666 ASN A N 1
ATOM 5145 C CA . ASN A 1 666 ? 11.638 -1.009 17.414 1.00 81.56 666 ASN A CA 1
ATOM 5146 C C . ASN A 1 666 ? 10.369 -1.153 16.545 1.00 81.56 666 ASN A C 1
ATOM 5148 O O . ASN A 1 666 ? 9.456 -0.337 16.652 1.00 81.56 666 ASN A O 1
ATOM 5152 N N . THR A 1 667 ? 10.313 -2.157 15.666 1.00 84.06 667 THR A N 1
ATOM 5153 C CA . THR A 1 667 ? 9.156 -2.473 14.816 1.00 84.06 667 THR A CA 1
ATOM 5154 C C . THR A 1 667 ? 8.043 -3.239 15.534 1.00 84.06 667 THR A C 1
ATOM 5156 O O . THR A 1 667 ? 6.910 -3.212 15.054 1.00 84.06 667 THR A O 1
ATOM 5159 N N . HIS A 1 668 ? 8.347 -3.915 16.646 1.00 86.44 668 HIS A N 1
ATOM 5160 C CA . HIS A 1 668 ? 7.382 -4.666 17.461 1.00 86.44 668 HIS A CA 1
ATOM 5161 C C . HIS A 1 668 ? 6.923 -3.899 18.686 1.00 86.44 668 HIS A C 1
ATOM 5163 O O . HIS A 1 668 ? 5.807 -4.126 19.136 1.00 86.44 668 HIS A O 1
ATOM 5169 N N . LYS A 1 669 ? 7.739 -2.965 19.192 1.00 91.38 669 LYS A N 1
ATOM 5170 C CA . LYS A 1 669 ? 7.385 -2.191 20.381 1.00 91.38 669 LYS A CA 1
ATOM 5171 C C . LYS A 1 669 ? 5.990 -1.554 20.208 1.00 91.38 669 LYS A C 1
ATOM 5173 O O . LYS A 1 669 ? 5.810 -0.772 19.258 1.00 91.38 669 LYS A O 1
ATOM 5178 N N . PRO A 1 670 ? 5.016 -1.881 21.080 1.00 95.06 670 PRO A N 1
ATOM 5179 C CA . PRO A 1 670 ? 3.687 -1.296 20.999 1.00 95.06 670 PRO A CA 1
ATOM 5180 C C . PRO A 1 670 ? 3.796 0.218 21.201 1.00 95.06 670 PRO A C 1
ATOM 5182 O O . PRO A 1 670 ? 4.597 0.693 22.008 1.00 95.06 670 PRO A O 1
ATOM 5185 N N . LEU A 1 671 ? 3.036 0.983 20.416 1.00 94.31 671 LEU A N 1
ATOM 5186 C CA . LEU A 1 671 ? 2.902 2.430 20.608 1.00 94.31 671 LEU A CA 1
ATOM 5187 C C . LEU A 1 671 ? 1.678 2.717 21.463 1.00 94.31 671 LEU A C 1
ATOM 5189 O O . LEU A 1 671 ? 0.789 1.870 21.577 1.00 94.31 671 LEU A O 1
ATOM 5193 N N . VAL A 1 672 ? 1.553 3.954 21.947 1.00 92.62 672 VAL A N 1
ATOM 5194 C CA . VAL A 1 672 ? 0.302 4.396 22.580 1.00 92.62 672 VAL A CA 1
ATOM 5195 C C . VAL A 1 672 ? -0.899 4.190 21.645 1.00 92.62 672 VAL A C 1
ATOM 5197 O O . VAL A 1 672 ? -1.943 3.736 22.095 1.00 92.62 672 VAL A O 1
ATOM 5200 N N . SER A 1 673 ? -0.743 4.398 20.330 1.00 93.19 673 SER A N 1
ATOM 5201 C CA . SER A 1 673 ? -1.808 4.129 19.347 1.00 93.19 673 SER A CA 1
ATOM 5202 C C . SER A 1 673 ? -2.198 2.648 19.258 1.00 93.19 673 SER A C 1
ATOM 5204 O O . SER A 1 673 ? -3.345 2.322 18.956 1.00 93.19 673 SER A O 1
ATOM 5206 N N . THR A 1 674 ? -1.253 1.741 19.516 1.00 96.19 674 THR A N 1
ATOM 5207 C CA . THR A 1 674 ? -1.495 0.293 19.530 1.00 96.19 674 THR A CA 1
ATOM 5208 C C . THR A 1 674 ? -2.295 -0.094 20.772 1.00 96.19 674 THR A C 1
ATOM 5210 O O . THR A 1 674 ? -3.299 -0.794 20.646 1.00 96.19 674 THR A O 1
ATOM 5213 N N . TYR A 1 675 ? -1.931 0.436 21.948 1.00 96.81 675 TYR A N 1
ATOM 5214 C CA . TYR A 1 675 ? -2.738 0.283 23.165 1.00 96.81 675 TYR A CA 1
ATOM 5215 C C . TYR A 1 675 ? -4.119 0.928 23.012 1.00 96.81 675 TYR A C 1
ATOM 5217 O O . TYR A 1 675 ? -5.113 0.305 23.367 1.00 96.81 675 TYR A O 1
ATOM 5225 N N . GLU A 1 676 ? -4.219 2.122 22.423 1.00 95.38 676 GLU A N 1
ATOM 5226 C CA . GLU A 1 676 ? -5.500 2.782 22.137 1.00 95.38 676 GLU A CA 1
ATOM 5227 C C . GLU A 1 676 ? -6.384 1.893 21.249 1.00 95.38 676 GLU A C 1
ATOM 5229 O O . GLU A 1 676 ? -7.569 1.710 21.538 1.00 95.38 676 GLU A O 1
ATOM 5234 N N . ALA A 1 677 ? -5.814 1.279 20.204 1.00 96.06 677 ALA A N 1
ATOM 5235 C CA . ALA A 1 677 ? -6.527 0.349 19.333 1.00 96.06 677 ALA A CA 1
ATOM 5236 C C . ALA A 1 677 ? -6.989 -0.917 20.077 1.00 96.06 677 ALA A C 1
ATOM 5238 O O . ALA A 1 677 ? -8.124 -1.355 19.862 1.00 96.06 677 ALA A O 1
ATOM 5239 N N . ALA A 1 678 ? -6.159 -1.484 20.958 1.00 97.75 678 ALA A N 1
ATOM 5240 C CA . ALA A 1 678 ? -6.498 -2.648 21.778 1.00 97.75 678 ALA A CA 1
ATOM 5241 C C . ALA A 1 678 ? -7.584 -2.328 22.820 1.00 97.75 678 ALA A C 1
ATOM 5243 O O . ALA A 1 678 ? -8.601 -3.016 22.887 1.00 97.75 678 ALA A O 1
ATOM 5244 N N . LEU A 1 679 ? -7.434 -1.236 23.571 1.00 97.56 679 LEU A N 1
ATOM 5245 C CA . LEU A 1 679 ? -8.392 -0.791 24.587 1.00 97.56 679 LEU A CA 1
ATOM 5246 C C . LEU A 1 679 ? -9.736 -0.394 23.966 1.00 97.56 679 LEU A C 1
ATOM 5248 O O . LEU A 1 679 ? -10.790 -0.799 24.458 1.00 97.56 679 LEU A O 1
ATOM 5252 N N . SER A 1 680 ? -9.716 0.319 22.836 1.00 96.62 680 SER A N 1
ATOM 5253 C CA . SER A 1 680 ? -10.928 0.632 22.068 1.00 96.62 680 SER A CA 1
ATOM 5254 C C . SER A 1 680 ? -11.623 -0.632 21.557 1.00 96.62 680 SER A C 1
ATOM 5256 O O . SER A 1 680 ? -12.851 -0.686 21.487 1.00 96.62 680 SER A O 1
ATOM 5258 N N . SER A 1 681 ? -10.846 -1.652 21.188 1.00 97.19 681 SER A N 1
ATOM 5259 C CA . SER A 1 681 ? -11.360 -2.947 20.740 1.00 97.19 681 SER A CA 1
ATOM 5260 C C . SER A 1 681 ? -12.021 -3.713 21.886 1.00 97.19 681 SER A C 1
ATOM 5262 O O . SER A 1 681 ? -13.163 -4.142 21.741 1.00 97.19 681 SER A O 1
ATOM 5264 N N . LEU A 1 682 ? -11.375 -3.789 23.052 1.00 97.69 682 LEU A N 1
ATOM 5265 C CA . LEU A 1 682 ? -11.917 -4.425 24.259 1.00 97.69 682 LEU A CA 1
ATOM 5266 C C . LEU A 1 682 ? -13.179 -3.724 24.771 1.00 97.69 682 LEU A C 1
ATOM 5268 O O . LEU A 1 682 ? -14.138 -4.384 25.171 1.00 97.69 682 LEU A O 1
ATOM 5272 N N . HIS A 1 683 ? -13.228 -2.392 24.687 1.00 96.19 683 HIS A N 1
ATOM 5273 C CA . HIS A 1 683 ? -14.440 -1.634 24.984 1.00 96.19 683 HIS A CA 1
ATOM 5274 C C . HIS A 1 683 ? -15.631 -2.081 24.121 1.00 96.19 683 HIS A C 1
ATOM 5276 O O . HIS A 1 683 ? -16.736 -2.239 24.645 1.00 96.19 683 HIS A O 1
ATOM 5282 N N . ARG A 1 684 ? -15.426 -2.312 22.816 1.00 95.62 684 ARG A N 1
ATOM 5283 C CA . ARG A 1 684 ? -16.499 -2.743 21.902 1.00 95.62 684 ARG A CA 1
ATOM 5284 C C . ARG A 1 684 ? -17.027 -4.142 22.215 1.00 95.62 684 ARG A C 1
ATOM 5286 O O . ARG A 1 684 ? -18.196 -4.395 21.932 1.00 95.62 684 ARG A O 1
ATOM 5293 N N . ILE A 1 685 ? -16.193 -5.013 22.786 1.00 96.69 685 ILE A N 1
ATOM 5294 C CA . ILE A 1 685 ? -16.599 -6.347 23.251 1.00 96.69 685 ILE A CA 1
ATOM 5295 C C . ILE A 1 685 ? -17.524 -6.211 24.465 1.00 96.69 685 ILE A C 1
ATOM 5297 O O . ILE A 1 685 ? -18.617 -6.773 24.471 1.00 96.69 685 ILE A O 1
ATOM 5301 N N . GLY A 1 686 ? -17.111 -5.421 25.462 1.00 94.69 686 GLY A N 1
ATOM 5302 C CA . GLY A 1 686 ? -17.939 -5.077 26.621 1.00 94.69 686 GLY A CA 1
ATOM 5303 C C . GLY A 1 686 ? -18.271 -6.246 27.557 1.00 94.69 686 GLY A C 1
ATOM 5304 O O . GLY A 1 686 ? -19.284 -6.180 28.255 1.00 94.69 686 GLY A O 1
ATOM 5305 N N . SER A 1 687 ? -17.450 -7.302 27.574 1.00 96.69 687 SER A N 1
ATOM 5306 C CA . SER A 1 687 ? -17.561 -8.424 28.512 1.00 96.69 687 SER A CA 1
ATOM 5307 C C . SER A 1 687 ? -16.765 -8.172 29.803 1.00 96.69 687 SER A C 1
ATOM 5309 O O . SER A 1 687 ? -16.001 -7.203 29.926 1.00 96.69 687 SER A O 1
ATOM 5311 N N . ILE A 1 688 ? -16.954 -9.036 30.803 1.00 96.50 688 ILE A N 1
ATOM 5312 C CA . ILE A 1 688 ? -16.194 -8.977 32.061 1.00 96.50 688 ILE A CA 1
ATOM 5313 C C . ILE A 1 688 ? -14.716 -9.284 31.785 1.00 96.50 688 ILE A C 1
ATOM 5315 O O . ILE A 1 688 ? -13.834 -8.555 32.242 1.00 96.50 688 ILE A O 1
ATOM 5319 N N . GLU A 1 689 ? -14.445 -10.304 30.972 1.00 97.06 689 GLU A N 1
ATOM 5320 C CA . GLU A 1 689 ? -13.103 -10.704 30.545 1.00 97.06 689 GLU A CA 1
ATOM 5321 C C . GLU A 1 689 ? -12.420 -9.566 29.787 1.00 97.06 689 GLU A C 1
ATOM 5323 O O . GLU A 1 689 ? -11.307 -9.179 30.140 1.00 97.06 689 GLU A O 1
ATOM 5328 N N . SER A 1 690 ? -13.113 -8.944 28.822 1.00 96.81 690 SER A N 1
ATOM 5329 C CA . SER A 1 690 ? -12.545 -7.827 28.062 1.00 96.81 690 SER A CA 1
ATOM 5330 C C . SER A 1 690 ? -12.230 -6.624 28.949 1.00 96.81 690 SER A C 1
ATOM 5332 O O . SER A 1 690 ? -11.247 -5.926 28.714 1.00 96.81 690 SER A O 1
ATOM 5334 N N . THR A 1 691 ? -13.033 -6.384 29.989 1.00 96.94 691 THR A N 1
ATOM 5335 C CA . THR A 1 691 ? -12.783 -5.316 30.968 1.00 96.94 691 THR A CA 1
ATOM 5336 C C . THR A 1 691 ? -11.560 -5.622 31.832 1.00 96.94 691 THR A C 1
ATOM 5338 O O . THR A 1 691 ? -10.721 -4.746 32.036 1.00 96.94 691 THR A O 1
ATOM 5341 N N . ASN A 1 692 ? -11.405 -6.863 32.299 1.00 96.94 692 ASN A N 1
ATOM 5342 C CA . ASN A 1 692 ? -10.226 -7.278 33.062 1.00 96.94 692 ASN A CA 1
ATOM 5343 C C . ASN A 1 692 ? -8.944 -7.215 32.217 1.00 96.94 692 ASN A C 1
ATOM 5345 O O . ASN A 1 692 ? -7.909 -6.756 32.700 1.00 96.94 692 ASN A O 1
ATOM 5349 N N . THR A 1 693 ? -9.004 -7.621 30.949 1.00 97.12 693 THR A N 1
ATOM 5350 C CA . THR A 1 693 ? -7.891 -7.454 30.004 1.00 97.12 693 THR A CA 1
ATOM 5351 C C . THR A 1 693 ? -7.608 -5.974 29.737 1.00 97.12 693 THR A C 1
ATOM 5353 O O . THR A 1 693 ? -6.448 -5.574 29.758 1.00 97.12 693 THR A O 1
ATOM 5356 N N . ALA A 1 694 ? -8.630 -5.123 29.595 1.00 97.25 694 ALA A N 1
ATOM 5357 C CA . ALA A 1 694 ? -8.435 -3.682 29.404 1.00 97.25 694 ALA A CA 1
ATOM 5358 C C . ALA A 1 694 ? -7.732 -3.027 30.602 1.00 97.25 694 ALA A C 1
ATOM 5360 O O . ALA A 1 694 ? -6.840 -2.205 30.412 1.00 97.25 694 ALA A O 1
ATOM 5361 N N . LEU A 1 695 ? -8.077 -3.426 31.831 1.00 96.00 695 LEU A N 1
ATOM 5362 C CA . LEU A 1 695 ? -7.376 -2.973 33.035 1.00 96.00 695 LEU A CA 1
ATOM 5363 C C . LEU A 1 695 ? -5.904 -3.400 33.021 1.00 96.00 695 LEU A C 1
ATOM 5365 O O . LEU A 1 695 ? -5.037 -2.582 33.309 1.00 96.00 695 LEU A O 1
ATOM 5369 N N . ARG A 1 696 ? -5.605 -4.654 32.661 1.00 95.81 696 ARG A N 1
ATOM 5370 C CA . ARG A 1 696 ? -4.221 -5.152 32.571 1.00 95.81 696 ARG A CA 1
ATOM 5371 C C . ARG A 1 696 ? -3.407 -4.404 31.514 1.00 95.81 696 ARG A C 1
ATOM 5373 O O . ARG A 1 696 ? -2.312 -3.946 31.821 1.00 95.81 696 ARG A O 1
ATOM 5380 N N . LEU A 1 697 ? -3.966 -4.199 30.321 1.00 96.06 697 LEU A N 1
ATOM 5381 C CA . LEU A 1 697 ? -3.308 -3.441 29.252 1.00 96.06 697 LEU A CA 1
ATOM 5382 C C . LEU A 1 697 ? -3.136 -1.957 29.592 1.00 96.06 697 LEU A C 1
ATOM 5384 O O . LEU A 1 697 ? -2.141 -1.360 29.195 1.00 96.06 697 LEU A O 1
ATOM 5388 N N . TRP A 1 698 ? -4.068 -1.356 30.337 1.00 95.31 698 TRP A N 1
ATOM 5389 C CA . TRP A 1 698 ? -3.905 0.003 30.859 1.00 95.31 698 TRP A CA 1
ATOM 5390 C C . TRP A 1 698 ? -2.689 0.103 31.781 1.00 95.31 698 TRP A C 1
ATOM 5392 O O . TRP A 1 698 ? -1.853 0.986 31.602 1.00 95.31 698 TRP A O 1
ATOM 5402 N N . TRP A 1 699 ? -2.558 -0.829 32.727 1.00 93.44 699 TRP A N 1
ATOM 5403 C CA . TRP A 1 699 ? -1.405 -0.877 33.624 1.00 93.44 699 TRP A CA 1
ATOM 5404 C C . TRP A 1 699 ? -0.097 -1.115 32.884 1.00 93.44 699 TRP A C 1
ATOM 5406 O O . TRP A 1 699 ? 0.900 -0.468 33.194 1.00 93.44 699 TRP A O 1
ATOM 5416 N N . ASP A 1 700 ? -0.103 -2.008 31.898 1.00 93.06 700 ASP A N 1
ATOM 5417 C CA . ASP A 1 700 ? 1.064 -2.268 31.063 1.00 93.06 700 ASP A CA 1
ATOM 5418 C C . ASP A 1 700 ? 1.471 -1.024 30.257 1.00 93.06 700 ASP A C 1
ATOM 5420 O O . ASP A 1 700 ? 2.641 -0.645 30.256 1.00 93.06 700 ASP A O 1
ATOM 5424 N N . MET A 1 701 ? 0.509 -0.300 29.675 1.00 93.44 701 MET A N 1
ATOM 5425 C CA . MET A 1 701 ? 0.758 0.972 28.987 1.00 93.44 701 MET A CA 1
ATOM 5426 C C . MET A 1 701 ? 1.365 2.023 29.928 1.00 93.44 701 MET A C 1
ATOM 5428 O O . MET A 1 701 ? 2.385 2.622 29.604 1.00 93.44 701 MET A O 1
ATOM 5432 N N . VAL A 1 702 ? 0.773 2.226 31.110 1.00 89.50 702 VAL A N 1
ATOM 5433 C CA . VAL A 1 702 ? 1.260 3.190 32.115 1.00 89.50 702 VAL A CA 1
ATOM 5434 C C . VAL A 1 702 ? 2.657 2.820 32.621 1.00 89.50 702 VAL A C 1
ATOM 5436 O O . VAL A 1 702 ? 3.491 3.695 32.836 1.00 89.50 702 VAL A O 1
ATOM 5439 N N . ARG A 1 703 ? 2.935 1.523 32.794 1.00 86.94 703 ARG A N 1
ATOM 5440 C CA . ARG A 1 703 ? 4.225 1.022 33.282 1.00 86.94 703 ARG A CA 1
ATOM 5441 C C . ARG A 1 703 ? 5.330 1.121 32.233 1.00 86.94 703 ARG A C 1
ATOM 5443 O O . ARG A 1 703 ? 6.472 1.409 32.583 1.00 86.94 703 ARG A O 1
ATOM 5450 N N . THR A 1 704 ? 5.017 0.805 30.980 1.00 85.62 704 THR A N 1
ATOM 5451 C CA . THR A 1 704 ? 6.006 0.746 29.894 1.00 85.62 704 THR A CA 1
ATOM 5452 C C . THR A 1 704 ? 6.295 2.108 29.269 1.00 85.62 704 THR A C 1
ATOM 5454 O O . THR A 1 704 ? 7.333 2.242 28.616 1.00 85.62 704 THR A O 1
ATOM 5457 N N . ASP A 1 705 ? 5.400 3.084 29.467 1.00 85.38 705 ASP A N 1
ATOM 5458 C CA . ASP A 1 705 ? 5.400 4.413 28.842 1.00 85.38 705 ASP A CA 1
ATOM 5459 C C . ASP A 1 705 ? 5.807 4.345 27.355 1.00 85.38 705 ASP A C 1
ATOM 5461 O O . ASP A 1 705 ? 6.911 4.750 26.955 1.00 85.38 705 ASP A O 1
ATOM 5465 N N . PRO A 1 706 ? 4.973 3.699 26.517 1.00 84.00 706 PRO A N 1
ATOM 5466 C CA . PRO A 1 706 ? 5.340 3.401 25.146 1.00 84.00 706 PRO A CA 1
ATOM 5467 C C . PRO A 1 706 ? 5.503 4.694 24.333 1.00 84.00 706 PRO A C 1
ATOM 5469 O O . PRO A 1 706 ? 4.812 5.685 24.569 1.00 84.00 706 PRO A O 1
ATOM 5472 N N . PRO A 1 707 ? 6.394 4.708 23.324 1.00 83.06 707 PRO A N 1
ATOM 5473 C CA . PRO A 1 707 ? 6.592 5.890 22.498 1.00 83.06 707 PRO A CA 1
ATOM 5474 C C . PRO A 1 707 ? 5.310 6.241 21.728 1.00 83.06 707 PRO A C 1
ATOM 5476 O O . PRO A 1 707 ? 4.556 5.361 21.305 1.00 83.06 707 PRO A O 1
ATOM 5479 N N . LEU A 1 708 ? 5.085 7.538 21.500 1.00 81.19 708 LEU A N 1
ATOM 5480 C CA . LEU A 1 708 ? 3.949 8.016 20.704 1.00 81.19 708 LEU A CA 1
ATOM 5481 C C . LEU A 1 708 ? 4.126 7.710 19.216 1.00 81.19 708 LEU A C 1
ATOM 5483 O O . LEU A 1 708 ? 3.181 7.318 18.537 1.00 81.19 708 LEU A O 1
ATOM 5487 N N . 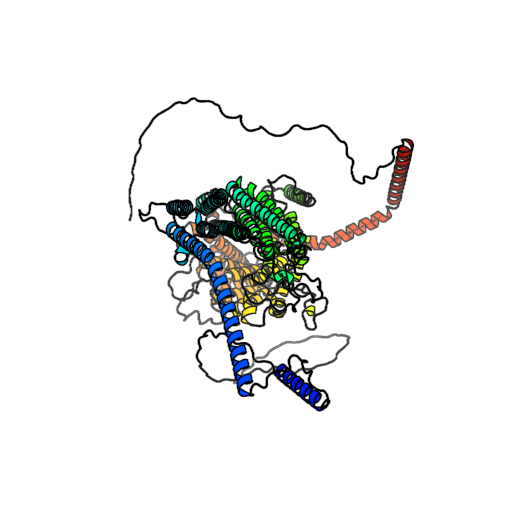ILE A 1 709 ? 5.345 7.910 18.708 1.00 80.56 709 ILE A N 1
ATOM 5488 C CA . ILE A 1 709 ? 5.685 7.761 17.293 1.00 80.56 709 ILE A CA 1
ATOM 5489 C C . ILE A 1 709 ? 6.807 6.734 17.162 1.00 80.56 709 ILE A C 1
ATOM 5491 O O . ILE A 1 709 ? 7.779 6.738 17.923 1.00 80.56 709 ILE A O 1
ATOM 5495 N N . ALA A 1 710 ? 6.695 5.858 16.163 1.00 77.81 710 ALA A N 1
ATOM 5496 C CA . ALA A 1 710 ? 7.749 4.906 15.839 1.00 77.81 710 ALA A CA 1
ATOM 5497 C C . ALA A 1 710 ? 9.082 5.634 15.581 1.00 77.81 710 ALA A C 1
ATOM 5499 O O . ALA A 1 710 ? 9.159 6.531 14.746 1.00 77.81 710 ALA A O 1
ATOM 5500 N N . GLY A 1 711 ? 10.138 5.234 16.291 1.00 74.38 711 GLY A N 1
ATOM 5501 C CA . GLY A 1 711 ? 11.471 5.833 16.168 1.00 74.38 711 GLY A CA 1
ATOM 5502 C C . GLY A 1 711 ? 11.758 6.985 17.136 1.00 74.38 711 GLY A C 1
ATOM 5503 O O . GLY A 1 711 ? 12.912 7.407 17.223 1.00 74.38 711 GLY A O 1
ATOM 5504 N N . GLN A 1 712 ? 10.771 7.451 17.910 1.00 75.44 712 GLN A N 1
ATOM 5505 C CA . GLN A 1 712 ? 11.047 8.318 19.052 1.00 75.44 712 GLN A CA 1
ATOM 5506 C C . GLN A 1 712 ? 11.866 7.516 20.072 1.00 75.44 712 GLN A C 1
ATOM 5508 O O . GLN A 1 712 ? 11.439 6.449 20.523 1.00 75.44 712 GLN A O 1
ATOM 5513 N N . LYS A 1 713 ? 13.078 7.989 20.395 1.00 72.62 713 LYS A N 1
ATOM 5514 C CA . LYS A 1 713 ? 13.872 7.370 21.462 1.00 72.62 713 LYS A CA 1
ATOM 5515 C C . LYS A 1 713 ? 13.059 7.445 22.759 1.00 72.62 713 LYS A C 1
ATOM 5517 O O . LYS A 1 713 ? 12.430 8.480 22.988 1.00 72.62 713 LYS A O 1
ATOM 5522 N N . PRO A 1 714 ? 13.048 6.381 23.581 1.00 65.38 714 PRO A N 1
ATOM 5523 C CA . PRO A 1 714 ? 12.411 6.450 24.888 1.00 65.38 714 PRO A CA 1
ATOM 5524 C C . PRO A 1 714 ? 12.989 7.654 25.631 1.00 65.38 714 PRO A C 1
ATOM 5526 O O . PRO A 1 714 ? 14.214 7.814 25.677 1.00 65.38 714 PRO A O 1
ATOM 5529 N N . ARG A 1 715 ? 12.108 8.527 26.133 1.00 65.81 715 ARG A N 1
ATOM 5530 C CA . ARG A 1 715 ? 12.521 9.683 26.928 1.00 65.81 715 ARG A CA 1
ATOM 5531 C C . ARG A 1 715 ? 13.340 9.160 28.103 1.00 65.81 715 ARG A C 1
ATOM 5533 O O . ARG A 1 715 ? 12.921 8.220 28.782 1.00 65.81 715 ARG A O 1
ATOM 5540 N N . ARG A 1 716 ? 14.538 9.710 28.313 1.00 67.56 716 ARG A N 1
ATOM 5541 C CA . ARG A 1 716 ? 15.297 9.381 29.518 1.00 67.56 716 ARG A CA 1
ATOM 5542 C C . ARG A 1 716 ? 14.555 10.009 30.690 1.00 67.56 716 ARG A C 1
ATOM 5544 O O . ARG A 1 716 ? 14.249 11.196 30.665 1.00 67.56 716 ARG A O 1
ATOM 5551 N N . ARG A 1 717 ? 14.232 9.193 31.692 1.00 57.50 717 ARG A N 1
ATOM 5552 C CA . ARG A 1 717 ? 13.588 9.635 32.932 1.00 57.50 717 ARG A CA 1
ATOM 5553 C C . ARG A 1 717 ? 14.460 10.739 33.554 1.00 57.50 717 ARG A C 1
ATOM 5555 O O . ARG A 1 717 ? 15.555 10.431 34.014 1.00 57.50 717 ARG A O 1
ATOM 5562 N N . GLY A 1 718 ? 14.009 11.997 33.497 1.00 63.09 718 GLY A N 1
ATOM 5563 C CA . GLY A 1 718 ? 14.737 13.171 34.006 1.00 63.09 718 GLY A CA 1
ATOM 5564 C C . GLY A 1 718 ? 15.225 14.198 32.971 1.00 63.09 718 GLY A C 1
ATOM 5565 O O . GLY A 1 718 ? 15.898 15.138 33.370 1.00 63.09 718 GLY A O 1
ATOM 5566 N N . GLU A 1 719 ? 14.929 14.052 31.674 1.00 70.19 719 GLU A N 1
ATOM 5567 C CA . GLU A 1 719 ? 15.035 15.182 30.729 1.00 70.19 719 GLU A CA 1
ATOM 5568 C C . GLU A 1 719 ? 13.799 16.083 30.918 1.00 70.19 719 GLU A C 1
ATOM 5570 O O . GLU A 1 719 ? 12.684 15.637 30.644 1.00 70.19 719 GLU A O 1
ATOM 5575 N N . ASP A 1 720 ? 14.005 17.307 31.425 1.00 48.50 720 ASP A N 1
ATOM 5576 C CA . ASP A 1 720 ? 13.008 18.288 31.919 1.00 48.50 720 ASP A CA 1
ATOM 5577 C C . ASP A 1 720 ? 11.991 18.816 30.879 1.00 48.50 720 ASP A C 1
ATOM 5579 O O . ASP A 1 720 ? 11.302 19.810 31.108 1.00 48.50 720 ASP A O 1
ATOM 5583 N N . ASP A 1 721 ? 11.841 18.151 29.736 1.00 58.56 721 ASP A N 1
ATOM 5584 C CA . ASP A 1 721 ? 10.777 18.471 28.794 1.00 58.56 721 ASP A CA 1
ATOM 5585 C C . ASP A 1 721 ? 9.470 17.860 29.304 1.00 58.56 721 ASP A C 1
ATOM 5587 O O . ASP A 1 721 ? 9.255 16.642 29.184 1.00 58.56 721 ASP A O 1
ATOM 5591 N N . GLU A 1 722 ? 8.579 18.711 29.832 1.00 57.88 722 GLU A N 1
ATOM 5592 C CA . GLU A 1 722 ? 7.215 18.343 30.219 1.00 57.88 722 GLU A CA 1
ATOM 5593 C C . GLU A 1 722 ? 6.614 17.324 29.223 1.00 57.88 722 GLU A C 1
ATOM 5595 O O . GLU A 1 722 ? 6.860 17.394 28.002 1.00 57.88 722 GLU A O 1
ATOM 5600 N N . PRO A 1 723 ? 5.865 16.308 29.698 1.00 56.69 723 PRO A N 1
ATOM 5601 C CA . PRO A 1 723 ? 5.084 15.439 28.825 1.00 56.69 723 PRO A CA 1
ATOM 5602 C C . PRO A 1 723 ? 4.283 16.306 27.857 1.00 56.69 723 PRO A C 1
ATOM 5604 O O . PRO A 1 723 ? 3.348 17.006 28.232 1.00 56.69 723 PRO A O 1
ATOM 5607 N N . GLY A 1 724 ? 4.699 16.312 26.586 1.00 61.19 724 GLY A N 1
ATOM 5608 C CA . GLY A 1 724 ? 4.069 17.169 25.595 1.00 61.19 724 GLY A CA 1
ATOM 5609 C C . GLY A 1 724 ? 2.577 16.850 25.549 1.00 61.19 724 GLY A C 1
ATOM 5610 O O . GLY A 1 724 ? 2.204 15.681 25.593 1.00 61.19 724 GLY A O 1
ATOM 5611 N N . HIS A 1 725 ? 1.729 17.869 25.423 1.00 62.09 725 HIS A N 1
ATOM 5612 C CA . HIS A 1 725 ? 0.260 17.782 25.394 1.00 62.09 725 HIS A CA 1
ATOM 5613 C C . HIS A 1 725 ? -0.323 16.604 24.575 1.00 62.09 725 HIS A C 1
ATOM 5615 O O . HIS A 1 725 ? -1.393 16.084 24.890 1.00 62.09 725 HIS A O 1
ATOM 5621 N N . ALA A 1 726 ? 0.382 16.153 23.531 1.00 60.38 726 ALA A N 1
ATOM 5622 C CA . ALA A 1 726 ? 0.022 14.988 22.723 1.00 60.38 726 ALA A CA 1
ATOM 5623 C C . ALA A 1 726 ? 0.008 13.657 23.506 1.00 60.38 726 ALA A C 1
ATOM 5625 O O . ALA A 1 726 ? -0.844 12.809 23.242 1.00 60.38 726 ALA A O 1
ATOM 5626 N N . VAL A 1 727 ? 0.908 13.482 24.483 1.00 66.88 727 VAL A N 1
ATOM 5627 C CA . VAL A 1 727 ? 0.952 12.301 25.362 1.00 66.88 727 VAL A CA 1
ATOM 5628 C C . VAL A 1 727 ? -0.356 12.227 26.141 1.00 66.88 727 VAL A C 1
ATOM 5630 O O . VAL A 1 727 ? -1.115 11.275 25.975 1.00 66.88 727 VAL A O 1
ATOM 5633 N N . HIS A 1 728 ? -0.701 13.287 26.873 1.00 73.94 728 HIS A N 1
ATOM 5634 C CA . HIS A 1 728 ? -1.925 13.344 27.674 1.00 73.94 728 HIS A CA 1
ATOM 5635 C C . HIS A 1 728 ? -3.199 13.066 26.864 1.00 73.94 728 HIS A C 1
ATOM 5637 O O . HIS A 1 728 ? -4.098 12.386 27.352 1.00 73.94 728 HIS A O 1
ATOM 5643 N N . LEU A 1 729 ? -3.259 13.516 25.607 1.00 79.94 729 LEU A N 1
ATOM 5644 C CA . LEU A 1 729 ? -4.406 13.275 24.728 1.00 79.94 729 LEU A CA 1
ATOM 5645 C C . LEU A 1 729 ? -4.627 11.800 24.396 1.00 79.94 729 LEU A C 1
ATOM 5647 O O . LEU A 1 729 ? -5.755 11.309 24.463 1.00 79.94 729 LEU A O 1
ATOM 5651 N N . SER A 1 730 ? -3.556 11.101 24.032 1.00 82.12 730 SER A N 1
ATOM 5652 C CA . SER A 1 730 ? -3.623 9.678 23.688 1.00 82.12 730 SER A CA 1
ATOM 5653 C C . SER A 1 730 ? -3.973 8.814 24.906 1.00 82.12 730 SER A C 1
ATOM 5655 O O . SER A 1 730 ? -4.855 7.958 24.831 1.00 82.12 730 SER A O 1
ATOM 5657 N N . TYR A 1 731 ? -3.391 9.121 26.070 1.00 90.06 731 TYR A N 1
ATOM 5658 C CA . TYR A 1 731 ? -3.735 8.451 27.322 1.00 90.06 731 TYR A CA 1
ATOM 5659 C C . TYR A 1 731 ? -5.176 8.736 27.763 1.00 90.06 731 TYR A C 1
ATOM 5661 O O . TYR A 1 731 ? -5.831 7.830 28.274 1.00 90.06 731 TYR A O 1
ATOM 5669 N N . ALA A 1 732 ? -5.712 9.937 27.516 1.00 90.56 732 ALA A N 1
ATOM 5670 C CA . ALA A 1 732 ? -7.105 10.257 27.827 1.00 90.56 732 ALA A CA 1
ATOM 5671 C C . ALA A 1 732 ? -8.102 9.389 27.035 1.00 90.56 732 ALA A C 1
ATOM 5673 O O . ALA A 1 732 ? -9.076 8.904 27.609 1.00 90.56 732 ALA A O 1
ATOM 5674 N N . ARG A 1 733 ? -7.844 9.122 25.745 1.00 92.12 733 ARG A N 1
ATOM 5675 C CA . ARG A 1 733 ? -8.683 8.220 24.924 1.00 92.12 733 ARG A CA 1
ATOM 5676 C C . ARG A 1 733 ? -8.600 6.763 25.379 1.00 92.12 733 ARG A C 1
ATOM 5678 O O . ARG A 1 733 ? -9.608 6.051 25.412 1.00 92.12 733 ARG A O 1
ATOM 5685 N N . SER A 1 734 ? -7.405 6.322 25.761 1.00 95.06 734 SER A N 1
ATOM 5686 C CA . SER A 1 734 ? -7.189 4.997 26.346 1.00 95.06 734 SER A CA 1
ATOM 5687 C C . SER A 1 734 ? -7.918 4.848 27.688 1.00 95.06 734 SER A C 1
ATOM 5689 O O . SER A 1 734 ? -8.648 3.875 27.878 1.00 95.06 734 SER A O 1
ATOM 5691 N N . ALA A 1 735 ? -7.809 5.842 28.575 1.00 94.94 735 ALA A N 1
ATOM 5692 C CA . ALA A 1 735 ? -8.526 5.906 29.849 1.00 94.94 735 ALA A CA 1
ATOM 5693 C C . ALA A 1 735 ? -10.046 5.872 29.644 1.00 94.94 735 ALA A C 1
ATOM 5695 O O . ALA A 1 735 ? -10.759 5.100 30.287 1.00 94.94 735 ALA A O 1
ATOM 5696 N N . GLU A 1 736 ? -10.544 6.657 28.687 1.00 95.50 736 GLU A N 1
ATOM 5697 C CA . GLU A 1 736 ? -11.956 6.670 28.320 1.00 95.50 736 GLU A CA 1
ATOM 5698 C C . GLU A 1 736 ? -12.421 5.275 27.890 1.00 95.50 736 GLU A C 1
ATOM 5700 O O . GLU A 1 736 ? -13.459 4.797 28.351 1.00 95.50 736 GLU A O 1
ATOM 5705 N N . SER A 1 737 ? -11.643 4.596 27.046 1.00 96.12 737 SER A N 1
ATOM 5706 C CA . SER A 1 737 ? -11.964 3.249 26.567 1.00 96.12 737 SER A CA 1
ATOM 5707 C C . SER A 1 737 ? -12.046 2.237 27.714 1.00 96.12 737 SER A C 1
ATOM 5709 O O . SER A 1 737 ? -12.969 1.425 27.740 1.00 96.12 737 SER A O 1
ATOM 5711 N N . VAL A 1 738 ? -11.154 2.320 28.708 1.00 97.06 738 VAL A N 1
ATOM 5712 C CA . VAL A 1 738 ? -11.180 1.461 29.908 1.00 97.06 738 VAL A CA 1
ATOM 5713 C C . VAL A 1 738 ? -12.444 1.705 30.740 1.00 97.06 738 VAL A C 1
ATOM 5715 O O . VAL A 1 738 ? -13.132 0.752 31.114 1.00 97.06 738 VAL A O 1
ATOM 5718 N N . ILE A 1 739 ? -12.808 2.969 30.986 1.00 96.56 739 ILE A N 1
ATOM 5719 C CA . ILE A 1 739 ? -14.032 3.318 31.732 1.00 96.56 739 ILE A CA 1
ATOM 5720 C C . ILE A 1 739 ? -15.265 2.844 30.974 1.00 96.56 739 ILE A C 1
ATOM 5722 O O . ILE A 1 739 ? -16.167 2.250 31.564 1.00 96.56 739 ILE A O 1
ATOM 5726 N N . ARG A 1 740 ? -15.312 3.073 29.659 1.00 95.81 740 ARG A N 1
ATOM 5727 C CA . ARG A 1 740 ? -16.438 2.645 28.831 1.00 95.81 740 ARG A CA 1
ATOM 5728 C C . ARG A 1 740 ? -16.542 1.121 28.736 1.00 95.81 740 ARG A C 1
ATOM 5730 O O . ARG A 1 740 ? -17.660 0.611 28.682 1.00 95.81 740 ARG A O 1
ATOM 5737 N N . ALA A 1 741 ? -15.425 0.390 28.739 1.00 96.00 741 ALA A N 1
ATOM 5738 C CA . ALA A 1 741 ? -15.423 -1.069 28.848 1.00 96.00 741 ALA A CA 1
ATOM 5739 C C . ALA A 1 741 ? -16.075 -1.507 30.168 1.00 96.00 741 ALA A C 1
ATOM 5741 O O . ALA A 1 741 ? -17.034 -2.276 30.154 1.00 96.00 741 ALA A O 1
ATOM 5742 N N . ALA A 1 742 ? -15.667 -0.914 31.293 1.00 96.75 742 ALA A N 1
ATOM 5743 C CA . ALA A 1 742 ? -16.255 -1.215 32.594 1.00 96.75 742 ALA A CA 1
ATOM 5744 C C . ALA A 1 742 ? -17.739 -0.819 32.689 1.00 96.75 742 ALA A C 1
ATOM 5746 O O . ALA A 1 742 ? -18.549 -1.569 33.228 1.00 96.75 742 ALA A O 1
ATOM 5747 N N . LEU A 1 743 ? -18.132 0.318 32.111 1.00 95.25 743 LEU A N 1
ATOM 5748 C CA . LEU A 1 743 ? -19.529 0.752 32.010 1.00 95.25 743 LEU A CA 1
ATOM 5749 C C . LEU A 1 743 ? -20.390 -0.179 31.149 1.00 95.25 743 LEU A C 1
ATOM 5751 O O . LEU A 1 743 ? -21.605 -0.253 31.360 1.00 95.25 743 LEU A O 1
ATOM 5755 N N . ALA A 1 744 ? -19.791 -0.873 30.177 1.00 94.69 744 ALA A N 1
ATOM 5756 C CA . ALA A 1 744 ? -20.492 -1.881 29.395 1.00 94.69 744 ALA A CA 1
ATOM 5757 C C . ALA A 1 744 ? -20.891 -3.087 30.257 1.00 94.69 744 ALA A C 1
ATOM 5759 O O . ALA A 1 744 ? -21.966 -3.650 30.043 1.00 94.69 744 ALA A O 1
ATOM 5760 N N . THR A 1 745 ? -20.096 -3.407 31.283 1.00 92.81 745 THR A N 1
ATOM 5761 C CA . THR A 1 745 ? -20.428 -4.453 32.256 1.00 92.81 745 THR A CA 1
ATOM 5762 C C . THR A 1 745 ? -21.581 -4.034 33.169 1.00 92.81 745 THR A C 1
ATOM 5764 O O . THR A 1 745 ? -21.871 -2.845 33.353 1.00 92.81 745 THR A O 1
ATOM 5767 N N . ARG A 1 746 ? -22.276 -5.008 33.772 1.00 88.81 746 ARG A N 1
ATOM 5768 C CA . ARG A 1 746 ? -23.317 -4.710 34.766 1.00 88.81 746 ARG A CA 1
ATOM 5769 C C . ARG A 1 746 ? -22.768 -4.410 36.173 1.00 88.81 746 ARG A C 1
ATOM 5771 O O . ARG A 1 746 ? -23.513 -3.939 37.033 1.00 88.81 746 ARG A O 1
ATOM 5778 N N . GLU A 1 747 ? -21.470 -4.594 36.384 1.00 93.81 747 GLU A N 1
ATOM 5779 C CA . GLU A 1 747 ? -20.866 -4.677 37.709 1.00 93.81 747 GLU A CA 1
ATOM 5780 C C . GLU A 1 747 ? -20.302 -3.339 38.197 1.00 93.81 747 GLU A C 1
ATOM 5782 O O . GLU A 1 747 ? -19.372 -2.771 37.624 1.00 93.81 747 GLU A O 1
ATOM 5787 N N . LYS A 1 748 ? -20.828 -2.847 39.325 1.00 92.62 748 LYS A N 1
ATOM 5788 C CA . LYS A 1 748 ? -20.318 -1.631 39.985 1.00 92.62 748 LYS A CA 1
ATOM 5789 C C . LYS A 1 748 ? -18.862 -1.793 40.444 1.00 92.62 748 LYS A C 1
ATOM 5791 O O . LYS A 1 748 ? -18.101 -0.831 40.417 1.00 92.62 748 LYS A O 1
ATOM 5796 N N . SER A 1 749 ? -18.462 -3.005 40.828 1.00 92.94 749 SER A N 1
ATOM 5797 C CA . SER A 1 749 ? -17.099 -3.332 41.266 1.00 92.94 749 SER A CA 1
ATOM 5798 C C . SER A 1 749 ? -16.060 -3.073 40.168 1.00 92.94 749 SER A C 1
ATOM 5800 O O . SER A 1 749 ? -15.017 -2.483 40.446 1.00 92.94 749 SER A O 1
ATOM 5802 N N . LEU A 1 750 ? -16.351 -3.452 38.920 1.00 93.81 750 LEU A N 1
ATOM 5803 C CA . LEU A 1 750 ? -15.466 -3.231 37.774 1.00 93.81 750 LEU A CA 1
ATOM 5804 C C . LEU A 1 750 ? -15.395 -1.757 37.380 1.00 93.81 750 LEU A C 1
ATOM 5806 O O . LEU A 1 750 ? -14.306 -1.254 37.112 1.00 93.81 750 LEU A O 1
ATOM 5810 N N . VAL A 1 751 ? -16.526 -1.044 37.417 1.00 94.88 751 VAL A N 1
ATOM 5811 C CA . VAL A 1 751 ? -16.557 0.413 37.193 1.00 94.88 751 VAL A CA 1
ATOM 5812 C C . VAL A 1 751 ? -15.674 1.127 38.213 1.00 94.88 751 VAL A C 1
ATOM 5814 O O . VAL A 1 751 ? -14.859 1.969 37.842 1.00 94.88 751 VAL A O 1
ATOM 5817 N N . TRP A 1 752 ? -15.763 0.740 39.487 1.00 93.81 752 TRP A N 1
ATOM 5818 C CA . TRP A 1 752 ? -14.899 1.289 40.525 1.00 93.81 752 TRP A CA 1
ATOM 5819 C C . TRP A 1 752 ? -13.419 0.958 40.304 1.00 93.81 752 TRP A C 1
ATOM 5821 O O . TRP A 1 752 ? -12.574 1.845 40.407 1.00 93.81 752 TRP A O 1
ATOM 5831 N N . ARG A 1 753 ? -13.089 -0.292 39.947 1.00 93.88 753 ARG A N 1
ATOM 5832 C CA . ARG A 1 753 ? -11.708 -0.690 39.622 1.00 93.88 753 ARG A CA 1
ATOM 5833 C C . ARG A 1 753 ? -11.135 0.118 38.458 1.00 93.88 753 ARG A C 1
ATOM 5835 O O . ARG A 1 753 ? -9.979 0.515 38.539 1.00 93.88 753 ARG A O 1
ATOM 5842 N N . ALA A 1 754 ? -11.931 0.397 37.426 1.00 94.69 754 ALA A N 1
ATOM 5843 C CA . ALA A 1 754 ? -11.521 1.221 36.291 1.00 94.69 754 ALA A CA 1
ATOM 5844 C C . ALA A 1 754 ? -11.246 2.673 36.686 1.00 94.69 754 ALA A C 1
ATOM 5846 O O . ALA A 1 754 ? -10.171 3.183 36.380 1.00 94.69 754 ALA A O 1
ATOM 5847 N N . ILE A 1 755 ? -12.159 3.314 37.425 1.00 93.56 755 ILE A N 1
ATOM 5848 C CA . ILE A 1 755 ? -11.929 4.676 37.931 1.00 93.56 755 ILE A CA 1
ATOM 5849 C C . ILE A 1 755 ? -10.677 4.705 38.806 1.00 93.56 755 ILE A C 1
ATOM 5851 O O . ILE A 1 755 ? -9.829 5.572 38.626 1.00 93.56 755 ILE A O 1
ATOM 5855 N N . LYS A 1 756 ? -10.529 3.736 39.718 1.00 92.12 756 LYS A N 1
ATOM 5856 C CA . LYS A 1 756 ? -9.374 3.663 40.612 1.00 92.12 756 LYS A CA 1
ATOM 5857 C C . LYS A 1 756 ? -8.064 3.502 39.838 1.00 92.12 756 LYS A C 1
ATOM 5859 O O . LYS A 1 756 ? -7.110 4.199 40.151 1.00 92.12 756 LYS A O 1
ATOM 5864 N N . ALA A 1 757 ? -8.024 2.627 38.833 1.00 91.00 757 ALA A N 1
ATOM 5865 C CA . ALA A 1 757 ? -6.823 2.374 38.037 1.00 91.00 757 ALA A CA 1
ATOM 5866 C C . ALA A 1 757 ? -6.355 3.592 37.224 1.00 91.00 757 ALA A C 1
ATOM 5868 O O . ALA A 1 757 ? -5.163 3.730 36.960 1.00 91.00 757 ALA A O 1
ATOM 5869 N N . ILE A 1 758 ? -7.278 4.469 36.822 1.00 91.81 758 ILE A N 1
ATOM 5870 C CA . ILE A 1 758 ? -6.948 5.675 36.052 1.00 91.81 758 ILE A CA 1
ATOM 5871 C C . ILE A 1 758 ? -6.652 6.857 36.980 1.00 91.81 758 ILE A C 1
ATOM 5873 O O . ILE A 1 758 ? -5.705 7.597 36.740 1.00 91.81 758 ILE A O 1
ATOM 5877 N N . ALA A 1 759 ? -7.442 7.030 38.043 1.00 86.75 759 ALA A N 1
ATOM 5878 C CA . ALA A 1 759 ? -7.296 8.138 38.986 1.00 86.75 759 ALA A CA 1
ATOM 5879 C C . ALA A 1 759 ? -6.085 7.983 39.915 1.00 86.75 759 ALA A C 1
ATOM 5881 O O . ALA A 1 759 ? -5.548 8.982 40.386 1.00 86.75 759 ALA A O 1
ATOM 5882 N N . PHE A 1 760 ? -5.681 6.740 40.187 1.00 82.06 760 PHE A N 1
ATOM 5883 C CA . PHE A 1 760 ? -4.574 6.398 41.072 1.00 82.06 760 PHE A CA 1
ATOM 5884 C C . PHE A 1 760 ? -3.716 5.322 40.403 1.00 82.06 760 PHE A C 1
ATOM 5886 O O . PHE A 1 760 ? -3.858 4.139 40.729 1.00 82.06 760 PHE A O 1
ATOM 5893 N N . PRO A 1 761 ? -2.842 5.690 39.451 1.00 67.44 761 PRO A N 1
ATOM 5894 C CA . PRO A 1 761 ? -1.926 4.754 38.817 1.00 67.44 761 PRO A CA 1
ATOM 5895 C C . PRO A 1 761 ? -0.796 4.347 39.781 1.00 67.44 761 PRO A C 1
ATOM 5897 O O . PRO A 1 761 ? 0.383 4.551 39.524 1.00 67.44 761 PRO A O 1
ATOM 5900 N N . SER A 1 762 ? -1.148 3.778 40.931 1.00 63.81 762 SER A N 1
ATOM 5901 C CA . SER A 1 762 ? -0.229 3.104 41.843 1.00 63.81 762 SER A CA 1
ATOM 5902 C C . SER A 1 762 ? -0.096 1.657 41.379 1.00 63.81 762 SER A C 1
ATOM 5904 O O . SER A 1 762 ? -1.112 0.989 41.177 1.00 63.81 762 SER A O 1
ATOM 5906 N N . ALA A 1 763 ? 1.131 1.163 41.202 1.00 55.78 763 ALA A N 1
ATOM 5907 C CA . ALA A 1 763 ? 1.356 -0.205 40.748 1.00 55.78 763 ALA A CA 1
ATOM 5908 C C . ALA A 1 763 ? 0.565 -1.211 41.619 1.00 55.78 763 ALA A C 1
ATOM 5910 O O . ALA A 1 763 ? 0.634 -1.148 42.852 1.00 55.78 763 ALA A O 1
ATOM 5911 N N . PRO A 1 764 ? -0.209 -2.133 41.016 1.00 50.19 764 PRO A N 1
ATOM 5912 C CA . PRO A 1 764 ? -0.958 -3.129 41.769 1.00 50.19 764 PRO A CA 1
ATOM 5913 C C . PRO A 1 764 ? 0.021 -4.064 42.488 1.00 50.19 764 PRO A C 1
ATOM 5915 O O . PRO A 1 764 ? 0.668 -4.890 41.852 1.00 50.19 764 PRO A O 1
ATOM 5918 N N . GLY A 1 765 ? 0.133 -3.925 43.810 1.00 55.84 765 GLY A N 1
ATOM 5919 C CA . GLY A 1 765 ? 0.943 -4.814 44.648 1.00 55.84 765 GLY A CA 1
ATOM 5920 C C . GLY A 1 765 ? 1.803 -4.125 45.700 1.00 55.84 765 GLY A C 1
ATOM 5921 O O . GLY A 1 765 ? 2.258 -4.818 46.602 1.00 55.84 765 GLY A O 1
ATOM 5922 N N . ASP A 1 766 ? 1.976 -2.801 45.639 1.00 49.69 766 ASP A N 1
ATOM 5923 C CA . ASP A 1 766 ? 2.831 -2.098 46.599 1.00 49.69 766 ASP A CA 1
ATOM 5924 C C . ASP A 1 766 ? 2.136 -0.859 47.194 1.00 49.69 766 ASP A C 1
ATOM 5926 O O . ASP A 1 766 ? 2.296 0.260 46.702 1.00 49.69 766 ASP A O 1
ATOM 5930 N N . PRO A 1 767 ? 1.283 -1.039 48.221 1.00 48.09 767 PRO A N 1
ATOM 5931 C CA . PRO A 1 767 ? 0.641 0.079 48.906 1.00 48.09 767 PRO A CA 1
ATOM 5932 C C . PRO A 1 767 ? 1.640 0.971 49.667 1.00 48.09 767 PRO A C 1
ATOM 5934 O O . PRO A 1 767 ? 1.270 2.092 50.001 1.00 48.09 767 PRO A O 1
ATOM 5937 N N . GLN A 1 768 ? 2.879 0.515 49.910 1.00 46.81 768 GLN A N 1
ATOM 5938 C CA . GLN A 1 768 ? 3.930 1.294 50.583 1.00 46.81 768 GLN A CA 1
ATOM 5939 C C . GLN A 1 768 ? 4.770 2.154 49.629 1.00 46.81 768 GLN A C 1
ATOM 5941 O O . GLN A 1 768 ? 5.277 3.195 50.041 1.00 46.81 768 GLN A O 1
ATOM 5946 N N . ALA A 1 769 ? 4.842 1.814 48.338 1.00 51.31 769 ALA A N 1
ATOM 5947 C CA . ALA A 1 769 ? 5.558 2.623 47.344 1.00 51.31 769 ALA A CA 1
ATOM 5948 C C . ALA A 1 769 ? 4.953 4.030 47.118 1.00 51.31 769 ALA A C 1
ATOM 5950 O O . ALA A 1 769 ? 5.537 4.842 46.403 1.00 51.31 769 ALA A O 1
ATOM 5951 N N . PHE A 1 770 ? 3.788 4.321 47.711 1.00 43.00 770 PHE A N 1
ATOM 5952 C CA . PHE A 1 770 ? 3.132 5.628 47.651 1.00 43.00 770 PHE A CA 1
ATOM 5953 C C . PHE A 1 770 ? 3.680 6.635 48.681 1.00 43.00 770 PHE A C 1
ATOM 5955 O O . PHE A 1 770 ? 3.524 7.833 48.466 1.00 43.00 770 PHE A O 1
ATOM 5962 N N . GLU A 1 771 ? 4.313 6.183 49.774 1.00 47.16 771 GLU A N 1
ATOM 5963 C CA . GLU A 1 771 ? 4.745 7.079 50.866 1.00 47.16 771 GLU A CA 1
ATOM 5964 C C . GLU A 1 771 ? 6.245 7.426 50.851 1.00 47.16 771 GLU A C 1
ATOM 5966 O O . GLU A 1 771 ? 6.609 8.483 51.358 1.00 47.16 771 GLU A O 1
ATOM 5971 N N . GLU A 1 772 ? 7.113 6.622 50.222 1.00 44.94 772 GLU A N 1
ATOM 5972 C CA . GLU A 1 772 ? 8.580 6.822 50.297 1.00 44.94 772 GLU A CA 1
ATOM 5973 C C . GLU A 1 772 ? 9.298 6.980 48.938 1.00 44.94 772 GLU A C 1
ATOM 5975 O O . GLU A 1 772 ? 10.513 7.162 48.890 1.00 44.94 772 GLU A O 1
ATOM 5980 N N . GLY A 1 773 ? 8.583 6.932 47.810 1.00 44.34 773 GLY A N 1
ATOM 5981 C CA . GLY A 1 773 ? 9.192 7.042 46.480 1.00 44.34 773 GLY A CA 1
ATOM 5982 C C . GLY A 1 773 ? 9.317 8.485 45.986 1.00 44.34 773 GLY A C 1
ATOM 5983 O O . GLY A 1 773 ? 8.302 9.106 45.677 1.00 44.34 773 GLY A O 1
ATOM 5984 N N . ASP A 1 774 ? 10.549 8.989 45.837 1.00 45.56 774 ASP A N 1
ATOM 5985 C CA . ASP A 1 774 ? 10.883 10.283 45.216 1.00 45.56 774 ASP A CA 1
ATOM 5986 C C . ASP A 1 774 ? 9.989 10.584 43.995 1.00 45.56 774 ASP A C 1
ATOM 5988 O O . ASP A 1 774 ? 10.088 9.919 42.958 1.00 45.56 774 ASP A O 1
ATOM 5992 N N . GLY A 1 775 ? 9.112 11.588 44.121 1.00 48.91 775 GLY A N 1
ATOM 5993 C CA . GLY A 1 775 ? 7.995 11.937 43.226 1.00 48.91 775 GLY A CA 1
ATOM 5994 C C . GLY A 1 775 ? 8.341 12.389 41.797 1.00 48.91 775 GLY A C 1
ATOM 5995 O O . GLY A 1 775 ? 7.765 13.345 41.294 1.00 48.91 775 GLY A O 1
ATOM 5996 N N . LYS A 1 776 ? 9.260 11.706 41.108 1.00 55.28 776 LYS A N 1
ATOM 5997 C CA . LYS A 1 776 ? 9.677 11.957 39.715 1.00 55.28 776 LYS A CA 1
ATOM 5998 C C . LYS A 1 776 ? 9.072 10.945 38.727 1.00 55.28 776 LYS A C 1
ATOM 6000 O O . LYS A 1 776 ? 9.730 10.484 37.788 1.00 55.28 776 LYS A O 1
ATOM 6005 N N . GLY A 1 777 ? 7.833 10.517 38.970 1.00 55.28 777 GLY A N 1
ATOM 6006 C CA . GLY A 1 777 ? 7.011 9.800 37.988 1.00 55.28 777 GLY A CA 1
ATOM 6007 C C . GLY A 1 777 ? 6.265 10.781 37.082 1.00 55.28 777 GLY A C 1
ATOM 6008 O O . GLY A 1 777 ? 6.017 11.912 37.486 1.00 55.28 777 GLY A O 1
ATOM 6009 N N . VAL A 1 778 ? 5.898 10.365 35.864 1.00 57.97 778 VAL A N 1
ATOM 6010 C CA . VAL A 1 778 ? 4.958 11.134 35.030 1.00 57.97 778 VAL A CA 1
ATOM 6011 C C . VAL A 1 778 ? 3.667 11.276 35.831 1.00 57.97 778 VAL A C 1
ATOM 6013 O O . VAL A 1 778 ? 2.997 10.278 36.098 1.00 57.97 778 VAL A O 1
ATOM 6016 N N . SER A 1 779 ? 3.349 12.494 36.269 1.00 64.75 779 SER A N 1
ATOM 6017 C CA . SER A 1 779 ? 2.101 12.746 36.979 1.00 64.75 779 SER A CA 1
ATOM 6018 C C . SER A 1 779 ? 0.941 12.519 36.005 1.00 64.75 779 SER A C 1
ATOM 6020 O O . SER A 1 779 ? 0.734 13.254 35.038 1.00 64.75 779 SER A O 1
ATOM 6022 N N . PHE A 1 780 ? 0.183 11.455 36.256 1.00 73.50 780 PHE A N 1
ATOM 6023 C CA . PHE A 1 780 ? -1.100 11.193 35.609 1.00 73.50 780 PHE A CA 1
ATOM 6024 C C . PHE A 1 780 ? -2.240 11.955 36.291 1.00 73.50 780 PHE A C 1
ATOM 6026 O O . PHE A 1 780 ? -3.409 11.693 35.999 1.00 73.50 780 PHE A O 1
ATOM 6033 N N . ASP A 1 781 ? -1.926 12.926 37.158 1.00 78.50 781 ASP A N 1
ATOM 6034 C CA . ASP A 1 781 ? -2.930 13.706 37.876 1.00 78.50 781 ASP A CA 1
ATOM 6035 C C . ASP A 1 781 ? -3.877 14.394 36.897 1.00 78.50 781 ASP A C 1
ATOM 6037 O O . ASP A 1 781 ? -5.069 14.458 37.171 1.00 78.50 781 ASP A O 1
ATOM 6041 N N . ALA A 1 782 ? -3.406 14.791 35.709 1.00 80.31 782 ALA A N 1
ATOM 6042 C CA . ALA A 1 782 ? -4.238 15.372 34.653 1.00 80.31 782 ALA A CA 1
ATOM 6043 C C . ALA A 1 782 ? -5.381 14.456 34.159 1.00 80.31 782 ALA A C 1
ATOM 6045 O O . ALA A 1 782 ? -6.359 14.952 33.605 1.00 80.31 782 ALA A O 1
ATOM 6046 N N . LEU A 1 783 ? -5.278 13.132 34.331 1.00 83.31 783 LEU A N 1
ATOM 6047 C CA . LEU A 1 783 ? -6.334 12.170 33.979 1.00 83.31 783 LEU A CA 1
ATOM 6048 C C . LEU A 1 783 ? -7.253 11.841 35.161 1.00 83.31 783 LEU A C 1
ATOM 6050 O O . LEU A 1 783 ? -8.303 11.217 34.966 1.00 83.31 783 LEU A O 1
ATOM 6054 N N . SER A 1 784 ? -6.865 12.243 36.374 1.00 85.56 784 SER A N 1
ATOM 6055 C CA . SER A 1 784 ? -7.648 12.030 37.582 1.00 85.56 784 SER A CA 1
ATOM 6056 C C . SER A 1 784 ? -8.914 12.887 37.551 1.00 85.56 784 SER A C 1
ATOM 6058 O O . SER A 1 784 ? -8.830 14.077 37.242 1.00 85.56 784 SER A O 1
ATOM 6060 N N . PRO A 1 785 ? -10.085 12.347 37.941 1.00 85.75 785 PRO A N 1
ATOM 6061 C CA . PRO A 1 785 ? -11.316 13.126 38.083 1.00 85.75 785 PRO A CA 1
ATOM 6062 C C . PRO A 1 785 ? -11.157 14.373 38.965 1.00 85.75 785 PRO A C 1
ATOM 6064 O O . PRO A 1 785 ? -11.854 15.360 38.750 1.00 85.75 785 PRO A O 1
ATOM 6067 N N . LYS A 1 786 ? -10.235 14.335 39.941 1.00 86.69 786 LYS A N 1
ATOM 6068 C CA . LYS A 1 786 ? -9.936 15.454 40.852 1.00 86.69 786 LYS A CA 1
ATOM 6069 C C . LYS A 1 786 ? -9.372 16.679 40.146 1.00 86.69 786 LYS A C 1
ATOM 6071 O O . LYS A 1 786 ? -9.594 17.795 40.603 1.00 86.69 786 LYS A O 1
ATOM 6076 N N . SER A 1 787 ? -8.640 16.459 39.062 1.00 84.94 787 SER A N 1
ATOM 6077 C CA . SER A 1 787 ? -7.871 17.489 38.371 1.00 84.94 787 SER A CA 1
ATOM 6078 C C . SER A 1 787 ? -8.615 18.054 37.167 1.00 84.94 787 SER A C 1
ATOM 6080 O O . SER A 1 787 ? -7.990 18.668 36.313 1.00 84.94 787 SER A O 1
ATOM 6082 N N . PHE A 1 788 ? -9.927 17.821 37.052 1.00 80.62 788 PHE A N 1
ATOM 6083 C CA . PHE A 1 788 ? -10.756 18.442 36.020 1.00 80.62 788 PHE A CA 1
ATOM 6084 C C . PHE A 1 788 ? -11.281 19.811 36.489 1.00 80.62 788 PHE A C 1
ATOM 6086 O O . PHE A 1 788 ? -11.880 19.875 37.567 1.00 80.62 788 PHE A O 1
ATOM 6093 N N . PRO A 1 789 ? -11.158 20.885 35.676 1.00 80.44 789 PRO A N 1
ATOM 6094 C CA . PRO A 1 789 ? -10.458 20.966 34.386 1.00 80.44 789 PRO A CA 1
ATOM 6095 C C . PRO A 1 789 ? -8.945 20.750 34.493 1.00 80.44 789 PRO A C 1
ATOM 6097 O O . PRO A 1 789 ? -8.331 21.359 35.370 1.00 80.44 789 PRO A O 1
ATOM 6100 N N . PRO A 1 790 ? -8.323 20.005 33.557 1.00 80.56 790 PRO A N 1
ATOM 6101 C CA . PRO A 1 790 ? -6.867 19.973 33.476 1.00 80.56 790 PRO A CA 1
ATOM 6102 C C . PRO A 1 790 ? -6.342 21.397 33.249 1.00 80.56 790 PRO A C 1
ATOM 6104 O O . PRO A 1 790 ? -6.874 22.134 32.411 1.00 80.56 790 PRO A O 1
ATOM 6107 N N . SER A 1 791 ? -5.309 21.795 33.992 1.00 75.38 791 SER A N 1
ATOM 6108 C CA . SER A 1 791 ? -4.652 23.093 33.819 1.00 75.38 791 SER A CA 1
ATOM 6109 C C . SER A 1 791 ? -4.062 23.175 32.410 1.00 75.38 791 SER A C 1
ATOM 6111 O O . SER A 1 791 ? -3.107 22.471 32.093 1.00 75.38 791 SER A O 1
ATOM 6113 N N . VAL A 1 792 ? -4.651 23.995 31.536 1.00 67.62 792 VAL A N 1
ATOM 6114 C CA . VAL A 1 792 ? -4.181 24.136 30.152 1.00 67.62 792 VAL A CA 1
ATOM 6115 C C . VAL A 1 792 ? -3.077 25.187 30.094 1.00 67.62 792 VAL A C 1
ATOM 6117 O O . VAL A 1 792 ? -3.373 26.381 29.997 1.00 67.62 792 VAL A O 1
ATOM 6120 N N . THR A 1 793 ? -1.824 24.747 30.125 1.00 57.69 793 THR A N 1
ATOM 6121 C CA . THR A 1 793 ? -0.657 25.594 29.865 1.00 57.69 793 THR A CA 1
ATOM 6122 C C . THR A 1 793 ? -0.414 25.675 28.346 1.00 57.69 793 THR A C 1
ATOM 6124 O O . THR A 1 793 ? 0.014 24.734 27.699 1.00 57.69 793 THR A O 1
ATOM 6127 N N . ASP A 1 794 ? -0.743 26.829 27.764 1.00 49.81 794 ASP A N 1
ATOM 6128 C CA . ASP A 1 794 ? -0.281 27.341 26.460 1.00 49.81 794 ASP A CA 1
ATOM 6129 C C . ASP A 1 794 ? -0.849 26.787 25.123 1.00 49.81 794 ASP A C 1
ATOM 6131 O O . ASP A 1 794 ? -0.622 25.661 24.682 1.00 49.81 794 ASP A O 1
ATOM 6135 N N . GLY A 1 795 ? -1.519 27.696 24.388 1.00 63.03 795 GLY A N 1
ATOM 6136 C CA . GLY A 1 795 ? -1.787 27.619 22.941 1.00 63.03 795 GLY A CA 1
ATOM 6137 C C . GLY A 1 795 ? -3.262 27.460 22.529 1.00 63.03 795 GLY A C 1
ATOM 6138 O O . GLY A 1 795 ? -3.847 26.384 22.653 1.00 63.03 795 GLY A O 1
ATOM 6139 N N . GLU A 1 796 ? -3.863 28.503 21.938 1.00 63.38 796 GLU A N 1
ATOM 6140 C CA . GLU A 1 796 ? -5.282 28.527 21.520 1.00 63.38 796 GLU A CA 1
ATOM 6141 C C . GLU A 1 796 ? -5.668 27.473 20.465 1.00 63.38 796 GLU A C 1
ATOM 6143 O O . GLU A 1 796 ? -6.750 26.899 20.542 1.00 63.38 796 GLU A O 1
ATOM 6148 N N . GLY A 1 797 ? -4.790 27.146 19.511 1.00 63.22 797 GLY A N 1
ATOM 6149 C CA . GLY A 1 797 ? -5.109 26.173 18.453 1.00 63.22 797 GLY A CA 1
ATOM 6150 C C . GLY A 1 797 ? -5.152 24.715 18.934 1.00 63.22 797 GLY A C 1
ATOM 6151 O O . GLY A 1 797 ? -6.017 23.942 18.523 1.00 63.22 797 GLY A O 1
ATOM 6152 N N . LYS A 1 798 ? -4.257 24.333 19.856 1.00 65.69 798 LYS A N 1
ATOM 6153 C CA . LYS A 1 798 ? -4.223 22.977 20.441 1.00 65.69 798 LYS A CA 1
ATOM 6154 C C . LYS A 1 798 ? -5.333 22.765 21.476 1.00 65.69 798 LYS A C 1
ATOM 6156 O O . LYS A 1 798 ? -5.703 21.621 21.738 1.00 65.69 798 LYS A O 1
ATOM 6161 N N . ARG A 1 799 ? -5.922 23.848 22.004 1.00 70.31 799 ARG A N 1
ATOM 6162 C CA . ARG A 1 799 ? -7.046 23.796 22.953 1.00 70.31 799 ARG A CA 1
ATOM 6163 C C . ARG A 1 799 ? -8.274 23.086 22.395 1.00 70.31 799 ARG A C 1
ATOM 6165 O O . ARG A 1 799 ? -8.939 22.410 23.167 1.00 70.31 799 ARG A O 1
ATOM 6172 N N . ALA A 1 800 ? -8.590 23.202 21.105 1.00 76.44 800 ALA A N 1
ATOM 6173 C CA . ALA A 1 800 ? -9.834 22.643 20.567 1.00 76.44 800 ALA A CA 1
ATOM 6174 C C . ALA A 1 800 ? -9.846 21.101 20.563 1.00 76.44 800 ALA A C 1
ATOM 6176 O O . ALA A 1 800 ? -10.763 20.482 21.107 1.00 76.44 800 ALA A O 1
ATOM 6177 N N . GLU A 1 801 ? -8.813 20.468 19.999 1.00 71.69 801 GLU A N 1
ATOM 6178 C CA . GLU A 1 801 ? -8.698 19.002 20.000 1.00 71.69 801 GLU A CA 1
ATOM 6179 C C . GLU A 1 801 ? -8.460 18.463 21.414 1.00 71.69 801 GLU A C 1
ATOM 6181 O O . GLU A 1 801 ? -9.042 17.443 21.798 1.00 71.69 801 GLU A O 1
ATOM 6186 N N . PHE A 1 802 ? -7.676 19.199 22.210 1.00 78.50 802 PHE A N 1
ATOM 6187 C CA . PHE A 1 802 ? -7.476 18.903 23.620 1.00 78.50 802 PHE A CA 1
ATOM 6188 C C . PHE A 1 802 ? -8.802 18.844 24.383 1.00 78.50 802 PHE A C 1
ATOM 6190 O O . PHE A 1 802 ? -9.146 17.810 24.956 1.00 78.50 802 PHE A O 1
ATOM 6197 N N . ARG A 1 803 ? -9.613 19.905 24.295 1.00 82.62 803 ARG A N 1
ATOM 6198 C CA . ARG A 1 803 ? -10.944 19.967 24.909 1.00 82.62 803 ARG A CA 1
ATOM 6199 C C . ARG A 1 803 ? -11.838 18.829 24.426 1.00 82.62 803 ARG A C 1
ATOM 6201 O O . ARG A 1 803 ? -12.447 18.168 25.256 1.00 82.62 803 ARG A O 1
ATOM 6208 N N . LYS A 1 804 ? -11.884 18.538 23.120 1.00 83.88 804 LYS A N 1
ATOM 6209 C CA . LYS A 1 804 ? -12.758 17.483 22.572 1.00 83.88 804 LYS A CA 1
ATOM 6210 C C . LYS A 1 804 ? -12.497 16.110 23.204 1.00 83.88 804 LYS A C 1
ATOM 6212 O O . LYS A 1 804 ? -13.445 15.424 23.579 1.00 83.88 804 LYS A O 1
ATOM 6217 N N . ASN A 1 805 ? -11.231 15.713 23.334 1.00 82.94 805 ASN A N 1
ATOM 6218 C CA . ASN A 1 805 ? -10.881 14.408 23.900 1.00 82.94 805 ASN A CA 1
ATOM 6219 C C . ASN A 1 805 ? -11.144 14.358 25.419 1.00 82.94 805 ASN A C 1
ATOM 6221 O O . ASN A 1 805 ? -11.713 13.385 25.911 1.00 82.94 805 ASN A O 1
ATOM 6225 N N . PHE A 1 806 ? -10.811 15.422 26.159 1.00 88.19 806 PHE A N 1
ATOM 6226 C CA . PHE A 1 806 ? -11.066 15.489 27.604 1.00 88.19 806 PHE A CA 1
ATOM 6227 C C . PHE A 1 806 ? -12.557 15.594 27.952 1.00 88.19 806 PHE A C 1
ATOM 6229 O O . PHE A 1 806 ? -12.980 15.044 28.964 1.00 88.19 806 PHE A O 1
ATOM 6236 N N . VAL A 1 807 ? -13.376 16.221 27.102 1.00 90.19 807 VAL A N 1
ATOM 6237 C CA . VAL A 1 807 ? -14.843 16.219 27.241 1.00 90.19 807 VAL A CA 1
ATOM 6238 C C . VAL A 1 807 ? -15.399 14.800 27.112 1.00 90.19 807 VAL A C 1
ATOM 6240 O O . VAL A 1 807 ? -16.264 14.407 27.892 1.00 90.19 807 VAL A O 1
ATOM 6243 N N . SER A 1 808 ? -14.873 14.001 26.179 1.00 90.44 808 SER A N 1
ATOM 6244 C CA . SER A 1 808 ? -15.287 12.602 26.011 1.00 90.44 808 SER A CA 1
ATOM 6245 C C . SER A 1 808 ? -14.929 11.746 27.236 1.00 90.44 808 SER A C 1
ATOM 6247 O O . SER A 1 808 ? -15.771 11.000 27.743 1.00 90.44 808 SER A O 1
ATOM 6249 N N . LEU A 1 809 ? -13.721 11.925 27.785 1.00 93.06 809 LEU A N 1
ATOM 6250 C CA . LEU A 1 809 ? -13.292 11.278 29.029 1.00 93.06 809 LEU A CA 1
ATOM 6251 C C . LEU A 1 809 ? -14.134 11.722 30.240 1.00 93.06 809 LEU A C 1
ATOM 6253 O O . LEU A 1 809 ? -14.614 10.879 30.997 1.00 93.06 809 LEU A O 1
ATOM 6257 N N . ALA A 1 810 ? -14.370 13.025 30.408 1.00 92.75 810 ALA A N 1
ATOM 6258 C CA . ALA A 1 810 ? -15.212 13.558 31.479 1.00 92.75 810 ALA A CA 1
ATOM 6259 C C . ALA A 1 810 ? -16.648 13.027 31.398 1.00 92.75 810 ALA A C 1
ATOM 6261 O O . ALA A 1 810 ? -17.237 12.679 32.420 1.00 92.75 810 ALA A O 1
ATOM 6262 N N . SER A 1 811 ? -17.197 12.898 30.187 1.00 94.12 811 SER A N 1
ATOM 6263 C CA . SER A 1 811 ? -18.509 12.291 29.963 1.00 94.12 811 SER A CA 1
ATOM 6264 C C . SER A 1 811 ? -18.545 10.836 30.436 1.00 94.12 811 SER A C 1
ATOM 6266 O O . SER A 1 811 ? -19.467 10.442 31.159 1.00 94.12 811 SER A O 1
ATOM 6268 N N . ALA A 1 812 ? -17.510 10.053 30.112 1.00 92.44 812 ALA A N 1
ATOM 6269 C CA . ALA A 1 812 ? -17.375 8.685 30.600 1.00 92.44 812 ALA A CA 1
ATOM 6270 C C . ALA A 1 812 ? -17.263 8.631 32.135 1.00 92.44 812 ALA A C 1
ATOM 6272 O O . ALA A 1 812 ? -17.920 7.796 32.760 1.00 92.44 812 ALA A O 1
ATOM 6273 N N . TYR A 1 813 ? -16.511 9.546 32.759 1.00 94.94 813 TYR A N 1
ATOM 6274 C CA . TYR A 1 813 ? -16.441 9.651 34.219 1.00 94.94 813 TYR A CA 1
ATOM 6275 C C . TYR A 1 813 ? -17.781 10.004 34.857 1.00 94.94 813 TYR A C 1
ATOM 6277 O O . TYR A 1 813 ? -18.160 9.366 35.834 1.00 94.94 813 TYR A O 1
ATOM 6285 N N . VAL A 1 814 ? -18.525 10.972 34.316 1.00 94.81 814 VAL A N 1
ATOM 6286 C CA . VAL A 1 814 ? -19.845 11.342 34.850 1.00 94.81 814 VAL A CA 1
ATOM 6287 C C . VAL A 1 814 ? -20.803 10.156 34.793 1.00 94.81 814 VAL A C 1
ATOM 6289 O O . VAL A 1 814 ? -21.477 9.875 35.784 1.00 94.81 814 VAL A O 1
ATOM 6292 N N . ALA A 1 815 ? -20.817 9.405 33.689 1.00 92.38 815 ALA A N 1
ATOM 6293 C CA . ALA A 1 815 ? -21.621 8.190 33.580 1.00 92.38 815 ALA A CA 1
ATOM 6294 C C . ALA A 1 815 ? -21.182 7.105 34.585 1.00 92.38 815 ALA A C 1
ATOM 6296 O O . ALA A 1 815 ? -22.020 6.455 35.212 1.00 92.38 815 ALA A O 1
ATOM 6297 N N . ALA A 1 816 ? -19.872 6.919 34.769 1.00 91.38 816 ALA A N 1
ATOM 6298 C CA . ALA A 1 816 ? -19.311 5.941 35.699 1.00 91.38 816 ALA A CA 1
ATOM 6299 C C . ALA A 1 816 ? -19.602 6.288 37.164 1.00 91.38 816 ALA A C 1
ATOM 6301 O O . ALA A 1 816 ? -20.078 5.438 37.917 1.00 91.38 816 ALA A O 1
ATOM 6302 N N . LEU A 1 817 ? -19.391 7.544 37.556 1.00 92.50 817 LEU A N 1
ATOM 6303 C CA . LEU A 1 817 ? -19.661 8.030 38.905 1.00 92.50 817 LEU A CA 1
ATOM 6304 C C . LEU A 1 817 ? -21.161 8.053 39.206 1.00 92.50 817 LEU A C 1
ATOM 6306 O O . LEU A 1 817 ? -21.554 7.619 40.283 1.00 92.50 817 LEU A O 1
ATOM 6310 N N . GLY A 1 818 ? -22.008 8.446 38.249 1.00 92.44 818 GLY A N 1
ATOM 6311 C CA . GLY A 1 818 ? -23.465 8.417 38.413 1.00 92.44 818 GLY A CA 1
ATOM 6312 C C . GLY A 1 818 ? -24.023 7.010 38.654 1.00 92.44 818 GLY A C 1
ATOM 6313 O O . GLY A 1 818 ? -25.057 6.848 39.293 1.00 92.44 818 GLY A O 1
ATOM 6314 N N . ARG A 1 819 ? -23.318 5.968 38.200 1.00 89.38 819 ARG A N 1
ATOM 6315 C CA . ARG A 1 819 ? -23.671 4.570 38.479 1.00 89.38 819 ARG A CA 1
ATOM 6316 C C . ARG A 1 819 ? -23.228 4.093 39.867 1.00 89.38 819 ARG A C 1
ATOM 6318 O O . ARG A 1 819 ? -23.833 3.176 40.433 1.00 89.38 819 ARG A O 1
ATOM 6325 N N . LEU A 1 820 ? -22.137 4.657 40.377 1.00 90.31 820 LEU A N 1
ATOM 6326 C CA . LEU A 1 820 ? -21.559 4.318 41.677 1.00 90.31 820 LEU A CA 1
ATOM 6327 C C . LEU A 1 820 ? -22.243 5.070 42.822 1.00 90.31 820 LEU A C 1
ATOM 6329 O O . LEU A 1 820 ? -22.488 4.476 43.871 1.00 90.31 820 LEU A O 1
ATOM 6333 N N . VAL A 1 821 ? -22.562 6.348 42.614 1.00 89.50 821 VAL A N 1
ATOM 6334 C CA . VAL A 1 821 ? -23.195 7.225 43.601 1.00 89.50 821 VAL A CA 1
ATOM 6335 C C . VAL A 1 821 ? -24.714 7.010 43.565 1.00 89.50 821 VAL A C 1
ATOM 6337 O O . VAL A 1 821 ? -25.334 7.248 42.529 1.00 89.50 821 VAL A O 1
ATOM 6340 N N . PRO A 1 822 ? -25.350 6.573 44.666 1.00 76.94 822 PRO A N 1
ATOM 6341 C CA . PRO A 1 822 ? -26.801 6.437 44.721 1.00 76.94 822 PRO A CA 1
ATOM 6342 C C . PRO A 1 822 ? -27.473 7.806 44.543 1.00 76.94 822 PRO A C 1
ATOM 6344 O O . PRO A 1 822 ? -27.199 8.740 45.298 1.00 76.94 822 PRO A O 1
ATOM 6347 N N . SER A 1 823 ? -28.388 7.938 43.582 1.00 74.50 823 SER A N 1
ATOM 6348 C CA . SER A 1 823 ? -29.331 9.059 43.559 1.00 74.50 823 SER A CA 1
ATOM 6349 C C . SER A 1 823 ? -30.280 8.879 44.747 1.00 74.50 823 SER A C 1
ATOM 6351 O O . SER A 1 823 ? -31.061 7.928 44.758 1.00 74.50 823 SER A O 1
ATOM 6353 N N . GLY A 1 824 ? -30.153 9.728 45.771 1.00 64.62 824 GLY A N 1
ATOM 6354 C CA . GLY A 1 824 ? -30.698 9.566 47.131 1.00 64.62 824 GLY A CA 1
ATOM 6355 C C . GLY A 1 824 ? -32.223 9.491 47.310 1.00 64.62 824 GLY A C 1
ATOM 6356 O O . GLY A 1 824 ? -32.715 9.871 48.362 1.00 64.62 824 GLY A O 1
ATOM 6357 N N . THR A 1 825 ? -32.982 9.017 46.324 1.00 56.50 825 THR A N 1
ATOM 6358 C CA . THR A 1 825 ? -34.449 8.914 46.362 1.00 56.50 825 THR A CA 1
ATOM 6359 C C . THR A 1 825 ? -34.980 7.484 46.212 1.00 56.50 825 THR A C 1
ATOM 6361 O O . THR A 1 825 ? -36.177 7.266 46.355 1.00 56.50 825 THR A O 1
ATOM 6364 N N . SER A 1 826 ? -34.121 6.487 45.967 1.00 52.47 826 SER A N 1
ATOM 6365 C CA . SER A 1 826 ? -34.538 5.093 45.752 1.00 52.47 826 SER A CA 1
ATOM 6366 C C . SER A 1 826 ? -33.696 4.107 46.571 1.00 52.47 826 SER A C 1
ATOM 6368 O O . SER A 1 826 ? -33.040 3.215 46.028 1.00 52.47 826 SER A O 1
ATOM 6370 N N . GLU A 1 827 ? -33.728 4.217 47.899 1.00 52.38 827 GLU A N 1
ATOM 6371 C CA . GLU A 1 827 ? -33.325 3.107 48.773 1.00 52.38 827 GLU A CA 1
ATOM 6372 C C . GLU A 1 827 ? -34.425 2.032 48.785 1.00 52.38 827 GLU A C 1
ATOM 6374 O O . GLU A 1 827 ? -35.159 1.849 49.756 1.00 52.38 827 GLU A O 1
ATOM 6379 N N . ARG A 1 828 ? -34.560 1.277 47.687 1.00 57.59 828 ARG A N 1
ATOM 6380 C CA . ARG A 1 828 ? -35.257 -0.012 47.753 1.00 57.59 828 ARG A CA 1
ATOM 6381 C C . ARG A 1 828 ? -34.390 -0.949 48.591 1.00 57.59 828 ARG A C 1
ATOM 6383 O O . ARG A 1 828 ? -33.355 -1.431 48.144 1.00 57.59 828 ARG A O 1
ATOM 6390 N N . LYS A 1 829 ? -34.830 -1.177 49.828 1.00 57.59 829 LYS A N 1
ATOM 6391 C CA . LYS A 1 829 ? -34.153 -1.844 50.957 1.00 57.59 829 LYS A CA 1
ATOM 6392 C C . LYS A 1 829 ? -33.706 -3.313 50.738 1.00 57.59 829 LYS A C 1
ATOM 6394 O O . LYS A 1 829 ? -33.418 -3.988 51.721 1.00 57.59 829 LYS A O 1
ATOM 6399 N N . GLY A 1 830 ? -33.640 -3.825 49.503 1.00 59.59 830 GLY A N 1
ATOM 6400 C CA . GLY A 1 830 ? -33.497 -5.262 49.205 1.00 59.59 830 GLY A CA 1
ATOM 6401 C C . GLY A 1 830 ? -32.271 -5.710 48.394 1.00 59.59 830 GLY A C 1
ATOM 6402 O O . GLY A 1 830 ? -31.875 -6.864 48.518 1.00 59.59 830 GLY A O 1
ATOM 6403 N N . GLU A 1 831 ? -31.613 -4.854 47.606 1.00 56.78 831 GLU A N 1
ATOM 6404 C CA . GLU A 1 831 ? -30.496 -5.285 46.739 1.00 56.78 831 GLU A CA 1
ATOM 6405 C C . GLU A 1 831 ? -29.125 -5.037 47.401 1.00 56.78 831 GLU A C 1
ATOM 6407 O O . GLU A 1 831 ? -28.402 -4.099 47.076 1.00 56.78 831 GLU A O 1
ATOM 6412 N N . ARG A 1 832 ? -28.756 -5.882 48.376 1.00 52.25 832 ARG A N 1
ATOM 6413 C CA . ARG A 1 832 ? -27.481 -5.803 49.132 1.00 52.25 832 ARG A CA 1
ATOM 6414 C C . ARG A 1 832 ? -26.271 -6.484 48.469 1.00 52.25 832 ARG A C 1
ATOM 6416 O O . ARG A 1 832 ? -25.279 -6.754 49.140 1.00 52.25 832 ARG A O 1
ATOM 6423 N N . GLY A 1 833 ? -26.300 -6.756 47.169 1.00 57.12 833 GLY A N 1
ATOM 6424 C CA . GLY A 1 833 ? -25.176 -7.390 46.471 1.00 57.12 833 GLY A CA 1
ATOM 6425 C C . GLY A 1 833 ? -24.551 -6.465 45.434 1.00 57.12 833 GLY A C 1
ATOM 6426 O O . GLY A 1 833 ? -25.207 -6.137 44.453 1.00 57.12 833 GLY A O 1
ATOM 6427 N N . GLY A 1 834 ? -23.276 -6.082 45.582 1.00 56.88 834 GLY A N 1
ATOM 6428 C CA . GLY A 1 834 ? -22.509 -5.747 44.374 1.00 56.88 834 GLY A CA 1
ATOM 6429 C C . GLY A 1 834 ? -21.172 -5.029 44.522 1.00 56.88 834 GLY A C 1
ATOM 6430 O O . GLY A 1 834 ? -20.223 -5.397 43.840 1.00 56.88 834 GLY A O 1
ATOM 6431 N N . ALA A 1 835 ? -21.042 -4.012 45.371 1.00 56.69 835 ALA A N 1
ATOM 6432 C CA . ALA A 1 835 ? -19.753 -3.340 45.568 1.00 56.69 835 ALA A CA 1
ATOM 6433 C C . ALA A 1 835 ? -19.778 -2.509 46.849 1.00 56.69 835 ALA A C 1
ATOM 6435 O O . ALA A 1 835 ? -20.487 -1.508 46.922 1.00 56.69 835 ALA A O 1
ATOM 6436 N N . ILE A 1 836 ? -18.994 -2.910 47.850 1.00 65.12 836 ILE A N 1
ATOM 6437 C CA . ILE A 1 836 ? -18.768 -2.096 49.045 1.00 65.12 836 ILE A CA 1
ATOM 6438 C C . ILE A 1 836 ? -17.792 -0.989 48.636 1.00 65.12 836 ILE A C 1
ATOM 6440 O O . ILE A 1 836 ? -16.575 -1.151 48.717 1.00 65.12 836 ILE A O 1
ATOM 6444 N N . LEU A 1 837 ? -18.320 0.126 48.125 1.00 80.38 837 LEU A N 1
ATOM 6445 C CA . LEU A 1 837 ? -17.555 1.369 48.103 1.00 80.38 837 LEU A CA 1
ATOM 6446 C C . LEU A 1 837 ? -17.225 1.724 49.560 1.00 80.38 837 LEU A C 1
ATOM 6448 O O . LEU A 1 837 ? -18.127 1.668 50.401 1.00 80.38 837 LEU A O 1
ATOM 6452 N N . PRO A 1 838 ? -15.970 2.076 49.891 1.00 83.69 838 PRO A N 1
ATOM 6453 C CA . PRO A 1 838 ? -15.647 2.538 51.232 1.00 83.69 838 PRO A CA 1
ATOM 6454 C C . PRO A 1 838 ? -16.554 3.729 51.586 1.00 83.69 838 PRO A C 1
ATOM 6456 O O . PRO A 1 838 ? -16.597 4.686 50.808 1.00 83.69 838 PRO A O 1
ATOM 6459 N N . PRO A 1 839 ? -17.256 3.727 52.738 1.00 83.12 839 PRO A N 1
ATOM 6460 C CA . PRO A 1 839 ? -18.204 4.789 53.093 1.00 83.12 839 PRO A CA 1
ATOM 6461 C C . PRO A 1 839 ? -17.589 6.193 53.039 1.00 83.12 839 PRO A C 1
ATOM 6463 O O . PRO A 1 839 ? -18.246 7.150 52.643 1.00 83.12 839 PRO A O 1
ATOM 6466 N N . LYS A 1 840 ? -16.291 6.296 53.359 1.00 88.75 840 LYS A N 1
ATOM 6467 C CA . LYS A 1 840 ? -15.514 7.542 53.317 1.00 88.75 840 LYS A CA 1
ATOM 6468 C C . LYS A 1 840 ? -15.360 8.130 51.908 1.00 88.75 840 LYS A C 1
ATOM 6470 O O . LYS A 1 840 ? -15.210 9.337 51.785 1.00 88.75 840 LYS A O 1
ATOM 6475 N N . MET A 1 841 ? -15.413 7.306 50.859 1.00 87.69 841 MET A N 1
ATOM 6476 C CA . MET A 1 841 ? -15.219 7.759 49.476 1.00 87.69 841 MET A CA 1
ATOM 6477 C C . MET A 1 841 ? -16.513 8.205 48.798 1.00 87.69 841 MET A C 1
ATOM 6479 O O . MET A 1 841 ? -16.460 8.961 47.839 1.00 87.69 841 MET A O 1
ATOM 6483 N N . VAL A 1 842 ? -17.684 7.780 49.277 1.00 89.19 842 VAL A N 1
ATOM 6484 C CA . VAL A 1 842 ? -18.976 8.178 48.690 1.00 89.19 842 VAL A CA 1
ATOM 6485 C C . VAL A 1 842 ? -19.148 9.706 48.580 1.00 89.19 842 VAL A C 1
ATOM 6487 O O . VAL A 1 842 ? -19.502 10.159 47.489 1.00 89.19 842 VAL A O 1
ATOM 6490 N N . PRO A 1 843 ? -18.888 10.523 49.627 1.00 91.56 843 PRO A N 1
ATOM 6491 C CA . PRO A 1 843 ? -19.002 11.979 49.504 1.00 91.56 843 PRO A CA 1
ATOM 6492 C C . PRO A 1 843 ? -17.975 12.569 48.530 1.00 91.56 843 PRO A C 1
ATOM 6494 O O . PRO A 1 843 ? -18.303 13.481 47.779 1.00 91.56 843 PRO A O 1
ATOM 6497 N N . GLU A 1 844 ? -16.764 12.014 48.489 1.00 91.50 844 GLU A N 1
ATOM 6498 C CA . GLU A 1 844 ? -15.704 12.449 47.577 1.00 91.50 844 GLU A CA 1
ATOM 6499 C C . GLU A 1 844 ? -16.062 12.160 46.108 1.00 91.50 844 GLU A C 1
ATOM 6501 O O . GLU A 1 844 ? -15.933 13.028 45.250 1.00 91.50 844 GLU A O 1
ATOM 6506 N N . LEU A 1 845 ? -16.598 10.972 45.811 1.00 91.38 845 LEU A N 1
ATOM 6507 C CA . LEU A 1 845 ? -17.053 10.614 44.463 1.00 91.38 845 LEU A CA 1
ATOM 6508 C C . LEU A 1 845 ? -18.245 11.454 44.008 1.00 91.38 845 LEU A C 1
ATOM 6510 O O . LEU A 1 845 ? -18.360 11.763 42.820 1.00 91.38 845 LEU A O 1
ATOM 6514 N N . LYS A 1 846 ? -19.123 11.828 44.944 1.00 92.94 846 LYS A N 1
ATOM 6515 C CA . LYS A 1 846 ? -20.228 12.750 44.678 1.00 92.94 846 LYS A CA 1
ATOM 6516 C C . LYS A 1 846 ? -19.705 14.143 44.321 1.00 92.94 846 LYS A C 1
ATOM 6518 O O . LYS A 1 846 ? -20.134 14.696 43.314 1.00 92.94 846 LYS A O 1
ATOM 6523 N N . ASP A 1 847 ? -18.734 14.658 45.074 1.00 93.62 847 ASP A N 1
ATOM 6524 C CA . ASP A 1 847 ? -18.074 15.932 44.771 1.00 93.62 847 ASP A CA 1
ATOM 6525 C C . ASP A 1 847 ? -17.408 15.917 43.382 1.00 93.62 847 ASP A C 1
ATOM 6527 O O . ASP A 1 847 ? -17.624 16.831 42.585 1.00 93.62 847 ASP A O 1
ATOM 6531 N N . TRP A 1 848 ? -16.685 14.847 43.023 1.00 93.19 848 TRP A N 1
ATOM 6532 C CA . TRP A 1 848 ? -16.094 14.725 41.679 1.00 93.19 848 TRP A CA 1
ATOM 6533 C C . TRP A 1 848 ? -17.154 14.712 40.580 1.00 93.19 848 TRP A C 1
ATOM 6535 O O . TRP A 1 848 ? -16.999 15.369 39.553 1.00 93.19 848 TRP A O 1
ATOM 6545 N N . HIS A 1 849 ? -18.235 13.961 40.785 1.00 94.31 849 HIS A N 1
ATOM 6546 C CA . HIS A 1 849 ? -19.337 13.875 39.835 1.00 94.31 849 HIS A CA 1
ATOM 6547 C C . HIS A 1 849 ? -20.000 15.238 39.607 1.00 94.31 849 HIS A C 1
ATOM 6549 O O . HIS A 1 849 ? -20.252 15.614 38.459 1.00 94.31 849 HIS A O 1
ATOM 6555 N N . ASP A 1 850 ? -20.245 15.992 40.677 1.00 93.88 850 ASP A N 1
ATOM 6556 C CA . ASP A 1 850 ? -20.898 17.296 40.603 1.00 93.88 850 ASP A CA 1
ATOM 6557 C C . ASP A 1 850 ? -19.973 18.339 39.949 1.00 93.88 850 ASP A C 1
ATOM 6559 O O . ASP A 1 850 ? -20.405 19.054 39.038 1.00 93.88 850 ASP A O 1
ATOM 6563 N N . LYS A 1 851 ? -18.676 18.347 40.292 1.00 92.88 851 LYS A N 1
ATOM 6564 C CA . LYS A 1 851 ? -17.657 19.184 39.631 1.00 92.88 851 LYS A CA 1
ATOM 6565 C C . LYS A 1 851 ? -17.538 18.892 38.137 1.00 92.88 851 LYS A C 1
ATOM 6567 O O . LYS A 1 851 ? -17.592 19.817 37.326 1.00 92.88 851 LYS A O 1
ATOM 6572 N N . LEU A 1 852 ? -17.448 17.617 37.750 1.00 92.88 852 LEU A N 1
ATOM 6573 C CA . LEU A 1 852 ? -17.375 17.213 36.343 1.00 92.88 852 LEU A CA 1
ATOM 6574 C C . LEU A 1 852 ? -18.635 17.608 35.562 1.00 92.88 852 LEU A C 1
ATOM 6576 O O . LEU A 1 852 ? -18.532 18.037 34.412 1.00 92.88 852 LEU A O 1
ATOM 6580 N N . LYS A 1 853 ? -19.824 17.511 36.172 1.00 93.44 853 LYS A N 1
ATOM 6581 C CA . LYS A 1 853 ? -21.077 17.976 35.555 1.00 93.44 853 LYS A CA 1
ATOM 6582 C C . LYS A 1 853 ? -21.074 19.480 35.309 1.00 93.44 853 LYS A C 1
ATOM 6584 O O . LYS A 1 853 ? -21.459 19.908 34.220 1.00 93.44 853 LYS A O 1
ATOM 6589 N N . VAL A 1 854 ? -20.654 20.275 36.295 1.00 93.75 854 VAL A N 1
ATOM 6590 C CA . VAL A 1 854 ? -20.537 21.736 36.152 1.00 93.75 854 VAL A CA 1
ATOM 6591 C C . VAL A 1 854 ? -19.542 22.077 35.046 1.00 93.75 854 VAL A C 1
ATOM 6593 O O . VAL A 1 854 ? -19.875 22.837 34.136 1.00 93.75 854 VAL A O 1
ATOM 6596 N N . TRP A 1 855 ? -18.372 21.440 35.059 1.00 92.12 855 TRP A N 1
ATOM 6597 C CA . TRP A 1 855 ? -17.337 21.659 34.057 1.00 92.12 855 TRP A CA 1
ATOM 6598 C C . TRP A 1 855 ? -17.787 21.291 32.635 1.00 92.12 855 TRP A C 1
ATOM 6600 O O . TRP A 1 855 ? -17.570 22.063 31.699 1.00 92.12 855 TRP A O 1
ATOM 6610 N N . MET A 1 856 ? -18.459 20.148 32.446 1.00 91.25 856 MET A N 1
ATOM 6611 C CA . MET A 1 856 ? -18.983 19.762 31.130 1.00 91.25 856 MET A CA 1
ATOM 6612 C C . MET A 1 856 ? -20.026 20.757 30.612 1.00 91.25 856 MET A C 1
ATOM 6614 O O . MET A 1 856 ? -20.020 21.071 29.421 1.00 91.25 856 MET A O 1
ATOM 6618 N N . ARG A 1 857 ? -20.899 21.283 31.485 1.00 90.56 857 ARG A N 1
ATOM 6619 C CA . ARG A 1 857 ? -21.878 22.319 31.111 1.00 90.56 857 ARG A CA 1
ATOM 6620 C C . ARG A 1 857 ? -21.184 23.603 30.660 1.00 90.56 857 ARG A C 1
ATOM 6622 O O . ARG A 1 857 ? -21.532 24.127 29.608 1.00 90.56 857 ARG A O 1
ATOM 6629 N N . GLN A 1 858 ? -20.178 24.061 31.408 1.00 90.56 858 GLN A N 1
ATOM 6630 C CA . GLN A 1 858 ? -19.383 25.246 31.061 1.00 90.56 858 GLN A CA 1
ATOM 6631 C C . GLN A 1 858 ? -18.635 25.060 29.736 1.00 90.56 858 GLN A C 1
ATOM 6633 O O . GLN A 1 858 ? -18.774 25.871 28.828 1.00 90.56 858 GLN A O 1
ATOM 6638 N N . THR A 1 859 ? -17.915 23.947 29.583 1.00 87.69 859 THR A N 1
ATOM 6639 C CA . THR A 1 859 ? -17.104 23.672 28.385 1.00 87.69 859 THR A CA 1
ATOM 6640 C C . THR A 1 859 ? -17.961 23.559 27.130 1.00 87.69 859 THR A C 1
ATOM 6642 O O . THR A 1 859 ? -17.555 23.987 26.051 1.00 87.69 859 THR A O 1
ATOM 6645 N N . SER A 1 860 ? -19.160 22.995 27.257 1.00 84.88 860 SER A N 1
ATOM 6646 C CA . SER A 1 860 ? -20.065 22.859 26.119 1.00 84.88 860 SER A CA 1
ATOM 6647 C C . SER A 1 860 ? -20.739 24.177 25.750 1.00 84.88 860 SER A C 1
ATOM 6649 O O . SER A 1 860 ? -20.895 24.457 24.563 1.00 84.88 860 SER A O 1
ATOM 6651 N N . ALA A 1 861 ? -21.059 25.012 26.747 1.00 87.12 861 ALA A N 1
ATOM 6652 C CA . ALA A 1 861 ? -21.515 26.380 26.522 1.00 87.12 861 ALA A CA 1
ATOM 6653 C C . ALA A 1 861 ? -20.438 27.219 25.809 1.00 87.12 861 ALA A C 1
ATOM 6655 O O . ALA A 1 861 ? -20.742 27.882 24.823 1.00 87.12 861 ALA A O 1
ATOM 6656 N N . GLU A 1 862 ? -19.172 27.125 26.236 1.00 85.75 862 GLU A N 1
ATOM 6657 C CA . GLU A 1 862 ? -18.043 27.804 25.580 1.00 85.75 862 GLU A CA 1
ATOM 6658 C C . GLU A 1 862 ? -17.796 27.318 24.149 1.00 85.75 862 GLU A C 1
ATOM 6660 O O . GLU A 1 862 ? -17.454 28.106 23.272 1.00 85.75 862 GLU A O 1
ATOM 6665 N N . ALA A 1 863 ? -17.938 26.015 23.899 1.00 81.56 863 ALA A N 1
ATOM 6666 C CA . ALA A 1 863 ? -17.684 25.438 22.584 1.00 81.56 863 ALA A CA 1
ATOM 6667 C C . ALA A 1 863 ? -18.834 25.659 21.585 1.00 81.56 863 ALA A C 1
ATOM 6669 O O . ALA A 1 863 ? -18.727 25.211 20.444 1.00 81.56 863 ALA A O 1
ATOM 6670 N N . GLY A 1 864 ? -19.951 26.268 22.010 1.00 82.25 864 GLY A N 1
ATOM 6671 C CA . GLY A 1 864 ? -21.177 26.349 21.208 1.00 82.25 864 GLY A CA 1
ATOM 6672 C C . GLY A 1 864 ? -21.739 24.974 20.821 1.00 82.25 864 GLY A C 1
ATOM 6673 O O . GLY A 1 864 ? -22.573 24.867 19.925 1.00 82.25 864 GLY A O 1
ATOM 6674 N N . LEU A 1 865 ? -21.270 23.904 21.472 1.00 72.75 865 LEU A N 1
ATOM 6675 C CA . LEU A 1 865 ? -21.734 22.545 21.245 1.00 72.75 865 LEU A CA 1
ATOM 6676 C C . LEU A 1 865 ? -23.007 22.367 22.067 1.00 72.75 865 LEU A C 1
ATOM 6678 O O . LEU A 1 865 ? -22.949 22.258 23.292 1.00 72.75 865 LEU A O 1
ATOM 6682 N N . GLN A 1 866 ? -24.161 22.309 21.399 1.00 63.75 866 GLN A N 1
ATOM 6683 C CA . GLN A 1 866 ? -25.375 21.798 22.030 1.00 63.75 866 GLN A CA 1
ATOM 6684 C C . GLN A 1 866 ? -25.088 20.379 22.529 1.00 63.75 866 GLN A C 1
ATOM 6686 O O . GLN A 1 866 ? -24.990 19.430 21.748 1.00 63.75 866 GLN A O 1
ATOM 6691 N N . VAL A 1 867 ? -24.923 20.227 23.844 1.00 57.69 867 VAL A N 1
ATOM 6692 C CA . VAL A 1 867 ? -24.867 18.910 24.476 1.00 57.69 867 VAL A CA 1
ATOM 6693 C C . VAL A 1 867 ? -26.225 18.276 24.249 1.00 57.69 867 VAL A C 1
ATOM 6695 O O . VAL A 1 867 ? -27.204 18.681 24.875 1.00 57.69 867 VAL A O 1
ATOM 6698 N N . ARG A 1 868 ? -26.303 17.287 23.354 1.00 54.34 868 ARG A N 1
ATOM 6699 C CA . ARG A 1 868 ? -27.446 16.371 23.338 1.00 54.34 868 ARG A CA 1
ATOM 6700 C C . ARG A 1 868 ? -27.574 15.793 24.749 1.00 54.34 868 ARG A C 1
ATOM 6702 O O . ARG A 1 868 ? -26.633 15.172 25.242 1.00 54.34 868 ARG A O 1
ATOM 6709 N N . GLY A 1 869 ? -28.689 16.090 25.415 1.00 47.97 869 GLY A N 1
ATOM 6710 C CA . GLY A 1 869 ? -28.957 15.672 26.789 1.00 47.97 869 GLY A CA 1
ATOM 6711 C C . GLY A 1 869 ? -28.817 14.156 26.962 1.00 47.97 869 GLY A C 1
ATOM 6712 O O . GLY A 1 869 ? -29.210 13.395 26.088 1.00 47.97 869 GLY A O 1
ATOM 6713 N N . ASP A 1 870 ? -28.217 13.754 28.086 1.00 54.19 870 ASP A N 1
ATOM 6714 C CA . ASP A 1 870 ? -28.001 12.381 28.562 1.00 54.19 870 ASP A CA 1
ATOM 6715 C C . ASP A 1 870 ? -27.390 11.359 27.578 1.00 54.19 870 ASP A C 1
ATOM 6717 O O . ASP A 1 870 ? -28.056 10.529 26.965 1.00 54.19 870 ASP A O 1
ATOM 6721 N N . VAL A 1 871 ? -26.053 11.279 27.587 1.00 53.25 871 VAL A N 1
ATOM 6722 C CA . VAL A 1 871 ? -25.256 10.189 26.976 1.00 53.25 871 VAL A CA 1
ATOM 6723 C C . VAL A 1 871 ? -25.653 8.796 27.501 1.00 53.25 871 VAL A C 1
ATOM 6725 O O . VAL A 1 871 ? -25.493 7.789 26.808 1.00 53.25 871 VAL A O 1
ATOM 6728 N N . VAL A 1 872 ? -26.192 8.721 28.724 1.00 53.12 872 VAL A N 1
ATOM 6729 C CA . VAL A 1 872 ? -26.728 7.477 29.303 1.00 53.12 872 VAL A CA 1
ATOM 6730 C C . VAL A 1 872 ? -28.005 7.037 28.574 1.00 53.12 872 VAL A C 1
ATOM 6732 O O . VAL A 1 872 ? -28.175 5.838 28.343 1.00 53.12 872 VAL A O 1
ATOM 6735 N N . GLY A 1 873 ? -28.837 7.992 28.143 1.00 57.16 873 GLY A N 1
ATOM 6736 C CA . GLY A 1 873 ? -29.992 7.755 27.279 1.00 57.16 873 GLY A CA 1
ATOM 6737 C C . GLY A 1 873 ? -29.567 7.221 25.913 1.00 57.16 873 GLY A C 1
ATOM 6738 O O . GLY A 1 873 ? -30.013 6.148 25.528 1.00 57.16 873 GLY A O 1
ATOM 6739 N N . ASP A 1 874 ? -28.596 7.863 25.256 1.00 56.19 874 ASP A N 1
ATOM 6740 C CA . ASP A 1 874 ? -28.126 7.481 23.909 1.00 56.19 874 ASP A CA 1
ATOM 6741 C C . ASP A 1 874 ? -27.504 6.059 23.879 1.00 56.19 874 ASP A C 1
ATOM 6743 O O . ASP A 1 874 ? -27.710 5.276 22.953 1.00 56.19 874 ASP A O 1
ATOM 6747 N N . MET A 1 875 ? -26.784 5.639 24.930 1.00 56.28 875 MET A N 1
ATOM 6748 C CA . MET A 1 875 ? -26.280 4.255 25.037 1.00 56.28 875 MET A CA 1
ATOM 6749 C C . MET A 1 875 ? -27.387 3.226 25.312 1.00 56.28 875 MET A C 1
ATOM 6751 O O . MET A 1 875 ? -27.305 2.102 24.807 1.00 56.28 875 MET A O 1
ATOM 6755 N N . ALA A 1 876 ? -28.396 3.572 26.114 1.00 58.31 876 ALA A N 1
ATOM 6756 C CA . ALA A 1 876 ? -29.547 2.706 26.363 1.00 58.31 876 ALA A CA 1
ATOM 6757 C C . ALA A 1 876 ? -30.433 2.583 25.113 1.00 58.31 876 ALA A C 1
ATOM 6759 O O . ALA A 1 876 ? -30.822 1.477 24.754 1.00 58.31 876 ALA A O 1
ATOM 6760 N N . GLU A 1 877 ? -30.646 3.684 24.400 1.00 61.38 877 GLU A N 1
ATOM 6761 C CA . GLU A 1 877 ? -31.396 3.776 23.148 1.00 61.38 877 GLU A CA 1
ATOM 6762 C C . GLU A 1 877 ? -30.697 3.014 22.017 1.00 61.38 877 GLU A C 1
ATOM 6764 O O . GLU A 1 877 ? -31.304 2.167 21.370 1.00 61.38 877 GLU A O 1
ATOM 6769 N N . ARG A 1 878 ? -29.376 3.171 21.846 1.00 66.50 878 ARG A N 1
ATOM 6770 C CA . ARG A 1 878 ? -28.606 2.358 20.883 1.00 66.50 878 ARG A CA 1
ATOM 6771 C C . ARG A 1 878 ? -28.616 0.870 21.218 1.00 66.50 878 ARG A C 1
ATOM 6773 O O . ARG A 1 878 ? -28.493 0.048 20.310 1.00 66.50 878 ARG A O 1
ATOM 6780 N N . ARG A 1 879 ? -28.705 0.503 22.501 1.00 69.06 879 ARG A N 1
ATOM 6781 C CA . ARG A 1 879 ? -28.876 -0.897 22.921 1.00 69.06 879 ARG A CA 1
ATOM 6782 C C . ARG A 1 879 ? -30.294 -1.387 22.659 1.00 69.06 879 ARG A C 1
ATOM 6784 O O . ARG A 1 879 ? -30.421 -2.519 22.215 1.00 69.06 879 ARG A O 1
ATOM 6791 N N . ALA A 1 880 ? -31.312 -0.558 22.878 1.00 68.50 880 ALA A N 1
ATOM 6792 C CA . ALA A 1 880 ? -32.700 -0.869 22.551 1.00 68.50 880 ALA A CA 1
ATOM 6793 C C . ALA A 1 880 ? -32.858 -1.097 21.043 1.00 68.50 880 ALA A C 1
ATOM 6795 O O . ALA A 1 880 ? -33.268 -2.181 20.653 1.00 68.50 880 ALA A O 1
ATOM 6796 N N . LEU A 1 881 ? -32.362 -0.178 20.210 1.00 72.94 881 LEU A N 1
ATOM 6797 C CA . LEU A 1 881 ? -32.352 -0.302 18.748 1.00 72.94 881 LEU A CA 1
ATOM 6798 C C . LEU A 1 881 ? -31.553 -1.516 18.252 1.00 72.94 881 LEU A C 1
ATOM 6800 O O . LEU A 1 881 ? -31.905 -2.136 17.252 1.00 72.94 881 LEU A O 1
ATOM 6804 N N . ARG A 1 882 ? -30.448 -1.884 18.917 1.00 73.50 882 ARG A N 1
ATOM 6805 C CA . ARG A 1 882 ? -29.721 -3.121 18.572 1.00 73.50 882 ARG A CA 1
ATOM 6806 C C . ARG A 1 882 ? -30.473 -4.371 18.992 1.00 73.50 882 ARG A C 1
ATOM 6808 O O . ARG A 1 882 ? -30.503 -5.311 18.212 1.00 73.50 882 ARG A O 1
ATOM 6815 N N . ALA A 1 883 ? -31.041 -4.390 20.193 1.00 76.62 883 ALA A N 1
ATOM 6816 C CA . ALA A 1 883 ? -31.841 -5.509 20.672 1.00 76.62 883 ALA A CA 1
ATOM 6817 C C . ALA A 1 883 ? -33.092 -5.692 19.805 1.00 76.62 883 ALA A C 1
ATOM 6819 O O . ALA A 1 883 ? -33.484 -6.819 19.537 1.00 76.62 883 ALA A O 1
ATOM 6820 N N . GLU A 1 884 ? -33.674 -4.599 19.321 1.00 82.88 884 GLU A N 1
ATOM 6821 C CA . GLU A 1 884 ? -34.759 -4.586 18.345 1.00 82.88 884 GLU A CA 1
ATOM 6822 C C . GLU A 1 884 ? -34.304 -5.172 17.006 1.00 82.88 884 GLU A C 1
ATOM 6824 O O . GLU A 1 884 ? -34.872 -6.165 16.577 1.00 82.88 884 GLU A O 1
ATOM 6829 N N . ARG A 1 885 ? -33.185 -4.712 16.428 1.00 82.88 885 ARG A N 1
ATOM 6830 C CA . ARG A 1 885 ? -32.619 -5.315 15.201 1.00 82.88 885 ARG A CA 1
ATOM 6831 C C . ARG A 1 885 ? -32.214 -6.782 15.356 1.00 82.88 885 ARG A C 1
ATOM 6833 O O . ARG A 1 885 ? -32.262 -7.544 14.396 1.00 82.88 885 ARG A O 1
ATOM 6840 N N . GLU A 1 886 ? -31.743 -7.191 16.532 1.00 79.31 886 GLU A N 1
ATOM 6841 C CA . GLU A 1 886 ? -31.434 -8.595 16.826 1.00 79.31 886 GLU A CA 1
ATOM 6842 C C . GLU A 1 886 ? -32.714 -9.428 16.965 1.00 79.31 886 GLU A C 1
ATOM 6844 O O . GLU A 1 886 ? -32.745 -10.550 16.466 1.00 79.31 886 GLU A O 1
ATOM 6849 N N . ARG A 1 887 ? -33.784 -8.872 17.550 1.00 84.81 887 ARG A N 1
ATOM 6850 C CA . ARG A 1 887 ? -35.120 -9.488 17.565 1.00 84.81 887 ARG A CA 1
ATOM 6851 C C . ARG A 1 887 ? -35.710 -9.585 16.163 1.00 84.81 887 ARG A C 1
ATOM 6853 O O . ARG A 1 887 ? -36.186 -10.653 15.817 1.00 84.81 887 ARG A O 1
ATOM 6860 N N . GLU A 1 888 ? -35.599 -8.547 15.339 1.00 83.88 888 GLU A N 1
ATOM 6861 C CA . GLU A 1 888 ? -36.005 -8.566 13.926 1.00 83.88 888 GLU A CA 1
ATOM 6862 C C . GLU A 1 888 ? -35.243 -9.645 13.148 1.00 83.88 888 GLU A C 1
ATOM 6864 O O . GLU A 1 888 ? -35.839 -10.437 12.426 1.00 83.88 888 GLU A O 1
ATOM 6869 N N . ARG A 1 889 ? -33.921 -9.753 13.339 1.00 85.69 889 ARG A N 1
ATOM 6870 C CA . ARG A 1 889 ? -33.110 -10.808 12.705 1.00 85.69 889 ARG A CA 1
ATOM 6871 C C . ARG A 1 889 ? -33.431 -12.209 13.214 1.00 85.69 889 ARG A C 1
ATOM 6873 O O . ARG A 1 889 ? -33.281 -13.157 12.451 1.00 85.69 889 ARG A O 1
ATOM 6880 N N . ALA A 1 890 ? -33.818 -12.346 14.479 1.00 85.06 890 ALA A N 1
ATOM 6881 C CA . ALA A 1 890 ? -34.246 -13.616 15.057 1.00 85.06 890 ALA A CA 1
ATOM 6882 C C . ALA A 1 890 ? -35.682 -13.989 14.650 1.00 85.06 890 ALA A C 1
ATOM 6884 O O . ALA A 1 890 ? -35.985 -15.174 14.567 1.00 85.06 890 ALA A O 1
ATOM 6885 N N . ALA A 1 891 ? -36.535 -13.000 14.364 1.00 86.06 891 ALA A N 1
ATOM 6886 C CA . ALA A 1 891 ? -37.909 -13.177 13.901 1.00 86.06 891 ALA A CA 1
ATOM 6887 C C . ALA A 1 891 ? -38.001 -13.398 12.383 1.00 86.06 891 ALA A C 1
ATOM 6889 O O . ALA A 1 891 ? -38.880 -14.123 11.935 1.00 86.06 891 ALA A O 1
ATOM 6890 N N . ALA A 1 892 ? -37.069 -12.864 11.587 1.00 88.25 892 ALA A N 1
ATOM 6891 C CA . ALA A 1 892 ? -37.064 -13.008 10.127 1.00 88.25 892 ALA A CA 1
ATOM 6892 C C . ALA A 1 892 ? -37.103 -14.468 9.606 1.00 88.25 892 ALA A C 1
ATOM 6894 O O . ALA A 1 892 ? -37.781 -14.718 8.613 1.00 88.25 892 ALA A O 1
ATOM 6895 N N . PRO A 1 893 ? -36.435 -15.466 10.225 1.00 84.56 893 PRO A N 1
ATOM 6896 C CA . PRO A 1 893 ? -36.578 -16.870 9.837 1.00 84.56 893 PRO A CA 1
ATOM 6897 C C . PRO A 1 893 ? -37.962 -17.445 10.159 1.00 84.56 893 PRO A C 1
ATOM 6899 O O . PRO A 1 893 ? -38.381 -18.397 9.512 1.00 84.56 893 PRO A O 1
ATOM 6902 N N . GLN A 1 894 ? -38.637 -16.897 11.171 1.00 80.88 894 GLN A N 1
ATOM 6903 C CA . GLN A 1 894 ? -39.945 -17.347 11.633 1.00 80.88 894 GLN A CA 1
ATOM 6904 C C . GLN A 1 894 ? -41.061 -16.717 10.794 1.00 80.88 894 GLN A C 1
ATOM 6906 O O . GLN A 1 894 ? -41.911 -17.452 10.315 1.00 80.88 894 GLN A O 1
ATOM 6911 N N . GLN A 1 895 ? -40.948 -15.425 10.466 1.00 79.69 895 GLN A N 1
ATOM 6912 C CA . GLN A 1 895 ? -41.788 -14.762 9.461 1.00 79.69 895 GLN A CA 1
ATOM 6913 C C . GLN A 1 895 ? -41.663 -15.426 8.090 1.00 79.69 895 GLN A C 1
ATOM 6915 O O . GLN A 1 895 ? -42.671 -15.758 7.497 1.00 79.69 895 GLN A O 1
ATOM 6920 N N . ARG A 1 896 ? -40.450 -15.759 7.625 1.00 84.19 896 ARG A N 1
ATOM 6921 C CA . ARG A 1 896 ? -40.280 -16.525 6.372 1.00 84.19 896 ARG A CA 1
ATOM 6922 C C . ARG A 1 896 ? -40.881 -17.929 6.413 1.00 84.19 896 ARG A C 1
ATOM 6924 O O . ARG A 1 896 ? -41.065 -18.537 5.366 1.00 84.19 896 ARG A O 1
ATOM 6931 N N . LYS A 1 897 ? -41.086 -18.493 7.604 1.00 87.75 897 LYS A N 1
ATOM 6932 C CA . LYS A 1 897 ? -41.718 -19.802 7.775 1.00 87.75 897 LYS A CA 1
ATOM 6933 C C . LYS A 1 897 ? -43.240 -19.670 7.840 1.00 87.75 897 LYS A C 1
ATOM 6935 O O . LYS A 1 897 ? -43.918 -20.547 7.337 1.00 87.75 897 LYS A O 1
ATOM 6940 N N . GLU A 1 898 ? -43.743 -18.587 8.424 1.00 83.38 898 GLU A N 1
ATOM 6941 C CA . GLU A 1 898 ? -45.161 -18.220 8.420 1.00 83.38 898 GLU A CA 1
ATOM 6942 C C . GLU A 1 898 ? -45.615 -17.816 7.013 1.00 83.38 898 GLU A C 1
ATOM 6944 O O . GLU A 1 898 ? -46.541 -18.432 6.519 1.00 83.38 898 GLU A O 1
ATOM 6949 N N . GLU A 1 899 ? -44.887 -16.941 6.309 1.00 83.31 899 GLU A N 1
ATOM 6950 C CA . GLU A 1 899 ? -45.140 -16.591 4.897 1.00 83.31 899 GLU A CA 1
ATOM 6951 C C . GLU A 1 899 ? -45.121 -17.829 3.993 1.00 83.31 899 GLU A C 1
ATOM 6953 O O . GLU A 1 899 ? -45.947 -17.970 3.104 1.00 83.31 899 GLU A O 1
ATOM 6958 N N . ARG A 1 900 ? -44.197 -18.764 4.242 1.00 79.81 900 ARG A N 1
ATOM 6959 C CA . ARG A 1 900 ? -44.138 -20.015 3.482 1.00 79.81 900 ARG A CA 1
ATOM 6960 C C . ARG A 1 900 ? -45.296 -20.963 3.809 1.00 79.81 900 ARG A C 1
ATOM 6962 O O . ARG A 1 900 ? -45.726 -21.697 2.933 1.00 79.81 900 ARG A O 1
ATOM 6969 N N . ASN A 1 901 ? -45.765 -20.981 5.052 1.00 75.06 901 ASN A N 1
ATOM 6970 C CA . ASN A 1 901 ? -46.928 -21.778 5.430 1.00 75.06 901 ASN A CA 1
ATOM 6971 C C . ASN A 1 901 ? -48.225 -21.148 4.897 1.00 75.06 901 ASN A C 1
ATOM 6973 O O . ASN A 1 901 ? -49.097 -21.883 4.467 1.00 75.06 901 ASN A O 1
ATOM 6977 N N . GLU A 1 902 ? -48.328 -19.817 4.872 1.00 75.25 902 GLU A N 1
ATOM 6978 C CA . GLU A 1 902 ? -49.445 -19.098 4.249 1.00 75.25 902 GLU A CA 1
ATOM 6979 C C . GLU A 1 902 ? -49.453 -19.297 2.724 1.00 75.25 902 GLU A C 1
ATOM 6981 O O . GLU A 1 902 ? -50.514 -19.546 2.166 1.00 75.25 902 GLU A O 1
ATOM 6986 N N . GLU A 1 903 ? -48.292 -19.305 2.053 1.00 68.19 903 GLU A N 1
ATOM 6987 C CA . GLU A 1 903 ? -48.196 -19.699 0.634 1.00 68.19 903 GLU A CA 1
ATOM 6988 C C . GLU A 1 903 ? -48.585 -21.173 0.408 1.00 68.19 903 GLU A C 1
ATOM 6990 O O . GLU A 1 903 ? -49.232 -21.484 -0.589 1.00 68.19 903 GLU A O 1
ATOM 6995 N N . GLU A 1 904 ? -48.219 -22.087 1.318 1.00 68.12 904 GLU A N 1
ATOM 6996 C CA . GLU A 1 904 ? -48.601 -23.507 1.232 1.00 68.12 904 GLU A CA 1
ATOM 6997 C C . GLU A 1 904 ? -50.111 -23.721 1.512 1.00 68.12 904 GLU A C 1
ATOM 6999 O O . GLU A 1 904 ? -50.710 -24.600 0.896 1.00 68.12 904 GLU A O 1
ATOM 7004 N N . ASP A 1 905 ? -50.742 -22.888 2.351 1.00 63.47 905 ASP A N 1
ATOM 7005 C CA . ASP A 1 905 ? -52.192 -22.901 2.614 1.00 63.47 905 ASP A CA 1
ATOM 7006 C C . ASP A 1 905 ? -53.000 -22.196 1.492 1.00 63.47 905 ASP A C 1
ATOM 7008 O O . ASP A 1 905 ? -54.130 -22.593 1.197 1.00 63.47 905 ASP A O 1
ATOM 7012 N N . GLU A 1 906 ? -52.431 -21.193 0.808 1.00 57.03 906 GLU A N 1
ATOM 7013 C CA . GLU A 1 906 ? -53.016 -20.584 -0.403 1.00 57.03 906 GLU A CA 1
ATOM 7014 C C . GLU A 1 906 ? -52.906 -21.509 -1.635 1.00 57.03 906 GLU A C 1
ATOM 7016 O O . GLU A 1 906 ? -53.783 -21.496 -2.507 1.00 57.03 906 GLU A O 1
ATOM 7021 N N . ASP A 1 907 ? -51.888 -22.378 -1.695 1.00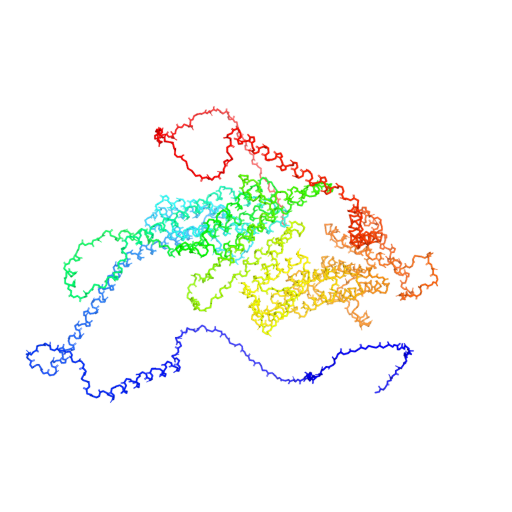 53.53 907 ASP A N 1
ATOM 7022 C CA . ASP A 1 907 ? -51.701 -23.381 -2.757 1.00 53.53 907 ASP A CA 1
ATOM 7023 C C . ASP A 1 907 ? -52.813 -24.461 -2.781 1.00 53.53 907 ASP A C 1
ATOM 7025 O O . ASP A 1 907 ? -53.061 -25.066 -3.834 1.00 53.53 907 ASP A O 1
ATOM 7029 N N . ASP A 1 908 ? -53.540 -24.660 -1.672 1.00 55.28 908 ASP A N 1
ATOM 7030 C CA . ASP A 1 908 ? -54.690 -25.574 -1.582 1.00 55.28 908 ASP A CA 1
ATOM 7031 C C . ASP A 1 908 ? -55.994 -24.973 -2.165 1.00 55.28 908 ASP A C 1
ATOM 7033 O O . ASP A 1 908 ? -56.898 -25.719 -2.562 1.00 55.28 908 ASP A O 1
ATOM 7037 N N . GLU A 1 909 ? -56.073 -23.647 -2.353 1.00 53.25 909 GLU A N 1
ATOM 7038 C CA . GLU A 1 909 ? -57.123 -22.981 -3.152 1.00 53.25 909 GLU A CA 1
ATOM 7039 C C . GLU A 1 909 ? -56.683 -22.711 -4.617 1.00 53.25 909 GLU A C 1
ATOM 7041 O O . GLU A 1 909 ? -57.509 -22.434 -5.497 1.00 53.25 909 GLU A O 1
ATOM 7046 N N . GLU A 1 910 ? -55.396 -22.900 -4.946 1.00 51.34 910 GLU A N 1
ATOM 7047 C CA . GLU A 1 910 ? -54.772 -22.565 -6.240 1.00 51.34 910 GLU A CA 1
ATOM 7048 C C . GLU A 1 910 ? -54.914 -23.650 -7.341 1.00 51.34 910 GLU A C 1
ATOM 7050 O O . GLU A 1 910 ? -54.281 -23.602 -8.406 1.00 51.34 910 GLU A O 1
ATOM 7055 N N . GLY A 1 911 ? -55.812 -24.627 -7.164 1.00 52.53 911 GLY A N 1
ATOM 7056 C CA . GLY A 1 911 ? -56.151 -25.613 -8.204 1.00 52.53 911 GLY A CA 1
ATOM 7057 C C . GLY A 1 911 ? -56.711 -24.980 -9.494 1.00 52.53 911 GLY A C 1
ATOM 7058 O O . GLY A 1 911 ? -56.574 -25.535 -10.590 1.00 52.53 911 GLY A O 1
ATOM 7059 N N . GLY A 1 912 ? -57.292 -23.780 -9.397 1.00 54.09 912 GLY A N 1
ATOM 7060 C CA . GLY A 1 912 ? -57.838 -23.032 -10.535 1.00 54.09 912 GLY A CA 1
ATOM 7061 C C . GLY A 1 912 ? -56.803 -22.236 -11.344 1.00 54.09 912 GLY A C 1
ATOM 7062 O O . GLY A 1 912 ? -56.983 -22.034 -12.552 1.00 54.09 912 GLY A O 1
ATOM 7063 N N . GLU A 1 913 ? -55.702 -21.792 -10.731 1.00 51.22 913 GLU A N 1
ATOM 7064 C CA . GLU A 1 913 ? -54.762 -20.869 -11.382 1.00 51.22 913 GLU A CA 1
ATOM 7065 C C . GLU A 1 913 ? -53.706 -21.593 -12.224 1.00 51.22 913 GLU A C 1
ATOM 7067 O O . GLU A 1 913 ? -53.365 -21.140 -13.324 1.00 51.22 913 GLU A O 1
ATOM 7072 N N . LYS A 1 914 ? -53.293 -22.797 -11.811 1.00 54.59 914 LYS A N 1
ATOM 7073 C CA . LYS A 1 914 ? -52.451 -23.691 -12.628 1.00 54.59 914 LYS A CA 1
ATOM 7074 C C . LYS A 1 914 ? -53.147 -24.091 -13.941 1.00 54.59 914 LYS A C 1
ATOM 7076 O O . LYS A 1 914 ? -52.506 -24.102 -14.997 1.00 54.59 914 LYS A O 1
ATOM 7081 N N . LEU A 1 915 ? -54.468 -24.298 -13.923 1.00 58.94 915 LEU A N 1
ATOM 7082 C CA . LEU A 1 915 ? -55.288 -24.527 -15.125 1.00 58.94 915 LEU A CA 1
ATOM 7083 C C . LEU A 1 915 ? -55.374 -23.282 -16.025 1.00 58.94 915 LEU A C 1
ATOM 7085 O O . LEU A 1 915 ? -55.218 -23.390 -17.244 1.00 58.94 915 LEU A O 1
ATOM 7089 N N . ARG A 1 916 ? -55.523 -22.082 -15.447 1.00 62.53 916 ARG A N 1
ATOM 7090 C CA . ARG A 1 916 ? -55.515 -20.813 -16.203 1.00 62.53 916 ARG A CA 1
ATOM 7091 C C . ARG A 1 916 ? -54.144 -20.483 -16.802 1.00 62.53 916 ARG A C 1
ATOM 7093 O O . ARG A 1 916 ? -54.077 -20.001 -17.935 1.00 62.53 916 ARG A O 1
ATOM 7100 N N . ARG A 1 917 ? -53.045 -20.777 -16.097 1.00 61.44 917 ARG A N 1
ATOM 7101 C CA . ARG A 1 917 ? -51.670 -20.643 -16.616 1.00 61.44 917 ARG A CA 1
ATOM 7102 C C . ARG A 1 917 ? -51.397 -21.628 -17.749 1.00 61.44 917 ARG A C 1
ATOM 7104 O O . ARG A 1 917 ? -50.813 -21.224 -18.753 1.00 61.44 917 ARG A O 1
ATOM 7111 N N . LYS A 1 918 ? -51.870 -22.876 -17.644 1.00 72.44 918 LYS A N 1
ATOM 7112 C CA . LYS A 1 918 ? -51.772 -23.861 -18.733 1.00 72.44 918 LYS A CA 1
ATOM 7113 C C . LYS A 1 918 ? -52.556 -23.411 -19.971 1.00 72.44 918 LYS A C 1
ATOM 7115 O O . LYS A 1 918 ? -51.976 -23.363 -21.052 1.00 72.44 918 LYS A O 1
ATOM 7120 N N . ALA A 1 919 ? -53.795 -22.946 -19.799 1.00 70.69 919 ALA A N 1
ATOM 7121 C CA . ALA A 1 919 ? -54.620 -22.425 -20.893 1.00 70.69 919 ALA A CA 1
ATOM 7122 C C . ALA A 1 919 ? -54.009 -21.179 -21.567 1.00 70.69 919 ALA A C 1
ATOM 7124 O O . ALA A 1 919 ? -54.028 -21.055 -22.790 1.00 70.69 919 ALA A O 1
ATOM 7125 N N . ARG A 1 920 ? -53.399 -20.264 -20.798 1.00 68.12 920 ARG A N 1
ATOM 7126 C CA . ARG A 1 920 ? -52.667 -19.111 -21.359 1.00 68.12 920 ARG A CA 1
ATOM 7127 C C . ARG A 1 920 ? -51.429 -19.532 -22.146 1.00 68.12 920 ARG A C 1
ATOM 7129 O O . ARG A 1 920 ? -51.129 -18.927 -23.171 1.00 68.12 920 ARG A O 1
ATOM 7136 N N . ARG A 1 921 ? -50.720 -20.561 -21.683 1.00 62.56 921 ARG A N 1
ATOM 7137 C CA . ARG A 1 921 ? -49.518 -21.077 -22.345 1.00 62.56 921 ARG A CA 1
ATOM 7138 C C . ARG A 1 921 ? -49.862 -21.821 -23.637 1.00 62.56 921 ARG A C 1
ATOM 7140 O O . ARG A 1 921 ? -49.156 -21.644 -24.622 1.00 62.56 921 ARG A O 1
ATOM 7147 N N . GLU A 1 922 ? -50.959 -22.575 -23.654 1.00 74.19 922 GLU A N 1
ATOM 7148 C CA . GLU A 1 922 ? -51.496 -23.219 -24.862 1.00 74.19 922 GLU A CA 1
ATOM 7149 C C . GLU A 1 922 ? -52.004 -22.183 -25.873 1.00 74.19 922 GLU A C 1
ATOM 7151 O O . GLU A 1 922 ? -51.645 -22.254 -27.046 1.00 74.19 922 GLU A O 1
ATOM 7156 N N . LYS A 1 923 ? -52.723 -21.146 -25.418 1.00 80.81 923 LYS A N 1
ATOM 7157 C CA . LYS A 1 923 ? -53.151 -20.033 -26.279 1.00 80.81 923 LYS A CA 1
ATOM 7158 C C . LYS A 1 923 ? -51.966 -19.285 -26.898 1.00 80.81 923 LYS A C 1
ATOM 7160 O O . LYS A 1 923 ? -51.968 -19.016 -28.093 1.00 80.81 923 LYS A O 1
ATOM 7165 N N . TRP A 1 924 ? -50.930 -19.002 -26.109 1.00 80.19 924 TRP A N 1
ATOM 7166 C CA . TRP A 1 924 ? -49.714 -18.346 -26.594 1.00 80.19 924 TRP A CA 1
ATOM 7167 C C . TRP A 1 924 ? -48.944 -19.202 -27.612 1.00 80.19 924 TRP A C 1
ATOM 7169 O O . TRP A 1 924 ? -48.395 -18.670 -28.574 1.00 80.19 924 TRP A O 1
ATOM 7179 N N . TRP A 1 925 ? -48.918 -20.527 -27.430 1.00 66.69 925 TRP A N 1
ATOM 7180 C CA . TRP A 1 925 ? -48.330 -21.446 -28.408 1.00 66.69 925 TRP A CA 1
ATOM 7181 C C . TRP A 1 925 ? -49.143 -21.518 -29.706 1.00 66.69 925 TRP A C 1
ATOM 7183 O O . TRP A 1 925 ? -48.537 -21.501 -30.776 1.00 66.69 925 TRP A O 1
ATOM 7193 N N . SER A 1 926 ? -50.478 -21.519 -29.621 1.00 80.12 926 SER A N 1
ATOM 7194 C CA . SER A 1 926 ? -51.365 -21.479 -30.793 1.00 80.12 926 SER A CA 1
ATOM 7195 C C . SER A 1 926 ? -51.179 -20.188 -31.591 1.00 80.12 926 SER A C 1
ATOM 7197 O O . SER A 1 926 ? -50.874 -20.249 -32.774 1.00 80.12 926 SER A O 1
ATOM 7199 N N . GLU A 1 927 ? -51.210 -19.021 -30.937 1.00 76.75 927 GLU A N 1
ATOM 7200 C CA . GLU A 1 927 ? -51.007 -17.720 -31.603 1.00 76.75 927 GLU A CA 1
ATOM 7201 C C . GLU A 1 927 ? -49.632 -17.610 -32.283 1.00 76.75 927 GLU A C 1
ATOM 7203 O O . GLU A 1 927 ? -49.463 -16.897 -33.275 1.00 76.75 927 GLU A O 1
ATOM 7208 N N . ARG A 1 928 ? -48.624 -18.315 -31.757 1.00 69.44 928 ARG A N 1
ATOM 7209 C CA . ARG A 1 928 ? -47.279 -18.349 -32.337 1.00 69.44 928 ARG A CA 1
ATOM 7210 C C . ARG A 1 928 ? -47.185 -19.293 -33.536 1.00 69.44 928 ARG A C 1
ATOM 7212 O O . ARG A 1 928 ? -46.423 -18.995 -34.453 1.00 69.44 928 ARG A O 1
ATOM 7219 N N . GLN A 1 929 ? -47.943 -20.389 -33.542 1.00 72.62 929 GLN A N 1
ATOM 7220 C CA . GLN A 1 929 ? -48.083 -21.255 -34.714 1.00 72.62 929 GLN A CA 1
ATOM 7221 C C . GLN A 1 929 ? -48.907 -20.581 -35.809 1.00 72.62 929 GLN A C 1
ATOM 7223 O O . GLN A 1 929 ? -48.488 -20.613 -36.961 1.00 72.62 929 GLN A O 1
ATOM 7228 N N . ASP A 1 930 ? -49.978 -19.877 -35.448 1.00 79.19 930 ASP A N 1
ATOM 7229 C CA . ASP A 1 930 ? -50.799 -19.120 -36.395 1.00 79.19 930 ASP A CA 1
ATOM 7230 C C . ASP A 1 930 ? -49.987 -17.993 -37.044 1.00 79.19 930 ASP A C 1
ATOM 7232 O O . ASP A 1 930 ? -49.996 -17.854 -38.262 1.00 79.19 930 ASP A O 1
ATOM 7236 N N . LYS A 1 931 ? -49.170 -17.261 -36.271 1.00 73.31 931 LYS A N 1
ATOM 7237 C CA . LYS A 1 931 ? -48.231 -16.268 -36.828 1.00 73.31 931 LYS A CA 1
ATOM 7238 C C . LYS A 1 931 ? -47.121 -16.880 -37.676 1.00 73.31 931 LYS A C 1
ATOM 7240 O O . LYS A 1 931 ? -46.658 -16.241 -38.615 1.00 73.31 931 LYS A O 1
ATOM 7245 N N . ALA A 1 932 ? -46.650 -18.080 -37.343 1.00 70.38 932 ALA A N 1
ATOM 7246 C CA . ALA A 1 932 ? -45.659 -18.773 -38.162 1.00 70.38 932 ALA A CA 1
ATOM 7247 C C . ALA A 1 932 ? -46.269 -19.231 -39.497 1.00 70.38 932 ALA A C 1
ATOM 7249 O O . ALA A 1 932 ? -45.646 -19.035 -40.537 1.00 70.38 932 ALA A O 1
ATOM 7250 N N . ALA A 1 933 ? -47.501 -19.745 -39.472 1.00 74.19 933 ALA A N 1
ATOM 7251 C CA . ALA A 1 933 ? -48.263 -20.110 -40.661 1.00 74.19 933 ALA A CA 1
ATOM 7252 C C . ALA A 1 933 ? -48.638 -18.880 -41.503 1.00 74.19 933 ALA A C 1
ATOM 7254 O O . ALA A 1 933 ? -48.550 -18.926 -42.724 1.00 74.19 933 ALA A O 1
ATOM 7255 N N . GLU A 1 934 ? -48.981 -17.753 -40.875 1.00 75.88 934 GLU A N 1
ATOM 7256 C CA . GLU A 1 934 ? -49.247 -16.477 -41.549 1.00 75.88 934 GLU A CA 1
ATOM 7257 C C . GLU A 1 934 ? -47.983 -15.928 -42.231 1.00 75.88 934 GLU A C 1
ATOM 7259 O O . GLU A 1 934 ? -48.028 -15.507 -43.385 1.00 75.88 934 GLU A O 1
ATOM 7264 N N . MET A 1 935 ? -46.824 -16.010 -41.570 1.00 68.88 935 MET A N 1
ATOM 7265 C CA . MET A 1 935 ? -45.529 -15.637 -42.157 1.00 68.88 935 MET A CA 1
ATOM 7266 C C . MET A 1 935 ? -45.113 -16.562 -43.313 1.00 68.88 935 MET A C 1
ATOM 7268 O O . MET A 1 935 ? -44.485 -16.104 -44.271 1.00 68.88 935 MET A O 1
ATOM 7272 N N . GLU A 1 936 ? -45.489 -17.842 -43.256 1.00 73.50 936 GLU A N 1
ATOM 7273 C CA . GLU A 1 936 ? -45.296 -18.809 -44.341 1.00 73.50 936 GLU A CA 1
ATOM 7274 C C . GLU A 1 936 ? -46.246 -18.540 -45.522 1.00 73.50 936 GLU A C 1
ATOM 7276 O O . GLU A 1 936 ? -45.808 -18.561 -46.673 1.00 73.50 936 GLU A O 1
ATOM 7281 N N . LEU A 1 937 ? -47.504 -18.168 -45.251 1.00 74.56 937 LEU A N 1
ATOM 7282 C CA . LEU A 1 937 ? -48.488 -17.757 -46.260 1.00 74.56 937 LEU A CA 1
ATOM 7283 C C . LEU A 1 937 ? -48.084 -16.451 -46.968 1.00 74.56 937 LEU A C 1
ATOM 7285 O O . LEU A 1 937 ? -48.360 -16.269 -48.152 1.00 74.56 937 LEU A O 1
ATOM 7289 N N . LEU A 1 938 ? -47.393 -15.557 -46.252 1.00 73.50 938 LEU A N 1
ATOM 7290 C CA . LEU A 1 938 ? -46.829 -14.308 -46.773 1.00 73.50 938 LEU A CA 1
ATOM 7291 C C . LEU A 1 938 ? -45.456 -14.489 -47.452 1.00 73.50 938 LEU A C 1
ATOM 7293 O O . LEU A 1 938 ? -44.877 -13.516 -47.934 1.00 73.50 938 LEU A O 1
ATOM 7297 N N . GLY A 1 939 ? -44.920 -15.715 -47.512 1.00 59.56 939 GLY A N 1
ATOM 7298 C CA . GLY A 1 939 ? -43.668 -16.031 -48.209 1.00 59.56 939 GLY A CA 1
ATOM 7299 C C . GLY A 1 939 ? -42.396 -15.474 -47.554 1.00 59.56 939 GLY A C 1
ATOM 7300 O O . GLY A 1 939 ? -41.340 -15.438 -48.191 1.00 59.56 939 GLY A O 1
ATOM 7301 N N . LEU A 1 940 ? -42.458 -15.045 -46.289 1.00 57.56 940 LEU A N 1
ATOM 7302 C CA . LEU A 1 940 ? -41.333 -14.448 -45.568 1.00 57.56 940 LEU A CA 1
ATOM 7303 C C . LEU A 1 940 ? -40.613 -15.511 -44.728 1.00 57.56 940 LEU A C 1
ATOM 7305 O O . LEU A 1 940 ? -40.996 -15.808 -43.598 1.00 57.56 940 LEU A O 1
ATOM 7309 N N . LYS A 1 941 ? -39.527 -16.083 -45.267 1.00 51.22 941 LYS A N 1
ATOM 7310 C CA . LYS A 1 941 ? -38.671 -17.009 -44.505 1.00 51.22 941 LYS A CA 1
ATOM 7311 C C . LYS A 1 941 ? -37.859 -16.265 -43.427 1.00 51.22 941 LYS A C 1
ATOM 7313 O O . LYS A 1 941 ? -37.283 -15.219 -43.733 1.00 51.22 941 LYS A O 1
ATOM 7318 N N . PRO A 1 942 ? -37.720 -16.807 -42.200 1.00 40.62 942 PRO A N 1
ATOM 7319 C CA . PRO A 1 942 ? -36.873 -16.211 -41.168 1.00 40.62 942 PRO A CA 1
ATOM 7320 C C . PRO A 1 942 ? -35.393 -16.339 -41.560 1.00 40.62 942 PRO A C 1
ATOM 7322 O O . PRO A 1 942 ? -34.879 -17.444 -41.711 1.00 40.62 942 PRO A O 1
ATOM 7325 N N . THR A 1 943 ? -34.693 -15.220 -41.748 1.00 40.78 943 THR A N 1
ATOM 7326 C CA . THR A 1 943 ? -33.269 -15.217 -42.119 1.00 40.78 943 THR A CA 1
ATOM 7327 C C . THR A 1 943 ? -32.366 -15.337 -40.890 1.00 40.78 943 THR A C 1
ATOM 7329 O O . THR A 1 943 ? -32.276 -14.402 -40.091 1.00 40.78 943 THR A O 1
ATOM 7332 N N . GLU A 1 944 ? -31.640 -16.450 -40.781 1.00 39.06 944 GLU A N 1
ATOM 7333 C CA . GLU A 1 944 ? -30.465 -16.596 -39.916 1.00 39.06 944 GLU A CA 1
ATOM 7334 C C . GLU A 1 944 ? -29.339 -15.662 -40.397 1.00 39.06 944 GLU A C 1
ATOM 7336 O O . GLU A 1 944 ? -28.866 -15.756 -41.532 1.00 39.06 944 GLU A O 1
ATOM 7341 N N . ARG A 1 945 ? -28.886 -14.738 -39.540 1.00 34.91 945 ARG A N 1
ATOM 7342 C CA . ARG A 1 945 ? -27.750 -13.856 -39.846 1.00 34.91 945 ARG A CA 1
ATOM 7343 C C . ARG A 1 945 ? -26.428 -14.546 -39.508 1.00 34.91 945 ARG A C 1
ATOM 7345 O O . ARG A 1 945 ? -25.985 -14.535 -38.364 1.00 34.91 945 ARG A O 1
ATOM 7352 N N . ARG A 1 946 ? -25.768 -15.072 -40.542 1.00 31.86 946 ARG A N 1
ATOM 7353 C CA . ARG A 1 946 ? -24.338 -15.412 -40.564 1.00 31.86 946 ARG A CA 1
ATOM 7354 C C . ARG A 1 946 ? -23.621 -14.373 -41.432 1.00 31.86 946 ARG A C 1
ATOM 7356 O O . ARG A 1 946 ? -24.033 -14.126 -42.561 1.00 31.86 946 ARG A O 1
ATOM 7363 N N . GLY A 1 947 ? -22.607 -13.712 -40.877 1.00 36.19 947 GLY A N 1
ATOM 7364 C CA . GLY A 1 947 ? -21.866 -12.644 -41.550 1.00 36.19 947 GLY A CA 1
ATOM 7365 C C . GLY A 1 947 ? -20.881 -13.150 -42.607 1.00 36.19 947 GLY A C 1
ATOM 7366 O O . GLY A 1 947 ? -20.291 -14.217 -42.448 1.00 36.19 947 GLY A O 1
ATOM 7367 N N . GLY A 1 948 ? -20.672 -12.335 -43.645 1.00 34.66 948 GLY A N 1
ATOM 7368 C CA . GLY A 1 948 ? -19.526 -12.433 -44.550 1.00 34.66 948 GLY A CA 1
ATOM 7369 C C . GLY A 1 948 ? -19.787 -11.940 -45.978 1.00 34.66 948 GLY A C 1
ATOM 7370 O O . GLY A 1 948 ? -20.469 -12.618 -46.731 1.00 34.66 948 GLY A O 1
ATOM 7371 N N . PHE A 1 949 ? -19.147 -10.815 -46.328 1.00 33.94 949 PHE A N 1
ATOM 7372 C CA . PHE A 1 949 ? -18.698 -10.392 -47.669 1.00 33.94 949 PHE A CA 1
ATOM 7373 C C . PHE A 1 949 ? -19.706 -10.209 -48.826 1.00 33.94 949 PHE A C 1
ATOM 7375 O O . PHE A 1 949 ? -20.321 -11.162 -49.297 1.00 33.94 949 PHE A O 1
ATOM 7382 N N . ARG A 1 950 ? -19.678 -9.012 -49.443 1.00 31.30 950 ARG A N 1
ATOM 7383 C CA . ARG A 1 950 ? -19.464 -8.898 -50.899 1.00 31.30 950 ARG A CA 1
ATOM 7384 C C . ARG A 1 950 ? -19.003 -7.515 -51.369 1.00 31.30 950 ARG A C 1
ATOM 7386 O O . ARG A 1 950 ? -19.472 -6.485 -50.894 1.00 31.30 950 ARG A O 1
ATOM 7393 N N . ASP A 1 951 ? -18.098 -7.594 -52.337 1.00 36.44 951 ASP A N 1
ATOM 7394 C CA . ASP A 1 951 ? -17.530 -6.566 -53.201 1.00 36.44 951 ASP A CA 1
ATOM 7395 C C . ASP A 1 951 ? -18.555 -5.777 -54.030 1.00 36.44 951 ASP A C 1
ATOM 7397 O O . ASP A 1 951 ? -19.633 -6.272 -54.366 1.00 36.44 951 ASP A O 1
ATOM 7401 N N . GLY A 1 952 ? -18.143 -4.582 -54.460 1.00 31.28 952 GLY A N 1
ATOM 7402 C CA . GLY A 1 952 ? -18.786 -3.801 -55.516 1.00 31.28 952 GLY A CA 1
ATOM 7403 C C . GLY A 1 952 ? -17.917 -2.611 -55.928 1.00 31.28 952 GLY A C 1
ATOM 7404 O O . GLY A 1 952 ? -17.765 -1.660 -55.169 1.00 31.28 952 GLY A O 1
ATOM 7405 N N . ALA A 1 953 ? -17.314 -2.718 -57.109 1.00 35.50 953 ALA A N 1
ATOM 7406 C CA . ALA A 1 953 ? -16.188 -1.943 -57.614 1.00 35.50 953 ALA A CA 1
ATOM 7407 C C . ALA A 1 953 ? -16.513 -0.557 -58.226 1.00 35.50 953 ALA A C 1
ATOM 7409 O O . ALA A 1 953 ? -17.653 -0.234 -58.551 1.00 35.50 953 ALA A O 1
ATOM 7410 N N . ASP A 1 954 ? -15.415 0.179 -58.440 1.00 36.41 954 ASP A N 1
ATOM 7411 C CA . ASP A 1 954 ? -15.114 1.167 -59.488 1.00 36.41 954 ASP A CA 1
ATOM 7412 C C . ASP A 1 954 ? -15.754 2.568 -59.502 1.00 36.41 954 ASP A C 1
ATOM 7414 O O . ASP A 1 954 ? -16.860 2.793 -59.992 1.00 36.41 954 ASP A O 1
ATOM 7418 N N . LYS A 1 955 ? -14.922 3.559 -59.124 1.00 33.34 955 LYS A N 1
ATOM 7419 C CA . LYS A 1 955 ? -14.570 4.749 -59.937 1.00 33.34 955 LYS A CA 1
ATOM 7420 C C . LYS A 1 955 ? -13.326 5.466 -59.362 1.00 33.34 955 LYS A C 1
ATOM 7422 O O . LYS A 1 955 ? -13.129 5.459 -58.145 1.00 33.34 955 LYS A O 1
ATOM 7427 N N . PRO A 1 956 ? -12.464 6.071 -60.205 1.00 38.31 956 PRO A N 1
ATOM 7428 C CA . PRO A 1 956 ? -11.093 6.425 -59.838 1.00 38.31 956 PRO A CA 1
ATOM 7429 C C . PRO A 1 956 ? -11.031 7.748 -59.064 1.00 38.31 956 PRO A C 1
ATOM 7431 O O . PRO A 1 956 ? -11.666 8.734 -59.437 1.00 38.31 956 PRO A O 1
ATOM 7434 N N . ARG A 1 957 ? -10.241 7.781 -57.985 1.00 34.12 957 ARG A N 1
ATOM 7435 C CA . ARG A 1 957 ? -9.968 9.001 -57.208 1.00 34.12 957 ARG A CA 1
ATOM 7436 C C . ARG A 1 957 ? -8.689 9.696 -57.697 1.00 34.12 957 ARG A C 1
ATOM 7438 O O . ARG A 1 957 ? -7.717 9.002 -57.997 1.00 34.12 957 ARG A O 1
ATOM 7445 N N . PRO A 1 958 ? -8.654 11.041 -57.733 1.00 33.75 958 PRO A N 1
ATOM 7446 C CA . PRO A 1 958 ? -7.480 11.797 -58.142 1.00 33.75 958 PRO A CA 1
ATOM 7447 C C . PRO A 1 958 ? -6.442 11.911 -57.016 1.00 33.75 958 PRO A C 1
ATOM 7449 O O . PRO A 1 958 ? -6.756 11.887 -55.824 1.00 33.75 958 PRO A O 1
ATOM 7452 N N . SER A 1 959 ? -5.185 12.026 -57.440 1.00 33.25 959 SER A N 1
ATOM 7453 C CA . SER A 1 959 ? -3.968 12.065 -56.632 1.00 33.25 959 SER A CA 1
ATOM 7454 C C . SER A 1 959 ? -3.907 13.245 -55.660 1.00 33.25 959 SER A C 1
ATOM 7456 O O . SER A 1 959 ? -4.094 14.393 -56.054 1.00 33.25 959 SER A O 1
ATOM 7458 N N . TRP A 1 960 ? -3.524 12.963 -54.414 1.00 32.97 960 TRP A N 1
ATOM 7459 C CA . TRP A 1 960 ? -3.148 13.957 -53.409 1.00 32.97 960 TRP A CA 1
ATOM 7460 C C . TRP A 1 960 ? -1.685 14.397 -53.598 1.00 32.97 960 TRP A C 1
ATOM 7462 O O . TRP A 1 960 ? -0.759 13.821 -53.030 1.00 32.97 960 TRP A O 1
ATOM 7472 N N . ARG A 1 961 ? -1.488 15.444 -54.398 1.00 35.84 961 ARG A N 1
ATOM 7473 C CA . ARG A 1 961 ? -0.455 16.470 -54.193 1.00 35.84 961 ARG A CA 1
ATOM 7474 C C . ARG A 1 961 ? -1.184 17.816 -54.182 1.00 35.84 961 ARG A C 1
ATOM 7476 O O . ARG A 1 961 ? -2.223 17.935 -54.816 1.00 35.84 961 ARG A O 1
ATOM 7483 N N . ASP A 1 962 ? -0.644 18.768 -53.434 1.00 37.28 962 ASP A N 1
ATOM 7484 C CA . ASP A 1 962 ? -1.130 20.144 -53.245 1.00 37.28 962 ASP A CA 1
ATOM 7485 C C . ASP A 1 962 ? -2.239 20.332 -52.201 1.00 37.28 962 ASP A C 1
ATOM 7487 O O . ASP A 1 962 ? -3.426 20.486 -52.490 1.00 37.28 962 ASP A O 1
ATOM 7491 N N . ARG A 1 963 ? -1.812 20.408 -50.934 1.00 32.53 963 ARG A N 1
ATOM 7492 C CA . ARG A 1 963 ? -2.542 21.164 -49.909 1.00 32.53 963 ARG A CA 1
ATOM 7493 C C . ARG A 1 963 ? -1.598 21.778 -48.875 1.00 32.53 963 ARG A C 1
ATOM 7495 O O . ARG A 1 963 ? -1.767 21.587 -47.678 1.00 32.53 963 ARG A O 1
ATOM 7502 N N . ASP A 1 964 ? -0.621 22.523 -49.377 1.00 37.69 964 ASP A N 1
ATOM 7503 C CA . ASP A 1 964 ? 0.018 23.615 -48.646 1.00 37.69 964 ASP A CA 1
ATOM 7504 C C . ASP A 1 964 ? -0.474 24.942 -49.249 1.00 37.69 964 ASP A C 1
ATOM 7506 O O . ASP A 1 964 ? -0.846 24.996 -50.415 1.00 37.69 964 ASP A O 1
ATOM 7510 N N . GLU A 1 965 ? -0.489 25.996 -48.433 1.00 36.84 965 GLU A N 1
ATOM 7511 C CA . GLU A 1 965 ? -0.883 27.379 -48.762 1.00 36.84 965 GLU A CA 1
ATOM 7512 C C . GLU A 1 965 ? -2.383 27.704 -48.841 1.00 36.84 965 GLU A C 1
ATOM 7514 O O . GLU A 1 965 ? -2.978 27.857 -49.904 1.00 36.84 965 GLU A O 1
ATOM 7519 N N . LYS A 1 966 ? -2.966 28.006 -47.672 1.00 33.56 966 LYS A N 1
ATOM 7520 C CA . LYS A 1 966 ? -3.801 29.210 -47.475 1.00 33.56 966 LYS A CA 1
ATOM 7521 C C . LYS A 1 966 ? -4.150 29.373 -45.999 1.00 33.56 966 LYS A C 1
ATOM 7523 O O . LYS A 1 966 ? -5.076 28.745 -45.518 1.00 33.56 966 LYS A O 1
ATOM 7528 N N . HIS A 1 967 ? -3.389 30.209 -45.293 1.00 32.97 967 HIS A N 1
ATOM 7529 C CA . HIS A 1 967 ? -3.890 31.159 -44.285 1.00 32.97 967 HIS A CA 1
ATOM 7530 C C . HIS A 1 967 ? -2.730 32.058 -43.824 1.00 32.97 967 HIS A C 1
ATOM 7532 O O . HIS A 1 967 ? -2.136 31.901 -42.760 1.00 32.97 967 HIS A O 1
ATOM 7538 N N . ARG A 1 968 ? -2.395 33.030 -44.678 1.00 33.22 968 ARG A N 1
ATOM 7539 C CA . ARG A 1 968 ? -1.687 34.263 -44.314 1.00 33.22 968 ARG A CA 1
ATOM 7540 C C . ARG A 1 968 ? -2.442 35.436 -44.940 1.00 33.22 968 ARG A C 1
ATOM 7542 O O . ARG A 1 968 ? -2.849 35.336 -46.093 1.00 33.22 968 ARG A O 1
ATOM 7549 N N . ARG A 1 969 ? -2.492 36.541 -44.182 1.00 31.61 969 ARG A N 1
ATOM 7550 C CA . ARG A 1 969 ? -3.169 37.840 -44.405 1.00 31.61 969 ARG A CA 1
ATOM 7551 C C . ARG A 1 969 ? -4.643 37.830 -43.977 1.00 31.61 969 ARG A C 1
ATOM 7553 O O . ARG A 1 969 ? -5.411 37.024 -44.471 1.00 31.61 969 ARG A O 1
ATOM 7560 N N . GLY A 1 970 ? -5.099 38.685 -43.073 1.00 29.41 970 GLY A N 1
ATOM 7561 C CA . GLY A 1 970 ? -4.453 39.754 -42.314 1.00 29.41 970 GLY A CA 1
ATOM 7562 C C . GLY A 1 970 ? -5.538 40.527 -41.562 1.00 29.41 970 GLY A C 1
ATOM 7563 O O . GLY A 1 970 ? -6.682 40.489 -41.988 1.00 29.41 970 GLY A O 1
ATOM 7564 N N . PHE A 1 971 ? -5.186 41.196 -40.467 1.00 28.78 971 PHE A N 1
ATOM 7565 C CA . PHE A 1 971 ? -5.807 42.459 -40.062 1.00 28.78 971 PHE A CA 1
ATOM 7566 C C . PHE A 1 971 ? -4.855 43.153 -39.084 1.00 28.78 971 PHE A C 1
ATOM 7568 O O . PHE A 1 971 ? -4.572 42.656 -37.994 1.00 28.78 971 PHE A O 1
ATOM 7575 N N . SER A 1 972 ? -4.277 44.250 -39.560 1.00 33.41 972 SER A N 1
ATOM 7576 C CA . SER A 1 972 ? -3.669 45.306 -38.764 1.00 33.41 972 SER A CA 1
ATOM 7577 C C . SER A 1 972 ? -4.780 46.189 -38.199 1.00 33.41 972 SER A C 1
ATOM 7579 O O . SER A 1 972 ? -5.775 46.405 -38.881 1.00 33.41 972 SER A O 1
ATOM 7581 N N . ASP A 1 973 ? -4.623 46.671 -36.968 1.00 32.81 973 ASP A N 1
ATOM 7582 C CA . ASP A 1 973 ? -4.534 48.106 -36.655 1.00 32.81 973 ASP A CA 1
ATOM 7583 C C . ASP A 1 973 ? -4.388 48.307 -35.136 1.00 32.81 973 ASP A C 1
ATOM 7585 O O . ASP A 1 973 ? -4.974 47.589 -34.328 1.00 32.81 973 ASP A O 1
ATOM 7589 N N . GLY A 1 974 ? -3.500 49.233 -34.754 1.00 31.81 974 GLY A N 1
ATOM 7590 C CA . GLY A 1 974 ? -3.222 49.616 -33.361 1.00 31.81 974 GLY A CA 1
ATOM 7591 C C . GLY A 1 974 ? -4.326 50.502 -32.749 1.00 31.81 974 GLY A C 1
ATOM 7592 O O . GLY A 1 974 ? -5.377 50.651 -33.364 1.00 31.81 974 GLY A O 1
ATOM 7593 N N . PRO A 1 975 ? -4.106 51.141 -31.575 1.00 48.03 975 PRO A N 1
ATOM 7594 C CA . PRO A 1 975 ? -2.966 52.041 -31.387 1.00 48.03 975 PRO A CA 1
ATOM 7595 C C . PRO A 1 975 ? -2.267 51.992 -30.008 1.00 48.03 975 PRO A C 1
ATOM 7597 O O . PRO A 1 975 ? -2.663 51.323 -29.061 1.00 48.03 975 PRO A O 1
ATOM 7600 N N . LYS A 1 976 ? -1.163 52.744 -29.973 1.00 38.66 976 LYS A N 1
ATOM 7601 C CA . LYS A 1 976 ? -0.263 53.087 -28.863 1.00 38.66 976 LYS A CA 1
ATOM 7602 C C . LYS A 1 976 ? -0.996 53.706 -27.661 1.00 38.66 976 LYS A C 1
ATOM 7604 O O . LYS A 1 976 ? -1.854 54.549 -27.886 1.00 38.66 976 LYS A O 1
ATOM 7609 N N . GLN A 1 977 ? -0.502 53.461 -26.441 1.00 32.22 977 GLN A N 1
ATOM 7610 C CA . GLN A 1 977 ? -0.288 54.527 -25.448 1.00 32.22 977 GLN A CA 1
ATOM 7611 C C . GLN A 1 977 ? 0.666 54.119 -24.302 1.00 32.22 977 GLN A C 1
ATOM 7613 O O . GLN A 1 977 ? 0.484 53.118 -23.620 1.00 32.22 977 GLN A O 1
ATOM 7618 N N . ASP A 1 978 ? 1.710 54.938 -24.187 1.00 30.25 978 ASP A N 1
ATOM 7619 C CA . ASP A 1 978 ? 2.371 55.503 -23.010 1.00 30.25 978 ASP A CA 1
ATOM 7620 C C . ASP A 1 978 ? 3.067 54.675 -21.914 1.00 30.25 978 ASP A C 1
ATOM 7622 O O . ASP A 1 978 ? 2.506 53.965 -21.084 1.00 30.25 978 ASP A O 1
ATOM 7626 N N . ARG A 1 979 ? 4.377 54.960 -21.871 1.00 34.28 979 ARG A N 1
ATOM 7627 C CA . ARG A 1 979 ? 5.278 54.958 -20.721 1.00 34.28 979 ARG A CA 1
ATOM 7628 C C . ARG A 1 979 ? 4.606 55.553 -19.482 1.00 34.28 979 ARG A C 1
ATOM 7630 O O . ARG A 1 979 ? 4.151 56.684 -19.550 1.00 34.28 979 ARG A O 1
ATOM 7637 N N . LEU A 1 980 ? 4.789 54.915 -18.327 1.00 31.94 980 LEU A N 1
ATOM 7638 C CA . LEU A 1 980 ? 5.114 55.628 -17.090 1.00 31.94 980 LEU A CA 1
ATOM 7639 C C . LEU A 1 980 ? 5.947 54.735 -16.163 1.00 31.94 980 LEU A C 1
ATOM 7641 O O . LEU A 1 980 ? 5.578 53.636 -15.758 1.00 31.94 980 LEU A O 1
ATOM 7645 N N . THR A 1 981 ? 7.133 55.247 -15.880 1.00 38.06 981 THR A N 1
ATOM 7646 C CA . THR A 1 981 ? 8.113 54.787 -14.904 1.00 38.06 981 THR A CA 1
ATOM 7647 C C . THR A 1 981 ? 7.566 54.874 -13.481 1.00 38.06 981 THR A C 1
ATOM 7649 O O . THR A 1 981 ? 7.077 55.925 -13.078 1.00 38.06 981 THR A O 1
ATOM 7652 N N . GLY A 1 982 ? 7.749 53.818 -12.686 1.00 28.50 982 GLY A N 1
ATOM 7653 C CA . GLY A 1 982 ? 7.364 53.801 -11.273 1.00 28.50 982 GLY A CA 1
ATOM 7654 C C . GLY A 1 982 ? 8.251 52.896 -10.424 1.00 28.50 982 GLY A C 1
ATOM 7655 O O . GLY A 1 982 ? 7.793 51.895 -9.888 1.00 28.50 982 GLY A O 1
ATOM 7656 N N . ARG A 1 983 ? 9.537 53.249 -10.294 1.00 35.44 983 ARG A N 1
ATOM 7657 C CA . ARG A 1 983 ? 10.412 52.751 -9.218 1.00 35.44 983 ARG A CA 1
ATOM 7658 C C . ARG A 1 983 ? 9.807 53.142 -7.865 1.00 35.44 983 ARG A C 1
ATOM 7660 O O . ARG A 1 983 ? 9.710 54.334 -7.588 1.00 35.44 983 ARG A O 1
ATOM 7667 N N . ARG A 1 984 ? 9.560 52.178 -6.976 1.00 30.97 984 ARG A N 1
ATOM 7668 C CA . ARG A 1 984 ? 9.658 52.395 -5.523 1.00 30.97 984 ARG A CA 1
ATOM 7669 C C . ARG A 1 984 ? 10.322 51.198 -4.851 1.00 30.97 984 ARG A C 1
ATOM 7671 O O . ARG A 1 984 ? 9.753 50.119 -4.742 1.00 30.97 984 ARG A O 1
ATOM 7678 N N . HIS A 1 985 ? 11.560 51.430 -4.422 1.00 36.44 985 HIS A N 1
ATOM 7679 C CA . HIS A 1 985 ? 12.239 50.653 -3.397 1.00 36.44 985 HIS A CA 1
ATOM 7680 C C . HIS A 1 985 ? 11.570 50.910 -2.046 1.00 36.44 985 HIS A C 1
ATOM 7682 O O . HIS A 1 985 ? 11.454 52.064 -1.642 1.00 36.44 985 HIS A O 1
ATOM 7688 N N . LEU A 1 986 ? 11.247 49.843 -1.320 1.00 30.78 986 LEU A N 1
ATOM 7689 C CA . LEU A 1 986 ? 11.088 49.863 0.131 1.00 30.78 986 LEU A CA 1
ATOM 7690 C C . LEU A 1 986 ? 11.843 48.655 0.716 1.00 30.78 986 LEU A C 1
ATOM 7692 O O . LEU A 1 986 ? 11.403 47.515 0.625 1.00 30.78 986 LEU A O 1
ATOM 7696 N N . LYS A 1 987 ? 13.022 48.928 1.288 1.00 39.25 987 LYS A N 1
ATOM 7697 C CA . LYS A 1 987 ? 13.455 48.325 2.569 1.00 39.25 987 LYS A CA 1
ATOM 7698 C C . LYS A 1 987 ? 12.500 48.875 3.660 1.00 39.25 987 LYS A C 1
ATOM 7700 O O . LYS A 1 987 ? 11.994 49.971 3.405 1.00 39.25 987 LYS A O 1
ATOM 7705 N N . PRO A 1 988 ? 12.295 48.270 4.860 1.00 48.75 988 PRO A N 1
ATOM 7706 C CA . PRO A 1 988 ? 13.381 47.733 5.705 1.00 48.75 988 PRO A CA 1
ATOM 7707 C C . PRO A 1 988 ? 13.042 46.635 6.762 1.00 48.75 988 PRO A C 1
ATOM 7709 O O . PRO A 1 988 ? 11.881 46.366 7.025 1.00 48.75 988 PRO A O 1
ATOM 7712 N N . ARG A 1 989 ? 14.115 46.151 7.434 1.00 38.16 989 ARG A N 1
ATOM 7713 C CA . ARG A 1 989 ? 14.231 45.646 8.838 1.00 38.16 989 ARG A CA 1
ATOM 7714 C C . ARG A 1 989 ? 13.404 44.390 9.224 1.00 38.16 989 ARG A C 1
ATOM 7716 O O . ARG A 1 989 ? 12.341 44.160 8.686 1.00 38.16 989 ARG A O 1
ATOM 7723 N N . TYR A 1 990 ? 13.824 43.494 10.117 1.00 33.75 990 TYR A N 1
ATOM 7724 C CA . TYR A 1 990 ? 14.641 43.584 11.334 1.00 33.75 990 TYR A CA 1
ATOM 7725 C C . TYR A 1 990 ? 15.602 42.385 11.460 1.00 33.75 990 TYR A C 1
ATOM 7727 O O . TYR A 1 990 ? 15.522 41.447 10.666 1.00 33.75 990 TYR A O 1
ATOM 7735 N N . GLY A 1 991 ? 16.534 42.503 12.413 1.00 39.75 991 GLY A N 1
ATOM 7736 C CA . GLY A 1 991 ? 17.465 41.449 12.820 1.00 39.75 991 GLY A CA 1
ATOM 7737 C C . GLY A 1 991 ? 16.853 40.351 13.674 1.00 39.75 991 GLY A C 1
ATOM 7738 O O . GLY A 1 991 ? 15.607 40.310 13.793 1.00 39.75 991 GLY A O 1
#

Radius of gyration: 42.26 Å; chains: 1; bounding box: 130×115×121 Å

Sequence (991 aa):
MLRLSRLALCPCATRPLPPRSLAPLLLSPSPSSSLALALASTSRPFSTTAALAKPPPTLAERQARKARKQAHRDWLARNPDRPEPRLASSSVARLKTLDQIREERAEKKARKKAEKLEKAERQLERKRRATLPFQASNRDSHQLATTVKRLFLSPAAGGAAAGPTVGLGEALNLIRSHSDKANVVVWNGFLHLILNPVLADAKKNKYAQVPGSLGHAFAVKKAYEVWMEMKRRGITPNVRSYQTFLTGSAKRAKFVAEAVKEMGDNRDRANTLARVMDGWNAELRAKVETVHKQWLAHCERVGIKAAEQAETGRFGIGEDEIEYEDVEEEYRRGSGRKGRGTKDREREGSFETPGDLSPVPTTQYLGFLAHNLAVVTAPGSTGSRSAGGPAILSALLRTFESMPDADDKDREMARLAKTGVTYGVVFGALKDAVHAIVPAGKRAMAETEDAEGVAAARRALEDANDELDFGESESSYPSLAALLKTATAYWDNLVAHRPLATAPLSTTRIPSLGSSEYNLDPIVATRFLSIFTVPPASLVPFPLVARALEVAQSAFGFVPPNNLADLEYPHPPSLKKPLATPLDSHGFSVSLAVARRAGKENWVKAWWEMVAHYPARFGIKHRPDVDLYLRRREQAEIVIRACASQRDAYGIEEMMEHLTEHSIHNTHKPLVSTYEAALSSLHRIGSIESTNTALRLWWDMVRTDPPLIAGQKPRRRGEDDEPGHAVHLSYARSAESVIRAALATREKSLVWRAIKAIAFPSAPGDPQAFEEGDGKGVSFDALSPKSFPPSVTDGEGKRAEFRKNFVSLASAYVAALGRLVPSGTSERKGERGGAILPPKMVPELKDWHDKLKVWMRQTSAEAGLQVRGDVVGDMAERRALRAERERERAAAPQQRKEERNEEEDEDDEEGGEKLRRKARREKWWSERQDKAAEMELLGLKPTERRGGFRDGADKPRPSWRDRDEKHRRGFSDGPKQDRLTGRRHLKPRYG

Secondary structure (DSSP, 8-state):
----------------------------------------------------PPPPPPHHHHHHHHHHHHHHHHHHHH-TT----------------HHHHHHHHHHHHHHHHHHHHHHHHHHHHHHHHHHHHHHHHHHHHHHHHHHHHHHHHSPPSS-TTS-THHHHHHHHHHHHHTTTT--HHHHHHHHHHHH-GGGTTTTT-TT---TTS--HHHHHHHHHHHHHHHHHTT----HHHHHHHHHHHHHHHHHHHHHHHHHTT-GGGHHHHHHHHHTS-HHHHHHHHHHHHHHHHHHHHHHHHHHHHHHTT-S--------SSSSTTTTTTSTTSS-TTSTTTGGG-PPPPGGG--SHHHHHHHHHHHHHHHHHHSTT--SGGGGHHHHHHHHHHHHHHTSPPTT-S-TTGGGGS--HHHHHHHHHHHHHHHHHHHHHHHHHHHH--SHHHHHHHHHHHHHTTS-----S-TTSPPPHHHHHHHHHHHHHHHHHSPPP----SSSS-PPPTT----PPPHHHHHHHHHHHTSS-GGGS-HHHHHHHHHHHHHHH----GGGGGGGSSSPPTT-PPPSS-SPPHHHHHHHHHHHHHTT-HHHHHHHHHHHHH-GGGGT--S-HHHHHHHS-HHHHHHHHHHHHHHT-HHHHHHHHHHHHHTTTSTTTSPPHHHHHHHHHHHHHH--HHHHHHHHHHHHHHHHH---SSTTPPPPPTT------HHHHHHHHHHHHHHHHHHHHSS-HHHHHHHHHHHH----TT-SSTTTSS-S-S---GGGSGGGPSP---S-HHHHHHHHHHHHHHHHHHHHHHHHHS--TT---TT---S----TTTHHHHHHHHHHHHHHHHHHHHHTT----S-HHHHHHHHHHHHHHHHHHHHHHHHHHHHHHHHHHHHTTTTHHHHHHHHHHHHHHHHHHHHHHHHHHHTT----------------PPPP--------------------------------

pLDDT: mean 75.1, std 20.8, range [26.7, 98.38]

Foldseek 3Di:
DDDDDDDDDDDDDDDDDDDDDDDDDDDDDDDDDDDDDDDDDDDDDDDDDDDDDDDDDDPVVVVVVVVVVVVVVVVCVVCVPDDDDDDDDDDDDDDDDPVVVVVVVVVVVVVVVVVVVVVVVVVVVVVCVVVVVVVVLVVLLVVLLVVLVCLLPPDPPPDPPDASVPSVVVSVVSLVVPLVSNALVSLLSSLLCLLPVCVPPCVPCVPPPVPRDQQLLSSLVSSLVSVVVCVVSVHDHDLSNLLSSLLSLLVSLQVLLVVLQVCLVPPVCLVVNVVSVVSVDPVSLVSNVVSVVVLVVVLVVLVVVQVVVVVVCVPPPPPPPPDPDPDPVVVVPPDDDDDPPCVVVVVSDPSDHLVNDALSSLLSNLSSLLSNLSSQLRPPNPDPSVQVNLLSLVVSVVSLVPQAFCPDPPPSSNRNHDALSSLLSNLSSLLSLLSSVQVVVVVCCVVQPDPVSNVVVVVVLVVLLPDPDPPPPSRDHRRLASSLVVLLVVVVSCVVRPHDPPDPPDDDDDPPPPPPQDARALSSLLSSLVSLLRHQLVRYPLVSLVSNLVSLCQAQVQDAPVCVVCLDPPHDPPRHQHRHPQHALSSLLSNLSSCVSSVNLVSLLVSLVCCVPPVVSNVRDPDVVRSDNNLFLSSLLSNLLSCLVVLNLVSLLVSLVVLVVPVVDLRSQQALVSLLSNLLSLLSSLDPSSLVSLLVSLLVCLVVVHHNDRPPDPDDLPPPDQPPLVSLLSNLSSLLSSLSSQVSDPALASNVSSLCCQQPVDRPPCPPCVPPPDPSGNPSNCLHLVCPVPDDDDDDVVVVSSLVSVLSSLLSLLSSLPVNADPPPDPPVPPPDHDPDPPVCNVVSVVSNVVSVVRSVVSCVVVVNPPPPDPVCVVVVVVVVVVVVVVVVVCVVVVVVVVVVVVVVVVVVCPPVVVVVVVVVVVVVVVVVVVVVVCVVVVNDDDDDDDDDDDDDDDDDDDDDDDDDDDDDDDDDDDDDDDDDDDDDDDDDDD

Organism: Rhodotorula toruloides (NCBI:txid5286)